Protein AF-A0A1D6GQI7-F1 (afdb_monomer_lite)

InterPro domains:
  IPR011684 Protein Networked (NET), actin-binding (NAB) domain [PF07765] (13-86)
  IPR011684 Protein Networked (NET), actin-binding (NAB) domain [PS51774] (12-92)
  IPR051861 NET actin-binding domain-containing protein [PTHR32258] (1-449)

Secondary structure (DSSP, 8-state):
--------THHHHHHHHHHH-TTT-HHHHHHHHHHHHHHHHHHHHHH---SSHHHHHHHHHHHHHHHHHHHHHHHHHHHHHHHHHHHHHHHHHHHHHHHHHH-TTSS-----------------PPPP-------------------------------------------------------------------------------------TT-HHHHHHHHHHHHHHHHHHHHHHHHHHHHHHHHHHHHHHHHHHHHHHHHHHHHHHHHHHHHHHHHHHHHHHHHHHHHHHHHHHHHHHHHHHHHHHHHHHHHHHHHHHHHHHHHHHHHHHHHHHHHHHHHHHHHHHHHHHHHHHHHHHHHHHHHHHHHHHHHHHHHHHHHHHHHHHHHHHHHHHHHHHHHHHHHHHHHHHHHHHHHHHHHHHHHHHHHHHHHHHHHHHHHHHHHHHHHHHHHHHHHHHHHHHHHHHHHHHHHHHHHHHHHTTTTTSSTTTTTS---------------------------------------------------------S--------------SSHHHHHHHHHHHHHHHHHHHHHHHHHHHHHHHHHHHHHHHHHHHHHHHHHHHHHHHHHHHHHHHHHHHHHHHHHHHHHHHHHHHHHHHHHHHHHHHHHHHHHHHHHHHHHHHHHHHHHHHHHHHHHHHHHHHHHHHHHHHHHHHHHHHHHHHHHHHHHHHHHHHHHHHHHHHHHHHHHHHHHHHHHHHHHHHHHHHHHHHHHHHHHHHHHHHHHHHHHHHHHHHHHHHHHHHHHHHHHHHHHHHHHHHHHHHHHHHHHHHHHHHHHHHHHHHHHHHHHHHHHHHHHHGGGS-TT--

Structure (mmCIF, N/CA/C/O backbone):
data_AF-A0A1D6GQI7-F1
#
_entry.id   AF-A0A1D6GQI7-F1
#
loop_
_atom_site.group_PDB
_atom_site.id
_atom_site.type_symbol
_atom_site.label_atom_id
_atom_site.label_alt_id
_atom_site.label_comp_id
_atom_site.label_asym_id
_atom_site.label_entity_id
_atom_site.label_seq_id
_atom_site.pdbx_PDB_ins_code
_atom_site.Cartn_x
_atom_site.Cartn_y
_atom_site.Cartn_z
_atom_site.occupancy
_atom_site.B_iso_or_equiv
_atom_site.auth_seq_id
_atom_site.auth_comp_id
_atom_site.auth_asym_id
_atom_site.auth_atom_id
_atom_site.pdbx_PDB_model_num
ATOM 1 N N . MET A 1 1 ? -11.425 36.510 54.111 1.00 34.84 1 MET A N 1
ATOM 2 C CA . MET A 1 1 ? -11.217 35.314 53.261 1.00 34.84 1 MET A CA 1
ATOM 3 C C . MET A 1 1 ? -11.819 35.615 51.900 1.00 34.84 1 MET A C 1
ATOM 5 O O . MET A 1 1 ? -12.912 36.164 51.880 1.00 34.84 1 MET A O 1
ATOM 9 N N . ALA A 1 2 ? -11.109 35.350 50.802 1.00 32.28 2 ALA A N 1
ATOM 10 C CA . ALA A 1 2 ? -11.579 35.661 49.448 1.00 32.28 2 ALA A CA 1
ATOM 11 C C . ALA A 1 2 ? -12.152 34.410 48.763 1.00 32.28 2 ALA A C 1
ATOM 13 O O . ALA A 1 2 ? -11.601 33.320 48.902 1.00 32.28 2 ALA A O 1
ATOM 14 N N . THR A 1 3 ? -13.251 34.568 48.029 1.00 37.94 3 THR A N 1
ATOM 15 C CA . THR A 1 3 ? -13.926 33.488 47.297 1.00 37.94 3 THR A CA 1
ATOM 16 C C . THR A 1 3 ? -13.272 33.263 45.935 1.00 37.94 3 THR A C 1
ATOM 18 O O . THR A 1 3 ? -13.427 34.081 45.029 1.00 37.94 3 THR A O 1
ATOM 21 N N . LEU A 1 4 ? -12.553 32.149 45.778 1.00 30.67 4 LEU A N 1
ATOM 22 C CA . LEU A 1 4 ? -11.899 31.782 44.522 1.00 30.67 4 LEU A CA 1
ATOM 23 C C . LEU A 1 4 ? -12.904 31.148 43.544 1.00 30.67 4 LEU A C 1
ATOM 25 O O . LEU A 1 4 ? -13.177 29.949 43.613 1.00 30.67 4 LEU A O 1
ATOM 29 N N . VAL A 1 5 ? -13.440 31.943 42.617 1.00 35.28 5 VAL A N 1
ATOM 30 C CA . VAL A 1 5 ? -14.256 31.430 41.506 1.00 35.28 5 VAL A CA 1
ATOM 31 C C . VAL A 1 5 ? -13.337 30.744 40.491 1.00 35.28 5 VAL A C 1
ATOM 33 O O . VAL A 1 5 ? -12.541 31.400 39.822 1.00 35.28 5 VAL A O 1
ATOM 36 N N . ARG A 1 6 ? -13.452 29.418 40.353 1.00 33.47 6 ARG A N 1
ATOM 37 C CA . ARG A 1 6 ? -12.855 28.692 39.222 1.00 33.47 6 ARG A CA 1
ATOM 38 C C . ARG A 1 6 ? -13.638 29.032 37.953 1.00 33.47 6 ARG A C 1
ATOM 40 O O . ARG A 1 6 ? -14.780 28.604 37.819 1.00 33.47 6 ARG A O 1
ATOM 47 N N . HIS A 1 7 ? -13.025 29.775 37.034 1.00 38.00 7 HIS A N 1
ATOM 48 C CA . HIS A 1 7 ? -13.564 29.941 35.684 1.00 38.00 7 HIS A CA 1
ATOM 49 C C . HIS A 1 7 ? -13.307 28.691 34.834 1.00 38.00 7 HIS A C 1
ATOM 51 O O . HIS A 1 7 ? -12.314 27.986 35.014 1.00 38.00 7 HIS A O 1
ATOM 57 N N . ASP A 1 8 ? -14.255 28.393 33.949 1.00 37.91 8 ASP A N 1
ATOM 58 C CA . ASP A 1 8 ? -14.402 27.080 33.327 1.00 37.91 8 ASP A CA 1
ATOM 59 C C . ASP A 1 8 ? -13.754 27.030 31.933 1.00 37.91 8 ASP A C 1
ATOM 61 O O . ASP A 1 8 ? -14.183 27.722 31.005 1.00 37.91 8 ASP A O 1
ATOM 65 N N . SER A 1 9 ? -12.746 26.170 31.755 1.00 44.25 9 SER A N 1
ATOM 66 C CA . SER A 1 9 ? -12.048 25.986 30.471 1.00 44.25 9 SER A CA 1
ATOM 67 C C . SER A 1 9 ? -12.956 25.444 29.356 1.00 44.25 9 SER A C 1
ATOM 69 O O . SER A 1 9 ? -12.609 25.515 28.175 1.00 44.25 9 SER A O 1
ATOM 71 N N . ARG A 1 10 ? -14.155 24.959 29.705 1.00 43.41 10 ARG A N 1
ATOM 72 C CA . ARG A 1 10 ? -15.174 24.465 28.766 1.00 43.41 10 ARG A CA 1
ATOM 73 C C . ARG A 1 10 ? -15.726 25.536 27.820 1.00 43.41 10 ARG A C 1
ATOM 75 O O . ARG A 1 10 ? -16.187 25.174 26.738 1.00 43.41 10 ARG A O 1
ATOM 82 N N . GLN A 1 11 ? -15.661 26.824 28.172 1.00 45.56 11 GLN A N 1
ATOM 83 C CA . GLN A 1 11 ? -16.232 27.895 27.338 1.00 45.56 11 GLN A CA 1
ATOM 84 C C . GLN A 1 11 ? -15.522 28.037 25.981 1.00 45.56 11 GLN A C 1
ATOM 86 O O . GLN A 1 11 ? -16.188 28.149 24.954 1.00 45.56 11 GLN A O 1
ATOM 91 N N . TYR A 1 12 ? -14.190 27.928 25.944 1.00 49.19 12 TYR A N 1
ATOM 92 C CA . TYR A 1 12 ? -13.432 27.973 24.686 1.00 49.19 12 TYR A CA 1
ATOM 93 C C . TYR A 1 12 ? -13.705 26.751 23.795 1.00 49.19 12 TYR A C 1
ATOM 95 O O . TYR A 1 12 ? -13.804 26.886 22.576 1.00 49.19 12 TYR A O 1
ATOM 103 N N . SER A 1 13 ? -13.899 25.569 24.392 1.00 48.59 13 SER A N 1
ATOM 104 C CA . SER A 1 13 ? -14.234 24.338 23.659 1.00 48.59 13 SER A CA 1
ATOM 105 C C . SER A 1 13 ? -15.552 24.463 22.880 1.00 48.59 13 SER A C 1
ATOM 107 O O . SER A 1 13 ? -15.625 24.071 21.714 1.00 48.59 13 SER A O 1
ATOM 109 N N . TRP A 1 14 ? -16.573 25.093 23.474 1.00 48.12 14 TRP A N 1
ATOM 110 C CA . TRP A 1 14 ? -17.879 25.285 22.832 1.00 48.12 14 TRP A CA 1
ATOM 111 C C . TRP A 1 14 ? -17.804 26.051 21.505 1.00 48.12 14 TRP A C 1
ATOM 113 O O . TRP A 1 14 ? -18.528 25.707 20.568 1.00 48.12 14 TRP A O 1
ATOM 123 N N . TRP A 1 15 ? -16.924 27.051 21.387 1.00 49.41 15 TRP A N 1
ATOM 124 C CA . TRP A 1 15 ? -16.826 27.857 20.165 1.00 49.41 15 TRP A CA 1
ATOM 125 C C . TRP A 1 15 ? -16.126 27.093 19.027 1.00 49.41 15 TRP A C 1
ATOM 127 O O . TRP A 1 15 ? -16.637 27.057 17.906 1.00 49.41 15 TRP A O 1
ATOM 137 N N . TRP A 1 16 ? -15.035 26.378 19.335 1.00 48.38 16 TRP A N 1
ATOM 138 C CA . TRP A 1 16 ? -14.341 25.490 18.390 1.00 48.38 16 TRP A CA 1
ATOM 139 C C . TRP A 1 16 ? -15.243 24.360 17.870 1.00 48.38 16 TRP A C 1
ATOM 141 O O . TRP A 1 16 ? -15.357 24.155 16.658 1.00 48.38 16 TRP A O 1
ATOM 151 N N . VAL A 1 17 ? -15.919 23.646 18.778 1.00 46.72 17 VAL A N 1
ATOM 152 C CA . VAL A 1 17 ? -16.777 22.497 18.437 1.00 46.72 17 VAL A CA 1
ATOM 153 C C . VAL A 1 17 ? -17.977 22.919 17.581 1.00 46.72 17 VAL A C 1
ATOM 155 O O . VAL A 1 17 ? -18.389 22.168 16.695 1.00 46.72 17 VAL A O 1
ATOM 158 N N . SER A 1 18 ? -18.515 24.124 17.793 1.00 48.88 18 SER A N 1
ATOM 159 C CA . SER A 1 18 ? -19.742 24.573 17.123 1.00 48.88 18 SER A CA 1
ATOM 160 C C . SER A 1 18 ? -19.571 24.932 15.644 1.00 48.88 18 SER A C 1
ATOM 162 O O . SER A 1 18 ? -20.527 24.750 14.890 1.00 48.88 18 SER A O 1
ATOM 164 N N . HIS A 1 19 ? -18.402 25.431 15.220 1.00 53.16 19 HIS A N 1
ATOM 165 C CA . HIS A 1 19 ? -18.229 26.028 13.883 1.00 53.16 19 HIS A CA 1
ATOM 166 C C . HIS A 1 19 ? -17.412 25.200 12.880 1.00 53.16 19 HIS A C 1
ATOM 168 O O . HIS A 1 19 ? -17.621 25.356 11.678 1.00 53.16 19 HIS A O 1
ATOM 174 N N . ILE A 1 20 ? -16.507 24.326 13.338 1.00 53.44 20 ILE A N 1
ATOM 175 C CA . ILE A 1 20 ? -15.588 23.575 12.451 1.00 53.44 20 ILE A CA 1
ATOM 176 C C . ILE A 1 20 ? -15.934 22.071 12.393 1.00 53.44 20 ILE A C 1
ATOM 178 O O . ILE A 1 20 ? -15.502 21.360 11.488 1.00 53.44 20 ILE A O 1
ATOM 182 N N . SER A 1 21 ? -16.784 21.572 13.298 1.00 51.28 21 SER A N 1
ATOM 183 C CA . SER A 1 21 ? -17.229 20.171 13.288 1.00 51.28 21 SER A CA 1
ATOM 184 C C . SER A 1 21 ? -18.022 19.811 12.013 1.00 51.28 21 SER A C 1
ATOM 186 O O . SER A 1 21 ? -19.018 20.485 11.710 1.00 51.28 21 SER A O 1
ATOM 188 N N . PRO A 1 22 ? -17.695 18.694 11.323 1.00 50.88 22 PRO A N 1
ATOM 189 C CA . PRO A 1 22 ? -18.467 18.183 10.182 1.00 50.88 22 PRO A CA 1
ATOM 190 C C . PRO A 1 22 ? -19.947 17.901 10.478 1.00 50.88 22 PRO A C 1
ATOM 192 O O . PRO A 1 22 ? -20.737 17.762 9.551 1.00 50.88 22 PRO A O 1
ATOM 195 N N . LYS A 1 23 ? -20.337 17.814 11.760 1.00 51.09 23 LYS A N 1
ATOM 196 C CA . LYS A 1 23 ? -21.727 17.586 12.191 1.00 51.09 23 LYS A CA 1
ATOM 197 C C . LYS A 1 23 ? -22.577 18.865 12.279 1.00 51.09 23 LYS A C 1
ATOM 199 O O . LYS A 1 23 ? -23.791 18.747 12.394 1.00 51.09 23 LYS A O 1
ATOM 204 N N . ASN A 1 24 ? -21.967 20.055 12.220 1.00 54.25 24 ASN A N 1
ATOM 205 C CA . ASN A 1 24 ? -22.663 21.351 12.325 1.00 54.25 24 ASN A CA 1
ATOM 206 C C . ASN A 1 24 ? -22.547 22.229 11.065 1.00 54.25 24 ASN A C 1
ATOM 208 O O . ASN A 1 24 ? -23.438 23.035 10.794 1.00 54.25 24 ASN A O 1
ATOM 212 N N . SER A 1 25 ? -21.461 22.113 10.293 1.00 63.56 25 SER A N 1
ATOM 213 C CA . SER A 1 25 ? -21.244 22.957 9.112 1.00 63.56 25 SER A CA 1
ATOM 214 C C . SER A 1 25 ? -21.886 22.350 7.859 1.00 63.56 25 SER A C 1
ATOM 216 O O . SER A 1 25 ? -21.288 21.503 7.195 1.00 63.56 25 SER A O 1
ATOM 218 N N . LYS A 1 26 ? -23.095 22.819 7.506 1.00 67.88 26 LYS A N 1
ATOM 219 C CA . LYS A 1 26 ? -23.807 22.406 6.276 1.00 67.88 26 LYS A CA 1
ATOM 220 C C . LYS A 1 26 ? -22.943 22.543 5.023 1.00 67.88 26 LYS A C 1
ATOM 222 O O . LYS A 1 26 ? -22.872 21.613 4.235 1.00 67.88 26 LYS A O 1
ATOM 227 N N . TRP A 1 27 ? -22.223 23.659 4.884 1.00 75.75 27 TRP A N 1
ATOM 228 C CA . TRP A 1 27 ? -21.329 23.889 3.746 1.00 75.75 27 TRP A CA 1
ATOM 229 C C . TRP A 1 27 ? -20.208 22.840 3.666 1.00 75.75 27 TRP A C 1
ATOM 231 O O . TRP A 1 27 ? -19.927 22.327 2.583 1.00 75.75 27 TRP A O 1
ATOM 241 N N . LEU A 1 28 ? -19.595 22.469 4.797 1.00 72.44 28 LEU A N 1
ATOM 242 C CA . LEU A 1 28 ? -18.566 21.424 4.821 1.00 72.44 28 LEU A CA 1
ATOM 243 C C . LEU A 1 28 ? -19.163 20.055 4.456 1.00 72.44 28 LEU A C 1
ATOM 245 O O . LEU A 1 28 ? -18.574 19.323 3.666 1.00 72.44 28 LEU A O 1
ATOM 249 N N . GLN A 1 29 ? -20.357 19.740 4.966 1.00 74.75 29 GLN A N 1
ATOM 250 C CA . GLN A 1 29 ? -21.098 18.522 4.628 1.00 74.75 29 GLN A CA 1
ATOM 251 C C . GLN A 1 29 ? -21.463 18.458 3.130 1.00 74.75 29 GLN A C 1
ATOM 253 O O . GLN A 1 29 ? -21.287 17.418 2.498 1.00 74.75 29 GLN A O 1
ATOM 258 N N . GLU A 1 30 ? -21.915 19.568 2.545 1.00 79.25 30 GLU A N 1
ATOM 259 C CA . GLU A 1 30 ? -22.228 19.702 1.116 1.00 79.25 30 GLU A CA 1
ATOM 260 C C . GLU A 1 30 ? -20.980 19.520 0.235 1.00 79.25 30 GLU A C 1
ATOM 262 O O . GLU A 1 30 ? -21.042 18.809 -0.765 1.00 79.25 30 GLU A O 1
ATOM 267 N N . ASN A 1 31 ? -19.831 20.089 0.624 1.00 77.62 31 ASN A N 1
ATOM 268 C CA . ASN A 1 31 ? -18.583 19.975 -0.147 1.00 77.62 31 ASN A CA 1
ATOM 269 C C . ASN A 1 31 ? -17.962 18.575 -0.039 1.00 77.62 31 ASN A C 1
ATOM 271 O O . ASN A 1 31 ? -17.477 18.047 -1.037 1.00 77.62 31 ASN A O 1
ATOM 275 N N . LEU A 1 32 ? -18.027 17.939 1.136 1.00 79.50 32 LEU A N 1
ATOM 276 C CA . LEU A 1 32 ? -17.619 16.540 1.299 1.00 79.50 32 LEU A CA 1
ATOM 277 C C . LEU A 1 32 ? -18.522 15.589 0.494 1.00 79.50 32 LEU A C 1
ATOM 279 O O . LEU A 1 32 ? -18.019 14.635 -0.091 1.00 79.50 32 LEU A O 1
ATOM 283 N N . SER A 1 33 ? -19.826 15.873 0.406 1.00 82.44 33 SER A N 1
ATOM 284 C CA . SER A 1 33 ? -20.773 15.113 -0.425 1.00 82.44 33 SER A CA 1
ATOM 285 C C . SER A 1 33 ? -20.501 15.282 -1.930 1.00 82.44 33 SER A C 1
ATOM 287 O O . SER A 1 33 ? -20.443 14.299 -2.667 1.00 82.44 33 SER A O 1
ATOM 289 N N . ASP A 1 34 ? -20.253 16.509 -2.401 1.00 82.44 34 ASP A N 1
ATOM 290 C CA . ASP A 1 34 ? -19.856 16.774 -3.793 1.00 82.44 34 ASP A CA 1
ATOM 291 C C . ASP A 1 34 ? -18.546 16.046 -4.158 1.00 82.44 34 ASP A C 1
ATOM 293 O O . ASP A 1 34 ? -18.486 15.342 -5.168 1.00 82.44 34 ASP A O 1
ATOM 297 N N . MET A 1 35 ? -17.527 16.113 -3.295 1.00 81.75 35 MET A N 1
ATOM 298 C CA . MET A 1 35 ? -16.276 15.365 -3.474 1.00 81.75 35 MET A CA 1
ATOM 299 C C . MET A 1 35 ? -16.489 13.846 -3.505 1.00 81.75 35 MET A C 1
ATOM 301 O O . MET A 1 35 ? -15.968 13.184 -4.401 1.00 81.75 35 MET A O 1
ATOM 305 N N . ASP A 1 36 ? -17.280 13.293 -2.584 1.00 80.56 36 ASP A N 1
ATOM 306 C CA . ASP A 1 36 ? -17.614 11.864 -2.539 1.00 80.56 36 ASP A CA 1
ATOM 307 C C . ASP A 1 36 ? -18.342 11.399 -3.815 1.00 80.56 36 ASP A C 1
ATOM 309 O O . ASP A 1 36 ? -17.981 10.372 -4.396 1.00 80.56 36 ASP A O 1
ATOM 313 N N . THR A 1 37 ? -19.304 12.177 -4.328 1.00 86.31 37 THR A N 1
ATOM 314 C CA . THR A 1 37 ? -19.978 11.842 -5.597 1.00 86.31 37 THR A CA 1
ATOM 315 C C . THR A 1 37 ? -19.031 11.882 -6.801 1.00 86.31 37 THR A C 1
ATOM 317 O O . THR A 1 37 ? -19.107 10.996 -7.656 1.00 86.31 37 THR A O 1
ATOM 320 N N . LYS A 1 38 ? -18.087 12.834 -6.851 1.00 81.69 38 LYS A N 1
ATOM 321 C CA . LYS A 1 38 ? -17.056 12.916 -7.903 1.00 81.69 38 LYS A CA 1
ATOM 322 C C . LYS A 1 38 ? -16.068 11.753 -7.837 1.00 81.69 38 LYS A C 1
ATOM 324 O O . LYS A 1 38 ? -15.817 11.118 -8.859 1.00 81.69 38 LYS A O 1
ATOM 329 N N . VAL A 1 39 ? -15.588 11.397 -6.645 1.00 82.00 39 VAL A N 1
ATOM 330 C CA . VAL A 1 39 ? -14.728 10.217 -6.436 1.00 82.00 39 VAL A CA 1
ATOM 331 C C . VAL A 1 39 ? -15.458 8.934 -6.842 1.00 82.00 39 VAL A C 1
ATOM 333 O O . VAL A 1 39 ? -14.895 8.107 -7.558 1.00 82.00 39 VAL A O 1
ATOM 336 N N . LYS A 1 40 ? -16.740 8.783 -6.492 1.00 81.50 40 LYS A N 1
ATOM 337 C CA . LYS A 1 40 ? -17.562 7.637 -6.920 1.00 81.50 40 LYS A CA 1
ATOM 338 C C . LYS A 1 40 ? -17.789 7.591 -8.436 1.00 81.50 40 LYS A C 1
ATOM 340 O O . LYS A 1 40 ? -17.837 6.496 -8.995 1.00 81.50 40 LYS A O 1
ATOM 345 N N . ALA A 1 41 ? -17.882 8.734 -9.117 1.00 81.56 41 ALA A N 1
ATOM 346 C CA . ALA A 1 41 ? -17.922 8.787 -10.581 1.00 81.56 41 ALA A CA 1
ATOM 347 C C . ALA A 1 41 ? -16.578 8.367 -11.211 1.00 81.56 41 ALA A C 1
ATOM 349 O O . ALA A 1 41 ? -16.564 7.560 -12.139 1.00 81.56 41 ALA A O 1
ATOM 350 N N . MET A 1 42 ? -15.451 8.834 -10.662 1.00 80.75 42 MET A N 1
ATOM 351 C CA . MET A 1 42 ? -14.104 8.434 -11.093 1.00 80.75 42 MET A CA 1
ATOM 352 C C . MET A 1 42 ? -13.852 6.932 -10.906 1.00 80.75 42 MET A C 1
ATOM 354 O O . MET A 1 42 ? -13.346 6.284 -11.816 1.00 80.75 42 MET A O 1
ATOM 358 N N . ILE A 1 43 ? -14.253 6.359 -9.766 1.00 77.50 43 ILE A N 1
ATOM 359 C CA . ILE A 1 43 ? -14.132 4.917 -9.499 1.00 77.50 43 ILE A CA 1
ATOM 360 C C . ILE A 1 43 ? -14.970 4.105 -10.498 1.00 77.50 43 ILE A C 1
ATOM 362 O O . ILE A 1 43 ? -14.491 3.101 -11.018 1.00 77.50 43 ILE A O 1
ATOM 366 N N . LYS A 1 44 ? -16.186 4.554 -10.844 1.00 78.06 44 LYS A N 1
ATOM 367 C CA . LYS A 1 44 ? -17.002 3.895 -11.881 1.00 78.06 44 LYS A CA 1
ATOM 368 C C . LYS A 1 44 ? -16.344 3.926 -13.263 1.00 78.06 44 LYS A C 1
ATOM 370 O O . LYS A 1 44 ? -16.350 2.905 -13.935 1.00 78.06 44 LYS A O 1
ATOM 375 N N . LEU A 1 45 ? -15.711 5.036 -13.652 1.00 73.56 45 LEU A N 1
ATOM 376 C CA . LEU A 1 45 ? -14.956 5.143 -14.914 1.00 73.56 45 LEU A CA 1
ATOM 377 C C . LEU A 1 45 ? -13.726 4.216 -14.993 1.00 73.56 45 LEU A C 1
ATOM 379 O O . LEU A 1 45 ? -13.195 4.009 -16.083 1.00 73.56 45 LEU A O 1
ATOM 383 N N . ILE A 1 46 ? -13.262 3.685 -13.858 1.00 69.81 46 ILE A N 1
ATOM 384 C CA . ILE A 1 46 ? -12.144 2.734 -13.763 1.00 69.81 46 ILE A CA 1
ATOM 385 C C . ILE A 1 46 ? -12.656 1.283 -13.673 1.00 69.81 46 ILE A C 1
ATOM 387 O O . ILE A 1 46 ? -12.014 0.377 -14.204 1.00 69.81 46 ILE A O 1
ATOM 391 N N . ASN A 1 47 ? -13.821 1.073 -13.050 1.00 67.81 47 ASN A N 1
ATOM 392 C CA . ASN A 1 47 ? -14.382 -0.243 -12.726 1.00 67.81 47 ASN A CA 1
ATOM 393 C C . ASN A 1 47 ? -15.540 -0.695 -13.649 1.00 67.81 47 ASN A C 1
ATOM 395 O O . ASN A 1 47 ? -16.240 -1.639 -13.295 1.00 67.81 47 ASN A O 1
ATOM 399 N N . GLU A 1 48 ? -15.792 -0.044 -14.791 1.00 67.69 48 GLU A N 1
ATOM 400 C CA . GLU A 1 48 ? -16.817 -0.494 -15.757 1.00 67.69 48 GLU A CA 1
ATOM 401 C C . GLU A 1 48 ? -16.516 -1.921 -16.270 1.00 67.69 48 GLU A C 1
ATOM 403 O O . GLU A 1 48 ? -15.416 -2.199 -16.760 1.00 67.69 48 GLU A O 1
ATOM 408 N N . ASP A 1 49 ? -17.497 -2.826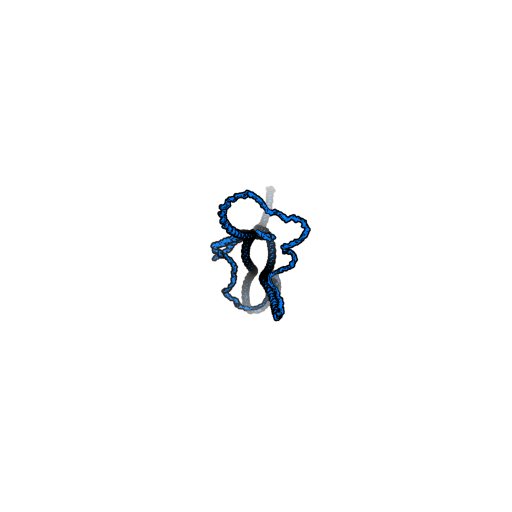 -16.149 1.00 58.19 49 ASP A N 1
ATOM 409 C CA . ASP A 1 49 ? -17.332 -4.264 -16.394 1.00 58.19 49 ASP A CA 1
ATOM 410 C C . ASP A 1 49 ? -16.864 -4.572 -17.826 1.00 58.19 49 ASP A C 1
ATOM 412 O O . ASP A 1 49 ? -17.574 -4.375 -18.816 1.00 58.19 49 ASP A O 1
ATOM 416 N N . ALA A 1 50 ? -15.639 -5.088 -17.928 1.00 54.09 50 ALA A N 1
ATOM 417 C CA . ALA A 1 50 ? -15.001 -5.454 -19.184 1.00 54.09 50 ALA A CA 1
ATOM 418 C C . ALA A 1 50 ? -14.530 -6.915 -19.143 1.00 54.09 50 ALA A C 1
ATOM 420 O O . ALA A 1 50 ? -13.439 -7.207 -18.640 1.00 54.09 50 ALA A O 1
ATOM 421 N N . ASP A 1 51 ? -15.327 -7.801 -19.753 1.00 57.75 51 ASP A N 1
ATOM 422 C CA . ASP A 1 51 ? -15.123 -9.263 -19.851 1.00 57.75 51 ASP A CA 1
ATOM 423 C C . ASP A 1 51 ? -13.825 -9.698 -20.564 1.00 57.75 51 ASP A C 1
ATOM 425 O O . ASP A 1 51 ? -13.552 -10.888 -20.712 1.00 57.75 51 ASP A O 1
ATOM 429 N N . SER A 1 52 ? -13.016 -8.760 -21.067 1.00 61.12 52 SER A N 1
ATOM 430 C CA . SER A 1 52 ? -11.707 -9.071 -21.639 1.00 61.12 52 SER A CA 1
ATOM 431 C C . SER A 1 52 ? -10.698 -7.939 -21.460 1.00 61.12 52 SER A C 1
ATOM 433 O O . SER A 1 52 ? -11.031 -6.751 -21.487 1.00 61.12 52 SER A O 1
ATOM 435 N N . PHE A 1 53 ? -9.424 -8.320 -21.338 1.00 64.06 53 PHE A N 1
ATOM 436 C CA . PHE A 1 53 ? -8.295 -7.395 -21.212 1.00 64.06 53 PHE A CA 1
ATOM 437 C C . PHE A 1 53 ? -8.220 -6.389 -22.375 1.00 64.06 53 PHE A C 1
ATOM 439 O O . PHE A 1 53 ? -7.975 -5.206 -22.154 1.00 64.06 53 PHE A O 1
ATOM 446 N N . ALA A 1 54 ? -8.512 -6.832 -23.604 1.00 69.94 54 ALA A N 1
ATOM 447 C CA . ALA A 1 54 ? -8.535 -5.967 -24.784 1.00 69.94 54 ALA A CA 1
ATOM 448 C C . ALA A 1 54 ? -9.606 -4.865 -24.680 1.00 69.94 54 ALA A C 1
ATOM 450 O O . ALA A 1 54 ? -9.304 -3.697 -24.920 1.00 69.94 54 ALA A O 1
ATOM 451 N N . ARG A 1 55 ? -10.830 -5.207 -24.242 1.00 67.56 55 ARG A N 1
ATOM 452 C CA . ARG A 1 55 ? -11.889 -4.213 -23.986 1.00 67.56 55 ARG A CA 1
ATOM 453 C C . ARG A 1 55 ? -11.525 -3.274 -22.840 1.00 67.56 55 ARG A C 1
ATOM 455 O O . ARG A 1 55 ? -11.776 -2.079 -22.950 1.00 67.56 55 ARG A O 1
ATOM 462 N N . ARG A 1 56 ? -10.896 -3.787 -21.776 1.00 70.31 56 ARG A N 1
ATOM 463 C CA . ARG A 1 56 ? -10.428 -2.975 -20.640 1.00 70.31 56 ARG A CA 1
ATOM 464 C C . ARG A 1 56 ? -9.396 -1.930 -21.078 1.00 70.31 56 ARG A C 1
ATOM 466 O O . ARG A 1 56 ? -9.516 -0.771 -20.697 1.00 70.31 56 ARG A O 1
ATOM 473 N N . ALA A 1 57 ? -8.439 -2.309 -21.926 1.00 70.88 57 ALA A N 1
ATOM 474 C CA . ALA A 1 57 ? -7.462 -1.382 -22.497 1.00 70.88 57 ALA A CA 1
ATOM 475 C C . ALA A 1 57 ? -8.113 -0.347 -23.438 1.00 70.88 57 ALA A C 1
ATOM 477 O O . ALA A 1 57 ? -7.842 0.848 -23.322 1.00 70.88 57 ALA A O 1
ATOM 478 N N . GLU A 1 58 ? -9.009 -0.775 -24.335 1.00 74.12 58 GLU A N 1
ATOM 479 C CA . GLU A 1 58 ? -9.713 0.127 -25.258 1.00 74.12 58 GLU A CA 1
ATOM 480 C C . GLU A 1 58 ? -10.590 1.150 -24.510 1.00 74.12 58 GLU A C 1
ATOM 482 O O . GLU A 1 58 ? -10.554 2.346 -24.814 1.00 74.12 58 GLU A O 1
ATOM 487 N N . MET A 1 59 ? -11.335 0.698 -23.495 1.00 71.88 59 MET A N 1
ATOM 488 C CA . MET A 1 59 ? -12.115 1.565 -22.609 1.00 71.88 59 MET A CA 1
ATOM 489 C C . MET A 1 59 ? -11.216 2.515 -21.823 1.00 71.88 59 MET A C 1
ATOM 491 O O . MET A 1 59 ? -11.497 3.710 -21.808 1.00 71.88 59 MET A O 1
ATOM 495 N N . TYR A 1 60 ? -10.105 2.040 -21.248 1.00 72.50 60 TYR A N 1
ATOM 496 C CA . TYR A 1 60 ? -9.166 2.893 -20.517 1.00 72.50 60 TYR A CA 1
ATOM 497 C C . TYR A 1 60 ? -8.685 4.077 -21.367 1.00 72.50 60 TYR A C 1
ATOM 499 O O . TYR A 1 60 ? -8.790 5.221 -20.929 1.00 72.50 60 TYR A O 1
ATOM 507 N N . TYR A 1 61 ? -8.239 3.850 -22.609 1.00 76.62 61 TYR A N 1
ATOM 508 C CA . TYR A 1 61 ? -7.792 4.950 -23.474 1.00 76.62 61 TYR A CA 1
ATOM 509 C C . TYR A 1 61 ? -8.924 5.904 -23.889 1.00 76.62 61 TYR A C 1
ATOM 511 O O . TYR A 1 61 ? -8.680 7.108 -23.989 1.00 76.62 61 TYR A O 1
ATOM 519 N N . LYS A 1 62 ? -10.160 5.412 -24.064 1.00 78.00 62 LYS A N 1
ATOM 520 C CA . LYS A 1 62 ? -11.340 6.256 -24.339 1.00 78.00 62 LYS A CA 1
ATOM 521 C C . LYS A 1 62 ? -11.801 7.061 -23.117 1.00 78.00 62 LYS A C 1
ATOM 523 O O . LYS A 1 62 ? -12.221 8.203 -23.275 1.00 78.00 62 LYS A O 1
ATOM 528 N N . LYS A 1 63 ? -11.702 6.494 -21.911 1.00 79.94 63 LYS A N 1
ATOM 529 C CA . LYS A 1 63 ? -12.130 7.109 -20.642 1.00 79.94 63 LYS A CA 1
ATOM 530 C C . LYS A 1 63 ? -11.065 7.992 -19.989 1.00 79.94 63 LYS A C 1
ATOM 532 O O . LYS A 1 63 ? -11.414 8.892 -19.230 1.00 79.94 63 LYS A O 1
ATOM 537 N N . ARG A 1 64 ? -9.781 7.818 -20.323 1.00 80.50 64 ARG A N 1
ATOM 538 C CA . ARG A 1 64 ? -8.653 8.637 -19.836 1.00 80.50 64 ARG A CA 1
ATOM 539 C C . ARG A 1 64 ? -8.885 10.163 -19.880 1.00 80.50 64 ARG A C 1
ATOM 541 O O . ARG A 1 64 ? -8.581 10.794 -18.869 1.00 80.50 64 ARG A O 1
ATOM 548 N N . PRO A 1 65 ? -9.411 10.787 -20.959 1.00 81.69 65 PRO A N 1
ATOM 549 C CA . PRO A 1 65 ? -9.696 12.228 -20.959 1.00 81.69 65 PRO A CA 1
ATOM 550 C C . PRO A 1 65 ? -10.863 12.628 -20.040 1.00 81.69 65 PRO A C 1
ATOM 552 O O . PRO A 1 65 ? -10.797 13.683 -19.412 1.00 81.69 65 PRO A O 1
ATOM 555 N N . GLU A 1 66 ? -11.902 11.793 -19.906 1.00 79.44 66 GLU A N 1
ATOM 556 C CA . GLU A 1 66 ? -13.004 12.034 -18.959 1.00 79.44 66 GLU A CA 1
ATOM 557 C C . GLU A 1 66 ? -12.495 11.959 -17.511 1.00 79.44 66 GLU A C 1
ATOM 559 O O . GLU A 1 66 ? -12.746 12.858 -16.711 1.00 79.44 66 GLU A O 1
ATOM 564 N N . LEU A 1 67 ? -11.702 10.928 -17.199 1.00 83.12 67 LEU A N 1
ATOM 565 C CA . LEU A 1 67 ? -11.088 10.733 -15.887 1.00 83.12 67 LEU A CA 1
ATOM 566 C C . LEU A 1 67 ? -10.126 11.877 -15.525 1.00 83.12 67 LEU A C 1
ATOM 568 O O . LEU A 1 67 ? -10.190 12.385 -14.409 1.00 83.12 67 LEU A O 1
ATOM 572 N N . MET A 1 68 ? -9.282 12.328 -16.463 1.00 82.81 68 MET A N 1
ATOM 573 C CA . MET A 1 68 ? -8.373 13.463 -16.243 1.00 82.81 68 MET A CA 1
ATOM 574 C C . MET A 1 68 ? -9.144 14.744 -15.900 1.00 82.81 68 MET A C 1
ATOM 576 O O . MET A 1 68 ? -8.799 15.436 -14.945 1.00 82.81 68 MET A O 1
ATOM 580 N N . LYS A 1 69 ? -10.241 15.021 -16.618 1.00 85.12 69 LYS A N 1
ATOM 581 C CA . LYS A 1 69 ? -11.109 16.166 -16.326 1.00 85.12 69 LYS A CA 1
ATOM 582 C C . LYS A 1 69 ? -11.701 16.089 -14.911 1.00 85.12 69 LYS A C 1
ATOM 584 O O . LYS A 1 69 ? -11.699 17.096 -14.206 1.00 85.12 69 LYS A O 1
ATOM 589 N N . PHE A 1 70 ? -12.159 14.915 -14.468 1.00 81.56 70 PHE A N 1
ATOM 590 C CA . PHE A 1 70 ? -12.639 14.745 -13.091 1.00 81.56 70 PHE A CA 1
ATOM 591 C C . PHE A 1 70 ? -11.527 14.927 -12.044 1.00 81.56 70 PHE A C 1
ATOM 593 O O . PHE A 1 70 ? -11.785 15.544 -11.012 1.00 81.56 70 PHE A O 1
ATOM 600 N N . VAL A 1 71 ? -10.292 14.475 -12.309 1.00 84.06 71 VAL A N 1
ATOM 601 C CA . VAL A 1 71 ? -9.129 14.736 -11.434 1.00 84.06 71 VAL A CA 1
ATOM 602 C C . VAL A 1 71 ? -8.852 16.240 -11.316 1.00 84.06 71 VAL A C 1
ATOM 604 O O . VAL A 1 71 ? -8.659 16.740 -10.208 1.00 84.06 71 VAL A O 1
ATOM 607 N N . GLU A 1 72 ? -8.882 16.985 -12.425 1.00 83.94 72 GLU A N 1
ATOM 608 C CA . GLU A 1 72 ? -8.715 18.443 -12.403 1.00 83.94 72 GLU A CA 1
ATOM 609 C C . GLU A 1 72 ? -9.834 19.155 -11.630 1.00 83.94 72 GLU A C 1
ATOM 611 O O . GLU A 1 72 ? -9.559 20.047 -10.826 1.00 83.94 72 GLU A O 1
ATOM 616 N N . GLU A 1 73 ? -11.097 18.779 -11.852 1.00 83.50 73 GLU A N 1
ATOM 617 C CA . GLU A 1 73 ? -12.242 19.363 -11.143 1.00 83.50 73 GLU A CA 1
ATOM 618 C C . GLU A 1 73 ? -12.213 19.037 -9.641 1.00 83.50 73 GLU A C 1
ATOM 620 O O . GLU A 1 73 ? -12.508 19.910 -8.821 1.00 83.50 73 GLU A O 1
ATOM 625 N N . PHE A 1 74 ? -11.784 17.827 -9.267 1.00 81.94 74 PHE A N 1
ATOM 626 C CA . PHE A 1 74 ? -11.571 17.428 -7.876 1.00 81.94 74 PHE A CA 1
ATOM 627 C C . PHE A 1 74 ? -10.433 18.223 -7.220 1.00 81.94 74 PHE A C 1
ATOM 629 O O . PHE A 1 74 ? -10.619 18.771 -6.135 1.00 81.94 74 PHE A O 1
ATOM 636 N N . TYR A 1 75 ? -9.282 18.370 -7.888 1.00 76.81 75 TYR A N 1
ATOM 637 C CA . TYR A 1 75 ? -8.157 19.163 -7.379 1.00 76.81 75 TYR A CA 1
ATOM 638 C C . TYR A 1 75 ? -8.535 20.641 -7.179 1.00 76.81 75 TYR A C 1
ATOM 640 O O . TYR A 1 75 ? -8.208 21.232 -6.148 1.00 76.81 75 TYR A O 1
ATOM 648 N N . ARG A 1 76 ? -9.285 21.235 -8.120 1.00 83.38 76 ARG A N 1
ATOM 649 C CA . ARG A 1 76 ? -9.805 22.611 -7.990 1.00 83.38 76 ARG A CA 1
ATOM 650 C C . ARG A 1 76 ? -10.776 22.745 -6.810 1.00 83.38 76 ARG A C 1
ATOM 652 O O . ARG A 1 76 ? -10.686 23.724 -6.071 1.00 83.38 76 ARG A O 1
ATOM 659 N N . ALA A 1 77 ? -11.662 21.768 -6.599 1.00 82.62 77 ALA A N 1
ATOM 660 C CA . ALA A 1 77 ? -12.582 21.753 -5.459 1.00 82.62 77 ALA A CA 1
ATOM 661 C C . ALA A 1 77 ? -11.842 21.603 -4.117 1.00 82.62 77 ALA A C 1
ATOM 663 O O . ALA A 1 77 ? -12.107 22.360 -3.184 1.00 82.62 77 ALA A O 1
ATOM 664 N N . TYR A 1 78 ? -10.871 20.686 -4.031 1.00 82.19 78 TYR A N 1
ATOM 665 C CA . TYR A 1 78 ? -10.022 20.501 -2.850 1.00 82.19 78 TYR A CA 1
ATOM 666 C C . TYR A 1 78 ? -9.254 21.779 -2.497 1.00 82.19 78 TYR A C 1
ATOM 668 O O . TYR A 1 78 ? -9.256 22.217 -1.347 1.00 82.19 78 TYR A O 1
ATOM 676 N N . ARG A 1 79 ? -8.660 22.431 -3.502 1.00 84.69 79 ARG A N 1
ATOM 677 C CA . ARG A 1 79 ? -7.943 23.693 -3.321 1.00 84.69 79 ARG A CA 1
ATOM 678 C C . ARG A 1 79 ? -8.858 24.803 -2.791 1.00 84.69 79 ARG A C 1
ATOM 680 O O . ARG A 1 79 ? -8.501 25.463 -1.821 1.00 84.69 79 ARG A O 1
ATOM 687 N N . ALA A 1 80 ? -10.053 24.962 -3.362 1.00 80.69 80 ALA A N 1
ATOM 688 C CA . ALA A 1 80 ? -11.027 25.956 -2.906 1.00 80.69 80 ALA A CA 1
ATOM 689 C C . ALA A 1 80 ? -11.579 25.668 -1.491 1.00 80.69 80 ALA A C 1
ATOM 691 O O . ALA A 1 80 ? -11.931 26.603 -0.769 1.00 80.69 80 ALA A O 1
ATOM 692 N N . LEU A 1 81 ? -11.644 24.395 -1.080 1.00 84.12 81 LEU A N 1
ATOM 693 C CA . LEU A 1 81 ? -11.967 23.990 0.293 1.00 84.12 81 LEU A CA 1
ATOM 694 C C . LEU A 1 81 ? -10.841 24.386 1.265 1.00 84.12 81 LEU A C 1
ATOM 696 O O . LEU A 1 81 ? -11.125 25.009 2.288 1.00 84.12 81 LEU A O 1
ATOM 700 N N . ALA A 1 82 ? -9.581 24.094 0.924 1.00 79.06 82 ALA A N 1
ATOM 701 C CA . ALA A 1 82 ? -8.414 24.461 1.730 1.00 79.06 82 ALA A CA 1
ATOM 702 C C . ALA A 1 82 ? -8.265 25.988 1.877 1.00 79.06 82 ALA A C 1
ATOM 704 O O . ALA A 1 82 ? -8.234 26.497 2.994 1.00 79.06 82 ALA A O 1
ATOM 705 N N . GLU A 1 83 ? -8.310 26.737 0.769 1.00 79.50 83 GLU A N 1
ATOM 706 C CA . GLU A 1 83 ? -8.208 28.206 0.769 1.00 79.50 83 GLU A CA 1
ATOM 707 C C . GLU A 1 83 ? -9.304 28.868 1.634 1.00 79.50 83 GLU A C 1
ATOM 709 O O . GLU A 1 83 ? -9.063 29.895 2.271 1.00 79.50 83 GLU A O 1
ATOM 714 N N . ARG A 1 84 ? -10.502 28.270 1.720 1.00 77.00 84 ARG A N 1
ATOM 715 C CA . ARG A 1 84 ? -11.590 28.728 2.606 1.00 77.00 84 ARG A CA 1
ATOM 716 C C . ARG A 1 84 ? -11.419 28.300 4.064 1.00 77.00 84 ARG A C 1
ATOM 718 O O . ARG A 1 84 ? -11.814 29.049 4.957 1.00 77.00 84 ARG A O 1
ATOM 725 N N . TYR A 1 85 ? -10.838 27.130 4.321 1.00 77.75 85 TYR A N 1
ATOM 726 C CA . TYR A 1 85 ? -10.489 26.688 5.672 1.00 77.75 85 TYR A CA 1
ATOM 727 C C . TYR A 1 85 ? -9.412 27.593 6.292 1.00 77.75 85 TYR A C 1
ATOM 729 O O . TYR A 1 85 ? -9.544 28.011 7.445 1.00 77.75 85 TYR A O 1
ATOM 737 N N . ASP A 1 86 ? -8.409 27.987 5.506 1.00 75.25 86 ASP A N 1
ATOM 738 C CA . ASP A 1 86 ? -7.372 28.936 5.922 1.00 75.25 86 ASP A CA 1
ATOM 739 C C . ASP A 1 86 ? -7.943 30.341 6.170 1.00 75.25 86 ASP A C 1
ATOM 741 O O . ASP A 1 86 ? -7.589 30.987 7.155 1.00 75.25 86 ASP A O 1
ATOM 745 N N . GLN A 1 87 ? -8.898 30.800 5.352 1.00 76.75 87 GLN A N 1
ATOM 746 C CA . GLN A 1 87 ? -9.623 32.055 5.603 1.00 76.75 87 GLN A CA 1
ATOM 747 C C . GLN A 1 87 ? -10.432 32.004 6.911 1.00 76.75 87 GLN A C 1
ATOM 749 O O . GLN A 1 87 ? -10.366 32.935 7.714 1.00 76.75 87 GLN A O 1
ATOM 754 N N . ALA A 1 88 ? -11.168 30.915 7.159 1.00 72.81 88 ALA A N 1
ATOM 755 C CA . ALA A 1 88 ? -11.986 30.759 8.362 1.00 72.81 88 ALA A CA 1
ATOM 756 C C . ALA A 1 88 ? -11.135 30.640 9.641 1.00 72.81 88 ALA A C 1
ATOM 758 O O . ALA A 1 88 ? -11.415 31.303 10.642 1.00 72.81 88 ALA A O 1
ATOM 759 N N . THR A 1 89 ? -10.068 29.837 9.611 1.00 70.94 89 THR A N 1
ATOM 760 C CA . THR A 1 89 ? -9.154 29.682 10.754 1.00 70.94 89 THR A CA 1
ATOM 761 C C . THR A 1 89 ? -8.248 30.900 10.948 1.00 70.94 89 THR A C 1
ATOM 763 O O . THR A 1 89 ? -7.951 31.254 12.089 1.00 70.94 89 THR A O 1
ATOM 766 N N . GLY A 1 90 ? -7.872 31.603 9.877 1.00 72.31 90 GLY A N 1
ATOM 767 C CA . GLY A 1 90 ? -7.182 32.893 9.928 1.00 72.31 90 GLY A CA 1
ATOM 768 C C . GLY A 1 90 ? -8.027 33.975 10.603 1.00 72.31 90 GLY A C 1
ATOM 769 O O . GLY A 1 90 ? -7.561 34.613 11.547 1.00 72.31 90 GLY A O 1
ATOM 770 N N . ALA A 1 91 ? -9.296 34.113 10.204 1.00 73.62 91 ALA A N 1
ATOM 771 C CA . ALA A 1 91 ? -10.242 35.022 10.851 1.00 73.62 91 ALA A CA 1
ATOM 772 C C . ALA A 1 91 ? -10.472 34.668 12.334 1.00 73.62 91 ALA A C 1
ATOM 774 O O . ALA A 1 91 ? -10.514 35.563 13.176 1.00 73.62 91 ALA A O 1
ATOM 775 N N . LEU A 1 92 ? -10.545 33.375 12.681 1.00 68.94 92 LEU A N 1
ATOM 776 C CA . LEU A 1 92 ? -10.659 32.919 14.072 1.00 68.94 92 LEU A CA 1
ATOM 777 C C . LEU A 1 92 ? -9.401 33.242 14.901 1.00 68.94 92 LEU A C 1
ATOM 779 O O . LEU A 1 92 ? -9.518 33.738 16.020 1.00 68.94 92 LEU A O 1
ATOM 783 N N . ARG A 1 93 ? -8.195 33.030 14.352 1.00 74.69 93 ARG A N 1
ATOM 784 C CA . ARG A 1 93 ? -6.924 33.439 14.985 1.00 74.69 93 ARG A CA 1
ATOM 785 C C . ARG A 1 93 ? -6.868 34.953 15.204 1.00 74.69 93 ARG A C 1
ATOM 787 O O . ARG A 1 93 ? -6.435 35.396 16.265 1.00 74.69 93 ARG A O 1
ATOM 794 N N . GLN A 1 94 ? -7.335 35.743 14.237 1.00 74.75 94 GLN A N 1
ATOM 795 C CA . GLN A 1 94 ? -7.391 37.200 14.353 1.00 74.75 94 GLN A CA 1
ATOM 796 C C . GLN A 1 94 ? -8.412 37.651 15.410 1.00 74.75 94 GLN A C 1
ATOM 798 O O . GLN A 1 94 ? -8.082 38.492 16.241 1.00 74.75 94 GLN A O 1
ATOM 803 N N . ALA A 1 95 ? -9.598 37.035 15.457 1.00 72.25 95 ALA A N 1
ATOM 804 C CA . ALA A 1 95 ? -10.591 37.287 16.500 1.00 72.25 95 ALA A CA 1
ATOM 805 C C . ALA A 1 95 ? -10.066 36.925 17.901 1.00 72.25 95 ALA A C 1
ATOM 807 O O . ALA A 1 95 ? -10.225 37.713 18.830 1.00 72.25 95 ALA A O 1
ATOM 808 N N . HIS A 1 96 ? -9.383 35.784 18.059 1.00 65.31 96 HIS A N 1
ATOM 809 C CA . HIS A 1 96 ? -8.719 35.428 19.318 1.00 65.31 96 HIS A CA 1
ATOM 810 C C . HIS A 1 96 ? -7.648 36.449 19.719 1.00 65.31 96 HIS A C 1
ATOM 812 O O . HIS A 1 96 ? -7.618 36.846 20.881 1.00 65.31 96 HIS A O 1
ATOM 818 N N . ARG A 1 97 ? -6.820 36.928 18.778 1.00 73.94 97 ARG A N 1
ATOM 819 C CA . ARG A 1 97 ? -5.824 37.977 19.052 1.00 73.94 97 ARG A CA 1
ATOM 820 C C . ARG A 1 97 ? -6.496 39.255 19.574 1.00 73.94 97 ARG A C 1
ATOM 822 O O . ARG A 1 97 ? -6.139 39.714 20.653 1.00 73.94 97 ARG A O 1
ATOM 829 N N . THR A 1 98 ? -7.538 39.745 18.900 1.00 75.38 98 THR A N 1
ATOM 830 C CA . THR A 1 98 ? -8.297 40.934 19.334 1.00 75.38 98 THR A CA 1
ATOM 831 C C . THR A 1 98 ? -9.033 40.738 20.668 1.00 75.38 98 THR A C 1
ATOM 833 O O . THR A 1 98 ? -9.150 41.681 21.447 1.00 75.38 98 THR A O 1
ATOM 836 N N . ILE A 1 99 ? -9.499 39.526 20.987 1.00 67.38 99 ILE A N 1
ATOM 837 C CA . ILE A 1 99 ? -10.109 39.220 22.295 1.00 67.38 99 ILE A CA 1
ATOM 838 C C . ILE A 1 99 ? -9.053 39.226 23.413 1.00 67.38 99 ILE A C 1
ATOM 840 O O . ILE A 1 99 ? -9.308 39.788 24.478 1.00 67.38 99 ILE A O 1
ATOM 844 N N . SER A 1 100 ? -7.862 38.666 23.174 1.00 65.00 100 SER A N 1
ATOM 845 C CA . SER A 1 100 ? -6.742 38.717 24.125 1.00 65.00 100 SER A CA 1
ATOM 846 C C . SER A 1 100 ? -6.209 40.141 24.330 1.00 65.00 100 SER A C 1
ATOM 848 O O . SER A 1 100 ? -5.897 40.516 25.457 1.00 65.00 100 SER A O 1
ATOM 850 N N . GLU A 1 101 ? -6.165 40.958 23.273 1.00 71.62 101 GLU A N 1
ATOM 851 C CA . GLU A 1 101 ? -5.843 42.392 23.343 1.00 71.62 101 GLU A CA 1
ATOM 852 C C . GLU A 1 101 ? -6.889 43.178 24.157 1.00 71.62 101 GLU A C 1
ATOM 854 O O . GLU A 1 101 ? -6.532 44.054 24.944 1.00 71.62 101 GLU A O 1
ATOM 859 N N . ALA A 1 102 ? -8.179 42.851 24.009 1.00 69.56 102 ALA A N 1
ATOM 860 C CA . ALA A 1 102 ? -9.273 43.512 24.721 1.00 69.56 102 ALA A CA 1
ATOM 861 C C . ALA A 1 102 ? -9.391 43.106 26.205 1.00 69.56 102 ALA A C 1
ATOM 863 O O . ALA A 1 102 ? -9.846 43.912 27.019 1.00 69.56 102 ALA A O 1
ATOM 864 N N . PHE A 1 103 ? -8.979 41.885 26.577 1.00 62.44 103 PHE A N 1
ATOM 865 C CA . PHE A 1 103 ? -9.079 41.368 27.951 1.00 62.44 103 PHE A CA 1
ATOM 866 C C . PHE A 1 103 ? -7.780 40.695 28.459 1.00 62.44 103 PHE A C 1
ATOM 868 O O . PHE A 1 103 ? -7.802 39.509 28.810 1.00 62.44 103 PHE A O 1
ATOM 875 N N . PRO A 1 104 ? -6.655 41.433 28.604 1.00 59.12 104 PRO A N 1
ATOM 876 C CA . PRO A 1 104 ? -5.334 40.839 28.874 1.00 59.12 104 PRO A CA 1
ATOM 877 C C . PRO A 1 104 ? -5.223 40.028 30.176 1.00 59.12 104 PRO A C 1
ATOM 879 O O . PRO A 1 104 ? -4.371 39.156 30.301 1.00 59.12 104 PRO A O 1
ATOM 882 N N . ASN A 1 105 ? -6.085 40.302 31.160 1.00 53.62 105 ASN A N 1
ATOM 883 C CA . ASN A 1 105 ? -5.997 39.729 32.507 1.00 53.62 105 ASN A CA 1
ATOM 884 C C . ASN A 1 105 ? -6.789 38.416 32.694 1.00 53.62 105 ASN A C 1
ATOM 886 O O . ASN A 1 105 ? -6.933 37.966 33.831 1.00 53.62 105 ASN A O 1
ATOM 890 N N . GLN A 1 106 ? -7.350 37.824 31.630 1.00 54.78 106 GLN A N 1
ATOM 891 C CA . GLN A 1 106 ? -8.182 36.606 31.722 1.00 54.78 106 GLN A CA 1
ATOM 892 C C . GLN A 1 106 ? -7.741 35.443 30.814 1.00 54.78 106 GLN A C 1
ATOM 894 O O . GLN A 1 106 ? -8.340 34.371 30.881 1.00 54.78 106 GLN A O 1
ATOM 899 N N . MET A 1 107 ? -6.692 35.611 30.003 1.00 44.66 107 MET A N 1
ATOM 900 C CA . MET A 1 107 ? -6.214 34.585 29.069 1.00 44.66 107 MET A CA 1
ATOM 901 C C . MET A 1 107 ? -4.680 34.486 29.112 1.00 44.66 107 MET A C 1
ATOM 903 O O . MET A 1 107 ? -4.017 35.512 28.952 1.00 44.66 107 MET A O 1
ATOM 907 N N . PRO A 1 108 ? -4.082 33.296 29.319 1.00 46.72 108 PRO A N 1
ATOM 908 C CA . PRO A 1 108 ? -2.643 33.115 29.158 1.00 46.72 108 PRO A CA 1
ATOM 909 C C . PRO A 1 108 ? -2.210 33.433 27.723 1.00 46.72 108 PRO A C 1
ATOM 911 O O . PRO A 1 108 ? -2.775 32.899 26.768 1.00 46.72 108 PRO A O 1
ATOM 914 N N . SER A 1 109 ? -1.187 34.274 27.571 1.00 43.94 109 SER A N 1
ATOM 915 C CA . SER A 1 109 ? -0.599 34.550 26.260 1.00 43.94 109 SER A CA 1
ATOM 916 C C . SER A 1 109 ? 0.115 33.300 25.743 1.00 43.94 109 SER A C 1
ATOM 918 O O . SER A 1 109 ? 1.156 32.914 26.274 1.00 43.94 109 SER A O 1
ATOM 920 N N . MET A 1 110 ? -0.455 32.658 24.722 1.00 44.50 110 MET A N 1
ATOM 921 C CA . MET A 1 110 ? 0.252 31.650 23.933 1.00 44.50 110 MET A CA 1
ATOM 922 C C . MET A 1 110 ? 1.216 32.371 22.987 1.00 44.50 110 MET A C 1
ATOM 924 O O . MET A 1 110 ? 0.820 33.330 22.327 1.00 44.50 110 MET A O 1
ATOM 928 N N . SER A 1 111 ? 2.474 31.929 22.971 1.00 37.38 111 SER A N 1
ATOM 929 C CA . SER A 1 111 ? 3.599 32.647 22.363 1.00 37.38 111 SER A CA 1
ATOM 930 C C . SER A 1 111 ? 3.388 33.042 20.899 1.00 37.38 111 SER A C 1
ATOM 932 O O . SER A 1 111 ? 2.814 32.299 20.104 1.00 37.38 111 SER A O 1
ATOM 934 N N . ASP A 1 112 ? 3.917 34.212 20.545 1.00 38.44 112 ASP A N 1
ATOM 935 C CA . ASP A 1 112 ? 3.852 34.787 19.202 1.00 38.44 112 ASP A CA 1
ATOM 936 C C . ASP A 1 112 ? 4.861 34.125 18.246 1.00 38.44 112 ASP A C 1
ATOM 938 O O . ASP A 1 112 ? 5.940 34.657 17.987 1.00 38.44 112 ASP A O 1
ATOM 942 N N . GLU A 1 113 ? 4.506 32.963 17.691 1.00 38.25 113 GLU A N 1
ATOM 943 C CA . GLU A 1 113 ? 5.152 32.437 16.478 1.00 38.25 113 GLU A CA 1
ATOM 944 C C . GLU A 1 113 ? 4.691 33.234 15.243 1.00 38.25 113 GLU A C 1
ATOM 946 O O . GLU A 1 113 ? 3.928 32.769 14.391 1.00 38.25 113 GLU A O 1
ATOM 951 N N . SER A 1 114 ? 5.154 34.483 15.163 1.00 32.09 114 SER A N 1
ATOM 952 C CA . SER A 1 114 ? 4.999 35.332 13.983 1.00 32.09 114 SER A CA 1
ATOM 953 C C . SER A 1 114 ? 5.962 34.894 12.858 1.00 32.09 114 SER A C 1
ATOM 955 O O . SER A 1 114 ? 7.154 34.704 13.107 1.00 32.09 114 SER A O 1
ATOM 957 N N . PRO A 1 115 ? 5.493 34.739 11.604 1.00 45.72 115 PRO A N 1
ATOM 958 C CA . PRO A 1 115 ? 6.265 34.072 10.555 1.00 45.72 115 PRO A CA 1
ATOM 959 C C . PRO A 1 115 ? 7.211 35.023 9.798 1.00 45.72 115 PRO A C 1
ATOM 961 O O . PRO A 1 115 ? 6.751 35.912 9.080 1.00 45.72 115 PRO A O 1
ATOM 964 N N . SER A 1 116 ? 8.532 34.803 9.863 1.00 31.86 116 SER A N 1
ATOM 965 C CA . SER A 1 116 ? 9.481 35.422 8.916 1.00 31.86 116 SER A CA 1
ATOM 966 C C . SER A 1 116 ? 10.767 34.603 8.692 1.00 31.86 116 SER A C 1
ATOM 968 O O . SER A 1 116 ? 11.547 34.404 9.615 1.00 31.86 116 SER A O 1
ATOM 970 N N . SER A 1 117 ? 11.011 34.206 7.431 1.00 30.66 117 SER A N 1
ATOM 971 C CA . SER A 1 117 ? 12.153 33.383 6.960 1.00 30.66 117 SER A CA 1
ATOM 972 C C . SER A 1 117 ? 12.177 31.946 7.540 1.00 30.66 117 SER A C 1
ATOM 974 O O . SER A 1 117 ? 11.889 31.735 8.707 1.00 30.66 117 SER A O 1
ATOM 976 N N . PHE A 1 118 ? 12.474 30.876 6.800 1.00 28.53 118 PHE A N 1
ATOM 977 C CA . PHE A 1 118 ? 13.356 30.755 5.637 1.00 28.53 118 PHE A CA 1
ATOM 978 C C . PHE A 1 118 ? 12.767 29.911 4.502 1.00 28.53 118 PHE A C 1
ATOM 980 O O . PHE A 1 118 ? 12.103 28.904 4.732 1.00 28.53 118 PHE A O 1
ATOM 987 N N . SER A 1 119 ? 13.132 30.263 3.268 1.00 36.38 119 SER A N 1
ATOM 988 C CA . SER A 1 119 ? 13.189 29.314 2.154 1.00 36.38 119 SER A CA 1
ATOM 989 C C . SER A 1 119 ? 14.639 28.872 1.975 1.00 36.38 119 SER A C 1
ATOM 991 O O . SER A 1 119 ? 15.444 29.656 1.479 1.00 36.38 119 SER A O 1
ATOM 993 N N . GLN A 1 120 ? 14.972 27.640 2.358 1.00 30.48 120 GLN A N 1
ATOM 994 C CA . GLN A 1 120 ? 16.169 26.957 1.864 1.00 30.48 120 GLN A CA 1
ATOM 995 C C . GLN A 1 120 ? 15.974 25.435 1.903 1.00 30.48 120 GLN A C 1
ATOM 997 O O . GLN A 1 120 ? 15.162 24.922 2.670 1.00 30.48 120 GLN A O 1
ATOM 1002 N N . GLU A 1 121 ? 16.678 24.742 1.014 1.00 31.03 121 GLU A N 1
ATOM 1003 C CA . GLU A 1 121 ? 16.685 23.285 0.873 1.00 31.03 121 GLU A CA 1
ATOM 1004 C C . GLU A 1 121 ? 17.584 22.605 1.932 1.00 31.03 121 GLU A C 1
ATOM 1006 O O . GLU A 1 121 ? 18.288 23.274 2.688 1.00 31.03 121 GLU A O 1
ATOM 1011 N N . MET A 1 122 ? 17.622 21.268 1.870 1.00 30.59 122 MET A N 1
ATOM 1012 C CA . MET A 1 122 ? 18.528 20.330 2.557 1.00 30.59 122 MET A CA 1
ATOM 1013 C C . MET A 1 122 ? 18.113 19.776 3.943 1.00 30.59 122 MET A C 1
ATOM 1015 O O . MET A 1 122 ? 17.809 20.493 4.887 1.00 30.59 122 MET A O 1
ATOM 1019 N N . GLU A 1 123 ? 18.134 18.440 3.983 1.00 30.95 123 GLU A N 1
ATOM 1020 C CA . GLU A 1 123 ? 18.134 17.439 5.069 1.00 30.95 123 GLU A CA 1
ATOM 1021 C C . GLU A 1 123 ? 17.920 17.819 6.558 1.00 30.95 123 GLU A C 1
ATOM 1023 O O . GLU A 1 123 ? 18.702 18.570 7.144 1.00 30.95 123 GLU A O 1
ATOM 1028 N N . PRO A 1 124 ? 17.001 17.117 7.259 1.00 32.84 124 PRO A N 1
ATOM 1029 C CA . PRO A 1 124 ? 17.009 17.013 8.715 1.00 32.84 124 PRO A CA 1
ATOM 1030 C C . PRO A 1 124 ? 17.924 15.864 9.190 1.00 32.84 124 PRO A C 1
ATOM 1032 O O . PRO A 1 124 ? 17.482 14.724 9.351 1.00 32.84 124 PRO A O 1
ATOM 1035 N N . HIS A 1 125 ? 19.195 16.158 9.478 1.00 30.38 125 HIS A N 1
ATOM 1036 C CA . HIS A 1 125 ? 20.018 15.255 10.295 1.00 30.38 125 HIS A CA 1
ATOM 1037 C C . HIS A 1 125 ? 19.486 15.166 11.739 1.00 30.38 125 HIS A C 1
ATOM 1039 O O . HIS A 1 125 ? 18.931 16.118 12.289 1.00 30.38 125 HIS A O 1
ATOM 1045 N N . THR A 1 126 ? 19.675 14.006 12.367 1.00 29.86 126 THR A N 1
ATOM 1046 C CA . THR A 1 126 ? 19.201 13.685 13.722 1.00 29.86 126 THR A CA 1
ATOM 1047 C C . THR A 1 126 ? 19.968 14.427 14.824 1.00 29.86 126 THR A C 1
ATOM 1049 O O . THR A 1 126 ? 21.197 14.328 14.861 1.00 29.86 126 THR A O 1
ATOM 1052 N N . PRO A 1 127 ? 19.285 15.063 15.795 1.00 32.12 127 PRO A N 1
ATOM 1053 C CA . PRO A 1 127 ? 19.878 15.407 17.086 1.00 32.12 127 PRO A CA 1
ATOM 1054 C C . PRO A 1 127 ? 20.122 14.142 17.926 1.00 32.12 127 PRO A C 1
ATOM 1056 O O . PRO A 1 127 ? 19.241 13.290 18.036 1.00 32.12 127 PRO A O 1
ATOM 1059 N N . ASP A 1 128 ? 21.315 14.029 18.507 1.00 26.06 128 ASP A N 1
ATOM 1060 C CA . ASP A 1 128 ? 21.778 12.853 19.259 1.00 26.06 128 ASP A CA 1
ATOM 1061 C C . ASP A 1 128 ? 21.209 12.781 20.696 1.00 26.06 128 ASP A C 1
ATOM 1063 O O . ASP A 1 128 ? 20.819 13.794 21.286 1.00 26.06 128 ASP A O 1
ATOM 1067 N N . MET A 1 129 ? 21.169 11.578 21.278 1.00 25.45 129 MET A N 1
ATOM 1068 C CA . MET A 1 129 ? 20.606 11.304 22.604 1.00 25.45 129 MET A CA 1
ATOM 1069 C C . MET A 1 129 ? 21.705 11.337 23.677 1.00 25.45 129 MET A C 1
ATOM 1071 O O . MET A 1 129 ? 22.494 10.404 23.830 1.00 25.45 129 MET A O 1
ATOM 1075 N N . SER A 1 130 ? 21.762 12.421 24.453 1.00 27.75 130 SER A N 1
ATOM 1076 C CA . SER A 1 130 ? 22.825 12.654 25.435 1.00 27.75 130 SER A CA 1
ATOM 1077 C C . SER A 1 130 ? 22.692 11.791 26.700 1.00 27.75 130 SER A C 1
ATOM 1079 O O . SER A 1 130 ? 21.942 12.084 27.634 1.00 27.75 130 SER A O 1
ATOM 1081 N N . THR A 1 131 ? 23.491 10.725 26.765 1.00 27.03 131 THR A N 1
ATOM 1082 C CA . THR A 1 131 ? 23.582 9.829 27.926 1.00 27.03 131 THR A CA 1
ATOM 1083 C C . THR A 1 131 ? 24.187 10.491 29.169 1.00 27.03 131 THR A C 1
ATOM 1085 O O . THR A 1 131 ? 25.230 11.131 29.086 1.00 27.03 131 THR A O 1
ATOM 1088 N N . PHE A 1 132 ? 23.579 10.211 30.327 1.00 27.06 132 PHE A N 1
ATOM 1089 C CA . PHE A 1 132 ? 24.156 10.135 31.683 1.00 27.06 132 PHE A CA 1
ATOM 1090 C C . PHE A 1 132 ? 25.459 10.892 32.022 1.00 27.06 132 PHE A C 1
ATOM 1092 O O . PHE A 1 132 ? 26.552 10.553 31.576 1.00 27.06 132 PHE A O 1
ATOM 1099 N N . THR A 1 133 ? 25.393 11.716 33.071 1.00 27.41 133 THR A N 1
ATOM 1100 C CA . THR A 1 133 ? 26.490 11.873 34.049 1.00 27.41 133 THR A CA 1
ATOM 1101 C C . THR A 1 133 ? 25.888 11.954 35.463 1.00 27.41 133 THR A C 1
ATOM 1103 O O . THR A 1 133 ? 24.727 12.327 35.621 1.00 27.41 133 THR A O 1
ATOM 1106 N N . ARG A 1 134 ? 26.624 11.505 36.490 1.00 26.17 134 ARG A N 1
ATOM 1107 C CA . ARG A 1 134 ? 26.120 11.173 37.841 1.00 26.17 134 ARG A CA 1
ATOM 1108 C C . ARG A 1 134 ? 27.045 11.730 38.936 1.00 26.17 134 ARG A C 1
ATOM 1110 O O . ARG A 1 134 ? 28.251 11.733 38.722 1.00 26.17 134 ARG A O 1
ATOM 1117 N N . ALA A 1 135 ? 26.476 12.002 40.126 1.00 25.12 135 ALA A N 1
ATOM 1118 C CA . ALA A 1 135 ? 27.158 12.280 41.413 1.00 25.12 135 ALA A CA 1
ATOM 1119 C C . ALA A 1 135 ? 27.887 13.645 41.516 1.00 25.12 135 ALA A C 1
ATOM 1121 O O . ALA A 1 135 ? 28.260 14.214 40.497 1.00 25.12 135 ALA A O 1
ATOM 1122 N N . ALA A 1 136 ? 28.121 14.237 42.701 1.00 26.95 136 ALA A N 1
ATOM 1123 C CA . ALA A 1 136 ? 27.704 13.974 44.105 1.00 26.95 136 ALA A CA 1
ATOM 1124 C C . ALA A 1 136 ? 27.898 15.286 44.931 1.00 26.95 136 ALA A C 1
ATOM 1126 O O . ALA A 1 136 ? 28.470 16.234 44.395 1.00 26.95 136 ALA A O 1
ATOM 1127 N N . PHE A 1 137 ? 27.490 15.459 46.198 1.00 31.39 137 PHE A N 1
ATOM 1128 C CA . PHE A 1 137 ? 26.929 14.549 47.222 1.00 31.39 137 PHE A CA 1
ATOM 1129 C C . PHE A 1 137 ? 25.418 14.844 47.451 1.00 31.39 137 PHE A C 1
ATOM 1131 O O . PHE A 1 137 ? 24.742 14.956 46.431 1.00 31.39 137 PHE A O 1
ATOM 1138 N N . ASP A 1 138 ? 24.738 14.914 48.610 1.00 29.00 138 ASP A N 1
ATOM 1139 C CA . ASP A 1 138 ? 25.009 14.926 50.075 1.00 29.00 138 ASP A CA 1
ATOM 1140 C C . ASP A 1 138 ? 23.698 14.470 50.787 1.00 29.00 138 ASP A C 1
ATOM 1142 O O . ASP A 1 138 ? 22.631 14.607 50.185 1.00 29.00 138 ASP A O 1
ATOM 1146 N N . SER A 1 139 ? 23.636 13.896 51.998 1.00 34.38 139 SER A N 1
ATOM 1147 C CA . SER A 1 139 ? 24.627 13.627 53.067 1.00 34.38 139 SER A CA 1
ATOM 1148 C C . SER A 1 139 ? 24.558 12.159 53.567 1.00 34.38 139 SER A C 1
ATOM 1150 O O . SER A 1 139 ? 23.698 11.404 53.113 1.00 34.38 139 SER A O 1
ATOM 1152 N N . ASP A 1 140 ? 25.447 11.779 54.502 1.00 29.80 140 ASP A N 1
ATOM 1153 C CA . ASP A 1 140 ? 25.538 10.476 55.217 1.00 29.80 140 ASP A CA 1
ATOM 1154 C C . ASP A 1 140 ? 24.177 9.892 55.678 1.00 29.80 140 ASP A C 1
ATOM 1156 O O . ASP A 1 140 ? 23.271 10.646 56.035 1.00 29.80 140 ASP A O 1
ATOM 1160 N N . ASP A 1 141 ? 23.890 8.579 55.659 1.00 32.19 141 ASP A N 1
ATOM 1161 C CA . ASP A 1 141 ? 24.644 7.334 55.984 1.00 32.19 141 ASP A CA 1
ATOM 1162 C C . ASP A 1 141 ? 24.636 6.942 57.491 1.00 32.19 141 ASP A C 1
ATOM 1164 O O . ASP A 1 141 ? 24.325 7.752 58.359 1.00 32.19 141 ASP A O 1
ATOM 1168 N N . LEU A 1 142 ? 24.953 5.664 57.769 1.00 34.62 142 LEU A N 1
ATOM 1169 C CA . LEU A 1 142 ? 24.997 4.901 59.035 1.00 34.62 142 LEU A CA 1
ATOM 1170 C C . LEU A 1 142 ? 23.886 3.856 59.292 1.00 34.62 142 LEU A C 1
ATOM 1172 O O . LEU A 1 142 ? 23.144 3.915 60.266 1.00 34.62 142 LEU A O 1
ATOM 1176 N N . GLN A 1 143 ? 23.946 2.797 58.473 1.00 32.62 143 GLN A N 1
ATOM 1177 C CA . GLN A 1 143 ? 24.274 1.419 58.913 1.00 32.62 143 GLN A CA 1
ATOM 1178 C C . GLN A 1 143 ? 23.319 0.593 59.822 1.00 32.62 143 GLN A C 1
ATOM 1180 O O . GLN A 1 143 ? 22.277 1.020 60.307 1.00 32.62 143 GLN A O 1
ATOM 1185 N N . LYS A 1 144 ? 23.674 -0.699 59.932 1.00 33.19 144 LYS A N 1
ATOM 1186 C CA . LYS A 1 144 ? 22.970 -1.802 60.609 1.00 33.19 144 LYS A CA 1
ATOM 1187 C C . LYS A 1 144 ? 23.427 -2.008 62.063 1.00 33.19 144 LYS A C 1
ATOM 1189 O O . LYS A 1 144 ? 24.516 -1.588 62.431 1.00 33.19 144 LYS A O 1
ATOM 1194 N N . ASP A 1 145 ? 22.648 -2.840 62.768 1.00 28.62 145 ASP A N 1
ATOM 1195 C CA . ASP A 1 145 ? 22.964 -3.540 64.026 1.00 28.62 145 ASP A CA 1
ATOM 1196 C C . ASP A 1 145 ? 23.127 -2.627 65.272 1.00 28.62 145 ASP A C 1
ATOM 1198 O O . ASP A 1 145 ? 23.547 -1.484 65.188 1.00 28.62 145 ASP A O 1
ATOM 1202 N N . GLY A 1 146 ? 22.785 -3.044 66.497 1.00 24.97 146 GLY A N 1
ATOM 1203 C CA . GLY A 1 146 ? 22.055 -4.245 66.904 1.00 24.97 146 GLY A CA 1
ATOM 1204 C C . GLY A 1 146 ? 22.057 -4.463 68.431 1.00 24.97 146 GLY A C 1
ATOM 1205 O O . GLY A 1 146 ? 23.099 -4.377 69.065 1.00 24.97 146 GLY A O 1
ATOM 1206 N N . VAL A 1 147 ? 20.898 -4.851 68.987 1.00 30.58 147 VAL A N 1
ATOM 1207 C CA . VAL A 1 147 ? 20.694 -5.465 70.327 1.00 30.58 147 VAL A CA 1
ATOM 1208 C C . VAL A 1 147 ? 20.957 -4.607 71.588 1.00 30.58 147 VAL A C 1
ATOM 1210 O O . VAL A 1 147 ? 22.085 -4.289 71.942 1.00 30.58 147 VAL A O 1
ATOM 1213 N N . GLY A 1 148 ? 19.901 -4.412 72.392 1.00 25.75 148 GLY A N 1
ATOM 1214 C CA . GLY A 1 148 ? 19.968 -3.985 73.801 1.00 25.75 148 GLY A CA 1
ATOM 1215 C C . GLY A 1 148 ? 18.621 -3.415 74.282 1.00 25.75 148 GLY A C 1
ATOM 1216 O O . GLY A 1 148 ? 18.139 -2.466 73.685 1.00 25.75 148 GLY A O 1
ATOM 1217 N N . MET A 1 149 ? 17.926 -3.927 75.307 1.00 27.80 149 MET A N 1
ATOM 1218 C CA . MET A 1 149 ? 18.274 -4.948 76.309 1.00 27.80 149 MET A CA 1
ATOM 1219 C C . MET A 1 149 ? 17.220 -6.071 76.412 1.00 27.80 149 MET A C 1
ATOM 1221 O O . MET A 1 149 ? 16.073 -5.920 76.003 1.00 27.80 149 MET A O 1
ATOM 1225 N N . SER A 1 150 ? 17.606 -7.188 77.032 1.00 32.97 150 SER A N 1
ATOM 1226 C CA . SER A 1 150 ? 16.722 -8.269 77.501 1.00 32.97 150 SER A CA 1
ATOM 1227 C C . SER A 1 150 ? 17.072 -8.599 78.963 1.00 32.97 150 SER A C 1
ATOM 1229 O O . SER A 1 150 ? 18.143 -8.195 79.421 1.00 32.97 150 SER A O 1
ATOM 1231 N N . PRO A 1 151 ? 16.222 -9.343 79.698 1.00 34.88 151 PRO A N 1
ATOM 1232 C CA . PRO A 1 151 ? 16.742 -10.622 80.196 1.00 34.88 151 PRO A CA 1
ATOM 1233 C C . PRO A 1 151 ? 15.736 -11.795 80.147 1.00 34.88 151 PRO A C 1
ATOM 1235 O O . PRO A 1 151 ? 15.070 -12.139 81.116 1.00 34.88 151 PRO A O 1
ATOM 1238 N N . GLN A 1 152 ? 15.700 -12.476 79.003 1.00 28.98 152 GLN A N 1
ATOM 1239 C CA . GLN A 1 152 ? 16.176 -13.864 78.876 1.00 28.98 152 GLN A CA 1
ATOM 1240 C C . GLN A 1 152 ? 15.852 -14.912 79.990 1.00 28.98 152 GLN A C 1
ATOM 1242 O O . GLN A 1 152 ? 16.718 -15.213 80.806 1.00 28.98 152 GLN A O 1
ATOM 1247 N N . ARG A 1 153 ? 14.747 -15.664 79.786 1.00 28.91 153 ARG A N 1
ATOM 1248 C CA . ARG A 1 153 ? 14.592 -17.145 79.975 1.00 28.91 153 ARG A CA 1
ATOM 1249 C C . ARG A 1 153 ? 14.708 -17.706 81.424 1.00 28.91 153 ARG A C 1
ATOM 1251 O O . ARG A 1 153 ? 15.131 -17.015 82.333 1.00 28.91 153 ARG A O 1
ATOM 1258 N N . PHE A 1 154 ? 14.316 -18.946 81.760 1.00 29.08 154 PHE A N 1
ATOM 1259 C CA . PHE A 1 154 ? 14.037 -20.209 81.027 1.00 29.08 154 PHE A CA 1
ATOM 1260 C C . PHE A 1 154 ? 12.722 -20.882 81.573 1.00 29.08 154 PHE A C 1
ATOM 1262 O O . PHE A 1 154 ? 12.004 -20.219 82.307 1.00 29.08 154 PHE A O 1
ATOM 1269 N N . THR A 1 155 ? 12.260 -22.122 81.286 1.00 30.09 155 THR A N 1
ATOM 1270 C CA . THR A 1 155 ? 12.889 -23.334 80.698 1.00 30.09 155 THR A CA 1
ATOM 1271 C C . THR A 1 155 ? 11.878 -24.369 80.137 1.00 30.09 155 THR A C 1
ATOM 1273 O O . THR A 1 155 ? 10.873 -24.646 80.770 1.00 30.09 155 THR A O 1
ATOM 1276 N N . SER A 1 156 ? 12.259 -25.051 79.044 1.00 29.28 156 SER A N 1
ATOM 1277 C CA . SER A 1 156 ? 12.032 -26.486 78.713 1.00 29.28 156 SER A CA 1
ATOM 1278 C C . SER A 1 156 ? 10.641 -27.174 78.676 1.00 29.28 156 SER A C 1
ATOM 1280 O O . SER A 1 156 ? 10.092 -27.501 79.719 1.00 29.28 156 SER A O 1
ATOM 1282 N N . LYS A 1 157 ? 10.357 -27.751 77.482 1.00 31.72 157 LYS A N 1
ATOM 1283 C CA . LYS A 1 157 ? 9.818 -29.125 77.217 1.00 31.72 157 LYS A CA 1
ATOM 1284 C C . LYS A 1 157 ? 8.312 -29.381 77.498 1.00 31.72 157 LYS A C 1
ATOM 1286 O O . LYS A 1 157 ? 7.773 -28.853 78.451 1.00 31.72 157 LYS A O 1
ATOM 1291 N N . ARG A 1 158 ? 7.580 -30.231 76.742 1.00 29.20 158 ARG A N 1
ATOM 1292 C CA . ARG A 1 158 ? 7.881 -31.107 75.568 1.00 29.20 158 ARG A CA 1
ATOM 1293 C C . ARG A 1 158 ? 6.567 -31.652 74.945 1.00 29.20 158 ARG A C 1
ATOM 1295 O O . ARG A 1 158 ? 5.778 -32.160 75.721 1.00 29.20 158 ARG A O 1
ATOM 1302 N N . ASN A 1 159 ? 6.463 -31.700 73.601 1.00 28.69 159 ASN A N 1
ATOM 1303 C CA . ASN A 1 159 ? 5.496 -32.442 72.733 1.00 28.69 159 ASN A CA 1
ATOM 1304 C C . ASN A 1 159 ? 3.971 -32.255 73.007 1.00 28.69 159 ASN A C 1
ATOM 1306 O O . ASN A 1 159 ? 3.557 -32.155 74.148 1.00 28.69 159 ASN A O 1
ATOM 1310 N N . GLY A 1 160 ? 3.049 -32.290 72.034 1.00 27.80 160 GLY A N 1
ATOM 1311 C CA . GLY A 1 160 ? 3.140 -32.407 70.568 1.00 27.80 160 GLY A CA 1
ATOM 1312 C C . GLY A 1 160 ? 1.822 -32.937 69.949 1.00 27.80 160 GLY A C 1
ATOM 1313 O O . GLY A 1 160 ? 1.014 -33.517 70.668 1.00 27.80 160 GLY A O 1
ATOM 1314 N N . THR A 1 161 ? 1.671 -32.830 68.619 1.00 29.53 161 THR A N 1
ATOM 1315 C CA . THR A 1 161 ? 0.591 -33.395 67.751 1.00 29.53 161 THR A CA 1
ATOM 1316 C C . THR A 1 161 ? -0.830 -32.784 67.805 1.00 29.53 161 THR A C 1
ATOM 1318 O O . THR A 1 161 ? -1.543 -32.896 68.793 1.00 29.53 161 THR A O 1
ATOM 1321 N N . HIS A 1 162 ? -1.237 -32.220 66.656 1.00 33.00 162 HIS A N 1
ATOM 1322 C CA . HIS A 1 162 ? -2.612 -32.103 66.110 1.00 33.00 162 HIS A CA 1
ATOM 1323 C C . HIS A 1 162 ? -3.113 -33.494 65.596 1.00 33.00 162 HIS A C 1
ATOM 1325 O O . HIS A 1 162 ? -2.296 -34.422 65.654 1.00 33.00 162 HIS A O 1
ATOM 1331 N N . PRO A 1 163 ? -4.353 -33.694 65.058 1.00 49.75 163 PRO A N 1
ATOM 1332 C CA . PRO A 1 163 ? -5.339 -32.712 64.560 1.00 49.75 163 PRO A CA 1
ATOM 1333 C C . PRO A 1 163 ? -6.826 -32.939 64.981 1.00 49.75 163 PRO A C 1
ATOM 1335 O O . PRO A 1 163 ? -7.130 -33.706 65.889 1.00 49.75 163 PRO A O 1
ATOM 1338 N N . GLU A 1 164 ? -7.701 -32.183 64.304 1.00 27.77 164 GLU A N 1
ATOM 1339 C CA . GLU A 1 164 ? -9.122 -32.362 63.897 1.00 27.77 164 GLU A CA 1
ATOM 1340 C C . GLU A 1 164 ? -9.729 -33.800 63.964 1.00 27.77 164 GLU A C 1
ATOM 1342 O O . GLU A 1 164 ? -9.000 -34.779 63.836 1.00 27.77 164 GLU A O 1
ATOM 1347 N N . GLU A 1 165 ? -11.051 -34.047 64.093 1.00 29.42 165 GLU A N 1
ATOM 1348 C CA . GLU A 1 165 ? -12.252 -33.176 64.170 1.00 29.42 165 GLU A CA 1
ATOM 1349 C C . GLU A 1 165 ? -13.527 -33.933 64.685 1.00 29.42 165 GLU A C 1
ATOM 1351 O O . GLU A 1 165 ? -13.473 -35.121 64.994 1.00 29.42 165 GLU A O 1
ATOM 1356 N N . THR A 1 166 ? -14.697 -33.261 64.640 1.00 28.64 166 THR A N 1
ATOM 1357 C CA . THR A 1 166 ? -16.096 -33.780 64.502 1.00 28.64 166 THR A CA 1
ATOM 1358 C C . THR A 1 166 ? -17.040 -34.011 65.716 1.00 28.64 166 THR A C 1
ATOM 1360 O O . THR A 1 166 ? -16.800 -34.789 66.631 1.00 28.64 166 THR A O 1
ATOM 1363 N N . SER A 1 167 ? -18.254 -33.448 65.564 1.00 28.09 167 SER A N 1
ATOM 1364 C CA . SER A 1 167 ? -19.592 -33.955 65.972 1.00 28.09 167 SER A CA 1
ATOM 1365 C C . SER A 1 167 ? -20.078 -34.001 67.448 1.00 28.09 167 SER A C 1
ATOM 1367 O O . SER A 1 167 ? -19.865 -34.946 68.192 1.00 28.09 167 SER A O 1
ATOM 1369 N N . ALA A 1 168 ? -20.900 -32.998 67.792 1.00 32.31 168 ALA A N 1
ATOM 1370 C CA . ALA A 1 168 ? -22.338 -33.090 68.138 1.00 32.31 168 ALA A CA 1
ATOM 1371 C C . ALA A 1 168 ? -22.930 -34.125 69.154 1.00 32.31 168 ALA A C 1
ATOM 1373 O O . ALA A 1 168 ? -22.836 -35.334 69.002 1.00 32.31 168 ALA A O 1
ATOM 1374 N N . LEU A 1 169 ? -23.793 -33.586 70.041 1.00 29.84 169 LEU A N 1
ATOM 1375 C CA . LEU A 1 169 ? -25.018 -34.182 70.637 1.00 29.84 169 LEU A CA 1
ATOM 1376 C C . LEU A 1 169 ? -24.946 -35.346 71.666 1.00 29.84 169 LEU A C 1
ATOM 1378 O O . LEU A 1 169 ? -25.311 -36.486 71.407 1.00 29.84 169 LEU A O 1
ATOM 1382 N N . SER A 1 170 ? -24.705 -34.963 72.925 1.00 40.91 170 SER A N 1
ATOM 1383 C CA . SER A 1 170 ? -25.561 -35.240 74.107 1.00 40.91 170 SER A CA 1
ATOM 1384 C C . SER A 1 170 ? -26.389 -36.551 74.199 1.00 40.91 170 SER A C 1
ATOM 1386 O O . SER A 1 170 ? -27.508 -36.638 73.683 1.00 40.91 170 SER A O 1
ATOM 1388 N N . SER A 1 171 ? -25.970 -37.488 75.072 1.00 29.97 171 SER A N 1
ATOM 1389 C CA . SER A 1 171 ? -26.934 -38.291 75.859 1.00 29.97 171 SER A CA 1
ATOM 1390 C C . SER A 1 171 ? -26.407 -38.957 77.150 1.00 29.97 171 SER A C 1
ATOM 1392 O O . SER A 1 171 ? -25.807 -40.022 77.123 1.00 29.97 171 SER A O 1
ATOM 1394 N N . ARG A 1 172 ? -26.822 -38.373 78.288 1.00 36.50 172 ARG A N 1
ATOM 1395 C CA . ARG A 1 172 ? -27.530 -39.021 79.425 1.00 36.50 172 ARG A CA 1
ATOM 1396 C C . ARG A 1 172 ? -26.859 -40.142 80.271 1.00 36.50 172 ARG A C 1
ATOM 1398 O O . ARG A 1 172 ? -26.510 -41.202 79.772 1.00 36.50 172 ARG A O 1
ATOM 1405 N N . LYS A 1 173 ? -27.031 -39.986 81.603 1.00 35.66 173 LYS A N 1
ATOM 1406 C CA . LYS A 1 173 ? -26.830 -40.926 82.750 1.00 35.66 173 LYS A CA 1
ATOM 1407 C C . LYS A 1 173 ? -25.410 -40.939 83.369 1.00 35.66 173 LYS A C 1
ATOM 1409 O O . LYS A 1 173 ? -24.460 -41.253 82.675 1.00 35.66 173 LYS A O 1
ATOM 1414 N N . GLY A 1 174 ? -25.209 -40.706 84.676 1.00 29.84 174 GLY A N 1
ATOM 1415 C CA . GLY A 1 174 ? -26.077 -40.055 85.680 1.00 29.84 174 GLY A CA 1
ATOM 1416 C C . GLY A 1 174 ? -25.932 -40.568 87.127 1.00 29.84 174 GLY A C 1
ATOM 1417 O O . GLY A 1 174 ? -25.576 -41.719 87.339 1.00 29.84 174 GLY A O 1
ATOM 1418 N N . LEU A 1 175 ? -26.302 -39.717 88.094 1.00 29.97 175 LEU A N 1
ATOM 1419 C CA . LEU A 1 175 ? -26.727 -39.974 89.491 1.00 29.97 175 LEU A CA 1
ATOM 1420 C C . LEU A 1 175 ? -27.462 -38.675 89.939 1.00 29.97 175 LEU A C 1
ATOM 1422 O O . LEU A 1 175 ? -27.022 -37.605 89.536 1.00 29.97 175 LEU A O 1
ATOM 1426 N N . LYS A 1 176 ? -28.663 -38.625 90.549 1.00 31.27 176 LYS A N 1
ATOM 1427 C CA . LYS A 1 176 ? -29.249 -39.305 91.733 1.00 31.27 176 LYS A CA 1
ATOM 1428 C C . LYS A 1 176 ? -28.524 -38.939 93.043 1.00 31.27 176 LYS A C 1
ATOM 1430 O O . LYS A 1 176 ? -27.365 -39.299 93.168 1.00 31.27 176 LYS A O 1
ATOM 1435 N N . LEU A 1 177 ? -29.137 -38.326 94.067 1.00 29.88 177 LEU A N 1
ATOM 1436 C CA . LEU A 1 177 ? -30.486 -37.735 94.286 1.00 29.88 177 LEU A CA 1
ATOM 1437 C C . LEU A 1 177 ? -30.307 -36.467 95.192 1.00 29.88 177 LEU A C 1
ATOM 1439 O O . LEU A 1 177 ? -29.168 -36.174 95.534 1.00 29.88 177 LEU A O 1
ATOM 1443 N N . PHE A 1 178 ? -31.293 -35.680 95.659 1.00 26.56 178 PHE A N 1
ATOM 1444 C CA . PHE A 1 178 ? -32.771 -35.694 95.597 1.00 26.56 178 PHE A CA 1
ATOM 1445 C C . PHE A 1 178 ? -33.308 -34.278 95.941 1.00 26.56 178 PHE A C 1
ATOM 1447 O O . PHE A 1 178 ? -32.799 -33.687 96.888 1.00 26.56 178 PHE A O 1
ATOM 1454 N N . ASN A 1 179 ? -34.364 -33.786 95.279 1.00 25.94 179 ASN A N 1
ATOM 1455 C CA . ASN A 1 179 ? -35.363 -32.872 95.868 1.00 25.94 179 ASN A CA 1
ATOM 1456 C C . ASN A 1 179 ? -36.669 -32.912 95.048 1.00 25.94 179 ASN A C 1
ATOM 1458 O O . ASN A 1 179 ? -36.591 -33.100 93.836 1.00 25.94 179 ASN A O 1
ATOM 1462 N N . ASP A 1 180 ? -37.825 -32.799 95.716 1.00 28.94 180 ASP A N 1
ATOM 1463 C CA . ASP A 1 180 ? -38.965 -31.913 95.377 1.00 28.94 180 ASP A CA 1
ATOM 1464 C C . ASP A 1 180 ? -40.269 -32.340 96.081 1.00 28.94 180 ASP A C 1
ATOM 1466 O O . ASP A 1 180 ? -40.461 -33.493 96.474 1.00 28.94 180 ASP A O 1
ATOM 1470 N N . LEU A 1 181 ? -41.163 -31.367 96.278 1.00 32.53 181 LEU A N 1
ATOM 1471 C CA . LEU A 1 181 ? -42.458 -31.516 96.948 1.00 32.53 181 LEU A CA 1
ATOM 1472 C C . LEU A 1 181 ? -43.531 -32.037 95.978 1.00 32.53 181 LEU A C 1
ATOM 1474 O O . LEU A 1 181 ? -43.579 -31.596 94.832 1.00 32.53 181 LEU A O 1
ATOM 1478 N N . SER A 1 182 ? -44.503 -32.808 96.487 1.00 32.56 182 SER A N 1
ATOM 1479 C CA . SER A 1 182 ? -45.922 -32.370 96.576 1.00 32.56 182 SER A CA 1
ATOM 1480 C C . SER A 1 182 ? -46.916 -33.530 96.695 1.00 32.56 182 SER A C 1
ATOM 1482 O O . SER A 1 182 ? -46.989 -34.390 95.821 1.00 32.56 182 SER A O 1
ATOM 1484 N N . SER A 1 183 ? -47.777 -33.493 97.716 1.00 27.73 183 SER A N 1
ATOM 1485 C CA . SER A 1 183 ? -49.227 -33.766 97.610 1.00 27.73 183 SER A CA 1
ATOM 1486 C C . SER A 1 183 ? -49.909 -33.560 98.969 1.00 27.73 183 SER A C 1
ATOM 1488 O O . SER A 1 183 ? -49.276 -33.669 100.016 1.00 27.73 183 SER A O 1
ATOM 1490 N N . SER A 1 184 ? -51.201 -33.230 98.943 1.00 35.34 184 SER A N 1
ATOM 1491 C CA . SER A 1 184 ? -52.056 -33.047 100.121 1.00 35.34 184 SER A CA 1
ATOM 1492 C C . SER A 1 184 ? -53.256 -33.987 100.029 1.00 35.34 184 SER A C 1
ATOM 1494 O O . SER A 1 184 ? -53.848 -34.085 98.956 1.00 35.34 184 SER A O 1
ATOM 1496 N N . SER A 1 185 ? -53.639 -34.620 101.141 1.00 26.75 185 SER A N 1
ATOM 1497 C CA . SER A 1 185 ? -55.009 -35.101 101.379 1.00 26.75 185 SER A CA 1
ATOM 1498 C C . SER A 1 185 ? -55.229 -35.458 102.854 1.00 26.75 185 SER A C 1
ATOM 1500 O O . SER A 1 185 ? -54.282 -35.731 103.593 1.00 26.75 185 SER A O 1
ATOM 1502 N N . GLU A 1 186 ? -56.489 -35.454 103.281 1.00 31.34 186 GLU A N 1
ATOM 1503 C CA . GLU A 1 186 ? -56.910 -35.615 104.675 1.00 31.34 186 GLU A CA 1
ATOM 1504 C C . GLU A 1 186 ? -56.763 -37.058 105.206 1.00 31.34 186 GLU A C 1
ATOM 1506 O O . GLU A 1 186 ? -56.917 -38.019 104.450 1.00 31.34 186 GLU A O 1
ATOM 1511 N N . ASN A 1 187 ? -56.588 -37.229 106.528 1.00 28.50 187 ASN A N 1
ATOM 1512 C CA . ASN A 1 187 ? -57.645 -37.731 107.439 1.00 28.50 187 ASN A CA 1
ATOM 1513 C C . ASN A 1 187 ? -57.120 -38.124 108.843 1.00 28.50 187 ASN A C 1
ATOM 1515 O O . ASN A 1 187 ? -55.967 -38.504 109.025 1.00 28.50 187 ASN A O 1
ATOM 1519 N N . ALA A 1 188 ? -58.013 -38.082 109.837 1.00 34.88 188 ALA A N 1
ATOM 1520 C CA . ALA A 1 188 ? -57.868 -38.719 111.159 1.00 34.88 188 ALA A CA 1
ATOM 1521 C C . ALA A 1 188 ? -58.749 -40.001 111.192 1.00 34.88 188 ALA A C 1
ATOM 1523 O O . ALA A 1 188 ? -59.684 -40.047 110.388 1.00 34.88 188 ALA A O 1
ATOM 1524 N N . PRO A 1 189 ? -58.550 -41.024 112.075 1.00 44.31 189 PRO A N 1
ATOM 1525 C CA . PRO A 1 189 ? -58.753 -40.849 113.529 1.00 44.31 189 PRO A CA 1
ATOM 1526 C C . PRO A 1 189 ? -58.027 -41.820 114.522 1.00 44.31 189 PRO A C 1
ATOM 1528 O O . PRO A 1 189 ? -57.491 -42.857 114.161 1.00 44.31 189 PRO A O 1
ATOM 1531 N N . ARG A 1 190 ? -58.153 -41.502 115.826 1.00 33.69 190 ARG A N 1
ATOM 1532 C CA . ARG A 1 190 ? -58.259 -42.389 117.027 1.00 33.69 190 ARG A CA 1
ATOM 1533 C C . ARG A 1 190 ? -57.274 -43.567 117.311 1.00 33.69 190 ARG A C 1
ATOM 1535 O O . ARG A 1 190 ? -57.447 -44.663 116.804 1.00 33.69 190 ARG A O 1
ATOM 1542 N N . ALA A 1 191 ? -56.542 -43.386 118.427 1.00 29.86 191 ALA A N 1
ATOM 1543 C CA . ALA A 1 191 ? -56.528 -44.218 119.663 1.00 29.86 191 ALA A CA 1
ATOM 1544 C C . ALA A 1 191 ? -55.803 -45.595 119.771 1.00 29.86 191 ALA A C 1
ATOM 1546 O O . ALA A 1 191 ? -56.029 -46.491 118.970 1.00 29.86 191 ALA A O 1
ATOM 1547 N N . GLY A 1 192 ? -55.132 -45.822 120.926 1.00 28.77 192 GLY A N 1
ATOM 1548 C CA . GLY A 1 192 ? -55.161 -47.122 121.646 1.00 28.77 192 GLY A CA 1
ATOM 1549 C C . GLY A 1 192 ? -53.876 -47.674 122.322 1.00 28.77 192 GLY A C 1
ATOM 1550 O O . GLY A 1 192 ? -53.062 -48.255 121.624 1.00 28.77 192 GLY A O 1
ATOM 1551 N N . PHE A 1 193 ? -53.827 -47.657 123.676 1.00 31.39 193 PHE A N 1
ATOM 1552 C CA . PHE A 1 193 ? -53.131 -48.605 124.612 1.00 31.39 193 PHE A CA 1
ATOM 1553 C C . PHE A 1 193 ? -51.580 -48.778 124.559 1.00 31.39 193 PHE A C 1
ATOM 1555 O O . PHE A 1 193 ? -50.963 -48.513 123.540 1.00 31.39 193 PHE A O 1
ATOM 1562 N N . ASP A 1 194 ? -50.857 -49.288 125.582 1.00 34.53 194 ASP A N 1
ATOM 1563 C CA . ASP A 1 194 ? -50.965 -49.332 127.076 1.00 34.53 194 ASP A CA 1
ATOM 1564 C C . ASP A 1 194 ? -49.604 -49.815 127.675 1.00 34.53 194 ASP A C 1
ATOM 1566 O O . ASP A 1 194 ? -48.823 -50.461 126.979 1.00 34.53 194 ASP A O 1
ATOM 1570 N N . GLY A 1 195 ? -49.342 -49.565 128.970 1.00 32.16 195 GLY A N 1
ATOM 1571 C CA . GLY A 1 195 ? -48.291 -50.219 129.782 1.00 32.16 195 GLY A CA 1
ATOM 1572 C C . GLY A 1 195 ? -47.526 -49.257 130.723 1.00 32.16 195 GLY A C 1
ATOM 1573 O O . GLY A 1 195 ? -46.738 -48.458 130.239 1.00 32.16 195 GLY A O 1
ATOM 1574 N N . LYS A 1 196 ? -47.780 -49.140 132.044 1.00 42.31 196 LYS A N 1
ATOM 1575 C CA . LYS A 1 196 ? -47.632 -50.076 133.203 1.00 42.31 196 LYS A CA 1
ATOM 1576 C C . LYS A 1 196 ? -46.177 -50.290 133.697 1.00 42.31 196 LYS A C 1
ATOM 1578 O O . LYS A 1 196 ? -45.317 -50.564 132.878 1.00 42.31 196 LYS A O 1
ATOM 1583 N N . VAL A 1 197 ? -45.836 -50.302 135.008 1.00 34.69 197 VAL A N 1
ATOM 1584 C CA . VAL A 1 197 ? -46.563 -50.010 136.287 1.00 34.69 197 VAL A CA 1
ATOM 1585 C C . VAL A 1 197 ? -45.588 -50.007 137.515 1.00 34.69 197 VAL A C 1
ATOM 1587 O O . VAL A 1 197 ? -44.413 -50.302 137.328 1.00 34.69 197 VAL A O 1
ATOM 1590 N N . ARG A 1 198 ? -46.111 -49.835 138.760 1.00 34.88 198 ARG A N 1
ATOM 1591 C CA . ARG A 1 198 ? -45.519 -50.024 140.136 1.00 34.88 198 ARG A CA 1
ATOM 1592 C C . ARG A 1 198 ? -44.707 -48.839 140.716 1.00 34.88 198 ARG A C 1
ATOM 1594 O O . ARG A 1 198 ? -44.048 -48.147 139.961 1.00 34.88 198 ARG A O 1
ATOM 1601 N N . LYS A 1 199 ? -44.702 -48.556 142.041 1.00 33.50 199 LYS A N 1
ATOM 1602 C CA . LYS A 1 199 ? -45.307 -49.185 143.265 1.00 33.50 199 LYS A CA 1
ATOM 1603 C C . LYS A 1 199 ? -45.520 -48.080 144.348 1.00 33.50 199 LYS A C 1
ATOM 1605 O O . LYS A 1 199 ? -44.670 -47.211 144.434 1.00 33.50 199 LYS A O 1
ATOM 1610 N N . GLY A 1 200 ? -46.661 -47.958 145.050 1.00 30.66 200 GLY A N 1
ATOM 1611 C CA . GLY A 1 200 ? -46.971 -48.540 146.387 1.00 30.66 200 GLY A CA 1
ATOM 1612 C C . GLY A 1 200 ? -46.342 -47.744 147.564 1.00 30.66 200 GLY A C 1
ATOM 1613 O O . GLY A 1 200 ? -45.124 -47.752 147.657 1.00 30.66 200 GLY A O 1
ATOM 1614 N N . LEU A 1 201 ? -47.045 -46.921 148.369 1.00 39.12 201 LEU A N 1
ATOM 1615 C CA . LEU A 1 201 ? -48.109 -47.154 149.391 1.00 39.12 201 LEU A CA 1
ATOM 1616 C C . LEU A 1 201 ? -47.650 -47.744 150.750 1.00 39.12 201 LEU A C 1
ATOM 1618 O O . LEU A 1 201 ? -47.384 -48.939 150.804 1.00 39.12 201 LEU A O 1
ATOM 1622 N N . THR A 1 202 ? -47.747 -46.949 151.837 1.00 26.62 202 THR A N 1
ATOM 1623 C CA . THR A 1 202 ? -48.188 -47.371 153.202 1.00 26.62 202 THR A CA 1
ATOM 1624 C C . THR A 1 202 ? -48.650 -46.162 154.051 1.00 26.62 202 THR A C 1
ATOM 1626 O O . THR A 1 202 ? -48.412 -45.022 153.657 1.00 26.62 202 THR A O 1
ATOM 1629 N N . PHE A 1 203 ? -49.335 -46.404 155.180 1.00 34.97 203 PHE A N 1
ATOM 1630 C CA . PHE A 1 203 ? -50.004 -45.421 156.062 1.00 34.97 203 PHE A CA 1
ATOM 1631 C C . PHE A 1 203 ? -50.107 -46.010 157.486 1.00 34.97 203 PHE A C 1
ATOM 1633 O O . PHE A 1 203 ? -50.381 -47.205 157.573 1.00 34.97 203 PHE A O 1
ATOM 1640 N N . GLU A 1 204 ? -49.956 -45.237 158.577 1.00 27.78 204 GLU A N 1
ATOM 1641 C CA . GLU A 1 204 ? -50.238 -45.749 159.940 1.00 27.78 204 GLU A CA 1
ATOM 1642 C C . GLU A 1 204 ? -50.560 -44.667 161.002 1.00 27.78 204 GLU A C 1
ATOM 1644 O O . GLU A 1 204 ? -50.014 -43.564 160.971 1.00 27.78 204 GLU A O 1
ATOM 1649 N N . SER A 1 205 ? -51.499 -44.990 161.908 1.00 46.00 205 SER A N 1
ATOM 1650 C CA . SER A 1 205 ? -52.055 -44.215 163.049 1.00 46.00 205 SER A CA 1
ATOM 1651 C C . SER A 1 205 ? -53.206 -45.052 163.675 1.00 46.00 205 SER A C 1
ATOM 1653 O O . SER A 1 205 ? -53.736 -45.878 162.924 1.00 46.00 205 SER A O 1
ATOM 1655 N N . PRO A 1 206 ? -53.746 -44.838 164.904 1.00 67.88 206 PRO A N 1
ATOM 1656 C CA . PRO A 1 206 ? -53.269 -44.213 166.157 1.00 67.88 206 PRO A CA 1
ATOM 1657 C C . PRO A 1 206 ? -53.381 -45.203 167.373 1.00 67.88 206 PRO A C 1
ATOM 1659 O O . PRO A 1 206 ? -53.514 -46.398 167.155 1.00 67.88 206 PRO A O 1
ATOM 1662 N N . GLU A 1 207 ? -53.355 -44.724 168.637 1.00 27.78 207 GLU A N 1
ATOM 1663 C CA . GLU A 1 207 ? -54.056 -45.195 169.886 1.00 27.78 207 GLU A CA 1
ATOM 1664 C C . GLU A 1 207 ? -53.323 -44.596 171.131 1.00 27.78 207 GLU A C 1
ATOM 1666 O O . GLU A 1 207 ? -52.112 -44.425 171.062 1.00 27.78 207 GLU A O 1
ATOM 1671 N N . VAL A 1 208 ? -53.868 -44.138 172.281 1.00 41.41 208 VAL A N 1
ATOM 1672 C CA . VAL A 1 208 ? -55.151 -44.201 173.045 1.00 41.41 208 VAL A CA 1
ATOM 1673 C C . VAL A 1 208 ? -55.126 -45.149 174.272 1.00 41.41 208 VAL A C 1
ATOM 1675 O O . VAL A 1 208 ? -54.863 -46.337 174.122 1.00 41.41 208 VAL A O 1
ATOM 1678 N N . LYS A 1 209 ? -55.526 -44.606 175.453 1.00 32.56 209 LYS A N 1
ATOM 1679 C CA . LYS A 1 209 ? -55.572 -45.135 176.861 1.00 32.56 209 LYS A CA 1
ATOM 1680 C C . LYS A 1 209 ? -54.407 -44.623 177.749 1.00 32.56 209 LYS A C 1
ATOM 1682 O O . LYS A 1 209 ? -53.286 -44.539 177.277 1.00 32.56 209 LYS A O 1
ATOM 1687 N N . GLY A 1 210 ? -54.587 -44.287 179.037 1.00 32.22 210 GLY A N 1
ATOM 1688 C CA . GLY A 1 210 ? -55.834 -44.071 179.789 1.00 32.22 210 GLY A CA 1
ATOM 1689 C C . GLY A 1 210 ? -55.674 -44.075 181.327 1.00 32.22 210 GLY A C 1
ATOM 1690 O O . GLY A 1 210 ? -55.263 -45.090 181.874 1.00 32.22 210 GLY A O 1
ATOM 1691 N N . LYS A 1 211 ? -56.151 -42.998 181.982 1.00 36.50 211 LYS A N 1
ATOM 1692 C CA . LYS A 1 211 ? -56.408 -42.792 183.435 1.00 36.50 211 LYS A CA 1
ATOM 1693 C C . LYS A 1 211 ? -55.260 -42.461 184.422 1.00 36.50 211 LYS A C 1
ATOM 1695 O O . LYS A 1 211 ? -54.140 -42.935 184.312 1.00 36.50 211 LYS A O 1
ATOM 1700 N N . ASP A 1 212 ? -55.699 -41.681 185.422 1.00 40.41 212 ASP A N 1
ATOM 1701 C CA . ASP A 1 212 ? -55.201 -41.402 186.783 1.00 40.41 212 ASP A CA 1
ATOM 1702 C C . ASP A 1 212 ? -53.924 -40.547 186.999 1.00 40.41 212 ASP A C 1
ATOM 1704 O O . ASP A 1 212 ? -52.821 -40.896 186.596 1.00 40.41 212 ASP A O 1
ATOM 1708 N N . GLY A 1 213 ? -54.089 -39.426 187.733 1.00 37.31 213 GLY A N 1
ATOM 1709 C CA . GLY A 1 213 ? -53.007 -38.562 188.248 1.00 37.31 213 GLY A CA 1
ATOM 1710 C C . GLY A 1 213 ? -53.101 -37.076 187.848 1.00 37.31 213 GLY A C 1
ATOM 1711 O O . GLY A 1 213 ? -52.528 -36.664 186.841 1.00 37.31 213 GLY A O 1
ATOM 1712 N N . ILE A 1 214 ? -53.765 -36.239 188.661 1.00 50.81 214 ILE A N 1
ATOM 1713 C CA . ILE A 1 214 ? -53.964 -34.793 188.396 1.00 50.81 214 ILE A CA 1
ATOM 1714 C C . ILE A 1 214 ? -52.686 -33.988 188.716 1.00 50.81 214 ILE A C 1
ATOM 1716 O O . ILE A 1 214 ? -52.624 -33.270 189.711 1.00 50.81 214 ILE A O 1
ATOM 1720 N N . SER A 1 215 ? -51.633 -34.147 187.906 1.00 50.38 215 SER A N 1
ATOM 1721 C CA . SER A 1 215 ? -50.384 -33.378 188.070 1.00 50.38 215 SER A CA 1
ATOM 1722 C C . SER A 1 215 ? -49.519 -33.212 186.806 1.00 50.38 215 SER A C 1
ATOM 1724 O O . SER A 1 215 ? -48.504 -32.521 186.874 1.00 50.38 215 SER A O 1
ATOM 1726 N N . ASN A 1 216 ? -49.867 -33.831 185.669 1.00 53.25 216 ASN A N 1
ATOM 1727 C CA . ASN A 1 216 ? -48.935 -34.000 184.536 1.00 53.25 216 ASN A CA 1
ATOM 1728 C C . ASN A 1 216 ? -49.124 -33.016 183.357 1.00 53.25 216 ASN A C 1
ATOM 1730 O O . ASN A 1 216 ? -48.279 -32.945 182.468 1.00 53.25 216 ASN A O 1
ATOM 1734 N N . GLU A 1 217 ? -50.216 -32.246 183.317 1.00 57.09 217 GLU A N 1
ATOM 1735 C CA . GLU A 1 217 ? -50.594 -31.456 182.128 1.00 57.09 217 GLU A CA 1
ATOM 1736 C C . GLU A 1 217 ? -49.691 -30.234 181.871 1.00 57.09 217 GLU A C 1
ATOM 1738 O O . GLU A 1 217 ? -49.519 -29.820 180.724 1.00 57.09 217 GLU A O 1
ATOM 1743 N N . MET A 1 218 ? -49.053 -29.687 182.912 1.00 55.50 218 MET A N 1
ATOM 1744 C CA . MET A 1 218 ? -48.202 -28.495 182.789 1.00 55.50 218 MET A CA 1
ATOM 1745 C C . MET A 1 218 ? -46.903 -28.759 182.004 1.00 55.50 218 MET A C 1
ATOM 1747 O O . MET A 1 218 ? -46.429 -27.872 181.295 1.00 55.50 218 MET A O 1
ATOM 1751 N N . ALA A 1 219 ? -46.354 -29.977 182.081 1.00 60.38 219 ALA A N 1
ATOM 1752 C CA . ALA A 1 219 ? -45.129 -30.355 181.371 1.00 60.38 219 ALA A CA 1
ATOM 1753 C C . ALA A 1 219 ? -45.369 -30.550 179.861 1.00 60.38 219 ALA A C 1
ATOM 1755 O O . ALA A 1 219 ? -44.609 -30.035 179.040 1.00 60.38 219 ALA A O 1
ATOM 1756 N N . ASN A 1 220 ? -46.464 -31.224 179.486 1.00 60.25 220 ASN A N 1
ATOM 1757 C CA . ASN A 1 220 ? -46.804 -31.472 178.080 1.00 60.25 220 ASN A CA 1
ATOM 1758 C C . ASN A 1 220 ? -47.020 -30.169 177.293 1.00 60.25 220 ASN A C 1
ATOM 1760 O O . ASN A 1 220 ? -46.553 -30.054 176.162 1.00 60.25 220 ASN A O 1
ATOM 1764 N N . LEU A 1 221 ? -47.672 -29.165 177.892 1.00 69.62 221 LEU A N 1
ATOM 1765 C CA . LEU A 1 221 ? -47.883 -27.868 177.237 1.00 69.62 221 LEU A CA 1
ATOM 1766 C C . LEU A 1 221 ? -46.566 -27.112 176.989 1.00 69.62 221 LEU A C 1
ATOM 1768 O O . LEU A 1 221 ? -46.417 -26.479 175.945 1.00 69.62 221 LEU A O 1
ATOM 1772 N N . GLN A 1 222 ? -45.585 -27.212 177.892 1.00 63.47 222 GLN A N 1
ATOM 1773 C CA . GLN A 1 222 ? -44.252 -26.638 177.665 1.00 63.47 222 GLN A CA 1
ATOM 1774 C C . GLN A 1 222 ? -43.497 -27.364 176.54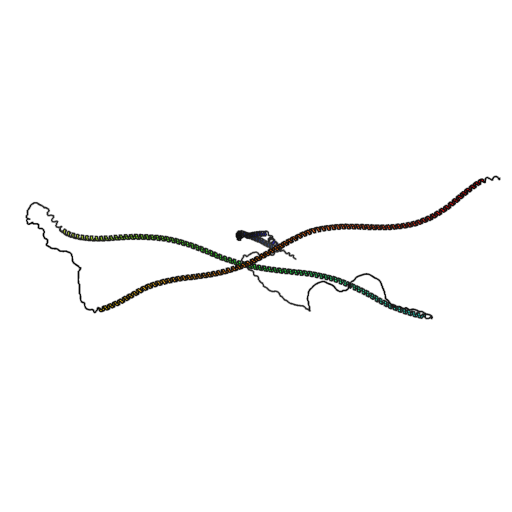1 1.00 63.47 222 GLN A C 1
ATOM 1776 O O . GLN A 1 222 ? -42.850 -26.715 175.716 1.00 63.47 222 GLN A O 1
ATOM 1781 N N . GLN A 1 223 ? -43.613 -28.694 176.465 1.00 71.31 223 GLN A N 1
ATOM 1782 C CA . GLN A 1 223 ? -42.978 -29.490 175.413 1.00 71.31 223 GLN A CA 1
ATOM 1783 C C . GLN A 1 223 ? -43.596 -29.231 174.026 1.00 71.31 223 GLN A C 1
ATOM 1785 O O . GLN A 1 223 ? -42.862 -29.119 173.045 1.00 71.31 223 GLN A O 1
ATOM 1790 N N . GLU A 1 224 ? -44.917 -29.060 173.937 1.00 74.19 224 GLU A N 1
ATOM 1791 C CA . GLU A 1 224 ? -45.602 -28.768 172.669 1.00 74.19 224 GLU A CA 1
ATOM 1792 C C . GLU A 1 224 ? -45.314 -27.346 172.159 1.00 74.19 224 GLU A C 1
ATOM 1794 O O . GLU A 1 224 ? -45.086 -27.153 170.966 1.00 74.19 224 GLU A O 1
ATOM 1799 N N . VAL A 1 225 ? -45.212 -26.348 173.048 1.00 76.00 225 VAL A N 1
ATOM 1800 C CA . VAL A 1 225 ? -44.762 -24.994 172.665 1.00 76.00 225 VAL A CA 1
ATOM 1801 C C . VAL A 1 225 ? -43.329 -25.019 172.119 1.00 76.00 225 VAL A C 1
ATOM 1803 O O . VAL A 1 225 ? -43.048 -24.362 171.116 1.00 76.00 225 VAL A O 1
ATOM 1806 N N . ALA A 1 226 ? -42.430 -25.813 172.709 1.00 74.50 226 ALA A N 1
ATOM 1807 C CA . ALA A 1 226 ? -41.079 -26.000 172.176 1.00 74.50 226 ALA A CA 1
ATOM 1808 C C . ALA A 1 226 ? -41.082 -26.703 170.802 1.00 74.50 226 ALA A C 1
ATOM 1810 O O . ALA A 1 226 ? -40.330 -26.302 169.908 1.00 74.50 226 ALA A O 1
ATOM 1811 N N . ARG A 1 227 ? -41.962 -27.698 170.601 1.00 81.38 227 ARG A N 1
ATOM 1812 C CA . ARG A 1 227 ? -42.147 -28.384 169.311 1.00 81.38 227 ARG A CA 1
ATOM 1813 C C . ARG A 1 227 ? -42.620 -27.414 168.225 1.00 81.38 227 ARG A C 1
ATOM 1815 O O . ARG A 1 227 ? -41.998 -27.345 167.169 1.00 81.38 227 ARG A O 1
ATOM 1822 N N . LEU A 1 228 ? -43.648 -26.613 168.505 1.00 77.81 228 LEU A N 1
ATOM 1823 C CA . LEU A 1 228 ? -44.205 -25.635 167.564 1.00 77.81 228 LEU A CA 1
ATOM 1824 C C . LEU A 1 228 ? -43.248 -24.467 167.270 1.00 77.81 228 LEU A C 1
ATOM 1826 O O . LEU A 1 228 ? -43.223 -23.972 166.145 1.00 77.81 228 LEU A O 1
ATOM 1830 N N . LEU A 1 229 ? -42.421 -24.046 168.234 1.00 77.06 229 LEU A N 1
ATOM 1831 C CA . LEU A 1 229 ? -41.350 -23.071 167.985 1.00 77.06 229 LEU A CA 1
ATOM 1832 C C . LEU A 1 229 ? -40.276 -23.640 167.048 1.00 77.06 229 LEU A C 1
ATOM 1834 O O . LEU A 1 229 ? -39.887 -22.963 166.097 1.00 77.06 229 LEU A O 1
ATOM 1838 N N . SER A 1 230 ? -39.847 -24.887 167.267 1.00 77.50 230 SER A N 1
ATOM 1839 C CA . SER A 1 230 ? -38.917 -25.592 166.374 1.00 77.50 230 SER A CA 1
ATOM 1840 C C . SER A 1 230 ? -39.493 -25.753 164.961 1.00 77.50 230 SER A C 1
ATOM 1842 O O . SER A 1 230 ? -38.820 -25.438 163.980 1.00 77.50 230 SER A O 1
ATOM 1844 N N . GLU A 1 231 ? -40.753 -26.172 164.853 1.00 77.50 231 GLU A N 1
ATOM 1845 C CA . GLU A 1 231 ? -41.467 -26.381 163.590 1.00 77.50 231 GLU A CA 1
ATOM 1846 C C . GLU A 1 231 ? -41.665 -25.061 162.820 1.00 77.50 231 GLU A C 1
ATOM 1848 O O . GLU A 1 231 ? -41.364 -24.989 161.631 1.00 77.50 231 GLU A O 1
ATOM 1853 N N . SER A 1 232 ? -42.038 -23.978 163.511 1.00 73.81 232 SER A N 1
ATOM 1854 C CA . SER A 1 232 ? -42.124 -22.618 162.955 1.00 73.81 232 SER A CA 1
ATOM 1855 C C . SER A 1 232 ? -40.767 -22.084 162.475 1.00 73.81 232 SER A C 1
ATOM 1857 O O . SER A 1 232 ? -40.661 -21.508 161.388 1.00 73.81 232 SER A O 1
ATOM 1859 N N . GLN A 1 233 ? -39.699 -22.313 163.244 1.00 79.50 233 GLN A N 1
ATOM 1860 C CA . GLN A 1 233 ? -38.344 -21.899 162.878 1.00 79.50 233 GLN A CA 1
ATOM 1861 C C . GLN A 1 233 ? -37.821 -22.678 161.658 1.00 79.50 233 GLN A C 1
ATOM 1863 O O . GLN A 1 233 ? -37.214 -22.079 160.770 1.00 79.50 233 GLN A O 1
ATOM 1868 N N . ASN A 1 234 ? -38.131 -23.975 161.569 1.00 82.06 234 ASN A N 1
ATOM 1869 C CA . ASN A 1 234 ? -37.794 -24.826 160.428 1.00 82.06 234 ASN A CA 1
ATOM 1870 C C . ASN A 1 234 ? -38.590 -24.431 159.167 1.00 82.06 234 ASN A C 1
ATOM 1872 O O . ASN A 1 234 ? -37.996 -24.211 158.116 1.00 82.06 234 ASN A O 1
ATOM 1876 N N . LEU A 1 235 ? -39.907 -24.207 159.278 1.00 82.25 235 LEU A N 1
ATOM 1877 C CA . LEU A 1 235 ? -40.744 -23.699 158.179 1.00 82.25 235 LEU A CA 1
ATOM 1878 C C . LEU A 1 235 ? -40.261 -22.338 157.660 1.00 82.25 235 LEU A C 1
ATOM 1880 O O . LEU A 1 235 ? -40.210 -22.119 156.450 1.00 82.25 235 LEU A O 1
ATOM 1884 N N . LYS A 1 236 ? -39.842 -21.429 158.550 1.00 83.25 236 LYS A N 1
ATOM 1885 C CA . LYS A 1 236 ? -39.238 -20.147 158.156 1.00 83.25 236 LYS A CA 1
ATOM 1886 C C . LYS A 1 236 ? -37.937 -20.347 157.371 1.00 83.25 236 LYS A C 1
ATOM 1888 O O . LYS A 1 236 ? -37.695 -19.627 156.405 1.00 83.25 236 LYS A O 1
ATOM 1893 N N . GLN A 1 237 ? -37.116 -21.319 157.761 1.00 81.94 237 GLN A N 1
ATOM 1894 C CA . GLN A 1 237 ? -35.860 -21.637 157.083 1.00 81.94 237 GLN A CA 1
ATOM 1895 C C . GLN A 1 237 ? -36.093 -22.348 155.737 1.00 81.94 237 GLN A C 1
ATOM 1897 O O . GLN A 1 237 ? -35.414 -22.033 154.759 1.00 81.94 237 GLN A O 1
ATOM 1902 N N . GLN A 1 238 ? -37.121 -23.199 155.640 1.00 83.50 238 GLN A N 1
ATOM 1903 C CA . GLN A 1 238 ? -37.599 -23.745 154.371 1.00 83.50 238 GLN A CA 1
ATOM 1904 C C . GLN A 1 238 ? -38.080 -22.624 153.440 1.00 83.50 238 GLN A C 1
ATOM 1906 O O . GLN A 1 238 ? -37.560 -22.528 152.332 1.00 83.50 238 GLN A O 1
ATOM 1911 N N . MET A 1 239 ? -38.976 -21.730 153.885 1.00 82.94 239 MET A N 1
ATOM 1912 C CA . MET A 1 239 ? -39.453 -20.605 153.062 1.00 82.94 239 MET A CA 1
ATOM 1913 C C . MET A 1 239 ? -38.318 -19.707 152.563 1.00 82.94 239 MET A C 1
ATOM 1915 O O . MET A 1 239 ? -38.374 -19.250 151.425 1.00 82.94 239 MET A O 1
ATOM 1919 N N . LEU A 1 240 ? -37.278 -19.467 153.371 1.00 83.06 240 LEU A N 1
ATOM 1920 C CA . LEU A 1 240 ? -36.092 -18.736 152.915 1.00 83.06 240 LEU A CA 1
ATOM 1921 C C . LEU A 1 240 ? -35.361 -19.505 151.805 1.00 83.06 240 LEU A C 1
ATOM 1923 O O . LEU A 1 240 ? -35.111 -18.931 150.750 1.00 83.06 240 LEU A O 1
ATOM 1927 N N . SER A 1 241 ? -35.129 -20.812 151.972 1.00 83.44 241 SER A N 1
ATOM 1928 C CA . SER A 1 241 ? -34.515 -21.647 150.925 1.00 83.44 241 SER A CA 1
ATOM 1929 C C . SER A 1 241 ? -35.360 -21.757 149.644 1.00 83.44 241 SER A C 1
ATOM 1931 O O . SER A 1 241 ? -34.818 -21.957 148.558 1.00 83.44 241 SER A O 1
ATOM 1933 N N . GLU A 1 242 ? -36.688 -21.632 149.745 1.00 82.44 242 GLU A N 1
ATOM 1934 C CA . GLU A 1 242 ? -37.601 -21.647 148.595 1.00 82.44 242 GLU A CA 1
ATOM 1935 C C . GLU A 1 242 ? -37.711 -20.274 147.937 1.00 82.44 242 GLU A C 1
ATOM 1937 O O . GLU A 1 242 ? -37.763 -20.208 146.713 1.00 82.44 242 GLU A O 1
ATOM 1942 N N . SER A 1 243 ? -37.622 -19.185 148.705 1.00 85.06 243 SER A N 1
ATOM 1943 C CA . SER A 1 243 ? -37.471 -17.828 148.177 1.00 85.06 243 SER A CA 1
ATOM 1944 C C . SER A 1 243 ? -36.133 -17.658 147.453 1.00 85.06 243 SER A C 1
ATOM 1946 O O . SER A 1 243 ? -36.117 -17.168 146.331 1.00 85.06 243 SER A O 1
ATOM 1948 N N . GLU A 1 244 ? -35.019 -18.138 148.011 1.00 85.44 244 GLU A N 1
ATOM 1949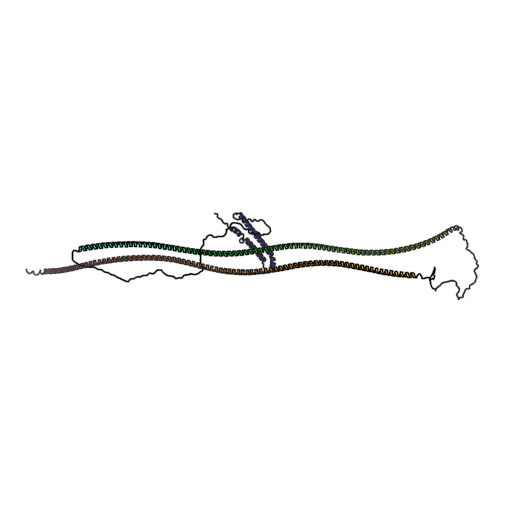 C CA . GLU A 1 244 ? -33.711 -18.142 147.337 1.00 85.44 244 GLU A CA 1
ATOM 1950 C C . GLU A 1 244 ? -33.734 -18.974 146.045 1.00 85.44 244 GLU A C 1
ATOM 1952 O O . GLU A 1 244 ? -33.230 -18.532 145.011 1.00 85.44 244 GLU A O 1
ATOM 1957 N N . ARG A 1 245 ? -34.377 -20.150 146.069 1.00 86.06 245 ARG A N 1
ATOM 1958 C CA . ARG A 1 245 ? -34.556 -21.009 144.886 1.00 86.06 245 ARG A CA 1
ATOM 1959 C C . ARG A 1 245 ? -35.452 -20.358 143.829 1.00 86.06 245 ARG A C 1
ATOM 1961 O O . ARG A 1 245 ? -35.128 -20.443 142.648 1.00 86.06 245 ARG A O 1
ATOM 1968 N N . ALA A 1 246 ? -36.532 -19.692 144.240 1.00 85.19 246 ALA A N 1
ATOM 1969 C CA . ALA A 1 246 ? -37.428 -18.951 143.356 1.00 85.19 246 ALA A CA 1
ATOM 1970 C C . ALA A 1 246 ? -36.725 -17.736 142.739 1.00 85.19 246 ALA A C 1
ATOM 1972 O O . ALA A 1 246 ? -36.729 -17.605 141.523 1.00 85.19 246 ALA A O 1
ATOM 1973 N N . ASN A 1 247 ? -36.025 -16.926 143.538 1.00 88.81 247 ASN A N 1
ATOM 1974 C CA . ASN A 1 247 ? -35.220 -15.798 143.062 1.00 88.81 247 ASN A CA 1
ATOM 1975 C C . ASN A 1 247 ? -34.132 -16.263 142.078 1.00 88.81 247 ASN A C 1
ATOM 1977 O O . ASN A 1 247 ? -33.878 -15.603 141.073 1.00 88.81 247 ASN A O 1
ATOM 1981 N N . LYS A 1 248 ? -33.494 -17.418 142.324 1.00 90.25 248 LYS A N 1
ATOM 1982 C CA . LYS A 1 248 ? -32.521 -18.005 141.391 1.00 90.25 248 LYS A CA 1
ATOM 1983 C C . LYS A 1 248 ? -33.181 -18.458 140.086 1.00 90.25 248 LYS A C 1
ATOM 1985 O O . LYS A 1 248 ? -32.682 -18.107 139.023 1.00 90.25 248 LYS A O 1
ATOM 1990 N N . ALA A 1 249 ? -34.306 -19.169 140.158 1.00 85.56 249 ALA A N 1
ATOM 1991 C CA . ALA A 1 249 ? -35.062 -19.603 138.983 1.00 85.56 249 ALA A CA 1
ATOM 1992 C C . ALA A 1 249 ? -35.651 -18.420 138.189 1.00 85.56 249 ALA A C 1
ATOM 1994 O O . ALA A 1 249 ? -35.698 -18.467 136.963 1.00 85.56 249 ALA A O 1
ATOM 1995 N N . GLU A 1 250 ? -36.054 -17.340 138.859 1.00 88.94 250 GLU A N 1
ATOM 1996 C CA . GLU A 1 250 ? -36.518 -16.113 138.216 1.00 88.94 250 GLU A CA 1
ATOM 1997 C C . GLU A 1 250 ? -35.364 -15.365 137.541 1.00 88.94 250 GLU A C 1
ATOM 1999 O O . GLU A 1 250 ? -35.507 -14.970 136.388 1.00 88.94 250 GLU A O 1
ATOM 2004 N N . ASN A 1 251 ? -34.196 -15.249 138.179 1.00 90.44 251 ASN A N 1
ATOM 2005 C CA . ASN A 1 251 ? -32.998 -14.707 137.532 1.00 90.44 251 ASN A CA 1
ATOM 2006 C C . ASN A 1 251 ? -32.576 -15.555 136.316 1.00 90.44 251 ASN A C 1
ATOM 2008 O O . ASN A 1 251 ? -32.259 -15.006 135.263 1.00 90.44 251 ASN A O 1
ATOM 2012 N N . GLU A 1 252 ? -32.625 -16.887 136.417 1.00 91.06 252 GLU A N 1
ATOM 2013 C CA . GLU A 1 252 ? -32.375 -17.801 135.292 1.00 91.06 252 GLU A CA 1
ATOM 2014 C C . GLU A 1 252 ? -33.421 -17.628 134.174 1.00 91.06 252 GLU A C 1
ATOM 2016 O O . GLU A 1 252 ? -33.057 -17.566 133.000 1.00 91.06 252 GLU A O 1
ATOM 2021 N N . MET A 1 253 ? -34.703 -17.446 134.509 1.00 88.56 253 MET A N 1
ATOM 2022 C CA . MET A 1 253 ? -35.775 -17.146 133.552 1.00 88.56 253 MET A CA 1
ATOM 2023 C C . MET A 1 253 ? -35.605 -15.770 132.887 1.00 88.56 253 MET A C 1
ATOM 2025 O O . MET A 1 253 ? -35.821 -15.647 131.681 1.00 88.56 253 MET A O 1
ATOM 2029 N N . GLN A 1 254 ? -35.210 -14.737 133.635 1.00 89.56 254 GLN A N 1
ATOM 2030 C CA . GLN A 1 254 ? -34.943 -13.398 133.103 1.00 89.56 254 GLN A CA 1
ATOM 2031 C C . GLN A 1 254 ? -33.715 -13.408 132.178 1.00 89.56 254 GLN A C 1
ATOM 2033 O O . GLN A 1 254 ? -33.776 -12.837 131.089 1.00 89.56 254 GLN A O 1
ATOM 2038 N N . MET A 1 255 ? -32.652 -14.135 132.540 1.00 90.06 255 MET A N 1
ATOM 2039 C CA . MET A 1 255 ? -31.490 -14.365 131.674 1.00 90.06 255 MET A CA 1
ATOM 2040 C C . MET A 1 255 ? -31.866 -15.135 130.404 1.00 90.06 255 MET A C 1
ATOM 2042 O O . MET A 1 255 ? -31.510 -14.706 129.308 1.00 90.06 255 MET A O 1
ATOM 2046 N N . LEU A 1 256 ? -32.644 -16.219 130.509 1.00 90.81 256 LEU A N 1
ATOM 2047 C CA . LEU A 1 256 ? -33.138 -16.955 129.340 1.00 90.81 256 LEU A CA 1
ATOM 2048 C C . LEU A 1 256 ? -33.985 -16.054 128.431 1.00 90.81 256 LEU A C 1
ATOM 2050 O O . LEU A 1 256 ? -33.755 -16.018 127.223 1.00 90.81 256 LEU A O 1
ATOM 2054 N N . LYS A 1 257 ? -34.890 -15.248 128.997 1.00 92.44 257 LYS A N 1
ATOM 2055 C CA . LYS A 1 257 ? -35.691 -14.263 128.254 1.00 92.44 257 LYS A CA 1
ATOM 2056 C C . LYS A 1 257 ? -34.818 -13.218 127.548 1.00 92.44 257 LYS A C 1
ATOM 2058 O O . LYS A 1 257 ? -35.094 -12.894 126.396 1.00 92.44 257 LYS A O 1
ATOM 2063 N N . ALA A 1 258 ? -33.750 -12.740 128.189 1.00 91.06 258 ALA A N 1
ATOM 2064 C CA . ALA A 1 258 ? -32.775 -11.845 127.567 1.00 91.06 258 ALA A CA 1
ATOM 2065 C C . ALA A 1 258 ? -32.018 -12.530 126.412 1.00 91.06 258 ALA A C 1
ATOM 2067 O O . ALA A 1 258 ? -31.905 -11.947 125.337 1.00 91.06 258 ALA A O 1
ATOM 2068 N N . THR A 1 259 ? -31.577 -13.785 126.577 1.00 90.50 259 THR A N 1
ATOM 2069 C CA . THR A 1 259 ? -30.915 -14.532 125.489 1.00 90.50 259 THR A CA 1
ATOM 2070 C C . THR A 1 259 ? -31.849 -14.846 124.321 1.00 90.50 259 THR A C 1
ATOM 2072 O O . THR A 1 259 ? -31.414 -14.779 123.179 1.00 90.50 259 THR A O 1
ATOM 2075 N N . VAL A 1 260 ? -33.137 -15.114 124.563 1.00 88.56 260 VAL A N 1
ATOM 2076 C CA . VAL A 1 260 ? -34.135 -15.303 123.494 1.00 88.56 260 VAL A CA 1
ATOM 2077 C C . VAL A 1 260 ? -34.369 -14.001 122.725 1.00 88.56 260 VAL A C 1
ATOM 2079 O O . VAL A 1 260 ? -34.444 -14.032 121.499 1.00 88.56 260 VAL A O 1
ATOM 2082 N N . LEU A 1 261 ? -34.427 -12.855 123.414 1.00 91.69 261 LEU A N 1
ATOM 2083 C CA . LEU A 1 261 ? -34.514 -11.547 122.758 1.00 91.69 261 LEU A CA 1
ATOM 2084 C C . LEU A 1 261 ? -33.258 -11.251 121.924 1.00 91.69 261 LEU A C 1
ATOM 2086 O O . LEU A 1 261 ? -33.393 -10.878 120.760 1.00 91.69 261 LEU A O 1
ATOM 2090 N N . GLN A 1 262 ? -32.060 -11.500 122.463 1.00 93.44 262 GLN A N 1
ATOM 2091 C CA . GLN A 1 262 ? -30.808 -11.346 121.716 1.00 93.44 262 GLN A CA 1
ATOM 2092 C C . GLN A 1 262 ? -30.784 -12.247 120.472 1.00 93.44 262 GLN A C 1
ATOM 2094 O O . GLN A 1 262 ? -30.615 -11.745 119.369 1.00 93.44 262 GLN A O 1
ATOM 2099 N N . LEU A 1 263 ? -31.079 -13.544 120.616 1.00 91.12 263 LEU A N 1
ATOM 2100 C CA . LEU A 1 263 ? -31.130 -14.488 119.494 1.00 91.12 263 LEU A CA 1
ATOM 2101 C C . LEU A 1 263 ? -32.199 -14.127 118.450 1.00 91.12 263 LEU A C 1
ATOM 2103 O O . LEU A 1 263 ? -32.018 -14.430 117.273 1.00 91.12 263 LEU A O 1
ATOM 2107 N N . SER A 1 264 ? -33.297 -13.468 118.841 1.00 89.00 264 SER A N 1
ATOM 2108 C CA . SER A 1 264 ? -34.271 -12.941 117.875 1.00 89.00 264 SER A CA 1
ATOM 2109 C C . SER A 1 264 ? -33.718 -11.750 117.082 1.00 89.00 264 SER A C 1
ATOM 2111 O O . SER A 1 264 ? -33.841 -11.733 115.860 1.00 89.00 264 SER A O 1
ATOM 2113 N N . ALA A 1 265 ? -33.004 -10.823 117.731 1.00 91.50 265 ALA A N 1
ATOM 2114 C CA . ALA A 1 265 ? -32.332 -9.716 117.051 1.00 91.50 265 ALA A CA 1
ATOM 2115 C C . ALA A 1 265 ? -31.162 -10.195 116.166 1.00 91.50 265 ALA A C 1
ATOM 2117 O O . ALA A 1 265 ? -30.996 -9.713 115.045 1.00 91.50 265 ALA A O 1
ATOM 2118 N N . ASP A 1 266 ? -30.391 -11.186 116.620 1.00 90.38 266 ASP A N 1
ATOM 2119 C CA . ASP A 1 266 ? -29.302 -11.809 115.855 1.00 90.38 266 ASP A CA 1
ATOM 2120 C C . ASP A 1 266 ? -29.846 -12.546 114.618 1.00 90.38 266 ASP A C 1
ATOM 2122 O O . ASP A 1 266 ? -29.266 -12.484 113.532 1.00 90.38 266 ASP A O 1
ATOM 2126 N N . LYS A 1 267 ? 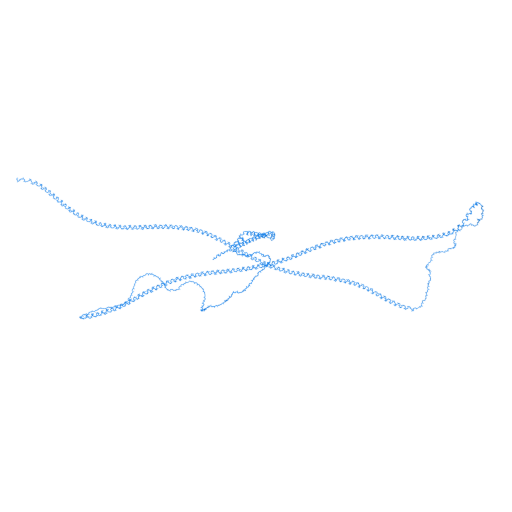-31.007 -13.203 114.744 1.00 93.44 267 LYS A N 1
ATOM 2127 C CA . LYS A 1 267 ? -31.719 -13.824 113.619 1.00 93.44 267 LYS A CA 1
ATOM 2128 C C . LYS A 1 267 ? -32.211 -12.779 112.616 1.00 93.44 267 LYS A C 1
ATOM 2130 O O . LYS A 1 267 ? -32.010 -12.962 111.419 1.00 93.44 267 LYS A O 1
ATOM 2135 N N . ASP A 1 268 ? -32.844 -11.701 113.071 1.00 92.06 268 ASP A N 1
ATOM 2136 C CA . ASP A 1 268 ? -33.445 -10.706 112.174 1.00 92.06 268 ASP A CA 1
ATOM 2137 C C . ASP A 1 268 ? -32.375 -9.820 111.497 1.00 92.06 268 ASP A C 1
ATOM 2139 O O . ASP A 1 268 ? -32.507 -9.451 110.324 1.00 92.06 268 ASP A O 1
ATOM 2143 N N . THR A 1 269 ? -31.244 -9.569 112.167 1.00 90.25 269 THR A N 1
ATOM 2144 C CA . THR A 1 269 ? -30.044 -8.979 111.539 1.00 90.25 269 THR A CA 1
ATOM 2145 C C . THR A 1 269 ? -29.375 -9.939 110.548 1.00 90.25 269 THR A C 1
ATOM 2147 O O . THR A 1 269 ? -28.976 -9.510 109.466 1.00 90.25 269 THR A O 1
ATOM 2150 N N . SER A 1 270 ? -29.328 -11.244 110.835 1.00 89.00 270 SER A N 1
ATOM 2151 C CA . SER A 1 270 ? -28.858 -12.254 109.869 1.00 89.00 270 SER A CA 1
ATOM 2152 C C . SER A 1 270 ? -29.776 -12.360 108.643 1.00 89.00 270 SER A C 1
ATOM 2154 O O . SER A 1 270 ? -29.295 -12.478 107.518 1.00 89.00 270 SER A O 1
ATOM 2156 N N . LEU A 1 271 ? -31.098 -12.278 108.832 1.00 93.00 271 LEU A N 1
ATOM 2157 C CA . LEU A 1 271 ? -32.089 -12.332 107.753 1.00 93.00 271 LEU A CA 1
ATOM 2158 C C . LEU A 1 271 ? -32.020 -11.094 106.848 1.00 93.00 271 LEU A C 1
ATOM 2160 O O . LEU A 1 271 ? -32.083 -11.218 105.628 1.00 93.00 271 LEU A O 1
ATOM 2164 N N . THR A 1 272 ? -31.845 -9.904 107.424 1.00 90.81 272 THR A N 1
ATOM 2165 C CA . THR A 1 272 ? -31.663 -8.672 106.637 1.00 90.81 272 THR A CA 1
ATOM 2166 C C . THR A 1 272 ? -30.336 -8.666 105.873 1.00 90.81 272 THR A C 1
ATOM 2168 O O . THR A 1 272 ? -30.320 -8.266 104.709 1.00 90.81 272 THR A O 1
ATOM 2171 N N . GLN A 1 273 ? -29.250 -9.198 106.449 1.00 91.44 273 GLN A N 1
ATOM 2172 C CA . GLN A 1 273 ? -27.990 -9.423 105.722 1.00 91.44 273 GLN A CA 1
ATOM 2173 C C . GLN A 1 273 ? -28.141 -10.451 104.589 1.00 91.44 273 GLN A C 1
ATOM 2175 O O . GLN A 1 273 ? -27.639 -10.217 103.489 1.00 91.44 273 GLN A O 1
ATOM 2180 N N . TYR A 1 274 ? -28.863 -11.555 104.819 1.00 92.38 274 TYR A N 1
ATOM 2181 C CA . TYR A 1 274 ? -29.165 -12.545 103.783 1.00 92.38 274 TYR A CA 1
ATOM 2182 C C . TYR A 1 274 ? -29.943 -11.917 102.620 1.00 92.38 274 TYR A C 1
ATOM 2184 O O . TYR A 1 274 ? -29.493 -12.007 101.478 1.00 92.38 274 TYR A O 1
ATOM 2192 N N . ASN A 1 275 ? -31.040 -11.209 102.906 1.00 92.62 275 ASN A N 1
ATOM 2193 C CA . ASN A 1 275 ? -31.852 -10.535 101.890 1.00 92.62 275 ASN A CA 1
ATOM 2194 C C . ASN A 1 275 ? -31.015 -9.537 101.074 1.00 92.62 275 ASN A C 1
ATOM 2196 O O . ASN A 1 275 ? -31.013 -9.608 99.849 1.00 92.62 275 ASN A O 1
ATOM 2200 N N . HIS A 1 276 ? -30.221 -8.690 101.739 1.00 93.31 276 HIS A N 1
ATOM 2201 C CA . HIS A 1 276 ? -29.325 -7.746 101.066 1.00 93.31 276 HIS A CA 1
ATOM 2202 C C . HIS A 1 276 ? -28.268 -8.448 100.192 1.00 93.31 276 HIS A C 1
ATOM 2204 O O . HIS A 1 276 ? -27.943 -7.983 99.098 1.00 93.31 276 HIS A O 1
ATOM 2210 N N . SER A 1 277 ? -27.745 -9.599 100.633 1.00 91.50 277 SER A N 1
ATOM 2211 C CA . SER A 1 277 ? -26.828 -10.403 99.817 1.00 91.50 277 SER A CA 1
ATOM 2212 C C . SER A 1 277 ? -27.520 -11.022 98.596 1.00 91.50 277 SER A C 1
ATOM 2214 O O . SER A 1 277 ? -26.925 -11.043 97.521 1.00 91.50 277 SER A O 1
ATOM 2216 N N . SER A 1 278 ? -28.782 -11.446 98.732 1.00 93.44 278 SER A N 1
ATOM 2217 C CA . SER A 1 278 ? -29.592 -11.989 97.638 1.00 93.44 278 SER A CA 1
ATOM 2218 C C . SER A 1 278 ? -29.926 -10.918 96.600 1.00 93.44 278 SER A C 1
ATOM 2220 O O . SER A 1 278 ? -29.745 -11.156 95.411 1.00 93.44 278 SER A O 1
ATOM 2222 N N . GLU A 1 279 ? -30.338 -9.722 97.034 1.00 94.88 279 GLU A N 1
ATOM 2223 C CA . GLU A 1 279 ? -30.540 -8.565 96.151 1.00 94.88 279 GLU A CA 1
ATOM 2224 C C . GLU A 1 279 ? -29.258 -8.233 95.381 1.00 94.88 279 GLU A C 1
ATOM 2226 O O . GLU A 1 279 ? -29.294 -8.062 94.162 1.00 94.88 279 GLU A O 1
ATOM 2231 N N . ARG A 1 280 ? -28.105 -8.210 96.069 1.00 96.12 280 ARG A N 1
ATOM 2232 C CA . ARG A 1 280 ? -26.816 -7.907 95.434 1.00 96.12 280 ARG A CA 1
ATOM 2233 C C . ARG A 1 280 ? -26.365 -8.989 94.449 1.00 96.12 280 ARG A C 1
ATOM 2235 O O . ARG A 1 280 ? -25.718 -8.666 93.455 1.00 96.12 280 ARG A O 1
ATOM 2242 N N . ILE A 1 281 ? -26.700 -10.256 94.700 1.00 94.31 281 ILE A N 1
ATOM 2243 C CA . ILE A 1 281 ? -26.500 -11.344 93.733 1.00 94.31 281 ILE A CA 1
ATOM 2244 C C . ILE A 1 281 ? -27.378 -11.100 92.503 1.00 94.31 281 ILE A C 1
ATOM 2246 O O . ILE A 1 281 ? -26.837 -11.033 91.406 1.00 94.31 281 ILE A O 1
ATOM 2250 N N . SER A 1 282 ? -28.679 -10.841 92.668 1.00 95.06 282 SER A N 1
ATOM 2251 C CA . SER A 1 282 ? -29.579 -10.575 91.537 1.00 95.06 282 SER A CA 1
ATOM 2252 C C . SER A 1 282 ? -29.172 -9.347 90.709 1.00 95.06 282 SER A C 1
ATOM 2254 O O . SER A 1 282 ? -29.271 -9.382 89.481 1.00 95.06 282 SER A O 1
ATOM 2256 N N . THR A 1 283 ? -28.648 -8.278 91.327 1.00 94.81 283 THR A N 1
ATOM 2257 C CA . THR A 1 283 ? -28.083 -7.150 90.561 1.00 94.81 283 THR A CA 1
ATOM 2258 C C . THR A 1 283 ? -26.848 -7.572 89.766 1.00 94.81 283 THR A C 1
ATOM 2260 O O . THR A 1 283 ? -26.789 -7.294 88.571 1.00 94.81 283 THR A O 1
ATOM 2263 N N . LEU A 1 284 ? -25.909 -8.307 90.375 1.00 94.44 284 LEU A N 1
ATOM 2264 C CA . LEU A 1 284 ? -24.695 -8.780 89.696 1.00 94.44 284 LEU A CA 1
ATOM 2265 C C . LEU A 1 284 ? -25.002 -9.789 88.578 1.00 94.44 284 LEU A C 1
ATOM 2267 O O . LEU A 1 284 ? -24.346 -9.764 87.542 1.00 94.44 284 LEU A O 1
ATOM 2271 N N . GLU A 1 285 ? -26.016 -10.639 88.742 1.00 93.88 285 GLU A N 1
ATOM 2272 C CA . GLU A 1 285 ? -26.511 -11.536 87.692 1.00 93.88 285 GLU A CA 1
ATOM 2273 C C . GLU A 1 285 ? -27.100 -10.743 86.517 1.00 93.88 285 GLU A C 1
ATOM 2275 O O . GLU A 1 285 ? -26.818 -11.057 85.361 1.00 93.88 285 GLU A O 1
ATOM 2280 N N . SER A 1 286 ? -27.855 -9.671 86.790 1.00 94.25 286 SER A N 1
ATOM 2281 C CA . SER A 1 286 ? -28.402 -8.796 85.744 1.00 94.25 286 SER A CA 1
ATOM 2282 C C . SER A 1 286 ? -27.315 -8.011 84.993 1.00 94.25 286 SER A C 1
ATOM 2284 O O . SER A 1 286 ? -27.372 -7.887 83.767 1.00 94.25 286 SER A O 1
ATOM 2286 N N . GLU A 1 287 ? -26.281 -7.545 85.701 1.00 95.19 287 GLU A N 1
ATOM 2287 C CA . GLU A 1 287 ? -25.113 -6.882 85.114 1.00 95.19 287 GLU A CA 1
ATOM 2288 C C . GLU A 1 287 ? -24.265 -7.863 84.295 1.00 95.19 287 GLU A C 1
ATOM 2290 O O . GLU A 1 287 ? -23.817 -7.519 83.202 1.00 95.19 287 GLU A O 1
ATOM 2295 N N . LEU A 1 288 ? -24.100 -9.103 84.768 1.00 95.00 288 LEU A N 1
ATOM 2296 C CA . LEU A 1 288 ? -23.378 -10.165 84.066 1.00 95.00 288 LEU A CA 1
ATOM 2297 C C . LEU A 1 288 ? -24.114 -10.611 82.796 1.00 95.00 288 LEU A C 1
ATOM 2299 O O . LEU A 1 288 ? -23.478 -10.750 81.754 1.00 95.00 288 LEU A O 1
ATOM 2303 N N . LEU A 1 289 ? -25.440 -10.777 82.843 1.00 95.19 289 LEU A N 1
ATOM 2304 C CA . LEU A 1 289 ? -26.260 -11.059 81.658 1.00 95.19 289 LEU A CA 1
ATOM 2305 C C . LEU A 1 289 ? -26.181 -9.922 80.633 1.00 95.19 289 LEU A C 1
ATOM 2307 O O . LEU A 1 289 ? -26.054 -10.179 79.435 1.00 95.19 289 LEU A O 1
ATOM 2311 N N . LYS A 1 290 ? -26.192 -8.664 81.092 1.00 95.50 290 LYS A N 1
ATOM 2312 C CA . LYS A 1 290 ? -25.992 -7.505 80.219 1.00 95.50 290 LYS A CA 1
ATOM 2313 C C . LYS A 1 290 ? -24.592 -7.505 79.596 1.00 95.50 290 LYS A C 1
ATOM 2315 O O . LYS A 1 290 ? -24.480 -7.392 78.382 1.00 95.50 290 LYS A O 1
ATOM 2320 N N . ALA A 1 291 ? -23.542 -7.717 80.389 1.00 93.12 291 ALA A N 1
ATOM 2321 C CA . ALA A 1 291 ? -22.169 -7.797 79.895 1.00 93.12 291 ALA A CA 1
ATOM 2322 C C . ALA A 1 291 ? -21.964 -8.964 78.910 1.00 93.12 291 ALA A C 1
ATOM 2324 O O . ALA A 1 291 ? -21.224 -8.819 77.942 1.00 93.12 291 ALA A O 1
ATOM 2325 N N . GLN A 1 292 ? -22.647 -10.099 79.101 1.00 92.94 292 GLN A N 1
ATOM 2326 C CA . GLN A 1 292 ? -22.670 -11.200 78.131 1.00 92.94 292 GLN A CA 1
ATOM 2327 C C . GLN A 1 292 ? -23.384 -10.818 76.827 1.00 92.94 292 GLN A C 1
ATOM 2329 O O . GLN A 1 292 ? -22.908 -11.184 75.753 1.00 92.94 292 GLN A O 1
ATOM 2334 N N . ALA A 1 293 ? -24.492 -10.074 76.894 1.00 94.50 293 ALA A N 1
ATOM 2335 C CA . ALA A 1 293 ? -25.184 -9.571 75.708 1.00 94.50 293 ALA A CA 1
ATOM 2336 C C . ALA A 1 293 ? -24.336 -8.538 74.942 1.00 94.50 293 ALA A C 1
ATOM 2338 O O . ALA A 1 293 ? -24.219 -8.637 73.721 1.00 94.50 293 ALA A O 1
ATOM 2339 N N . ASP A 1 294 ? -23.688 -7.610 75.652 1.00 95.00 294 ASP A N 1
ATOM 2340 C CA . ASP A 1 294 ? -22.789 -6.604 75.077 1.00 95.00 294 ASP A CA 1
ATOM 2341 C C . ASP A 1 294 ? -21.529 -7.259 74.464 1.00 95.00 294 ASP A C 1
ATOM 2343 O O . ASP A 1 294 ? -21.147 -6.925 73.342 1.00 95.00 294 ASP A O 1
ATOM 2347 N N . LEU A 1 295 ? -20.929 -8.261 75.127 1.00 93.19 295 LEU A N 1
ATOM 2348 C CA . LEU A 1 295 ? -19.822 -9.062 74.575 1.00 93.19 295 LEU A CA 1
ATOM 2349 C C . LEU A 1 295 ? -20.239 -9.870 73.344 1.00 93.19 295 LEU A C 1
ATOM 2351 O O . LEU A 1 295 ? -19.482 -9.936 72.373 1.00 93.19 295 LEU A O 1
ATOM 2355 N N . LYS A 1 296 ? -21.431 -10.481 73.357 1.00 94.69 296 LYS A N 1
ATOM 2356 C CA . LYS A 1 296 ? -21.945 -11.190 72.183 1.00 94.69 296 LYS A CA 1
ATOM 2357 C C . LYS A 1 296 ? -22.133 -10.218 71.022 1.00 94.69 296 LYS A C 1
ATOM 2359 O O . LYS A 1 296 ? -21.629 -10.488 69.940 1.00 94.69 296 LYS A O 1
ATOM 2364 N N . LYS A 1 297 ? -22.781 -9.074 71.257 1.00 96.00 297 LYS A N 1
ATOM 2365 C CA . LYS A 1 297 ? -22.970 -8.037 70.240 1.00 96.00 297 LYS A CA 1
ATOM 2366 C C . LYS A 1 297 ? -21.629 -7.580 69.650 1.00 96.00 297 LYS A C 1
ATOM 2368 O O . LYS A 1 297 ? -21.504 -7.538 68.434 1.00 96.00 297 LYS A O 1
ATOM 2373 N N . LEU A 1 298 ? -20.623 -7.317 70.486 1.00 95.25 298 LEU A N 1
ATOM 2374 C CA . LEU A 1 298 ? -19.274 -6.957 70.032 1.00 95.25 298 LEU A CA 1
ATOM 2375 C C . LEU A 1 298 ? -18.614 -8.076 69.204 1.00 95.25 298 LEU A C 1
ATOM 2377 O O . LEU A 1 298 ? -17.889 -7.795 68.254 1.00 95.25 298 LEU A O 1
ATOM 2381 N N . THR A 1 299 ? -18.882 -9.343 69.535 1.00 94.38 299 THR A N 1
ATOM 2382 C CA . THR A 1 299 ? -18.398 -10.508 68.774 1.00 94.38 299 THR A CA 1
ATOM 2383 C C . THR A 1 299 ? -19.088 -10.614 67.410 1.00 94.38 299 THR A C 1
ATOM 2385 O O . THR A 1 299 ? -18.417 -10.832 66.403 1.00 94.38 299 THR A O 1
ATOM 2388 N N . ASP A 1 300 ? -20.407 -10.409 67.364 1.00 93.69 300 ASP A N 1
ATOM 2389 C CA . ASP A 1 300 ? -21.203 -10.398 66.132 1.00 93.69 300 ASP A CA 1
ATOM 2390 C C . ASP A 1 300 ? -20.797 -9.205 65.224 1.00 93.69 300 ASP A C 1
ATOM 2392 O O . ASP A 1 300 ? -20.668 -9.359 64.008 1.00 93.69 300 ASP A O 1
ATOM 2396 N N . GLU A 1 301 ? -20.506 -8.033 65.808 1.00 95.12 301 GLU A N 1
ATOM 2397 C CA . GLU A 1 301 ? -19.965 -6.851 65.111 1.00 95.12 301 GLU A CA 1
ATOM 2398 C C . GLU A 1 301 ? -18.540 -7.098 64.578 1.00 95.12 301 GLU A C 1
ATOM 2400 O O . GLU A 1 301 ? -18.279 -6.843 63.400 1.00 95.12 301 GLU A O 1
ATOM 2405 N N . MET A 1 302 ? -17.639 -7.683 65.381 1.00 94.56 302 MET A N 1
ATOM 2406 C CA . MET A 1 302 ? -16.304 -8.102 64.925 1.00 94.56 302 MET A CA 1
ATOM 2407 C C . MET A 1 302 ? -16.373 -9.109 63.772 1.00 94.56 302 MET A C 1
ATOM 2409 O O . MET A 1 302 ? -15.609 -8.988 62.817 1.00 94.56 302 MET A O 1
ATOM 2413 N N . ALA A 1 303 ? -17.277 -10.091 63.828 1.00 93.50 303 ALA A N 1
ATOM 2414 C CA . ALA A 1 303 ? -17.451 -11.065 62.751 1.00 93.50 303 ALA A CA 1
ATOM 2415 C C . ALA A 1 303 ? -17.924 -10.392 61.448 1.00 93.50 303 ALA A C 1
ATOM 2417 O O . ALA A 1 303 ? -17.414 -10.703 60.369 1.00 93.50 303 ALA A O 1
ATOM 2418 N N . ALA A 1 304 ? -18.840 -9.423 61.544 1.00 94.38 304 ALA A N 1
ATOM 2419 C CA . ALA A 1 304 ? -19.288 -8.638 60.398 1.00 94.38 304 ALA A CA 1
ATOM 2420 C C . ALA A 1 304 ? -18.163 -7.772 59.798 1.00 94.38 304 ALA A C 1
ATOM 2422 O O . ALA A 1 304 ? -18.054 -7.683 58.574 1.00 94.38 304 ALA A O 1
ATOM 2423 N N . ASP A 1 305 ? -17.309 -7.158 60.621 1.00 94.50 305 ASP A N 1
ATOM 2424 C CA . ASP A 1 305 ? -16.174 -6.353 60.147 1.00 94.50 305 ASP A CA 1
ATOM 2425 C C . ASP A 1 305 ? -15.035 -7.207 59.568 1.00 94.50 305 ASP A C 1
ATOM 2427 O O . ASP A 1 305 ? -14.469 -6.845 58.535 1.00 94.50 305 ASP A O 1
ATOM 2431 N N . VAL A 1 306 ? -14.765 -8.388 60.134 1.00 94.88 306 VAL A N 1
ATOM 2432 C CA . VAL A 1 306 ? -13.859 -9.384 59.535 1.00 94.88 306 VAL A CA 1
ATOM 2433 C C . VAL A 1 306 ? -14.374 -9.833 58.164 1.00 94.88 306 VAL A C 1
ATOM 2435 O O . VAL A 1 306 ? -13.591 -9.902 57.218 1.00 94.88 306 VAL A O 1
ATOM 2438 N N . GLN A 1 307 ? -15.682 -10.059 57.999 1.00 94.06 307 GLN A N 1
ATOM 2439 C CA . GLN A 1 307 ? -16.242 -10.411 56.690 1.00 94.06 307 GLN A CA 1
ATOM 2440 C C . GLN A 1 307 ? -16.145 -9.255 55.677 1.00 94.06 307 GLN A C 1
ATOM 2442 O O . GLN A 1 307 ? -15.855 -9.499 54.506 1.00 94.06 307 GLN A O 1
ATOM 2447 N N . LYS A 1 308 ? -16.326 -7.994 56.101 1.00 95.06 308 LYS A N 1
ATOM 2448 C CA . LYS A 1 308 ? -16.081 -6.819 55.236 1.00 95.06 308 LYS A CA 1
ATOM 2449 C C . LYS A 1 308 ? -14.617 -6.750 54.793 1.00 95.06 308 LYS A C 1
ATOM 2451 O O . LYS A 1 308 ? -14.365 -6.493 53.619 1.00 95.06 308 LYS A O 1
ATOM 2456 N N . LEU A 1 309 ? -13.677 -7.016 55.704 1.00 94.81 309 LEU A N 1
ATOM 2457 C CA . LEU A 1 309 ? -12.245 -7.096 55.405 1.00 94.81 309 LEU A CA 1
ATOM 2458 C C . LEU A 1 309 ? -11.939 -8.195 54.383 1.00 94.81 309 LEU A C 1
ATOM 2460 O O . LEU A 1 309 ? -11.328 -7.897 53.365 1.00 94.81 309 LEU A O 1
ATOM 2464 N N . ILE A 1 310 ? -12.435 -9.421 54.583 1.00 94.56 310 ILE A N 1
ATOM 2465 C CA . ILE A 1 310 ? -12.262 -10.537 53.632 1.00 94.56 310 ILE A CA 1
ATOM 2466 C C . ILE A 1 310 ? -12.822 -10.182 52.246 1.00 94.56 310 ILE A C 1
ATOM 2468 O O . ILE A 1 310 ? -12.183 -10.452 51.227 1.00 94.56 310 ILE A O 1
ATOM 2472 N N . ASN A 1 311 ? -13.987 -9.532 52.188 1.00 94.00 311 ASN A N 1
ATOM 2473 C CA . ASN A 1 311 ? -14.584 -9.098 50.924 1.00 94.00 311 ASN A CA 1
ATOM 2474 C C . ASN A 1 311 ? -13.728 -8.020 50.227 1.00 94.00 311 ASN A C 1
ATOM 2476 O O . ASN A 1 311 ? -13.565 -8.068 49.008 1.00 94.00 311 ASN A O 1
ATOM 2480 N N . ALA A 1 312 ? -13.157 -7.075 50.981 1.00 92.88 312 ALA A N 1
ATOM 2481 C CA . ALA A 1 312 ? -12.272 -6.034 50.454 1.00 92.88 312 ALA A CA 1
ATOM 2482 C C . ALA A 1 312 ? -10.903 -6.585 50.008 1.00 92.88 312 ALA A C 1
ATOM 2484 O O . ALA A 1 312 ? -10.404 -6.194 48.956 1.00 92.88 312 ALA A O 1
ATOM 2485 N N . GLU A 1 313 ? -10.331 -7.532 50.756 1.00 93.81 313 GLU A N 1
ATOM 2486 C CA . GLU A 1 313 ? -9.115 -8.279 50.406 1.00 93.81 313 GLU A CA 1
ATOM 2487 C C . GLU A 1 313 ? -9.308 -9.023 49.073 1.00 93.81 313 GLU A C 1
ATOM 2489 O O . GLU A 1 313 ? -8.522 -8.872 48.140 1.00 93.81 313 GLU A O 1
ATOM 2494 N N . THR A 1 314 ? -10.426 -9.746 48.940 1.00 95.31 314 THR A N 1
ATOM 2495 C CA . THR A 1 314 ? -10.794 -10.480 47.716 1.00 95.31 314 THR A CA 1
ATOM 2496 C C . THR A 1 314 ? -10.957 -9.539 46.516 1.00 95.31 314 THR A C 1
ATOM 2498 O O . THR A 1 314 ? -10.509 -9.850 45.413 1.00 95.31 314 THR A O 1
ATOM 2501 N N . LEU A 1 315 ? -11.561 -8.365 46.726 1.00 95.81 315 LEU A N 1
ATOM 2502 C CA . LEU A 1 315 ? -11.746 -7.353 45.684 1.00 95.81 315 LEU A CA 1
ATOM 2503 C C . LEU A 1 315 ? -10.416 -6.685 45.285 1.00 95.81 315 LEU A C 1
ATOM 2505 O O . LEU A 1 315 ? -10.181 -6.474 44.098 1.00 95.81 315 LEU A O 1
ATOM 2509 N N . ASN A 1 316 ? -9.510 -6.433 46.235 1.00 94.19 316 ASN A N 1
ATOM 2510 C CA . ASN A 1 316 ? -8.148 -5.973 45.942 1.00 94.19 316 ASN A CA 1
ATOM 2511 C C . ASN A 1 316 ? -7.357 -7.006 45.125 1.00 94.19 316 ASN A C 1
ATOM 2513 O O . ASN A 1 316 ? -6.686 -6.629 44.169 1.00 94.19 316 ASN A O 1
ATOM 2517 N N . ILE A 1 317 ? -7.460 -8.301 45.449 1.00 95.12 317 ILE A N 1
ATOM 2518 C CA . ILE A 1 317 ? -6.823 -9.381 44.675 1.00 95.12 317 ILE A CA 1
ATOM 2519 C C . ILE A 1 317 ? -7.356 -9.410 43.232 1.00 95.12 317 ILE A C 1
ATOM 2521 O O . ILE A 1 317 ? -6.572 -9.551 42.293 1.00 95.12 317 ILE A O 1
ATOM 2525 N N . ALA A 1 318 ? -8.664 -9.208 43.034 1.00 94.38 318 ALA A N 1
ATOM 2526 C CA . ALA A 1 318 ? -9.252 -9.100 41.699 1.00 94.38 318 ALA A CA 1
ATOM 2527 C C . ALA A 1 318 ? -8.726 -7.876 40.919 1.00 94.38 318 ALA A C 1
ATOM 2529 O O . ALA A 1 318 ? -8.331 -8.021 39.764 1.00 94.38 318 ALA A O 1
ATOM 2530 N N . ILE A 1 319 ? -8.641 -6.700 41.555 1.00 94.81 319 ILE A N 1
ATOM 2531 C CA . ILE A 1 319 ? -8.078 -5.482 40.939 1.00 94.81 319 ILE A CA 1
ATOM 2532 C C . ILE A 1 319 ? -6.592 -5.658 40.592 1.00 94.81 319 ILE A C 1
ATOM 2534 O O . ILE A 1 319 ? -6.160 -5.213 39.531 1.00 94.81 319 ILE A O 1
ATOM 2538 N N . LEU A 1 320 ? -5.804 -6.320 41.445 1.00 94.06 320 LEU A N 1
ATOM 2539 C CA . LEU A 1 320 ? -4.395 -6.618 41.161 1.00 94.06 320 LEU A CA 1
ATOM 2540 C C . LEU A 1 320 ? -4.253 -7.556 39.954 1.00 94.06 320 LEU A C 1
ATOM 2542 O O . LEU A 1 320 ? -3.448 -7.284 39.067 1.00 94.06 320 LEU A O 1
ATOM 2546 N N . SER A 1 321 ? -5.085 -8.599 39.867 1.00 93.69 321 SER A N 1
ATOM 2547 C CA . SER A 1 321 ? -5.127 -9.500 38.708 1.00 93.69 321 SER A CA 1
ATOM 2548 C C . SER A 1 321 ? -5.523 -8.776 37.412 1.00 93.69 321 SER A C 1
ATOM 2550 O O . SER A 1 321 ? -4.914 -9.008 36.365 1.00 93.69 321 SER A O 1
ATOM 2552 N N . GLU A 1 322 ? -6.493 -7.859 37.467 1.00 95.94 322 GLU A N 1
ATOM 2553 C CA . GLU A 1 322 ? -6.873 -7.035 36.314 1.00 95.94 322 GLU A CA 1
ATOM 2554 C C . GLU A 1 322 ? -5.748 -6.065 35.911 1.00 95.94 322 GLU A C 1
ATOM 2556 O O . GLU A 1 322 ? -5.448 -5.931 34.723 1.00 95.94 322 GLU A O 1
ATOM 2561 N N . ALA A 1 323 ? -5.061 -5.452 36.880 1.00 90.94 323 ALA A N 1
ATOM 2562 C CA . ALA A 1 323 ? -3.916 -4.576 36.635 1.00 90.94 323 ALA A CA 1
ATOM 2563 C C . ALA A 1 323 ? -2.727 -5.318 35.996 1.00 90.94 323 ALA A C 1
ATOM 2565 O O . ALA A 1 323 ? -2.133 -4.804 35.048 1.00 90.94 323 ALA A O 1
ATOM 2566 N N . GLU A 1 324 ? -2.415 -6.541 36.440 1.00 94.88 324 GLU A N 1
ATOM 2567 C CA . GLU A 1 324 ? -1.412 -7.403 35.794 1.00 94.88 324 GLU A CA 1
ATOM 2568 C C . GLU A 1 324 ? -1.826 -7.784 34.362 1.00 94.88 324 GLU A C 1
ATOM 2570 O O . GLU A 1 324 ? -1.006 -7.741 33.442 1.00 94.88 324 GLU A O 1
ATOM 2575 N N . GLY A 1 325 ? -3.108 -8.089 34.133 1.00 95.88 325 GLY A N 1
ATOM 2576 C CA . GLY A 1 325 ? -3.643 -8.352 32.793 1.00 95.88 325 GLY A CA 1
ATOM 2577 C C . GLY A 1 325 ? -3.587 -7.135 31.856 1.00 95.88 325 GLY A C 1
ATOM 2578 O O . GLY A 1 325 ? -3.380 -7.288 30.648 1.00 95.88 325 GLY A O 1
ATOM 2579 N N . LEU A 1 326 ? -3.736 -5.921 32.393 1.00 94.06 326 LEU A N 1
ATOM 2580 C CA . LEU A 1 326 ? -3.576 -4.668 31.649 1.00 94.06 326 LEU A CA 1
ATOM 2581 C C . LEU A 1 326 ? -2.102 -4.352 31.356 1.00 94.06 326 LEU A C 1
ATOM 2583 O O . LEU A 1 326 ? -1.791 -3.959 30.233 1.00 94.06 326 LEU A O 1
ATOM 2587 N N . ASP A 1 327 ? -1.188 -4.586 32.300 1.00 94.94 327 ASP A N 1
ATOM 2588 C CA . ASP A 1 327 ? 0.260 -4.454 32.085 1.00 94.94 327 ASP A CA 1
ATOM 2589 C C . ASP A 1 327 ? 0.776 -5.432 31.012 1.00 94.94 327 ASP A C 1
ATOM 2591 O O . ASP A 1 327 ? 1.533 -5.034 30.124 1.00 94.94 327 ASP A O 1
ATOM 2595 N N . GLN A 1 328 ? 0.299 -6.682 31.004 1.00 95.38 328 GLN A N 1
ATOM 2596 C CA . GLN A 1 328 ? 0.620 -7.642 29.941 1.00 95.38 328 GLN A CA 1
ATOM 2597 C C . GLN A 1 328 ? 0.113 -7.174 28.567 1.00 95.38 328 GLN A C 1
ATOM 2599 O O . GLN A 1 328 ? 0.866 -7.213 27.592 1.00 95.38 328 GLN A O 1
ATOM 2604 N N . LYS A 1 329 ? -1.125 -6.663 28.475 1.00 95.94 329 LYS A N 1
ATOM 2605 C CA . LYS A 1 329 ? -1.662 -6.081 27.228 1.00 95.94 329 LYS A CA 1
ATOM 2606 C C . LYS A 1 329 ? -0.854 -4.868 26.764 1.00 95.94 329 LYS A C 1
ATOM 2608 O O . LYS A 1 329 ? -0.507 -4.793 25.588 1.00 95.94 329 LYS A O 1
ATOM 2613 N N . MET A 1 330 ? -0.503 -3.965 27.680 1.00 94.00 330 MET A N 1
ATOM 2614 C CA . MET A 1 330 ? 0.341 -2.798 27.406 1.00 94.00 330 MET A CA 1
ATOM 2615 C C . MET A 1 330 ? 1.721 -3.217 26.877 1.00 94.00 330 MET A C 1
ATOM 2617 O O . MET A 1 330 ? 2.205 -2.636 25.910 1.00 94.00 330 MET A O 1
ATOM 2621 N N . LYS A 1 331 ? 2.333 -4.263 27.447 1.00 95.38 331 LYS A N 1
ATOM 2622 C CA . LYS A 1 331 ? 3.611 -4.818 26.970 1.00 95.38 331 LYS A CA 1
ATOM 2623 C C . LYS A 1 331 ? 3.507 -5.426 25.571 1.00 95.38 331 LYS A C 1
ATOM 2625 O O . LYS A 1 331 ? 4.400 -5.183 24.763 1.00 95.38 331 LYS A O 1
ATOM 2630 N N . MET A 1 332 ? 2.428 -6.146 25.251 1.00 94.81 332 MET A N 1
ATOM 2631 C CA . MET A 1 332 ? 2.220 -6.649 23.884 1.00 94.81 332 MET A CA 1
ATOM 2632 C C . MET A 1 332 ? 2.008 -5.507 22.881 1.00 94.81 332 MET A C 1
ATOM 2634 O O . MET A 1 332 ? 2.638 -5.506 21.829 1.00 94.81 332 MET A O 1
ATOM 2638 N N . GLN A 1 333 ? 1.207 -4.491 23.222 1.00 95.75 333 GLN A N 1
ATOM 2639 C CA . GLN A 1 333 ? 1.014 -3.309 22.369 1.00 95.75 333 GLN A CA 1
ATOM 2640 C C . GLN A 1 333 ? 2.308 -2.503 22.177 1.00 95.75 333 GLN A C 1
ATOM 2642 O O . GLN A 1 333 ? 2.570 -2.010 21.083 1.00 95.75 333 GLN A O 1
ATOM 2647 N N . GLN A 1 334 ? 3.153 -2.406 23.209 1.00 92.38 334 GLN A N 1
ATOM 2648 C CA . GLN A 1 334 ? 4.470 -1.776 23.110 1.00 92.38 334 GLN A CA 1
ATOM 2649 C C . GLN A 1 334 ? 5.404 -2.555 22.167 1.00 92.38 334 GLN A C 1
ATOM 2651 O O . GLN A 1 334 ? 6.106 -1.940 21.367 1.00 92.38 334 GLN A O 1
ATOM 2656 N N . GLN A 1 335 ? 5.394 -3.892 22.223 1.00 95.31 335 GLN A N 1
ATOM 2657 C CA . GLN A 1 335 ? 6.163 -4.744 21.306 1.00 95.31 335 GLN A CA 1
ATOM 2658 C C . GLN A 1 335 ? 5.649 -4.656 19.863 1.00 95.31 335 GLN A C 1
ATOM 2660 O O . GLN A 1 335 ? 6.456 -4.550 18.941 1.00 95.31 335 GLN A O 1
ATOM 2665 N N . GLU A 1 336 ? 4.329 -4.640 19.659 1.00 96.56 336 GLU A N 1
ATOM 2666 C CA . GLU A 1 336 ? 3.718 -4.453 18.339 1.00 96.56 336 GLU A CA 1
ATOM 2667 C C . GLU A 1 336 ? 4.086 -3.084 17.746 1.00 96.56 336 GLU A C 1
ATOM 2669 O O . GLU A 1 336 ? 4.523 -3.009 16.598 1.00 96.56 336 GLU A O 1
ATOM 2674 N N . LEU A 1 337 ? 4.008 -2.010 18.540 1.00 93.69 337 LEU A N 1
ATOM 2675 C CA . LEU A 1 337 ? 4.436 -0.670 18.131 1.00 93.69 337 LEU A CA 1
ATOM 2676 C C . LEU A 1 337 ? 5.925 -0.638 17.751 1.00 93.69 337 LEU A C 1
ATOM 2678 O O . LEU A 1 337 ? 6.287 -0.077 16.718 1.00 93.69 337 LEU A O 1
ATOM 2682 N N . GLU A 1 338 ? 6.794 -1.263 18.549 1.00 94.62 338 GLU A N 1
ATOM 2683 C CA . GLU A 1 338 ? 8.233 -1.323 18.273 1.00 94.62 338 GLU A CA 1
ATOM 2684 C C . GLU A 1 338 ? 8.555 -2.165 17.024 1.00 94.62 338 GLU A C 1
ATOM 2686 O O . GLU A 1 338 ? 9.476 -1.839 16.272 1.00 94.62 338 GLU A O 1
ATOM 2691 N N . GLN A 1 339 ? 7.769 -3.210 16.745 1.00 95.50 339 GLN A N 1
ATOM 2692 C CA . GLN A 1 339 ? 7.851 -3.950 15.487 1.00 95.50 339 GLN A CA 1
ATOM 2693 C C . GLN A 1 339 ? 7.390 -3.088 14.301 1.00 95.50 339 GLN A C 1
ATOM 2695 O O . GLN A 1 339 ? 8.084 -3.042 13.286 1.00 95.50 339 GLN A O 1
ATOM 2700 N N . LYS A 1 340 ? 6.282 -2.343 14.426 1.00 94.38 340 LYS A N 1
ATOM 2701 C CA . LYS A 1 340 ? 5.799 -1.432 13.371 1.00 94.38 340 LYS A CA 1
ATOM 2702 C C . LYS A 1 340 ? 6.772 -0.288 13.087 1.00 94.38 340 LYS A C 1
ATOM 2704 O O . LYS A 1 340 ? 6.910 0.107 11.933 1.00 94.38 340 LYS A O 1
ATOM 2709 N N . LEU A 1 341 ? 7.502 0.196 14.093 1.00 91.62 341 LEU A N 1
ATOM 2710 C CA . LEU A 1 341 ? 8.596 1.154 13.897 1.00 91.62 341 LEU A CA 1
ATOM 2711 C C . LEU A 1 341 ? 9.759 0.543 13.098 1.00 91.62 341 LEU A C 1
ATOM 2713 O O . LEU A 1 341 ? 10.247 1.180 12.169 1.00 91.62 341 LEU A O 1
ATOM 2717 N N . LYS A 1 342 ? 10.154 -0.706 13.382 1.00 95.50 342 LYS A N 1
ATOM 2718 C CA . LYS A 1 342 ? 11.196 -1.424 12.615 1.00 95.50 342 LYS A CA 1
ATOM 2719 C C . LYS A 1 342 ? 10.764 -1.736 11.178 1.00 95.50 342 LYS A C 1
ATOM 2721 O O . LYS A 1 342 ? 11.579 -1.642 10.264 1.00 95.50 342 LYS A O 1
ATOM 2726 N N . GLU A 1 343 ? 9.489 -2.061 10.963 1.00 95.38 343 GLU A N 1
ATOM 2727 C CA . GLU A 1 343 ? 8.902 -2.191 9.622 1.00 95.38 343 GLU A CA 1
ATOM 2728 C C . GLU A 1 343 ? 8.935 -0.847 8.868 1.00 95.38 343 GLU A C 1
ATOM 2730 O O . GLU A 1 343 ? 9.392 -0.793 7.730 1.00 95.38 343 GLU A O 1
ATOM 2735 N N . LEU A 1 344 ? 8.531 0.262 9.498 1.00 93.06 344 LEU A N 1
ATOM 2736 C CA . LEU A 1 344 ? 8.596 1.599 8.888 1.00 93.06 344 LEU A CA 1
ATOM 2737 C C . LEU A 1 344 ? 10.030 2.050 8.574 1.00 93.06 344 LEU A C 1
ATOM 2739 O O . LEU A 1 344 ? 10.259 2.679 7.540 1.00 93.06 344 LEU A O 1
ATOM 2743 N N . GLU A 1 345 ? 10.998 1.732 9.432 1.00 94.81 345 GLU A N 1
ATOM 2744 C CA . GLU A 1 345 ? 12.399 2.079 9.194 1.00 94.81 345 GLU A CA 1
ATOM 2745 C C . GLU A 1 345 ? 13.009 1.252 8.052 1.00 94.81 345 GLU A C 1
ATOM 2747 O O . GLU A 1 345 ? 13.712 1.818 7.215 1.00 94.81 345 GLU A O 1
ATOM 2752 N N . SER A 1 346 ? 12.654 -0.034 7.919 1.00 94.00 346 SER A N 1
ATOM 2753 C CA . SER A 1 346 ? 13.059 -0.836 6.755 1.00 94.00 346 SER A CA 1
ATOM 2754 C C . SER A 1 346 ? 12.412 -0.339 5.454 1.00 94.00 346 SER A C 1
ATOM 2756 O O . SER A 1 346 ? 13.100 -0.233 4.435 1.00 94.00 346 SER A O 1
ATOM 2758 N N . PHE A 1 347 ? 11.140 0.086 5.489 1.00 94.69 347 PHE A N 1
ATOM 2759 C CA . PHE A 1 347 ? 10.507 0.766 4.354 1.00 94.69 347 PHE A CA 1
ATOM 2760 C C . PHE A 1 347 ? 11.234 2.068 3.989 1.00 94.69 347 PHE A C 1
ATOM 2762 O O . PHE A 1 347 ? 11.543 2.264 2.811 1.00 94.69 347 PHE A O 1
ATOM 2769 N N . ARG A 1 348 ? 11.580 2.924 4.966 1.00 94.06 348 ARG A N 1
ATOM 2770 C CA . ARG A 1 348 ? 12.342 4.166 4.719 1.00 94.06 348 ARG A CA 1
ATOM 2771 C C . ARG A 1 348 ? 13.690 3.872 4.056 1.00 94.06 348 ARG A C 1
ATOM 2773 O O . ARG A 1 348 ? 14.043 4.549 3.094 1.00 94.06 348 ARG A O 1
ATOM 2780 N N . SER A 1 349 ? 14.410 2.853 4.526 1.00 91.56 349 SER A N 1
ATOM 2781 C CA . SER A 1 349 ? 15.672 2.411 3.920 1.00 91.56 349 SER A CA 1
ATOM 2782 C C . SER A 1 349 ? 15.487 1.930 2.478 1.00 91.56 349 SER A C 1
ATOM 2784 O O . SER A 1 349 ? 16.227 2.366 1.602 1.00 91.56 349 SER A O 1
ATOM 2786 N N . SER A 1 350 ? 14.469 1.105 2.200 1.00 93.44 350 SER A N 1
ATOM 2787 C CA . SER A 1 350 ? 14.193 0.623 0.835 1.00 93.44 350 SER A CA 1
ATOM 2788 C C . SER A 1 350 ? 13.801 1.749 -0.132 1.00 93.44 350 SER A C 1
ATOM 2790 O O . SER A 1 350 ? 14.214 1.745 -1.290 1.00 93.44 350 SER A O 1
ATOM 2792 N N . PHE A 1 351 ? 13.059 2.754 0.348 1.00 90.69 351 PHE A N 1
ATOM 2793 C CA . PHE A 1 351 ? 12.677 3.923 -0.446 1.00 90.69 351 PHE A CA 1
ATOM 2794 C C . PHE A 1 351 ? 13.883 4.818 -0.761 1.00 90.69 351 PHE A C 1
ATOM 2796 O O . PHE A 1 351 ? 13.994 5.319 -1.877 1.00 90.69 351 PHE A O 1
ATOM 2803 N N . GLN A 1 352 ? 14.807 4.984 0.192 1.00 93.31 352 GLN A N 1
ATOM 2804 C CA . GLN A 1 352 ? 16.065 5.700 -0.027 1.00 93.31 352 GLN A CA 1
ATOM 2805 C C . GLN A 1 352 ? 16.948 4.978 -1.060 1.00 93.31 352 GLN A C 1
ATOM 2807 O O . GLN A 1 352 ? 17.422 5.609 -2.002 1.00 93.31 352 GLN A O 1
ATOM 2812 N N . GLU A 1 353 ? 17.108 3.657 -0.937 1.00 93.00 353 GLU A N 1
ATOM 2813 C CA . GLU A 1 353 ? 17.881 2.842 -1.885 1.00 93.00 353 GLU A CA 1
ATOM 2814 C C . GLU A 1 353 ? 17.295 2.914 -3.308 1.00 93.00 353 GLU A C 1
ATOM 2816 O O . GLU A 1 353 ? 18.025 3.068 -4.288 1.00 93.00 353 GLU A O 1
ATOM 2821 N N . GLU A 1 354 ? 15.966 2.858 -3.440 1.00 90.19 354 GLU A N 1
ATOM 2822 C CA . GLU A 1 354 ? 15.284 3.000 -4.731 1.00 90.19 354 GLU A CA 1
ATOM 2823 C C . GLU A 1 354 ? 15.381 4.429 -5.289 1.00 90.19 354 GLU A C 1
ATOM 2825 O O . GLU A 1 354 ? 15.561 4.615 -6.494 1.00 90.19 354 GLU A O 1
ATOM 2830 N N . HIS A 1 355 ? 15.353 5.455 -4.432 1.00 91.50 355 HIS A N 1
ATOM 2831 C CA . HIS A 1 355 ? 15.606 6.831 -4.854 1.00 91.50 355 HIS A CA 1
ATOM 2832 C C . HIS A 1 355 ? 17.041 7.017 -5.377 1.00 91.50 355 HIS A C 1
ATOM 2834 O O . HIS A 1 355 ? 17.244 7.669 -6.403 1.00 91.50 355 HIS A O 1
ATOM 2840 N N . GLU A 1 356 ? 18.037 6.412 -4.729 1.00 93.75 356 GLU A N 1
ATOM 2841 C CA . GLU A 1 356 ? 19.431 6.442 -5.181 1.00 93.75 356 GLU A CA 1
ATOM 2842 C C . GLU A 1 356 ? 19.620 5.704 -6.514 1.00 93.75 356 GLU A C 1
ATOM 2844 O O . GLU A 1 356 ? 20.239 6.257 -7.427 1.00 93.75 356 GLU A O 1
ATOM 2849 N N . LYS A 1 357 ? 19.007 4.525 -6.696 1.00 94.06 357 LYS A N 1
ATOM 2850 C CA . LYS A 1 357 ? 18.961 3.829 -7.999 1.00 94.06 357 LYS A CA 1
ATOM 2851 C C . LYS A 1 357 ? 18.307 4.687 -9.082 1.00 94.06 357 LYS A C 1
ATOM 2853 O O . LYS A 1 357 ? 18.837 4.781 -10.189 1.00 94.06 357 LYS A O 1
ATOM 2858 N N . ARG A 1 358 ? 17.192 5.358 -8.768 1.00 91.94 358 ARG A N 1
ATOM 2859 C CA . ARG A 1 358 ? 16.499 6.275 -9.688 1.00 91.94 358 ARG A CA 1
ATOM 2860 C C . ARG A 1 358 ? 17.411 7.425 -10.122 1.00 91.94 358 ARG A C 1
ATOM 2862 O O . ARG A 1 358 ? 17.492 7.705 -11.314 1.00 91.94 358 ARG A O 1
ATOM 2869 N N . MET A 1 359 ? 18.136 8.045 -9.188 1.00 93.19 359 MET A N 1
ATOM 2870 C CA . MET A 1 359 ? 19.103 9.113 -9.486 1.00 93.19 359 MET A CA 1
ATOM 2871 C C . MET A 1 359 ? 20.292 8.614 -10.324 1.00 93.19 359 MET A C 1
ATOM 2873 O O . MET A 1 359 ? 20.741 9.315 -11.232 1.00 93.19 359 MET A O 1
ATOM 2877 N N . GLN A 1 360 ? 20.786 7.396 -10.073 1.00 94.69 360 GLN A N 1
ATOM 2878 C CA . GLN A 1 360 ? 21.834 6.773 -10.892 1.00 94.69 360 GLN A CA 1
ATOM 2879 C C . GLN A 1 360 ? 21.346 6.503 -12.326 1.00 94.69 360 GLN A C 1
ATOM 2881 O O . GLN A 1 360 ? 22.048 6.834 -13.282 1.00 94.69 360 GLN A O 1
ATOM 2886 N N . ALA A 1 361 ? 20.130 5.973 -12.490 1.00 90.56 361 ALA A N 1
ATOM 2887 C CA . ALA A 1 361 ? 19.520 5.737 -13.799 1.00 90.56 361 ALA A CA 1
ATOM 2888 C C . ALA A 1 361 ? 19.244 7.045 -14.565 1.00 90.56 361 ALA A C 1
ATOM 2890 O O . ALA A 1 361 ? 19.519 7.128 -15.761 1.00 90.56 361 ALA A O 1
ATOM 2891 N N . GLU A 1 362 ? 18.764 8.089 -13.883 1.00 90.69 362 GLU A N 1
ATOM 2892 C CA . GLU A 1 362 ? 18.547 9.420 -14.464 1.00 90.69 362 GLU A CA 1
ATOM 2893 C C . GLU A 1 362 ? 19.869 10.060 -14.929 1.00 90.69 362 GLU A C 1
ATOM 2895 O O . GLU A 1 362 ? 19.947 10.592 -16.037 1.00 90.69 362 GLU A O 1
ATOM 2900 N N . SER A 1 363 ? 20.942 9.916 -14.142 1.00 93.50 363 SER A N 1
ATOM 2901 C CA . SER A 1 363 ? 22.300 10.336 -14.516 1.00 93.50 363 SER A CA 1
ATOM 2902 C C . SER A 1 363 ? 22.843 9.567 -15.732 1.00 93.50 363 SER A C 1
ATOM 2904 O O . SER A 1 363 ? 23.389 10.169 -16.660 1.00 93.50 363 SER A O 1
ATOM 2906 N N . ALA A 1 364 ? 22.634 8.246 -15.784 1.00 94.88 364 ALA A N 1
ATOM 2907 C CA . ALA A 1 364 ? 23.038 7.411 -16.917 1.00 94.88 364 ALA A CA 1
ATOM 2908 C C . ALA A 1 364 ? 22.295 7.789 -18.212 1.00 94.88 364 ALA A C 1
ATOM 2910 O O . ALA A 1 364 ? 22.926 7.951 -19.258 1.00 94.88 364 ALA A O 1
ATOM 2911 N N . LEU A 1 365 ? 20.979 8.023 -18.138 1.00 92.50 365 LEU A N 1
ATOM 2912 C CA . LEU A 1 365 ? 20.175 8.518 -19.263 1.00 92.50 365 LEU A CA 1
ATOM 2913 C C . LEU A 1 365 ? 20.620 9.919 -19.718 1.00 92.50 365 LEU A C 1
ATOM 2915 O O . LEU A 1 365 ? 20.658 10.190 -20.918 1.00 92.50 365 LEU A O 1
ATOM 2919 N N . LEU A 1 366 ? 21.026 10.795 -18.791 1.00 94.88 366 LEU A N 1
ATOM 2920 C CA . LEU A 1 366 ? 21.624 12.096 -19.112 1.00 94.88 366 LEU A CA 1
ATOM 2921 C C . LEU A 1 366 ? 22.995 11.983 -19.802 1.00 94.88 366 LEU A C 1
ATOM 2923 O O . LEU A 1 366 ? 23.320 12.839 -20.627 1.00 94.88 366 LEU A O 1
ATOM 2927 N N . SER A 1 367 ? 23.795 10.955 -19.498 1.00 93.75 367 SER A N 1
ATOM 2928 C CA . SER A 1 367 ? 25.036 10.666 -20.236 1.00 93.75 367 SER A CA 1
ATOM 2929 C C . SER A 1 367 ? 24.728 10.157 -21.642 1.00 93.75 367 SER A C 1
ATOM 2931 O O . SER A 1 367 ? 25.186 10.739 -22.625 1.00 93.75 367 SER A O 1
ATOM 2933 N N . GLN A 1 368 ? 23.854 9.152 -21.755 1.00 92.94 368 GLN A N 1
ATOM 2934 C CA . GLN A 1 368 ? 23.454 8.575 -23.038 1.00 92.94 368 GLN A CA 1
ATOM 2935 C C . GLN A 1 368 ? 22.781 9.611 -23.957 1.00 92.94 368 GLN A C 1
ATOM 2937 O O . GLN A 1 368 ? 23.002 9.608 -25.165 1.00 92.94 368 GLN A O 1
ATOM 2942 N N . GLY A 1 369 ? 22.013 10.552 -23.399 1.00 91.81 369 GLY A N 1
ATOM 2943 C CA . GLY A 1 369 ? 21.440 11.677 -24.143 1.00 91.81 369 GLY A CA 1
ATOM 2944 C C . GLY A 1 369 ? 22.494 12.626 -24.730 1.00 91.81 369 GLY A C 1
ATOM 2945 O O . GLY A 1 369 ? 22.309 13.125 -25.840 1.00 91.81 369 GLY A O 1
ATOM 2946 N N . LYS A 1 370 ? 23.623 12.839 -24.037 1.00 93.25 370 LYS A N 1
ATOM 2947 C CA . LYS A 1 370 ? 24.762 13.618 -24.562 1.00 93.25 370 LYS A CA 1
ATOM 2948 C C . LYS A 1 370 ? 25.505 12.857 -25.656 1.00 93.25 370 LYS A C 1
ATOM 2950 O O . LYS A 1 370 ? 25.828 13.453 -26.678 1.00 93.25 370 LYS A O 1
ATOM 2955 N N . GLU A 1 371 ? 25.732 11.559 -25.475 1.00 93.56 371 GLU A N 1
ATOM 2956 C CA . GLU A 1 371 ? 26.360 10.696 -26.486 1.00 93.56 371 GLU A CA 1
ATOM 2957 C C . GLU A 1 371 ? 25.513 10.617 -27.767 1.00 93.56 371 GLU A C 1
ATOM 2959 O O . GLU A 1 371 ? 26.041 10.746 -28.870 1.00 93.56 371 GLU A O 1
ATOM 2964 N N . LEU A 1 372 ? 24.186 10.501 -27.638 1.00 90.44 372 LEU A N 1
ATOM 2965 C CA . LEU A 1 372 ? 23.254 10.554 -28.770 1.00 90.44 372 LEU A CA 1
ATOM 2966 C C . LEU A 1 372 ? 23.263 11.919 -29.471 1.00 90.44 372 LEU A C 1
ATOM 2968 O O . LEU A 1 372 ? 23.229 11.960 -30.700 1.00 90.44 372 LEU A O 1
ATOM 2972 N N . ALA A 1 373 ? 23.351 13.028 -28.728 1.00 90.38 373 ALA A N 1
ATOM 2973 C CA . ALA A 1 373 ? 23.485 14.361 -29.317 1.00 90.38 373 ALA A CA 1
ATOM 2974 C C . ALA A 1 373 ? 24.808 14.514 -30.091 1.00 90.38 373 ALA A C 1
ATOM 2976 O O . ALA A 1 373 ? 24.791 14.920 -31.250 1.00 90.38 373 ALA A O 1
ATOM 2977 N N . GLN A 1 374 ? 25.936 14.100 -29.504 1.00 93.56 374 GLN A N 1
ATOM 2978 C CA . GLN A 1 374 ? 27.253 14.114 -30.155 1.00 93.56 374 GLN A CA 1
ATOM 2979 C C . GLN A 1 374 ? 27.293 13.217 -31.401 1.00 93.56 374 GLN A C 1
ATOM 2981 O O . GLN A 1 374 ? 27.808 13.619 -32.442 1.00 93.56 374 GLN A O 1
ATOM 2986 N N . SER A 1 375 ? 26.701 12.022 -31.329 1.00 88.31 375 SER A N 1
ATOM 2987 C CA . SER A 1 375 ? 26.560 11.120 -32.476 1.00 88.31 375 SER A CA 1
ATOM 2988 C C . SER A 1 375 ? 25.691 11.734 -33.579 1.00 88.31 375 SER A C 1
ATOM 2990 O O . SER A 1 375 ? 26.020 11.619 -34.759 1.00 88.31 375 SER A O 1
ATOM 2992 N N . HIS A 1 376 ? 24.620 12.446 -33.219 1.00 91.62 376 HIS A N 1
ATOM 2993 C CA . HIS A 1 376 ? 23.779 13.151 -34.182 1.00 91.62 376 HIS A CA 1
ATOM 2994 C C . HIS A 1 376 ? 24.515 14.323 -34.852 1.00 91.62 376 HIS A C 1
ATOM 2996 O O . HIS A 1 376 ? 24.424 14.476 -36.070 1.00 91.62 376 HIS A O 1
ATOM 3002 N N . GLU A 1 377 ? 25.289 15.107 -34.096 1.00 93.56 377 GLU A N 1
ATOM 3003 C CA . GLU A 1 377 ? 26.162 16.163 -34.632 1.00 93.56 377 GLU A CA 1
ATOM 3004 C C . GLU A 1 377 ? 27.233 15.599 -35.582 1.00 93.56 377 GLU A C 1
ATOM 3006 O O . GLU A 1 377 ? 27.469 16.171 -36.646 1.00 93.56 377 GLU A O 1
ATOM 3011 N N . GLU A 1 378 ? 27.834 14.449 -35.259 1.00 93.88 378 GLU A N 1
ATOM 3012 C CA . GLU A 1 378 ? 28.782 13.752 -36.140 1.00 93.88 378 GLU A CA 1
ATOM 3013 C C . GLU A 1 378 ? 28.113 13.275 -37.438 1.00 93.88 378 GLU A C 1
ATOM 3015 O O . GLU A 1 378 ? 28.620 13.513 -38.534 1.00 93.88 378 GLU A O 1
ATOM 3020 N N . VAL A 1 379 ? 26.923 12.673 -37.352 1.00 92.69 379 VAL A N 1
ATOM 3021 C CA . VAL A 1 379 ? 26.157 12.259 -38.540 1.00 92.69 379 VAL A CA 1
ATOM 3022 C C . VAL A 1 379 ? 25.772 13.466 -39.403 1.00 92.69 379 VAL A C 1
ATOM 3024 O O . VAL A 1 379 ? 25.849 13.378 -40.631 1.00 92.69 379 VAL A O 1
ATOM 3027 N N . GLN A 1 380 ? 25.421 14.614 -38.810 1.00 94.12 380 GLN A N 1
ATOM 3028 C CA . GLN A 1 380 ? 25.204 15.855 -39.564 1.00 94.12 380 GLN A CA 1
ATOM 3029 C C . GLN A 1 380 ? 26.495 16.347 -40.242 1.00 94.12 380 GLN A C 1
ATOM 3031 O O . GLN A 1 380 ? 26.462 16.670 -41.432 1.00 94.12 380 GLN A O 1
ATOM 3036 N N . ARG A 1 381 ? 27.632 16.350 -39.528 1.00 95.88 381 ARG A N 1
ATOM 3037 C CA . ARG A 1 381 ? 28.960 16.725 -40.053 1.00 95.88 381 ARG A CA 1
ATOM 3038 C C . ARG A 1 381 ? 29.317 15.899 -41.290 1.00 95.88 381 ARG A C 1
ATOM 3040 O O . ARG A 1 381 ? 29.559 16.462 -42.358 1.00 95.88 381 ARG A O 1
ATOM 3047 N N . LEU A 1 382 ? 29.260 14.574 -41.163 1.00 94.81 382 LEU A N 1
ATOM 3048 C CA . LEU A 1 382 ? 29.560 13.628 -42.238 1.00 94.81 382 LEU A CA 1
ATOM 3049 C C . LEU A 1 382 ? 28.560 13.736 -43.397 1.00 94.81 382 LEU A C 1
ATOM 3051 O O . LEU A 1 382 ? 28.952 13.629 -44.555 1.00 94.81 382 LEU A O 1
ATOM 3055 N N . THR A 1 383 ? 27.281 14.017 -43.127 1.00 95.31 383 THR A N 1
ATOM 3056 C CA . THR A 1 383 ? 26.276 14.247 -44.184 1.00 95.31 383 THR A CA 1
ATOM 3057 C C . THR A 1 383 ? 26.608 15.488 -45.021 1.00 95.31 383 THR A C 1
ATOM 3059 O O . THR A 1 383 ? 26.479 15.457 -46.247 1.00 95.31 383 THR A O 1
ATOM 3062 N N . ILE A 1 384 ? 27.071 16.571 -44.387 1.00 94.69 384 ILE A N 1
ATOM 3063 C CA . ILE A 1 384 ? 27.521 17.787 -45.083 1.00 94.69 384 ILE A CA 1
ATOM 3064 C C . ILE A 1 384 ? 28.794 17.501 -45.892 1.00 94.69 384 ILE A C 1
ATOM 3066 O O . ILE A 1 384 ? 28.869 17.881 -47.060 1.00 94.69 384 ILE A O 1
ATOM 3070 N N . GLU A 1 385 ? 29.762 16.783 -45.321 1.00 95.44 385 GLU A N 1
ATOM 3071 C CA . GLU A 1 385 ? 31.006 16.422 -46.009 1.00 95.44 385 GLU A CA 1
ATOM 3072 C C . GLU A 1 385 ? 30.758 15.518 -47.229 1.00 95.44 385 GLU A C 1
ATOM 3074 O O . GLU A 1 385 ? 31.253 15.806 -48.320 1.00 95.44 385 GLU A O 1
ATOM 3079 N N . ILE A 1 386 ? 29.905 14.495 -47.099 1.00 93.69 386 ILE A N 1
ATOM 3080 C CA . ILE A 1 386 ? 29.464 13.635 -48.209 1.00 93.69 386 ILE A CA 1
ATOM 3081 C C . ILE A 1 386 ? 28.758 14.457 -49.297 1.00 93.69 386 ILE A C 1
ATOM 3083 O O . ILE A 1 386 ? 28.956 14.197 -50.487 1.00 93.69 386 ILE A O 1
ATOM 3087 N N . LYS A 1 387 ? 27.955 15.465 -48.931 1.00 95.75 387 LYS A N 1
ATOM 3088 C CA . LYS A 1 387 ? 27.317 16.362 -49.906 1.00 95.75 387 LYS A CA 1
ATOM 3089 C C . LYS A 1 387 ? 28.359 17.184 -50.670 1.00 95.75 387 LYS A C 1
ATOM 3091 O O . LYS A 1 387 ? 28.353 17.153 -51.898 1.00 95.75 387 LYS A O 1
ATOM 3096 N N . MET A 1 388 ? 29.299 17.820 -49.969 1.00 94.50 388 MET A N 1
ATOM 3097 C CA . MET A 1 388 ? 30.385 18.599 -50.584 1.00 94.50 388 MET A CA 1
ATOM 3098 C C . MET A 1 388 ? 31.319 17.735 -51.449 1.00 94.50 388 MET A C 1
ATOM 3100 O O . MET A 1 388 ? 31.807 18.188 -52.484 1.00 94.50 388 MET A O 1
ATOM 3104 N N . ALA A 1 389 ? 31.561 16.480 -51.059 1.00 92.94 389 ALA A N 1
ATOM 3105 C CA . ALA A 1 389 ? 32.328 15.523 -51.853 1.00 92.94 389 ALA A CA 1
ATOM 3106 C C . ALA A 1 389 ? 31.593 15.122 -53.144 1.00 92.94 389 ALA A C 1
ATOM 3108 O O . ALA A 1 389 ? 32.217 15.038 -54.200 1.00 92.94 389 ALA A O 1
ATOM 3109 N N . ASN A 1 390 ? 30.269 14.932 -53.092 1.00 93.50 390 ASN A N 1
ATOM 3110 C CA . ASN A 1 390 ? 29.451 14.667 -54.280 1.00 93.50 390 ASN A CA 1
ATOM 3111 C C . ASN A 1 390 ? 29.342 15.882 -55.214 1.00 93.50 390 ASN A C 1
ATOM 3113 O O . ASN A 1 390 ? 29.347 15.711 -56.431 1.00 93.50 390 ASN A O 1
ATOM 3117 N N . GLU A 1 391 ? 29.281 17.098 -54.667 1.00 95.06 391 GLU A N 1
ATOM 3118 C CA . GLU A 1 391 ? 29.312 18.344 -55.443 1.00 95.06 391 GLU A CA 1
ATOM 3119 C C . GLU A 1 391 ? 30.628 18.447 -56.234 1.00 95.06 391 GLU A C 1
ATOM 3121 O O . GLU A 1 391 ? 30.592 18.481 -57.465 1.00 95.06 391 GLU A O 1
ATOM 3126 N N . LYS A 1 392 ? 31.781 18.305 -55.563 1.00 95.19 392 LYS A N 1
ATOM 3127 C CA . LYS A 1 392 ? 33.106 18.229 -56.215 1.00 95.19 392 LYS A CA 1
ATOM 3128 C C . LYS A 1 392 ? 33.232 17.080 -57.219 1.00 95.19 392 LYS A C 1
ATOM 3130 O O . LYS A 1 392 ? 33.851 17.233 -58.267 1.00 95.19 392 LYS A O 1
ATOM 3135 N N . LEU A 1 393 ? 32.654 15.913 -56.928 1.00 94.50 393 LEU A N 1
ATOM 3136 C CA . LEU A 1 393 ? 32.663 14.775 -57.852 1.00 94.50 393 LEU A CA 1
ATOM 3137 C C . LEU A 1 393 ? 31.865 15.071 -59.132 1.00 94.50 393 LEU A C 1
ATOM 3139 O O . LEU A 1 393 ? 32.201 14.546 -60.190 1.00 94.50 393 LEU A O 1
ATOM 3143 N N . ASN A 1 394 ? 30.824 15.902 -59.061 1.00 94.38 394 ASN A N 1
ATOM 3144 C CA . ASN A 1 394 ? 30.069 16.325 -60.238 1.00 94.38 394 ASN A CA 1
ATOM 3145 C C . ASN A 1 394 ? 30.795 17.437 -61.015 1.00 94.38 394 ASN A C 1
ATOM 3147 O O . ASN A 1 394 ? 30.829 17.369 -62.240 1.00 94.38 394 ASN A O 1
ATOM 3151 N N . GLU A 1 395 ? 31.478 18.369 -60.341 1.00 95.38 395 GLU A N 1
ATOM 3152 C CA . GLU A 1 395 ? 32.411 19.317 -60.983 1.00 95.38 395 GLU A CA 1
ATOM 3153 C C . GLU A 1 395 ? 33.535 18.582 -61.745 1.00 95.38 395 GLU A C 1
ATOM 3155 O O . GLU A 1 395 ? 33.862 18.925 -62.883 1.00 95.38 395 GLU A O 1
ATOM 3160 N N . LEU A 1 396 ? 34.084 17.509 -61.161 1.00 93.44 396 LEU A N 1
ATOM 3161 C CA . LEU A 1 396 ? 35.092 16.648 -61.796 1.00 93.44 396 LEU A CA 1
ATOM 3162 C C . LEU A 1 396 ? 34.540 15.788 -62.948 1.00 93.44 396 LEU A C 1
ATOM 3164 O O . LEU A 1 396 ? 35.302 15.408 -63.835 1.00 93.44 396 LEU A O 1
ATOM 3168 N N . LYS A 1 397 ? 33.235 15.481 -62.973 1.00 92.75 397 LYS A N 1
ATOM 3169 C CA . LYS A 1 397 ? 32.589 14.864 -64.149 1.00 92.75 397 LYS A CA 1
ATOM 3170 C C . LYS A 1 397 ? 32.419 15.881 -65.270 1.00 92.75 397 LYS A C 1
ATOM 3172 O O . LYS A 1 397 ? 32.840 15.589 -66.382 1.00 92.75 397 LYS A O 1
ATOM 3177 N N . GLN A 1 398 ? 31.891 17.069 -64.964 1.00 94.75 398 GLN A N 1
ATOM 3178 C CA . GLN A 1 398 ? 31.694 18.126 -65.957 1.00 94.75 398 GLN A CA 1
ATOM 3179 C C . GLN A 1 398 ? 33.024 18.505 -66.612 1.00 94.75 398 GLN A C 1
ATOM 3181 O O . GLN A 1 398 ? 33.166 18.374 -67.818 1.00 94.75 398 GLN A O 1
ATOM 3186 N N . THR A 1 399 ? 34.052 18.821 -65.821 1.00 94.50 399 THR A N 1
ATOM 3187 C CA . THR A 1 399 ? 35.383 19.165 -66.358 1.00 94.50 399 THR A CA 1
ATOM 3188 C C . THR A 1 399 ? 36.052 18.025 -67.137 1.00 94.50 399 THR A C 1
ATOM 3190 O O . THR A 1 399 ? 36.852 18.290 -68.031 1.00 94.50 399 THR A O 1
ATOM 3193 N N . LYS A 1 400 ? 35.718 16.756 -66.860 1.00 94.44 400 LYS A N 1
ATOM 3194 C CA . LYS A 1 400 ? 36.141 15.607 -67.679 1.00 94.44 400 LYS A CA 1
ATOM 3195 C C . LYS A 1 400 ? 35.386 15.547 -69.015 1.00 94.44 400 LYS A C 1
ATOM 3197 O O . LYS A 1 400 ? 35.993 15.185 -70.021 1.00 94.44 400 LYS A O 1
ATOM 3202 N N . GLU A 1 401 ? 34.093 15.855 -69.027 1.00 94.69 401 GLU A N 1
ATOM 3203 C CA . GLU A 1 401 ? 33.272 15.933 -70.243 1.00 94.69 401 GLU A CA 1
ATOM 3204 C C . GLU A 1 401 ? 33.719 17.119 -71.114 1.00 94.69 401 GLU A C 1
ATOM 3206 O O . GLU A 1 401 ? 34.059 16.910 -72.277 1.00 94.69 401 GLU A O 1
ATOM 3211 N N . ASP A 1 402 ? 33.912 18.303 -70.525 1.00 93.69 402 ASP A N 1
ATOM 3212 C CA . ASP A 1 402 ? 34.487 19.485 -71.185 1.00 93.69 402 ASP A CA 1
ATOM 3213 C C . ASP A 1 402 ? 35.868 19.168 -71.805 1.00 93.69 402 ASP A C 1
ATOM 3215 O O . ASP A 1 402 ? 36.156 19.503 -72.958 1.00 93.69 402 ASP A O 1
ATOM 3219 N N . LEU A 1 403 ? 36.738 18.466 -71.061 1.00 94.25 403 LEU A N 1
ATOM 3220 C CA . LEU A 1 403 ? 38.043 18.030 -71.565 1.00 94.25 403 LEU A CA 1
ATOM 3221 C C . LEU A 1 403 ? 37.898 17.017 -72.714 1.00 94.25 403 LEU A C 1
ATOM 3223 O O . LEU A 1 403 ? 38.654 17.083 -73.681 1.00 94.25 403 LEU A O 1
ATOM 3227 N N . HIS A 1 404 ? 36.934 16.095 -72.643 1.00 95.69 404 HIS A N 1
ATOM 3228 C CA . HIS A 1 404 ? 36.682 15.130 -73.714 1.00 95.69 404 HIS A CA 1
ATOM 3229 C C . HIS A 1 404 ? 36.242 15.818 -75.012 1.00 95.69 404 HIS A C 1
ATOM 3231 O O . HIS A 1 404 ? 36.754 15.469 -76.080 1.00 95.69 404 HIS A O 1
ATOM 3237 N N . ASP A 1 405 ? 35.384 16.834 -74.919 1.00 94.56 405 ASP A N 1
ATOM 3238 C CA . ASP A 1 405 ? 34.958 17.637 -76.065 1.00 94.56 405 ASP A CA 1
ATOM 3239 C C . ASP A 1 405 ? 36.133 18.425 -76.665 1.00 94.56 405 ASP A C 1
ATOM 3241 O O . ASP A 1 405 ? 36.343 18.372 -77.879 1.00 94.56 405 ASP A O 1
ATOM 3245 N N . THR A 1 406 ? 36.989 19.056 -75.847 1.00 94.44 406 THR A N 1
ATOM 3246 C CA . THR A 1 406 ? 38.204 19.719 -76.375 1.00 94.44 406 THR A CA 1
ATOM 3247 C C . THR A 1 406 ? 39.175 18.742 -77.046 1.00 94.44 406 THR A C 1
ATOM 3249 O O . THR A 1 406 ? 39.760 19.078 -78.075 1.00 94.44 406 THR A O 1
ATOM 3252 N N . VAL A 1 407 ? 39.315 17.511 -76.539 1.00 92.88 407 VAL A N 1
ATOM 3253 C CA . VAL A 1 407 ? 40.104 16.451 -77.196 1.00 92.88 407 VAL A CA 1
ATOM 3254 C C . VAL A 1 407 ? 39.458 16.009 -78.514 1.00 92.88 407 VAL A C 1
ATOM 3256 O O . VAL A 1 407 ? 40.176 15.736 -79.478 1.00 92.88 407 VAL A O 1
ATOM 3259 N N . CYS A 1 408 ? 38.125 15.981 -78.601 1.00 93.12 408 CYS A N 1
ATOM 3260 C CA . CYS A 1 408 ? 37.417 15.709 -79.851 1.00 93.12 408 CYS A CA 1
ATOM 3261 C C . CYS A 1 408 ? 37.619 16.822 -80.891 1.00 93.12 408 CYS A C 1
ATOM 3263 O O . CYS A 1 408 ? 37.903 16.502 -82.045 1.00 93.12 408 CYS A O 1
ATOM 3265 N N . GLU A 1 409 ? 37.547 18.102 -80.512 1.00 94.06 409 GLU A N 1
ATOM 3266 C CA . GLU A 1 409 ? 37.829 19.202 -81.450 1.00 94.06 409 GLU A CA 1
ATOM 3267 C C . GLU A 1 409 ? 39.298 19.228 -81.886 1.00 94.06 409 GLU A C 1
ATOM 3269 O O . GLU A 1 409 ? 39.574 19.290 -83.083 1.00 94.06 409 GLU A O 1
ATOM 3274 N N . LEU A 1 410 ? 40.248 19.062 -80.957 1.00 93.06 410 LEU A N 1
ATOM 3275 C CA . LEU A 1 410 ? 41.672 18.950 -81.296 1.00 93.06 410 LEU A CA 1
ATOM 3276 C C . LEU A 1 410 ? 41.943 17.781 -82.254 1.00 93.06 410 LEU A C 1
ATOM 3278 O O . LEU A 1 410 ? 42.773 17.906 -83.154 1.00 93.06 410 LEU A O 1
ATOM 3282 N N . LYS A 1 411 ? 41.221 16.661 -82.118 1.00 95.19 411 LYS A N 1
ATOM 3283 C CA . LYS A 1 411 ? 41.308 15.536 -83.057 1.00 95.19 411 LYS A CA 1
ATOM 3284 C C . LYS A 1 411 ? 40.783 15.908 -84.449 1.00 95.19 411 LYS A C 1
ATOM 3286 O O . LYS A 1 411 ? 41.456 15.589 -85.425 1.00 95.19 411 LYS A O 1
ATOM 3291 N N . ARG A 1 412 ? 39.658 16.629 -84.554 1.00 93.94 412 ARG A N 1
ATOM 3292 C CA . ARG A 1 412 ? 39.126 17.125 -85.843 1.00 93.94 412 ARG A CA 1
ATOM 3293 C C . ARG A 1 412 ? 40.033 18.168 -86.499 1.00 93.94 412 ARG A C 1
ATOM 3295 O O . ARG A 1 412 ? 40.138 18.198 -87.722 1.00 93.94 412 ARG A O 1
ATOM 3302 N N . ASP A 1 413 ? 40.686 19.019 -85.712 1.00 94.00 413 ASP A N 1
ATOM 3303 C CA . ASP A 1 413 ? 41.670 19.983 -86.216 1.00 94.00 413 ASP A CA 1
ATOM 3304 C C . ASP A 1 413 ? 42.947 19.280 -86.706 1.00 94.00 413 ASP A C 1
ATOM 3306 O O . ASP A 1 413 ? 43.450 19.617 -87.777 1.00 94.00 413 ASP A O 1
ATOM 3310 N N . VAL A 1 414 ? 43.434 18.251 -85.999 1.00 91.62 414 VAL A N 1
ATOM 3311 C CA . VAL A 1 414 ? 44.542 17.394 -86.468 1.00 91.62 414 VAL A CA 1
ATOM 3312 C C . VAL A 1 414 ? 44.165 16.630 -87.742 1.00 91.62 414 VAL A C 1
ATOM 3314 O O . VAL A 1 414 ? 44.971 16.557 -88.669 1.00 91.62 414 VAL A O 1
ATOM 3317 N N . GLU A 1 415 ? 42.946 16.099 -87.838 1.00 94.12 415 GLU A N 1
ATOM 3318 C CA . GLU A 1 415 ? 42.444 15.445 -89.055 1.00 94.12 415 GLU A CA 1
ATOM 3319 C C . GLU A 1 415 ? 42.436 16.431 -90.235 1.00 94.12 415 GLU A C 1
ATOM 3321 O O . GLU A 1 415 ? 43.096 16.180 -91.242 1.00 94.12 415 GLU A O 1
ATOM 3326 N N . ARG A 1 416 ? 41.853 17.624 -90.067 1.00 94.94 416 ARG A N 1
ATOM 3327 C CA . ARG A 1 416 ? 41.846 18.683 -91.095 1.00 94.94 416 ARG A CA 1
ATOM 3328 C C . ARG A 1 416 ? 43.254 19.140 -91.502 1.00 94.94 416 ARG A C 1
ATOM 3330 O O . ARG A 1 416 ? 43.504 19.403 -92.676 1.00 94.94 416 ARG A O 1
ATOM 3337 N N . LEU A 1 417 ? 44.189 19.224 -90.553 1.00 93.81 417 LEU A N 1
ATOM 3338 C CA . LEU A 1 417 ? 45.590 19.558 -90.835 1.00 93.81 417 LEU A CA 1
ATOM 3339 C C . LEU A 1 417 ? 46.330 18.424 -91.558 1.00 93.81 417 LEU A C 1
ATOM 3341 O O . LEU A 1 417 ? 47.178 18.707 -92.402 1.00 93.81 417 LEU A O 1
ATOM 3345 N N . THR A 1 418 ? 46.014 17.154 -91.289 1.00 92.25 418 THR A N 1
ATOM 3346 C CA . THR A 1 418 ? 46.599 16.035 -92.051 1.00 92.25 418 THR A CA 1
ATOM 3347 C C . THR A 1 418 ? 46.021 15.944 -93.465 1.00 92.25 418 THR A C 1
ATOM 3349 O O . THR A 1 418 ? 46.793 15.727 -94.396 1.00 92.25 418 THR A O 1
ATOM 3352 N N . GLU A 1 419 ? 44.731 16.227 -93.671 1.00 93.50 419 GLU A N 1
ATOM 3353 C CA . GLU A 1 419 ? 44.129 16.406 -95.005 1.00 93.50 419 GLU A CA 1
ATOM 3354 C C . GLU A 1 419 ? 44.781 17.570 -95.776 1.00 93.50 419 GLU A C 1
ATOM 3356 O O . GLU A 1 419 ? 45.178 17.411 -96.933 1.00 93.50 419 GLU A O 1
ATOM 3361 N N . GLN A 1 420 ? 44.975 18.727 -95.130 1.00 93.38 420 GLN A N 1
ATOM 3362 C CA . GLN A 1 420 ? 45.651 19.878 -95.738 1.00 93.38 420 GLN A CA 1
ATOM 3363 C C . GLN A 1 420 ? 47.122 19.577 -96.074 1.00 93.38 420 GLN A C 1
ATOM 3365 O O . GLN A 1 420 ? 47.604 19.987 -97.135 1.00 93.38 420 GLN A O 1
ATOM 3370 N N . ASN A 1 421 ? 47.838 18.842 -95.218 1.00 91.62 421 ASN A N 1
ATOM 3371 C CA . ASN A 1 421 ? 49.209 18.412 -95.496 1.00 91.62 421 ASN A CA 1
ATOM 3372 C C . ASN A 1 421 ? 49.260 17.426 -96.671 1.00 91.62 421 ASN A C 1
ATOM 3374 O O . ASN A 1 421 ? 50.067 17.627 -97.570 1.00 91.62 421 ASN A O 1
ATOM 3378 N N . GLN A 1 422 ? 48.361 16.439 -96.740 1.00 94.00 422 GLN A N 1
ATOM 3379 C CA . GLN A 1 422 ? 48.265 15.522 -97.886 1.00 94.00 422 GLN A CA 1
ATOM 3380 C C . GLN A 1 422 ? 47.955 16.270 -99.192 1.00 94.00 422 GLN A C 1
ATOM 3382 O O . GLN A 1 422 ? 48.597 16.025 -100.213 1.00 94.00 422 GLN A O 1
ATOM 3387 N N . SER A 1 423 ? 47.033 17.239 -99.161 1.00 93.00 423 SER A N 1
ATOM 3388 C CA . SER A 1 423 ? 46.757 18.117 -100.305 1.00 93.00 423 SER A CA 1
ATOM 3389 C C . SER A 1 423 ? 47.985 18.944 -100.709 1.00 93.00 423 SER A C 1
ATOM 3391 O O . SER A 1 423 ? 48.219 19.160 -101.897 1.00 93.00 423 SER A O 1
ATOM 3393 N N . SER A 1 424 ? 48.783 19.392 -99.736 1.00 93.00 424 SER A N 1
ATOM 3394 C CA . SER A 1 424 ? 50.020 20.142 -99.979 1.00 93.00 424 SER A CA 1
ATOM 3395 C C . SER A 1 424 ? 51.124 19.247 -100.554 1.00 93.00 424 SER A C 1
ATOM 3397 O O . SER A 1 424 ? 51.822 19.662 -101.471 1.00 93.00 424 SER A O 1
ATOM 3399 N N . GLU A 1 425 ? 51.257 18.002 -100.085 1.00 92.94 425 GLU A N 1
ATOM 3400 C CA . GLU A 1 425 ? 52.179 17.000 -100.637 1.00 92.94 425 GLU A CA 1
ATOM 3401 C C . GLU A 1 425 ? 51.829 16.603 -102.077 1.00 92.94 425 GLU A C 1
ATOM 3403 O O . GLU A 1 425 ? 52.733 16.357 -102.877 1.00 92.94 425 GLU A O 1
ATOM 3408 N N . VAL A 1 426 ? 50.537 16.549 -102.425 1.00 93.00 426 VAL A N 1
ATOM 3409 C CA . VAL A 1 426 ? 50.086 16.347 -103.812 1.00 93.00 426 VAL A CA 1
ATOM 3410 C C . VAL A 1 426 ? 50.480 17.544 -104.677 1.00 93.00 426 VAL A C 1
ATOM 3412 O O . VAL A 1 426 ? 51.160 17.348 -105.680 1.00 93.00 426 VAL A O 1
ATOM 3415 N N . LEU A 1 427 ? 50.177 18.776 -104.254 1.00 94.31 427 LEU A N 1
ATOM 3416 C CA . LEU A 1 427 ? 50.539 19.983 -105.009 1.00 94.31 427 LEU A CA 1
ATOM 3417 C C . LEU A 1 427 ? 52.065 20.148 -105.170 1.00 94.31 427 LEU A C 1
ATOM 3419 O O . LEU A 1 427 ? 52.545 20.529 -106.234 1.00 94.31 427 LEU A O 1
ATOM 3423 N N . ILE A 1 428 ? 52.851 19.825 -104.137 1.00 91.94 428 ILE A N 1
ATOM 3424 C CA . ILE A 1 428 ? 54.325 19.826 -104.198 1.00 91.94 428 ILE A CA 1
ATOM 3425 C C . ILE A 1 428 ? 54.838 18.786 -105.206 1.00 91.94 428 ILE A C 1
ATOM 3427 O O . ILE A 1 428 ? 55.836 19.035 -105.882 1.00 91.94 428 ILE A O 1
ATOM 3431 N N . ARG A 1 429 ? 54.162 17.638 -105.333 1.00 92.88 429 ARG A N 1
ATOM 3432 C CA . ARG A 1 429 ? 54.491 16.599 -106.318 1.00 92.88 429 ARG A CA 1
ATOM 3433 C C . ARG A 1 429 ? 54.169 17.055 -107.738 1.00 92.88 429 ARG A C 1
ATOM 3435 O O . ARG A 1 429 ? 55.044 16.977 -108.588 1.00 92.88 429 ARG A O 1
ATOM 3442 N N . GLU A 1 430 ? 52.979 17.610 -107.959 1.00 92.69 430 GLU A N 1
ATOM 3443 C CA . GLU A 1 430 ? 52.550 18.167 -109.252 1.00 92.69 430 GLU A CA 1
ATOM 3444 C C . GLU A 1 430 ? 53.502 19.273 -109.739 1.00 92.69 430 GLU A C 1
ATOM 3446 O O . GLU A 1 430 ? 53.979 19.226 -110.871 1.00 92.69 430 GLU A O 1
ATOM 3451 N N . LEU A 1 431 ? 53.870 20.213 -108.860 1.00 91.38 431 LEU A N 1
ATOM 3452 C CA . LEU A 1 431 ? 54.870 21.247 -109.155 1.00 91.38 431 LEU A CA 1
ATOM 3453 C C . LEU A 1 431 ? 56.275 20.661 -109.377 1.00 91.38 431 LEU A C 1
ATOM 3455 O O . LEU A 1 431 ? 57.040 21.178 -110.190 1.00 91.38 431 LEU A O 1
ATOM 3459 N N . GLY A 1 432 ? 56.633 19.584 -108.673 1.00 92.00 432 GLY A N 1
ATOM 3460 C CA . GLY A 1 432 ? 57.889 18.859 -108.877 1.00 92.00 432 GLY A CA 1
ATOM 3461 C C . GLY A 1 432 ? 57.966 18.189 -110.252 1.00 92.00 432 GLY A C 1
ATOM 3462 O O . GLY A 1 432 ? 58.995 18.279 -110.924 1.00 92.00 432 GLY A O 1
ATOM 3463 N N . ASP A 1 433 ? 56.870 17.575 -110.694 1.00 90.94 433 ASP A N 1
ATOM 3464 C CA . ASP A 1 433 ? 56.741 16.970 -112.019 1.00 90.94 433 ASP A CA 1
ATOM 3465 C C . ASP A 1 433 ? 56.741 18.046 -113.121 1.00 90.94 433 ASP A C 1
ATOM 3467 O O . ASP A 1 433 ? 57.476 17.912 -114.103 1.00 90.94 433 ASP A O 1
ATOM 3471 N N . GLU A 1 434 ? 56.045 19.173 -112.929 1.00 92.62 434 GLU A N 1
ATOM 3472 C CA . GLU A 1 434 ? 56.113 20.324 -113.843 1.00 92.62 434 GLU A CA 1
ATOM 3473 C C . GLU A 1 434 ? 57.550 20.870 -113.954 1.00 92.62 434 GLU A C 1
ATOM 3475 O O . GLU A 1 434 ? 58.072 21.017 -115.063 1.00 92.62 434 GLU A O 1
ATOM 3480 N N . ILE A 1 435 ? 58.249 21.064 -112.827 1.00 91.56 435 ILE A N 1
ATOM 3481 C CA . ILE A 1 435 ? 59.669 21.455 -112.797 1.00 91.56 435 ILE A CA 1
ATOM 3482 C C . ILE A 1 435 ? 60.549 20.452 -113.560 1.00 91.56 435 ILE A C 1
ATOM 3484 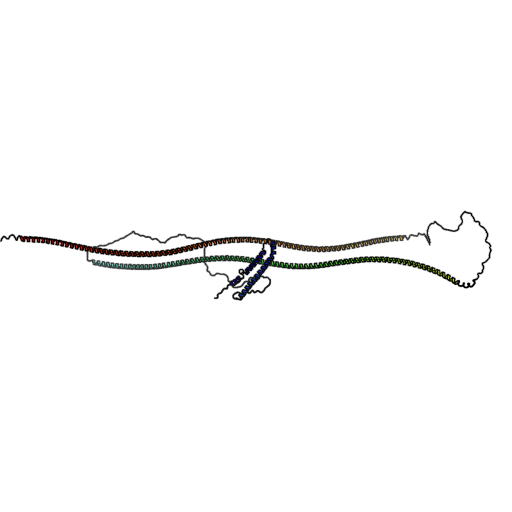O O . ILE A 1 435 ? 61.484 20.874 -114.247 1.00 91.56 435 ILE A O 1
ATOM 3488 N N . ASN A 1 436 ? 60.265 19.148 -113.491 1.00 90.44 436 ASN A N 1
ATOM 3489 C CA . ASN A 1 436 ? 60.987 18.145 -114.276 1.00 90.44 436 ASN A CA 1
ATOM 3490 C C . ASN A 1 436 ? 60.710 18.295 -115.785 1.00 90.44 436 ASN A C 1
ATOM 3492 O O . ASN A 1 436 ? 61.665 18.348 -116.558 1.00 90.44 436 ASN A O 1
ATOM 3496 N N . THR A 1 437 ? 59.460 18.495 -116.221 1.00 90.56 437 THR A N 1
ATOM 3497 C CA . THR A 1 437 ? 59.161 18.731 -117.655 1.00 90.56 437 THR A CA 1
ATOM 3498 C C . THR A 1 437 ? 59.788 20.027 -118.198 1.00 90.56 437 THR A C 1
ATOM 3500 O O . THR A 1 437 ? 60.305 20.062 -119.320 1.00 90.56 437 THR A O 1
ATOM 3503 N N . LEU A 1 438 ? 59.838 21.090 -117.387 1.00 88.75 438 LEU A N 1
ATOM 3504 C CA . LEU A 1 438 ? 60.519 22.349 -117.719 1.00 88.75 438 LEU A CA 1
ATOM 3505 C C . LEU A 1 438 ? 62.047 22.187 -117.765 1.00 88.75 438 LEU A C 1
ATOM 3507 O O . LEU A 1 438 ? 62.733 22.818 -118.570 1.00 88.75 438 LEU A O 1
ATOM 3511 N N . LYS A 1 439 ? 62.602 21.322 -116.915 1.00 91.31 439 LYS A N 1
ATOM 3512 C CA . LYS A 1 439 ? 64.024 20.963 -116.909 1.00 91.31 439 LYS A CA 1
ATOM 3513 C C . LYS A 1 439 ? 64.398 20.122 -118.130 1.00 91.31 439 LYS A C 1
ATOM 3515 O O . LYS A 1 439 ? 65.459 20.363 -118.700 1.00 91.31 439 LYS A O 1
ATOM 3520 N N . ASP A 1 440 ? 63.539 19.206 -118.566 1.00 90.25 440 ASP A N 1
ATOM 3521 C CA . ASP A 1 440 ? 63.799 18.361 -119.734 1.00 90.25 440 ASP A CA 1
ATOM 3522 C C . ASP A 1 440 ? 63.651 19.128 -121.051 1.00 90.25 440 ASP A C 1
ATOM 3524 O O . ASP A 1 440 ? 64.568 19.088 -121.869 1.00 90.25 440 ASP A O 1
ATOM 3528 N N . SER A 1 441 ? 62.617 19.958 -121.206 1.00 89.19 441 SER A N 1
ATOM 3529 C CA . SER A 1 441 ? 62.528 20.893 -122.343 1.00 89.19 441 SER A CA 1
ATOM 3530 C C . SER A 1 441 ? 63.693 21.898 -122.371 1.00 89.19 441 SER A C 1
ATOM 3532 O O . SER A 1 441 ? 64.235 22.200 -123.435 1.00 89.19 441 SER A O 1
ATOM 3534 N N . LYS A 1 442 ? 64.186 22.358 -121.210 1.00 89.56 442 LYS A N 1
ATOM 3535 C CA . LYS A 1 442 ? 65.441 23.127 -121.124 1.00 89.56 442 LYS A CA 1
ATOM 3536 C C . LYS A 1 442 ? 66.660 22.315 -121.584 1.00 89.56 442 LYS A C 1
ATOM 3538 O O . LYS A 1 442 ? 67.520 22.875 -122.264 1.00 89.56 442 LYS A O 1
ATOM 3543 N N . ASN A 1 443 ? 66.768 21.037 -121.214 1.00 89.12 443 ASN A N 1
ATOM 3544 C CA . ASN A 1 443 ? 67.858 20.159 -121.655 1.00 89.12 443 ASN A CA 1
ATOM 3545 C C . ASN A 1 443 ? 67.821 19.953 -123.181 1.00 89.12 443 ASN A C 1
ATOM 3547 O O . ASN A 1 443 ? 68.867 19.988 -123.831 1.00 89.12 443 ASN A O 1
ATOM 3551 N N . GLU A 1 444 ? 66.623 19.797 -123.746 1.00 88.81 444 GLU A N 1
ATOM 3552 C CA . GLU A 1 444 ? 66.366 19.647 -125.180 1.00 88.81 444 GLU A CA 1
ATOM 3553 C C . GLU A 1 444 ? 66.748 20.917 -125.957 1.00 88.81 444 GLU A C 1
ATOM 3555 O O . GLU A 1 444 ? 67.620 20.853 -126.826 1.00 88.81 444 GLU A O 1
ATOM 3560 N N . LEU A 1 445 ? 66.260 22.094 -125.544 1.00 86.44 445 LEU A N 1
ATOM 3561 C CA . LEU A 1 445 ? 66.684 23.401 -126.078 1.00 86.44 445 LEU A CA 1
ATOM 3562 C C . LEU A 1 445 ? 68.201 23.627 -125.935 1.00 86.44 445 LEU A C 1
ATOM 3564 O O . LEU A 1 445 ? 68.853 24.188 -126.816 1.00 86.44 445 LEU A O 1
ATOM 3568 N N . GLN A 1 446 ? 68.813 23.168 -124.839 1.00 88.81 446 GLN A N 1
ATOM 3569 C CA . GLN A 1 446 ? 70.265 23.238 -124.650 1.00 88.81 446 GLN A CA 1
ATOM 3570 C C . GLN A 1 446 ? 71.027 22.261 -125.571 1.00 88.81 446 GLN A C 1
ATOM 3572 O O . GLN A 1 446 ? 72.208 22.489 -125.859 1.00 88.81 446 GLN A O 1
ATOM 3577 N N . SER A 1 447 ? 70.373 21.207 -126.070 1.00 82.81 447 SER A N 1
ATOM 3578 C CA . SER A 1 447 ? 70.899 20.326 -127.119 1.00 82.81 447 SER A CA 1
ATOM 3579 C C . SER A 1 447 ? 70.783 20.960 -128.513 1.00 82.81 447 SER A C 1
ATOM 3581 O O . SER A 1 447 ? 71.760 20.930 -129.263 1.00 82.81 447 SER A O 1
ATOM 3583 N N . GLU A 1 448 ? 69.685 21.663 -128.814 1.00 86.31 448 GLU A N 1
ATOM 3584 C CA . GLU A 1 448 ? 69.543 22.458 -130.044 1.00 86.31 448 GLU A CA 1
ATOM 3585 C C . GLU A 1 448 ? 70.562 23.605 -130.101 1.00 86.31 448 GLU A C 1
ATOM 3587 O O . GLU A 1 448 ? 71.229 23.815 -131.109 1.00 86.31 448 GLU A O 1
ATOM 3592 N N . ILE A 1 449 ? 70.790 24.306 -128.986 1.00 84.56 449 ILE A N 1
ATOM 3593 C CA . ILE A 1 449 ? 71.831 25.344 -128.898 1.00 84.56 449 ILE A CA 1
ATOM 3594 C C . ILE A 1 449 ? 73.235 24.757 -129.147 1.00 84.56 449 ILE A C 1
ATOM 3596 O O . ILE A 1 449 ? 74.106 25.453 -129.678 1.00 84.56 449 ILE A O 1
ATOM 3600 N N . LYS A 1 450 ? 73.481 23.481 -128.805 1.00 84.06 450 LYS A N 1
ATOM 3601 C CA . LYS A 1 450 ? 74.730 22.781 -129.159 1.00 84.06 450 LYS A CA 1
ATOM 3602 C C . LYS A 1 450 ? 74.785 22.416 -130.644 1.00 84.06 450 LYS A C 1
ATOM 3604 O O . LYS A 1 450 ? 75.828 22.647 -131.255 1.00 84.06 450 LYS A O 1
ATOM 3609 N N . SER A 1 451 ? 73.709 21.884 -131.230 1.00 79.50 451 SER A N 1
ATOM 3610 C CA . SER A 1 451 ? 73.689 21.522 -132.655 1.00 79.50 451 SER A CA 1
ATOM 3611 C C . SER A 1 451 ? 73.843 22.764 -133.537 1.00 79.50 451 SER A C 1
ATOM 3613 O O . SER A 1 451 ? 74.762 22.809 -134.353 1.00 79.50 451 SER A O 1
ATOM 3615 N N . LEU A 1 452 ? 73.084 23.832 -133.266 1.00 82.81 452 LEU A N 1
ATOM 3616 C CA . LEU A 1 452 ? 73.198 25.129 -133.939 1.00 82.81 452 LEU A CA 1
ATOM 3617 C C . LEU A 1 452 ? 74.610 25.730 -133.812 1.00 82.81 452 LEU A C 1
ATOM 3619 O O . LEU A 1 452 ? 75.142 26.251 -134.791 1.00 82.81 452 LEU A O 1
ATOM 3623 N N . LYS A 1 453 ? 75.275 25.615 -132.650 1.00 84.69 453 LYS A N 1
ATOM 3624 C CA . LYS A 1 453 ? 76.692 26.010 -132.500 1.00 84.69 453 LYS A CA 1
ATOM 3625 C C . LYS A 1 453 ? 77.646 25.183 -133.368 1.00 84.69 453 LYS A C 1
ATOM 3627 O O . LYS A 1 453 ? 78.612 25.749 -133.884 1.00 84.69 453 LYS A O 1
ATOM 3632 N N . SER A 1 454 ? 77.379 23.893 -133.568 1.00 75.75 454 SER A N 1
ATOM 3633 C CA . SER A 1 454 ? 78.128 23.057 -134.513 1.00 75.75 454 SER A CA 1
ATOM 3634 C C . SER A 1 454 ? 77.916 23.552 -135.948 1.00 75.75 454 SER A C 1
ATOM 3636 O O . SER A 1 454 ? 78.889 23.797 -136.656 1.00 75.75 454 SER A O 1
ATOM 3638 N N . THR A 1 455 ? 76.667 23.825 -136.345 1.00 79.06 455 THR A N 1
ATOM 3639 C CA . THR A 1 455 ? 76.327 24.360 -137.678 1.00 79.06 455 THR A CA 1
ATOM 3640 C C . THR A 1 455 ? 76.980 25.722 -137.939 1.00 79.06 455 THR A C 1
ATOM 3642 O O . THR A 1 455 ? 77.569 25.929 -138.994 1.00 79.06 455 THR A O 1
ATOM 3645 N N . ILE A 1 456 ? 76.965 26.636 -136.964 1.00 79.06 456 ILE A N 1
ATOM 3646 C CA . ILE A 1 456 ? 77.648 27.942 -137.040 1.00 79.06 456 ILE A CA 1
ATOM 3647 C C . ILE A 1 456 ? 79.177 27.785 -137.125 1.00 79.06 456 ILE A C 1
ATOM 3649 O O . ILE A 1 456 ? 79.843 28.567 -137.807 1.00 79.06 456 ILE A O 1
ATOM 3653 N N . SER A 1 457 ? 79.754 26.783 -136.455 1.00 76.06 457 SER A N 1
ATOM 3654 C CA . SER A 1 457 ? 81.190 26.484 -136.563 1.00 76.06 457 SER A CA 1
ATOM 3655 C C . SER A 1 457 ? 81.547 25.980 -137.963 1.00 76.06 457 SER A C 1
ATOM 3657 O O . SER A 1 457 ? 82.510 26.459 -138.559 1.00 76.06 457 SER A O 1
ATOM 3659 N N . GLN A 1 458 ? 80.723 25.092 -138.523 1.00 77.81 458 GLN A N 1
ATOM 3660 C CA . GLN A 1 458 ? 80.893 24.552 -139.871 1.00 77.81 458 GLN A CA 1
ATOM 3661 C C . GLN A 1 458 ? 80.740 25.641 -140.950 1.00 77.81 458 GLN A C 1
ATOM 3663 O O . GLN A 1 458 ? 81.635 25.813 -141.780 1.00 77.81 458 GLN A O 1
ATOM 3668 N N . LEU A 1 459 ? 79.703 26.481 -140.860 1.00 76.31 459 LEU A N 1
ATOM 3669 C CA . LEU A 1 459 ? 79.521 27.644 -141.740 1.00 76.31 459 LEU A CA 1
ATOM 3670 C C . LEU A 1 459 ? 80.689 28.644 -141.650 1.00 76.31 459 LEU A C 1
ATOM 3672 O O . LEU A 1 459 ? 81.056 29.255 -142.653 1.00 76.31 459 LEU A O 1
ATOM 3676 N N . ASN A 1 460 ? 81.326 28.803 -140.481 1.00 72.25 460 ASN A N 1
ATOM 3677 C CA . ASN A 1 460 ? 82.554 29.600 -140.371 1.00 72.25 460 ASN A CA 1
ATOM 3678 C C . ASN A 1 460 ? 83.756 28.938 -141.065 1.00 72.25 460 ASN A C 1
ATOM 3680 O O . ASN A 1 460 ? 84.562 29.652 -141.660 1.00 72.25 460 ASN A O 1
ATOM 3684 N N . THR A 1 461 ? 83.890 27.606 -141.044 1.00 75.00 461 THR A N 1
ATOM 3685 C CA . THR A 1 461 ? 84.944 26.930 -141.826 1.00 75.00 461 THR A CA 1
ATOM 3686 C C . THR A 1 461 ? 84.720 27.063 -143.334 1.00 75.00 461 THR A C 1
ATOM 3688 O O . THR A 1 461 ? 85.668 27.362 -144.058 1.00 75.00 461 THR A O 1
ATOM 3691 N N . GLU A 1 462 ? 83.474 26.964 -143.801 1.00 76.19 462 GLU A N 1
ATOM 3692 C CA . GLU A 1 462 ? 83.100 27.162 -145.210 1.00 76.19 462 GLU A CA 1
ATOM 3693 C C . GLU A 1 462 ? 83.342 28.614 -145.662 1.00 76.19 462 GLU A C 1
ATOM 3695 O O . GLU A 1 462 ? 83.982 28.853 -146.687 1.00 76.19 462 GLU A O 1
ATOM 3700 N N . LYS A 1 463 ? 82.943 29.600 -144.845 1.00 78.56 463 LYS A N 1
ATOM 3701 C CA . LYS A 1 463 ? 83.259 31.025 -145.044 1.00 78.56 463 LYS A CA 1
ATOM 3702 C C . LYS A 1 463 ? 84.767 31.274 -145.167 1.00 78.56 463 LYS A C 1
ATOM 3704 O O . LYS A 1 463 ? 85.191 32.037 -146.034 1.00 78.56 463 LYS A O 1
ATOM 3709 N N . ASN A 1 464 ? 85.577 30.661 -144.304 1.00 76.06 464 ASN A N 1
ATOM 3710 C CA . ASN A 1 464 ? 87.029 30.846 -144.323 1.00 76.06 464 ASN A CA 1
ATOM 3711 C C . ASN A 1 464 ? 87.673 30.203 -145.566 1.00 76.06 464 ASN A C 1
ATOM 3713 O O . ASN A 1 464 ? 88.603 30.778 -146.129 1.00 76.06 464 ASN A O 1
ATOM 3717 N N . ALA A 1 465 ? 87.148 29.069 -146.045 1.00 74.62 465 ALA A N 1
ATOM 3718 C CA . ALA A 1 465 ? 87.567 28.473 -147.314 1.00 74.62 465 ALA A CA 1
ATOM 3719 C C . ALA A 1 465 ? 87.211 29.369 -148.519 1.00 74.62 465 ALA A C 1
ATOM 3721 O O . ALA A 1 465 ? 88.060 29.613 -149.378 1.00 74.62 465 ALA A O 1
ATOM 3722 N N . ALA A 1 466 ? 86.000 29.936 -148.547 1.00 72.69 466 ALA A N 1
ATOM 3723 C CA . ALA A 1 466 ? 85.580 30.882 -149.585 1.00 72.69 466 ALA A CA 1
ATOM 3724 C C . ALA A 1 466 ? 86.425 32.174 -149.587 1.00 72.69 466 ALA A C 1
ATOM 3726 O O . ALA A 1 466 ? 86.759 32.695 -150.651 1.00 72.69 466 ALA A O 1
ATOM 3727 N N . ALA A 1 467 ? 86.831 32.669 -148.412 1.00 72.56 467 ALA A N 1
ATOM 3728 C CA . ALA A 1 467 ? 87.738 33.812 -148.300 1.00 72.56 467 ALA A CA 1
ATOM 3729 C C . ALA A 1 467 ? 89.132 33.515 -148.889 1.00 72.56 467 ALA A C 1
ATOM 3731 O O . ALA A 1 467 ? 89.690 34.359 -149.589 1.00 72.56 467 ALA A O 1
ATOM 3732 N N . LEU A 1 468 ? 89.667 32.306 -148.674 1.00 75.12 468 LEU A N 1
ATOM 3733 C CA . LEU A 1 468 ? 90.941 31.876 -149.260 1.00 75.12 468 LEU A CA 1
ATOM 3734 C C . LEU A 1 468 ? 90.859 31.774 -150.796 1.00 75.12 468 LEU A C 1
ATOM 3736 O O . LEU A 1 468 ? 91.769 32.213 -151.497 1.00 75.12 468 LEU A O 1
ATOM 3740 N N . GLN A 1 469 ? 89.741 31.268 -151.325 1.00 68.12 469 GLN A N 1
ATOM 3741 C CA . GLN A 1 469 ? 89.479 31.229 -152.768 1.00 68.12 469 GLN A CA 1
ATOM 3742 C C . GLN A 1 469 ? 89.367 32.642 -153.374 1.00 68.12 469 GLN A C 1
ATOM 3744 O O . GLN A 1 469 ? 89.866 32.886 -154.472 1.00 68.12 469 GLN A O 1
ATOM 3749 N N . HIS A 1 470 ? 88.767 33.594 -152.650 1.00 68.44 470 HIS A N 1
ATOM 3750 C CA . HIS A 1 470 ? 88.711 34.998 -153.068 1.00 68.44 470 HIS A CA 1
ATOM 3751 C C . HIS A 1 470 ? 90.095 35.676 -153.027 1.00 68.44 470 HIS A C 1
ATOM 3753 O O . HIS A 1 470 ? 90.388 36.522 -153.870 1.00 68.44 470 HIS A O 1
ATOM 3759 N N . GLN A 1 471 ? 90.978 35.304 -152.096 1.00 70.88 471 GLN A N 1
ATOM 3760 C CA . GLN A 1 471 ? 92.350 35.820 -152.083 1.00 70.88 471 GLN A CA 1
ATOM 3761 C C . GLN A 1 471 ? 93.124 35.383 -153.341 1.00 70.88 471 GLN A C 1
ATOM 3763 O O . GLN A 1 471 ? 93.766 36.211 -153.985 1.00 70.88 471 GLN A O 1
ATOM 3768 N N . GLN A 1 472 ? 92.984 34.116 -153.748 1.00 68.69 472 GLN A N 1
ATOM 3769 C CA . GLN A 1 472 ? 93.627 33.575 -154.953 1.00 68.69 472 GLN A CA 1
ATOM 3770 C C . GLN A 1 472 ? 93.144 34.234 -156.258 1.00 68.69 472 GLN A C 1
ATOM 3772 O O . GLN A 1 472 ? 93.923 34.353 -157.203 1.00 68.69 472 GLN A O 1
ATOM 3777 N N . SER A 1 473 ? 91.887 34.689 -156.336 1.00 61.59 473 SER A N 1
ATOM 3778 C CA . SER A 1 473 ? 91.390 35.399 -157.525 1.00 61.59 473 SER A CA 1
ATOM 3779 C C . SER A 1 473 ? 91.874 36.852 -157.613 1.00 61.59 473 SER A C 1
ATOM 3781 O O . SER A 1 473 ? 92.037 37.365 -158.718 1.00 61.59 473 SER A O 1
ATOM 3783 N N . VAL A 1 474 ? 92.175 37.507 -156.485 1.00 70.00 474 VAL A N 1
ATOM 3784 C CA . VAL A 1 474 ? 92.715 38.882 -156.465 1.00 70.00 474 VAL A CA 1
ATOM 3785 C C . VAL A 1 474 ? 94.149 38.938 -157.006 1.00 70.00 474 VAL A C 1
ATOM 3787 O O . VAL A 1 474 ? 94.478 39.842 -157.773 1.00 70.00 474 VAL A O 1
ATOM 3790 N N . GLU A 1 475 ? 94.989 37.948 -156.694 1.00 64.50 475 GLU A N 1
ATOM 3791 C CA . GLU A 1 475 ? 96.364 37.886 -157.220 1.00 64.50 475 GLU A CA 1
ATOM 3792 C C . GLU A 1 475 ? 96.404 37.694 -158.750 1.00 64.50 475 GLU A C 1
ATOM 3794 O O . GLU A 1 475 ? 97.307 38.204 -159.413 1.00 64.50 475 GLU A O 1
ATOM 3799 N N . GLN A 1 476 ? 95.391 37.046 -159.341 1.00 61.75 476 GLN A N 1
ATOM 3800 C CA . GLN A 1 476 ? 95.274 36.903 -160.800 1.00 61.75 476 GLN A CA 1
ATOM 3801 C C . GLN A 1 476 ? 94.920 38.222 -161.509 1.00 61.75 476 GLN A C 1
ATOM 3803 O O . GLN A 1 476 ? 95.389 38.455 -162.624 1.00 61.75 476 GLN A O 1
ATOM 3808 N N . VAL A 1 477 ? 94.150 39.112 -160.869 1.00 64.56 477 VAL A N 1
ATOM 3809 C CA . VAL A 1 477 ? 93.801 40.432 -161.433 1.00 64.56 477 VAL A CA 1
ATOM 3810 C C . VAL A 1 477 ? 95.036 41.333 -161.526 1.00 64.56 477 VAL A C 1
ATOM 3812 O O . VAL A 1 477 ? 95.275 41.932 -162.574 1.00 64.56 477 VAL A O 1
ATOM 3815 N N . SER A 1 478 ? 95.877 41.348 -160.486 1.00 65.25 478 SER A N 1
ATOM 3816 C CA . SER A 1 478 ? 97.100 42.167 -160.435 1.00 65.25 478 SER A CA 1
ATOM 3817 C C . SER A 1 478 ? 98.064 41.897 -161.606 1.00 65.25 478 SER A C 1
ATOM 3819 O O . SER A 1 478 ? 98.686 42.818 -162.141 1.00 65.25 478 SER A O 1
ATOM 3821 N N . VAL A 1 479 ? 98.149 40.643 -162.069 1.00 63.47 479 VAL A N 1
ATOM 3822 C CA . VAL A 1 479 ? 98.970 40.271 -163.235 1.00 63.47 479 VAL A CA 1
ATOM 3823 C C . VAL A 1 479 ? 98.409 40.866 -164.533 1.00 63.47 479 VAL A C 1
ATOM 3825 O O . VAL A 1 479 ? 99.183 41.339 -165.365 1.00 63.47 479 VAL A O 1
ATOM 3828 N N . ILE A 1 480 ? 97.085 40.897 -164.702 1.00 64.44 480 ILE A N 1
ATOM 3829 C CA . ILE A 1 480 ? 96.417 41.422 -165.906 1.00 64.44 480 ILE A CA 1
ATOM 3830 C C . ILE A 1 480 ? 96.526 42.954 -165.971 1.00 64.44 480 ILE A C 1
ATOM 3832 O O . ILE A 1 480 ? 96.825 43.513 -167.029 1.00 64.44 480 ILE A O 1
ATOM 3836 N N . GLU A 1 481 ? 96.376 43.644 -164.838 1.00 58.31 481 GLU A N 1
ATOM 3837 C CA . GLU A 1 481 ? 96.535 45.104 -164.750 1.00 58.31 481 GLU A CA 1
ATOM 3838 C C . GLU A 1 481 ? 97.945 45.562 -165.169 1.00 58.31 481 GLU A C 1
ATOM 3840 O O . GLU A 1 481 ? 98.096 46.586 -165.841 1.00 58.31 481 GLU A O 1
ATOM 3845 N N . SER A 1 482 ? 98.979 44.760 -164.878 1.00 55.47 482 SER A N 1
ATOM 3846 C CA . SER A 1 482 ? 100.360 45.041 -165.305 1.00 55.47 482 SER A CA 1
ATOM 3847 C C . SER A 1 482 ? 100.572 45.013 -166.829 1.00 55.47 482 SER A C 1
ATOM 3849 O O . SER A 1 482 ? 101.524 45.615 -167.330 1.00 55.47 482 SER A O 1
ATOM 3851 N N . GLN A 1 483 ? 99.688 44.342 -167.578 1.00 56.91 483 GLN A N 1
ATOM 3852 C CA . GLN A 1 483 ? 99.799 44.172 -169.032 1.00 56.91 483 GLN A CA 1
ATOM 3853 C C . GLN A 1 483 ? 99.063 45.276 -169.808 1.00 56.91 483 GLN A C 1
ATOM 3855 O O . GLN A 1 483 ? 99.551 45.717 -170.850 1.00 56.91 483 GLN A O 1
ATOM 3860 N N . LEU A 1 484 ? 97.943 45.786 -169.281 1.00 50.62 484 LEU A N 1
ATOM 3861 C CA . LEU A 1 484 ? 97.154 46.855 -169.916 1.00 50.62 484 LEU A CA 1
ATOM 3862 C C . LEU A 1 484 ? 97.915 48.185 -170.039 1.00 50.62 484 LEU A C 1
ATOM 3864 O O . LEU A 1 484 ? 97.796 48.871 -171.053 1.00 50.62 484 LEU A O 1
ATOM 3868 N N . SER A 1 485 ? 98.764 48.512 -169.060 1.00 46.69 485 SER A N 1
ATOM 3869 C CA . SER A 1 485 ? 99.552 49.759 -169.026 1.00 46.69 485 SER A CA 1
ATOM 3870 C C . SER A 1 485 ? 100.526 49.930 -170.212 1.00 46.69 485 SER A C 1
ATOM 3872 O O . SER A 1 485 ? 101.062 51.014 -170.431 1.00 46.69 485 SER A O 1
ATOM 3874 N N . LYS A 1 486 ? 100.764 48.871 -171.001 1.00 50.66 486 LYS A N 1
ATOM 3875 C CA . LYS A 1 486 ? 101.767 48.853 -172.078 1.00 50.66 486 LYS A CA 1
ATOM 3876 C C . LYS A 1 486 ? 101.208 49.019 -173.497 1.00 50.66 486 LYS A C 1
ATOM 3878 O O . LYS A 1 486 ? 101.990 49.251 -174.409 1.00 50.66 486 LYS A O 1
ATOM 3883 N N . LEU A 1 487 ? 99.889 48.917 -173.685 1.00 47.31 487 LEU A N 1
ATOM 3884 C CA . LEU A 1 487 ? 99.228 49.081 -174.993 1.00 47.31 487 LEU A CA 1
ATOM 3885 C C . LEU A 1 487 ? 98.623 50.482 -175.195 1.00 47.31 487 LEU A C 1
ATOM 3887 O O . LEU A 1 487 ? 98.266 50.851 -176.310 1.00 47.31 487 LEU A O 1
ATOM 3891 N N . GLN A 1 488 ? 98.546 51.290 -174.134 1.00 48.50 488 GLN A N 1
ATOM 3892 C CA . GLN A 1 488 ? 97.939 52.625 -174.167 1.00 48.50 488 GLN A CA 1
ATOM 3893 C C . GLN A 1 488 ? 98.764 53.663 -174.962 1.00 48.50 488 GLN A C 1
ATOM 3895 O O . GLN A 1 488 ? 98.241 54.721 -175.292 1.00 48.50 488 GLN A O 1
ATOM 3900 N N . SER A 1 489 ? 100.042 53.390 -175.265 1.00 50.28 489 SER A N 1
ATOM 3901 C CA . SER A 1 489 ? 100.958 54.334 -175.932 1.00 50.28 489 SER A CA 1
ATOM 3902 C C . SER A 1 489 ? 101.133 54.129 -177.442 1.00 50.28 489 SER A C 1
ATOM 3904 O O . SER A 1 489 ? 101.838 54.915 -178.064 1.00 50.28 489 SER A O 1
ATOM 3906 N N . GLU A 1 490 ? 100.541 53.087 -178.034 1.00 53.25 490 GLU A N 1
ATOM 3907 C CA . GLU A 1 490 ? 100.707 52.759 -179.466 1.00 53.25 490 GLU A CA 1
ATOM 3908 C C . GLU A 1 490 ? 99.477 53.137 -180.322 1.00 53.25 490 GLU A C 1
ATOM 3910 O O . GLU A 1 490 ? 99.492 52.982 -181.542 1.00 53.25 490 GLU A O 1
ATOM 3915 N N . LEU A 1 491 ? 98.407 53.653 -179.699 1.00 52.16 491 LEU A N 1
ATOM 3916 C CA . LEU A 1 491 ? 97.117 53.892 -180.360 1.00 52.16 491 LEU A CA 1
ATOM 3917 C C . LEU A 1 491 ? 97.018 55.263 -181.063 1.00 52.16 491 LEU A C 1
ATOM 3919 O O . LEU A 1 491 ? 96.535 55.332 -182.192 1.00 52.16 491 LEU A O 1
ATOM 3923 N N . ASP A 1 492 ? 97.531 56.335 -180.446 1.00 43.84 492 ASP A N 1
ATOM 3924 C CA . ASP A 1 492 ? 97.376 57.720 -180.939 1.00 43.84 492 ASP A CA 1
ATOM 3925 C C . ASP A 1 492 ? 98.127 58.019 -182.259 1.00 43.84 492 ASP A C 1
ATOM 3927 O O . ASP A 1 492 ? 97.840 59.017 -182.921 1.00 43.84 492 ASP A O 1
ATOM 3931 N N . GLU A 1 493 ? 99.087 57.183 -182.678 1.00 46.19 493 GLU A N 1
ATOM 3932 C CA . GLU A 1 493 ? 99.945 57.470 -183.845 1.00 46.19 493 GLU A CA 1
ATOM 3933 C C . GLU A 1 493 ? 99.385 56.942 -185.188 1.00 46.19 493 GLU A C 1
ATOM 3935 O O . GLU A 1 493 ? 99.869 57.325 -186.256 1.00 46.19 493 GLU A O 1
ATOM 3940 N N . THR A 1 494 ? 98.339 56.101 -185.179 1.00 44.12 494 THR A N 1
ATOM 3941 C CA . THR A 1 494 ? 97.830 55.447 -186.409 1.00 44.12 494 THR A CA 1
ATOM 3942 C C . THR A 1 494 ? 96.467 55.937 -186.914 1.00 44.12 494 THR A C 1
ATOM 3944 O O . THR A 1 494 ? 96.175 55.769 -188.099 1.00 44.12 494 THR A O 1
ATOM 3947 N N . GLU A 1 495 ? 95.659 56.628 -186.101 1.00 43.44 495 GLU A N 1
ATOM 3948 C CA . GLU A 1 495 ? 94.295 57.036 -186.497 1.00 43.44 495 GLU A CA 1
ATOM 3949 C C . GLU A 1 495 ? 94.255 58.139 -187.586 1.00 43.44 495 GLU A C 1
ATOM 3951 O O . GLU A 1 495 ? 93.254 58.296 -188.283 1.00 43.44 495 GLU A O 1
ATOM 3956 N N . GLN A 1 496 ? 95.357 58.866 -187.824 1.00 41.16 496 GLN A N 1
ATOM 3957 C CA . GLN A 1 496 ? 95.421 59.933 -188.843 1.00 41.16 496 GLN A CA 1
ATOM 3958 C C . GLN A 1 496 ? 95.903 59.500 -190.241 1.00 41.16 496 GLN A C 1
ATOM 3960 O O . GLN A 1 496 ? 96.053 60.358 -191.117 1.00 41.16 496 GLN A O 1
ATOM 3965 N N . LYS A 1 497 ? 96.146 58.207 -190.508 1.00 41.16 497 LYS A N 1
ATOM 3966 C CA . LYS A 1 497 ? 96.608 57.750 -191.836 1.00 41.16 497 LYS A CA 1
ATOM 3967 C C . LYS A 1 497 ? 95.738 56.676 -192.490 1.00 41.16 497 LYS A C 1
ATOM 3969 O O . LYS A 1 497 ? 96.181 55.557 -192.708 1.00 41.16 497 LYS A O 1
ATOM 3974 N N . VAL A 1 498 ? 94.584 57.152 -192.981 1.00 36.66 498 VAL A N 1
ATOM 3975 C CA . VAL A 1 498 ? 93.905 56.668 -194.204 1.00 36.66 498 VAL A CA 1
ATOM 3976 C C . VAL A 1 498 ? 93.298 55.258 -194.052 1.00 36.66 498 VAL A C 1
ATOM 3978 O O . VAL A 1 498 ? 94.005 54.262 -194.090 1.00 36.66 498 VAL A O 1
ATOM 3981 N N . GLN A 1 499 ? 91.986 55.036 -193.891 1.00 31.23 499 GLN A N 1
ATOM 3982 C CA . GLN A 1 499 ? 90.787 55.787 -194.311 1.00 31.23 499 GLN A CA 1
ATOM 3983 C C . GLN A 1 499 ? 90.814 56.240 -195.785 1.00 31.23 499 GLN A C 1
ATOM 3985 O O . GLN A 1 499 ? 91.419 57.259 -196.088 1.00 31.23 499 GLN A O 1
ATOM 3990 N N . LEU A 1 500 ? 90.042 55.554 -196.648 1.00 36.22 500 LEU A N 1
ATOM 3991 C CA . LEU A 1 500 ? 89.852 55.822 -198.093 1.00 36.22 500 LEU A CA 1
ATOM 3992 C C . LEU A 1 500 ? 91.129 55.610 -198.945 1.00 36.22 500 LEU A C 1
ATOM 3994 O O . LEU A 1 500 ? 92.088 56.353 -198.827 1.00 36.22 500 LEU A O 1
ATOM 3998 N N . LEU A 1 501 ? 91.223 54.669 -199.889 1.00 31.42 501 LEU A N 1
ATOM 3999 C CA . LEU A 1 501 ? 90.247 53.821 -200.597 1.00 31.42 501 LEU A CA 1
ATOM 4000 C C . LEU A 1 501 ? 90.936 52.468 -200.908 1.00 31.42 501 LEU A C 1
ATOM 4002 O O . LEU A 1 501 ? 92.154 52.431 -201.039 1.00 31.42 501 LEU A O 1
ATOM 4006 N N . THR A 1 502 ? 90.276 51.315 -201.047 1.00 34.97 502 THR A N 1
ATOM 4007 C CA . THR A 1 502 ? 88.852 51.018 -201.330 1.00 34.97 502 THR A CA 1
ATOM 4008 C C . THR A 1 502 ? 88.362 51.506 -202.698 1.00 34.97 502 THR A C 1
ATOM 4010 O O . THR A 1 502 ? 87.215 51.910 -202.856 1.00 34.97 502 THR A O 1
ATOM 4013 N N . GLN A 1 503 ? 89.251 51.457 -203.690 1.00 31.78 503 GLN A N 1
ATOM 4014 C CA . GLN A 1 503 ? 88.930 51.378 -205.114 1.00 31.78 503 GLN A CA 1
ATOM 4015 C C . GLN A 1 503 ? 90.037 50.568 -205.815 1.00 31.78 503 GLN A C 1
ATOM 4017 O O . GLN A 1 503 ? 91.212 50.816 -205.569 1.00 31.78 503 GLN A O 1
ATOM 4022 N N . ASP A 1 504 ? 89.737 49.609 -206.691 1.00 31.62 504 ASP A N 1
ATOM 4023 C CA . ASP A 1 504 ? 88.429 49.005 -206.993 1.00 31.62 504 ASP A CA 1
ATOM 4024 C C . ASP A 1 504 ? 88.633 47.671 -207.747 1.00 31.62 504 ASP A C 1
ATOM 4026 O O . ASP A 1 504 ? 89.747 47.389 -208.186 1.00 31.62 504 ASP A O 1
ATOM 4030 N N . LEU A 1 505 ? 87.540 46.931 -207.977 1.00 28.77 505 LEU A N 1
ATOM 4031 C CA . LEU A 1 505 ? 87.413 45.745 -208.842 1.00 28.77 505 LEU A CA 1
ATOM 4032 C C . LEU A 1 505 ? 88.135 44.472 -208.332 1.00 28.77 505 LEU A C 1
ATOM 4034 O O . LEU A 1 505 ? 89.327 44.458 -208.064 1.00 28.77 505 LEU A O 1
ATOM 4038 N N . GLU A 1 506 ? 87.492 43.306 -208.222 1.00 40.34 506 GLU A N 1
ATOM 4039 C CA . GLU A 1 506 ? 86.140 42.901 -208.651 1.00 40.34 506 GLU A CA 1
ATOM 4040 C C . GLU A 1 506 ? 85.819 43.198 -210.124 1.00 40.34 506 GLU A C 1
ATOM 4042 O O . GLU A 1 506 ? 84.805 43.810 -210.468 1.00 40.34 506 GLU A O 1
ATOM 4047 N N . LYS A 1 507 ? 86.710 42.739 -211.013 1.00 31.69 507 LYS A N 1
ATOM 4048 C CA . LYS A 1 507 ? 86.301 41.952 -212.187 1.00 31.69 507 LYS A CA 1
ATOM 4049 C C . LYS A 1 507 ? 87.478 41.386 -212.965 1.00 31.69 507 LYS A C 1
ATOM 4051 O O . LYS A 1 507 ? 88.318 42.146 -213.430 1.00 31.69 507 LYS A O 1
ATOM 4056 N N . LYS A 1 508 ? 87.327 40.094 -213.307 1.00 32.50 508 LYS A N 1
ATOM 4057 C CA . LYS A 1 508 ? 87.934 39.420 -214.474 1.00 32.50 508 LYS A CA 1
ATOM 4058 C C . LYS A 1 508 ? 89.468 39.208 -214.356 1.00 32.50 508 LYS A C 1
ATOM 4060 O O . LYS A 1 508 ? 90.144 39.986 -213.709 1.00 32.50 508 LYS A O 1
ATOM 4065 N N . LYS A 1 509 ? 90.114 38.182 -214.936 1.00 34.56 509 LYS A N 1
ATOM 4066 C CA . LYS A 1 509 ? 89.759 37.006 -215.783 1.00 34.56 509 LYS A CA 1
ATOM 4067 C C . LYS A 1 509 ? 91.109 36.404 -216.221 1.00 34.56 509 LYS A C 1
ATOM 4069 O O . LYS A 1 509 ? 91.975 37.200 -216.559 1.00 34.56 509 LYS A O 1
ATOM 4074 N N . GLU A 1 510 ? 91.409 35.111 -216.288 1.00 34.88 510 GLU A N 1
ATOM 4075 C CA . GLU A 1 510 ? 90.774 33.818 -215.954 1.00 34.88 510 GLU A CA 1
ATOM 4076 C C . GLU A 1 510 ? 91.954 32.818 -215.727 1.00 34.88 510 GLU A C 1
ATOM 4078 O O . GLU A 1 510 ? 93.079 33.265 -215.530 1.00 34.88 510 GLU A O 1
ATOM 4083 N N . GLU A 1 511 ? 91.687 31.505 -215.699 1.00 36.75 511 GLU A N 1
ATOM 4084 C CA . GLU A 1 511 ? 92.469 30.371 -216.271 1.00 36.75 511 GLU A CA 1
ATOM 4085 C C . GLU A 1 511 ? 93.988 30.537 -216.619 1.00 36.75 511 GLU A C 1
ATOM 4087 O O . GLU A 1 511 ? 94.417 31.538 -217.183 1.00 36.75 511 GLU A O 1
ATOM 4092 N N . ALA A 1 512 ? 94.872 29.540 -216.429 1.00 33.53 512 ALA A N 1
ATOM 4093 C CA . ALA A 1 512 ? 94.630 28.089 -216.413 1.00 33.53 512 ALA A CA 1
ATOM 4094 C C . ALA A 1 512 ? 95.636 27.244 -215.584 1.00 33.53 512 ALA A C 1
ATOM 4096 O O . ALA A 1 512 ? 96.817 27.559 -215.479 1.00 33.53 512 ALA A O 1
ATOM 4097 N N . GLU A 1 513 ? 95.105 26.136 -215.054 1.00 39.03 513 GLU A N 1
ATOM 4098 C CA . GLU A 1 513 ? 95.603 24.740 -215.026 1.00 39.03 513 GLU A CA 1
ATOM 4099 C C . GLU A 1 513 ? 97.091 24.379 -215.263 1.00 39.03 513 GLU A C 1
ATOM 4101 O O . GLU A 1 513 ? 97.691 24.796 -216.253 1.00 39.03 513 GLU A O 1
ATOM 4106 N N . ASN A 1 514 ? 97.603 23.416 -214.463 1.00 33.41 514 ASN A N 1
ATOM 4107 C CA . ASN A 1 514 ? 98.094 22.071 -214.892 1.00 33.41 514 ASN A CA 1
ATOM 4108 C C . ASN A 1 514 ? 98.991 21.399 -213.814 1.00 33.41 514 ASN A C 1
ATOM 4110 O O . ASN A 1 514 ? 99.836 22.075 -213.242 1.00 33.41 514 ASN A O 1
ATOM 4114 N N . ILE A 1 515 ? 98.951 20.091 -213.488 1.00 40.38 515 ILE A N 1
ATOM 4115 C CA . ILE A 1 515 ? 98.015 18.964 -213.738 1.00 40.38 515 ILE A CA 1
ATOM 4116 C C . ILE A 1 515 ? 97.945 18.110 -212.452 1.00 40.38 515 ILE A C 1
ATOM 4118 O O . ILE A 1 515 ? 98.965 17.899 -211.798 1.00 40.38 515 ILE A O 1
ATOM 4122 N N . HIS A 1 516 ? 96.791 17.492 -212.174 1.00 37.00 516 HIS A N 1
ATOM 4123 C CA . HIS A 1 516 ? 96.708 16.246 -211.396 1.00 37.00 516 HIS A CA 1
ATOM 4124 C C . HIS A 1 516 ? 95.859 15.206 -212.151 1.00 37.00 516 HIS A C 1
ATOM 4126 O O . HIS A 1 516 ? 94.646 15.357 -212.195 1.00 37.00 516 HIS A O 1
ATOM 4132 N N . PHE A 1 517 ? 96.504 14.203 -212.766 1.00 29.78 517 PHE A N 1
ATOM 4133 C CA . PHE A 1 517 ? 95.998 12.907 -213.290 1.00 29.78 517 PHE A CA 1
ATOM 4134 C C . PHE A 1 517 ? 97.188 12.275 -214.069 1.00 29.78 517 PHE A C 1
ATOM 4136 O O . PHE A 1 517 ? 97.887 13.004 -214.767 1.00 29.78 517 PHE A O 1
ATOM 4143 N N . LYS A 1 518 ? 97.564 10.987 -213.988 1.00 33.19 518 LYS A N 1
ATOM 4144 C CA . LYS A 1 518 ? 96.808 9.731 -214.178 1.00 33.19 518 LYS A CA 1
ATOM 4145 C C . LYS A 1 518 ? 97.560 8.520 -213.585 1.00 33.19 518 LYS A C 1
ATOM 4147 O O . LYS A 1 518 ? 98.767 8.482 -213.771 1.00 33.19 518 LYS A O 1
ATOM 4152 N N . LEU A 1 519 ? 96.797 7.511 -213.119 1.00 37.25 519 LEU A N 1
ATOM 4153 C CA . LEU A 1 519 ? 97.030 6.042 -213.220 1.00 37.25 519 LEU A CA 1
ATOM 4154 C C . LEU A 1 519 ? 98.342 5.466 -212.613 1.00 37.25 519 LEU A C 1
ATOM 4156 O O . LEU A 1 519 ? 99.379 6.107 -212.618 1.00 37.25 519 LEU A O 1
ATOM 4160 N N . GLN A 1 520 ? 98.405 4.247 -212.069 1.00 35.44 520 GLN A N 1
ATOM 4161 C CA . GLN A 1 520 ? 97.472 3.105 -211.955 1.00 35.44 520 GLN A CA 1
ATOM 4162 C C . GLN A 1 520 ? 97.645 2.481 -210.538 1.00 35.44 520 GLN A C 1
ATOM 4164 O O . GLN A 1 520 ? 98.569 2.862 -209.826 1.00 35.44 520 GLN A O 1
ATOM 4169 N N . ASP A 1 521 ? 96.822 1.559 -210.032 1.00 35.19 521 ASP A N 1
ATOM 4170 C CA . ASP A 1 521 ? 95.757 0.754 -210.653 1.00 35.19 521 ASP A CA 1
ATOM 4171 C C . ASP A 1 521 ? 94.609 0.465 -209.655 1.00 35.19 521 ASP A C 1
ATOM 4173 O O . ASP A 1 521 ? 94.720 0.782 -208.472 1.00 35.19 521 ASP A O 1
ATOM 4177 N N . GLU A 1 522 ? 93.528 -0.173 -210.112 1.00 37.88 522 GLU A N 1
ATOM 4178 C CA . GLU A 1 522 ? 92.409 -0.654 -209.286 1.00 37.88 522 GLU A CA 1
ATOM 4179 C C . GLU A 1 522 ? 92.058 -2.103 -209.660 1.00 37.88 522 GLU A C 1
ATOM 4181 O O . GLU A 1 522 ? 91.495 -2.369 -210.721 1.00 37.88 522 GLU A O 1
ATOM 4186 N N . CYS A 1 523 ? 92.369 -3.041 -208.759 1.00 31.39 523 CYS A N 1
ATOM 4187 C CA . CYS A 1 523 ? 91.786 -4.384 -208.763 1.00 31.39 523 CYS A CA 1
ATOM 4188 C C . CYS A 1 523 ? 91.652 -4.949 -207.341 1.00 31.39 523 CYS A C 1
ATOM 4190 O O . CYS A 1 523 ? 92.412 -5.809 -206.891 1.00 31.39 523 CYS A O 1
ATOM 4192 N N . HIS A 1 524 ? 90.586 -4.538 -206.660 1.00 39.22 524 HIS A N 1
ATOM 4193 C CA . HIS A 1 524 ? 89.861 -5.426 -205.761 1.00 39.22 524 HIS A CA 1
ATOM 4194 C C . HIS A 1 524 ? 89.630 -6.797 -206.435 1.00 39.22 524 HIS A C 1
ATOM 4196 O O . HIS A 1 524 ? 89.317 -6.868 -207.625 1.00 39.22 524 HIS A O 1
ATOM 4202 N N . ARG A 1 525 ? 89.561 -7.866 -205.622 1.00 36.59 525 ARG A N 1
ATOM 4203 C CA . ARG A 1 525 ? 88.303 -8.615 -205.355 1.00 36.59 525 ARG A CA 1
ATOM 4204 C C . ARG A 1 525 ? 88.487 -10.141 -205.235 1.00 36.59 525 ARG A C 1
ATOM 4206 O O . ARG A 1 525 ? 88.763 -10.817 -206.214 1.00 36.59 525 ARG A O 1
ATOM 4213 N N . ARG A 1 526 ? 88.084 -10.679 -204.072 1.00 38.00 526 ARG A N 1
ATOM 4214 C CA . ARG A 1 526 ? 87.699 -12.090 -203.808 1.00 38.00 526 ARG A CA 1
ATOM 4215 C C . ARG A 1 526 ? 88.697 -13.195 -204.217 1.00 38.00 526 ARG A C 1
ATOM 4217 O O . ARG A 1 526 ? 88.556 -13.799 -205.272 1.00 38.00 526 ARG A O 1
ATOM 4224 N N . MET A 1 527 ? 89.447 -13.668 -203.228 1.00 24.80 527 MET A N 1
ATOM 4225 C CA . MET A 1 527 ? 89.146 -14.955 -202.574 1.00 24.80 527 MET A CA 1
ATOM 4226 C C . MET A 1 527 ? 89.317 -14.708 -201.067 1.00 24.80 527 MET A C 1
ATOM 4228 O O . MET A 1 527 ? 90.317 -14.140 -200.655 1.00 24.80 527 MET A O 1
ATOM 4232 N N . GLN A 1 528 ? 88.259 -14.743 -200.254 1.00 32.78 528 GLN A N 1
ATOM 4233 C CA . GLN A 1 528 ? 87.574 -15.934 -199.731 1.00 32.78 528 GLN A CA 1
ATOM 4234 C C . GLN A 1 528 ? 88.498 -16.907 -198.989 1.00 32.78 528 GLN A C 1
ATOM 4236 O O . GLN A 1 528 ? 89.244 -17.637 -199.621 1.00 32.78 528 GLN A O 1
ATOM 4241 N N . ILE A 1 529 ? 88.282 -16.968 -197.669 1.00 44.94 529 ILE A N 1
ATOM 4242 C CA . ILE A 1 529 ? 88.277 -18.185 -196.843 1.00 44.94 529 ILE A CA 1
ATOM 4243 C C . ILE A 1 529 ? 89.535 -19.063 -196.955 1.00 44.94 529 ILE A C 1
ATOM 4245 O O . ILE A 1 529 ? 89.500 -20.088 -197.623 1.00 44.94 529 ILE A O 1
ATOM 4249 N N . GLU A 1 530 ? 90.572 -18.736 -196.179 1.00 30.11 530 GLU A N 1
ATOM 4250 C CA . GLU A 1 530 ? 91.303 -19.734 -195.379 1.00 30.11 530 GLU A CA 1
ATOM 4251 C C . GLU A 1 530 ? 92.122 -19.070 -194.250 1.00 30.11 530 GLU A C 1
ATOM 4253 O O . GLU A 1 530 ? 92.046 -17.854 -194.081 1.00 30.11 530 GLU A O 1
ATOM 4258 N N . ALA A 1 531 ? 92.798 -19.902 -193.443 1.00 30.39 531 ALA A N 1
ATOM 4259 C CA . ALA A 1 531 ? 93.733 -19.623 -192.335 1.00 30.39 531 ALA A CA 1
ATOM 4260 C C . ALA A 1 531 ? 94.085 -18.138 -192.046 1.00 30.39 531 ALA A C 1
ATOM 4262 O O . ALA A 1 531 ? 94.664 -17.451 -192.878 1.00 30.39 531 ALA A O 1
ATOM 4263 N N . THR A 1 532 ? 93.729 -17.547 -190.898 1.00 35.19 532 THR A N 1
ATOM 4264 C CA . THR A 1 532 ? 94.272 -17.771 -189.531 1.00 35.19 532 THR A CA 1
ATOM 4265 C C . THR A 1 532 ? 95.787 -17.595 -189.357 1.00 35.19 532 THR A C 1
ATOM 4267 O O . THR A 1 532 ? 96.566 -18.196 -190.088 1.00 35.19 532 THR A O 1
ATOM 4270 N N . LEU A 1 533 ? 96.136 -16.999 -188.207 1.00 34.16 533 LEU A N 1
ATOM 4271 C CA . LEU A 1 533 ? 97.423 -17.044 -187.490 1.00 34.16 533 LEU A CA 1
ATOM 4272 C C . LEU A 1 533 ? 98.545 -16.071 -187.907 1.00 34.16 533 LEU A C 1
ATOM 4274 O O . LEU A 1 533 ? 98.702 -15.724 -189.070 1.00 34.16 533 LEU A O 1
ATOM 4278 N N . LEU A 1 534 ? 99.360 -15.744 -186.888 1.00 33.88 534 LEU A N 1
ATOM 4279 C CA . LEU A 1 534 ? 100.539 -14.858 -186.866 1.00 33.88 534 LEU A CA 1
ATOM 4280 C C . LEU A 1 534 ? 100.214 -13.358 -187.094 1.00 33.88 534 LEU A C 1
ATOM 4282 O O . LEU A 1 534 ? 99.418 -13.014 -187.957 1.00 33.88 534 LEU A O 1
ATOM 4286 N N . MET A 1 535 ? 100.763 -12.401 -186.335 1.00 29.16 535 MET A N 1
ATOM 4287 C CA . MET A 1 535 ? 101.793 -12.462 -185.280 1.00 29.16 535 MET A CA 1
ATOM 4288 C C . MET A 1 535 ? 101.455 -11.512 -184.106 1.00 29.16 535 MET A C 1
ATOM 4290 O O . MET A 1 535 ? 100.608 -10.629 -184.232 1.00 29.16 535 MET A O 1
ATOM 4294 N N . THR A 1 536 ? 102.120 -11.716 -182.966 1.00 32.66 536 THR A N 1
ATOM 4295 C CA . THR A 1 536 ? 102.247 -10.786 -181.820 1.00 32.66 536 THR A CA 1
ATOM 4296 C C . THR A 1 536 ? 102.994 -9.487 -182.230 1.00 32.66 536 THR A C 1
ATOM 4298 O O . THR A 1 536 ? 103.389 -9.367 -183.386 1.00 32.66 536 THR A O 1
ATOM 4301 N N . GLU A 1 537 ? 103.211 -8.435 -181.426 1.00 35.69 537 GLU A N 1
ATOM 4302 C CA . GLU A 1 537 ? 103.438 -8.241 -179.971 1.00 35.69 537 GLU A CA 1
ATOM 4303 C C . GLU A 1 537 ? 102.978 -6.814 -179.561 1.00 35.69 537 GLU A C 1
ATOM 4305 O O . GLU A 1 537 ? 102.808 -5.967 -180.434 1.00 35.69 537 GLU A O 1
ATOM 4310 N N . GLY A 1 538 ? 102.772 -6.410 -178.298 1.00 34.66 538 GLY A N 1
ATOM 4311 C CA . GLY A 1 538 ? 102.722 -7.068 -176.977 1.00 34.66 538 GLY A CA 1
ATOM 4312 C C . GLY A 1 538 ? 102.293 -6.000 -175.930 1.00 34.66 538 GLY A C 1
ATOM 4313 O O . GLY A 1 538 ? 102.601 -4.829 -176.134 1.00 34.66 538 GLY A O 1
ATOM 4314 N N . LEU A 1 539 ? 101.492 -6.214 -174.869 1.00 35.16 539 LEU A N 1
ATOM 4315 C CA . LEU A 1 539 ? 101.163 -7.392 -174.030 1.00 35.16 539 LEU A CA 1
ATOM 4316 C C . LEU A 1 539 ? 102.338 -7.852 -173.135 1.00 35.16 539 LEU A C 1
ATOM 4318 O O . LEU A 1 539 ? 103.483 -7.624 -173.499 1.00 35.16 539 LEU A O 1
ATOM 4322 N N . HIS A 1 540 ? 102.163 -8.488 -171.966 1.00 35.78 540 HIS A N 1
ATOM 4323 C CA . HIS A 1 540 ? 100.981 -8.940 -171.185 1.00 35.78 540 HIS A CA 1
ATOM 4324 C C . HIS A 1 540 ? 101.392 -8.978 -169.674 1.00 35.78 540 HIS A C 1
ATOM 4326 O O . HIS A 1 540 ? 102.497 -8.532 -169.380 1.00 35.78 540 HIS A O 1
ATOM 4332 N N . SER A 1 541 ? 100.682 -9.442 -168.630 1.00 35.97 541 SER A N 1
ATOM 4333 C CA . SER A 1 541 ? 99.354 -10.039 -168.302 1.00 35.97 541 SER A CA 1
ATOM 4334 C C . SER A 1 541 ? 99.132 -9.798 -166.763 1.00 35.97 541 SER A C 1
ATOM 4336 O O . SER A 1 541 ? 99.876 -9.005 -166.196 1.00 35.97 541 SER A O 1
ATOM 4338 N N . GLN A 1 542 ? 98.158 -10.266 -165.954 1.00 37.75 542 GLN A N 1
ATOM 4339 C CA . GLN A 1 542 ? 97.145 -11.350 -165.959 1.00 37.75 542 GLN A CA 1
ATOM 4340 C C . GLN A 1 542 ? 97.717 -12.790 -165.835 1.00 37.75 542 GLN A C 1
ATOM 4342 O O . GLN A 1 542 ? 98.855 -13.024 -166.220 1.00 37.75 542 GLN A O 1
ATOM 4347 N N . LEU A 1 543 ? 97.046 -13.808 -165.278 1.00 32.44 543 LEU A N 1
ATOM 4348 C CA . LEU A 1 543 ? 95.831 -13.921 -164.444 1.00 32.44 543 LEU A CA 1
ATOM 4349 C C . LEU A 1 543 ? 95.951 -15.233 -163.615 1.00 32.44 543 LEU A C 1
ATOM 4351 O O . LEU A 1 543 ? 96.573 -16.169 -164.093 1.00 32.44 543 LEU A O 1
ATOM 4355 N N . GLN A 1 544 ? 95.270 -15.300 -162.462 1.00 31.47 544 GLN A N 1
ATOM 4356 C CA . GLN A 1 544 ? 94.609 -16.494 -161.881 1.00 31.47 544 GLN A CA 1
ATOM 4357 C C . GLN A 1 544 ? 95.402 -17.762 -161.433 1.00 31.47 544 GLN A C 1
ATOM 4359 O O . GLN A 1 544 ? 96.104 -18.403 -162.200 1.00 31.47 544 GLN A O 1
ATOM 4364 N N . GLU A 1 545 ? 95.076 -18.181 -160.197 1.00 36.06 545 GLU A N 1
ATOM 4365 C CA . GLU A 1 545 ? 95.197 -19.518 -159.562 1.00 36.06 545 GLU A CA 1
ATOM 4366 C C . GLU A 1 545 ? 96.560 -20.120 -159.133 1.00 36.06 545 GLU A C 1
ATOM 4368 O O . GLU A 1 545 ? 97.636 -19.736 -159.567 1.00 36.06 545 GLU A O 1
ATOM 4373 N N . GLU A 1 546 ? 96.436 -21.031 -158.152 1.00 32.16 546 GLU A N 1
ATOM 4374 C CA . GLU A 1 546 ? 97.433 -21.878 -157.467 1.00 32.16 546 GLU A CA 1
ATOM 4375 C C . GLU A 1 546 ? 98.787 -21.272 -157.020 1.00 32.16 546 GLU A C 1
ATOM 4377 O O . GLU A 1 546 ? 99.783 -21.367 -157.728 1.00 32.16 546 GLU A O 1
ATOM 4382 N N . MET A 1 547 ? 98.881 -20.836 -155.746 1.00 23.61 547 MET A N 1
ATOM 4383 C CA . MET A 1 547 ? 99.900 -21.327 -154.777 1.00 23.61 547 MET A CA 1
ATOM 4384 C C . MET A 1 547 ? 99.772 -20.711 -153.361 1.00 23.61 547 MET A C 1
ATOM 4386 O O . MET A 1 547 ? 99.948 -19.520 -153.141 1.00 23.61 547 MET A O 1
ATOM 4390 N N . LYS A 1 548 ? 99.551 -21.582 -152.370 1.00 30.66 548 LYS A N 1
ATOM 4391 C CA . LYS A 1 548 ? 100.440 -21.807 -151.209 1.00 30.66 548 LYS A CA 1
ATOM 4392 C C . LYS A 1 548 ? 101.140 -20.598 -150.512 1.00 30.66 548 LYS A C 1
ATOM 4394 O O . LYS A 1 548 ? 102.248 -20.220 -150.867 1.00 30.66 548 LYS A O 1
ATOM 4399 N N . THR A 1 549 ? 100.600 -20.250 -149.333 1.00 27.08 549 THR A N 1
ATOM 4400 C CA . THR A 1 549 ? 101.295 -19.889 -148.059 1.00 27.08 549 THR A CA 1
ATOM 4401 C C . THR A 1 549 ? 102.040 -18.557 -147.820 1.00 27.08 549 THR A C 1
ATOM 4403 O O . THR A 1 549 ? 102.834 -18.114 -148.632 1.00 27.08 549 THR A O 1
ATOM 4406 N N . LEU A 1 550 ? 101.923 -18.127 -146.547 1.00 27.58 550 LEU A N 1
ATOM 4407 C CA . LEU A 1 550 ? 102.898 -17.443 -145.665 1.00 27.58 550 LEU A CA 1
ATOM 4408 C C . LEU A 1 550 ? 103.299 -15.962 -145.918 1.00 27.58 550 LEU A C 1
ATOM 4410 O O . LEU A 1 550 ? 104.032 -15.633 -146.838 1.00 27.58 550 LEU A O 1
ATOM 4414 N N . THR A 1 551 ? 102.836 -15.113 -144.989 1.00 25.72 551 THR A N 1
ATOM 4415 C CA . THR A 1 551 ? 103.583 -14.206 -144.072 1.00 25.72 551 THR A CA 1
ATOM 4416 C C . THR A 1 551 ? 104.994 -13.654 -144.372 1.00 25.72 551 THR A C 1
ATOM 4418 O O . THR A 1 551 ? 105.860 -14.372 -144.856 1.00 25.72 551 THR A O 1
ATOM 4421 N N . GLN A 1 552 ? 105.253 -12.480 -143.752 1.00 37.28 552 GLN A N 1
ATOM 4422 C CA . GLN A 1 552 ? 106.562 -11.978 -143.253 1.00 37.28 552 GLN A CA 1
ATOM 4423 C C . GLN A 1 552 ? 107.582 -11.527 -144.328 1.00 37.28 552 GLN A C 1
ATOM 4425 O O . GLN A 1 552 ? 107.500 -11.939 -145.477 1.00 37.28 552 GLN A O 1
ATOM 4430 N N . ASP A 1 553 ? 108.580 -10.674 -144.060 1.00 35.75 553 ASP A N 1
ATOM 4431 C CA . ASP A 1 553 ? 108.880 -9.754 -142.936 1.00 35.75 553 ASP A CA 1
ATOM 4432 C C . ASP A 1 553 ? 109.911 -8.703 -143.425 1.00 35.75 553 ASP A C 1
ATOM 4434 O O . ASP A 1 553 ? 110.381 -8.801 -144.558 1.00 35.75 553 ASP A O 1
ATOM 4438 N N . PHE A 1 554 ? 110.303 -7.768 -142.544 1.00 31.17 554 PHE A N 1
ATOM 4439 C CA . PHE A 1 554 ? 111.704 -7.458 -142.158 1.00 31.17 554 PHE A CA 1
ATOM 4440 C C . PHE A 1 554 ? 112.073 -5.971 -142.070 1.00 31.17 554 PHE A C 1
ATOM 4442 O O . PHE A 1 554 ? 112.126 -5.262 -143.069 1.00 31.17 554 PHE A O 1
ATOM 4449 N N . ASP A 1 555 ? 112.509 -5.572 -140.872 1.00 28.64 555 ASP A N 1
ATOM 4450 C CA . ASP A 1 555 ? 113.947 -5.457 -140.564 1.00 28.64 555 ASP A CA 1
ATOM 4451 C C . ASP A 1 555 ? 114.144 -5.821 -139.064 1.00 28.64 555 ASP A C 1
ATOM 4453 O O . ASP A 1 555 ? 113.232 -5.603 -138.271 1.00 28.64 555 ASP A O 1
ATOM 4457 N N . GLY A 1 556 ? 115.225 -6.435 -138.566 1.00 35.31 556 GLY A N 1
ATOM 4458 C CA . GLY A 1 556 ? 116.400 -6.995 -139.234 1.00 35.31 556 GLY A CA 1
ATOM 4459 C C . GLY A 1 556 ? 117.413 -7.588 -138.235 1.00 35.31 556 GLY A C 1
ATOM 4460 O O . GLY A 1 556 ? 117.997 -6.844 -137.456 1.00 35.31 556 GLY A O 1
ATOM 4461 N N . SER A 1 557 ? 117.705 -8.899 -138.339 1.00 31.67 557 SER A N 1
ATOM 4462 C CA . SER A 1 557 ? 118.850 -9.615 -137.702 1.00 31.67 557 SER A CA 1
ATOM 4463 C C . SER A 1 557 ? 118.764 -9.931 -136.180 1.00 31.67 557 SER A C 1
ATOM 4465 O O . SER A 1 557 ? 118.206 -9.158 -135.416 1.00 31.67 557 SER A O 1
ATOM 4467 N N . THR A 1 558 ? 119.279 -11.054 -135.636 1.00 26.39 558 THR A N 1
ATOM 4468 C CA . THR A 1 558 ? 119.928 -12.269 -136.212 1.00 26.39 558 THR A CA 1
ATOM 4469 C C . THR A 1 558 ? 119.794 -13.504 -135.280 1.00 26.39 558 THR A C 1
ATOM 4471 O O . THR A 1 558 ? 119.250 -13.412 -134.184 1.00 26.39 558 THR A O 1
ATOM 4474 N N . LYS A 1 559 ? 120.282 -14.689 -135.706 1.00 33.66 559 LYS A N 1
ATOM 4475 C CA . LYS A 1 559 ? 120.227 -15.985 -134.977 1.00 33.66 559 LYS A CA 1
ATOM 4476 C C . LYS A 1 559 ? 121.627 -16.585 -134.685 1.00 33.66 559 LYS A C 1
ATOM 4478 O O . LYS A 1 559 ? 122.547 -16.322 -135.448 1.00 33.66 559 LYS A O 1
ATOM 4483 N N . LYS A 1 560 ? 121.670 -17.550 -133.739 1.00 35.59 560 LYS A N 1
ATOM 4484 C CA . LYS A 1 560 ? 122.636 -18.680 -133.550 1.00 35.59 560 LYS A CA 1
ATOM 4485 C C . LYS A 1 560 ? 124.069 -18.433 -133.016 1.00 35.59 560 LYS A C 1
ATOM 4487 O O . LYS A 1 560 ? 124.889 -17.841 -133.701 1.00 35.59 560 LYS A O 1
ATOM 4492 N N . LEU A 1 561 ? 124.378 -19.121 -131.907 1.00 27.67 561 LEU A N 1
ATOM 4493 C CA . LEU A 1 561 ? 125.585 -19.927 -131.575 1.00 27.67 561 LEU A CA 1
ATOM 4494 C C . LEU A 1 561 ? 125.247 -20.632 -130.233 1.00 27.67 561 LEU A C 1
ATOM 4496 O O . LEU A 1 561 ? 124.745 -19.946 -129.350 1.00 27.67 561 LEU A O 1
ATOM 4500 N N . SER A 1 562 ? 125.263 -21.948 -129.979 1.00 29.80 562 SER A N 1
ATOM 4501 C CA . SER A 1 562 ? 126.005 -23.151 -130.419 1.00 29.80 562 SER A CA 1
ATOM 4502 C C . SER A 1 562 ? 127.353 -23.413 -129.717 1.00 29.80 562 SER A C 1
ATOM 4504 O O . SER A 1 562 ? 128.369 -22.862 -130.123 1.00 29.80 562 SER A O 1
ATOM 4506 N N . GLU A 1 563 ? 127.300 -24.367 -128.773 1.00 34.50 563 GLU A N 1
ATOM 4507 C CA . GLU A 1 563 ? 128.354 -25.308 -128.321 1.00 34.50 563 GLU A CA 1
ATOM 4508 C C . GLU A 1 563 ? 129.483 -24.850 -127.367 1.00 34.50 563 GLU A C 1
ATOM 4510 O O . GLU A 1 563 ? 129.988 -23.735 -127.441 1.00 34.50 563 GLU A O 1
ATOM 4515 N N . LEU A 1 564 ? 129.886 -25.815 -126.511 1.00 34.34 564 LEU A N 1
ATOM 4516 C CA . LEU A 1 564 ? 130.855 -25.807 -125.390 1.00 34.34 564 LEU A CA 1
ATOM 4517 C C . LEU A 1 564 ? 130.288 -25.276 -124.058 1.00 34.34 564 LEU A C 1
ATOM 4519 O O . LEU A 1 564 ? 130.373 -24.093 -123.752 1.00 34.34 564 LEU A O 1
ATOM 4523 N N . GLU A 1 565 ? 129.634 -26.074 -123.208 1.00 43.41 565 GLU A N 1
ATOM 4524 C CA . GLU A 1 565 ? 129.813 -27.503 -122.864 1.00 43.41 565 GLU A CA 1
ATOM 4525 C C . GLU A 1 565 ? 131.179 -27.847 -122.222 1.00 43.41 565 GLU A C 1
ATOM 4527 O O . GLU A 1 565 ? 132.239 -27.540 -122.757 1.00 43.41 565 GLU A O 1
ATOM 4532 N N . ASN A 1 566 ? 131.119 -28.543 -121.080 1.00 40.34 566 ASN A N 1
ATOM 4533 C CA . ASN A 1 566 ? 132.214 -29.235 -120.386 1.00 40.34 566 ASN A CA 1
ATOM 4534 C C . ASN A 1 566 ? 133.449 -28.416 -119.967 1.00 40.34 566 ASN A C 1
ATOM 4536 O O . ASN A 1 566 ? 134.556 -28.633 -120.452 1.00 40.34 566 ASN A O 1
ATOM 4540 N N . ASN A 1 567 ? 133.281 -27.603 -118.918 1.00 42.34 567 ASN A N 1
ATOM 4541 C CA . ASN A 1 567 ? 133.923 -27.832 -117.606 1.00 42.34 567 ASN A CA 1
ATOM 4542 C C . ASN A 1 567 ? 133.306 -26.880 -116.547 1.00 42.34 567 ASN A C 1
ATOM 4544 O O . ASN A 1 567 ? 133.034 -25.731 -116.868 1.00 42.34 567 ASN A O 1
ATOM 4548 N N . LYS A 1 568 ? 133.113 -27.220 -115.262 1.00 43.91 568 LYS A N 1
ATOM 4549 C CA . LYS A 1 568 ? 133.091 -28.520 -114.560 1.00 43.91 568 LYS A CA 1
ATOM 4550 C C . LYS A 1 568 ? 132.585 -28.312 -113.116 1.00 43.91 568 LYS A C 1
ATOM 4552 O O . LYS A 1 568 ? 133.336 -27.817 -112.288 1.00 43.91 568 LYS A O 1
ATOM 4557 N N . LEU A 1 569 ? 131.343 -28.720 -112.843 1.00 51.31 569 LEU A N 1
ATOM 4558 C CA . LEU A 1 569 ? 130.835 -29.505 -111.690 1.00 51.31 569 LEU A CA 1
ATOM 4559 C C . LEU A 1 569 ? 131.224 -29.228 -110.210 1.00 51.31 569 LEU A C 1
ATOM 4561 O O . LEU A 1 569 ? 130.500 -29.701 -109.338 1.00 51.31 569 LEU A O 1
ATOM 4565 N N . ASP A 1 570 ? 132.280 -28.490 -109.867 1.00 47.97 570 ASP A N 1
ATOM 4566 C CA . ASP A 1 570 ? 132.824 -28.453 -108.492 1.00 47.97 570 ASP A CA 1
ATOM 4567 C C . ASP A 1 570 ? 132.247 -27.328 -107.588 1.00 47.97 570 ASP A C 1
ATOM 4569 O O . ASP A 1 570 ? 132.747 -27.102 -106.487 1.00 47.97 570 ASP A O 1
ATOM 4573 N N . LEU A 1 571 ? 131.181 -26.627 -108.014 1.00 49.00 571 LEU A N 1
ATOM 4574 C CA . LEU A 1 571 ? 130.507 -25.571 -107.221 1.00 49.00 571 LEU A CA 1
ATOM 4575 C C . LEU A 1 571 ? 128.984 -25.732 -107.046 1.00 49.00 571 LEU A C 1
ATOM 4577 O O . LEU A 1 571 ? 128.414 -25.132 -106.138 1.00 49.00 571 LEU A O 1
ATOM 4581 N N . GLU A 1 572 ? 128.303 -26.554 -107.848 1.00 50.25 572 GLU A N 1
ATOM 4582 C CA . GLU A 1 572 ? 126.840 -26.719 -107.735 1.00 50.25 572 GLU A CA 1
ATOM 4583 C C . GLU A 1 572 ? 126.421 -27.626 -106.561 1.00 50.25 572 GLU A C 1
ATOM 4585 O O . GLU A 1 572 ? 125.278 -27.570 -106.103 1.00 50.25 572 GLU A O 1
ATOM 4590 N N . SER A 1 573 ? 127.348 -28.431 -106.027 1.00 55.44 573 SER A N 1
ATOM 4591 C CA . SER A 1 573 ? 127.072 -29.335 -104.902 1.00 55.44 573 SER A CA 1
ATOM 4592 C C . SER A 1 573 ? 126.761 -28.588 -103.600 1.00 55.44 573 SER A C 1
ATOM 4594 O O . SER A 1 573 ? 125.852 -28.979 -102.871 1.00 55.44 573 SER A O 1
ATOM 4596 N N . THR A 1 574 ? 127.485 -27.505 -103.300 1.00 57.16 574 THR A N 1
ATOM 4597 C CA . THR A 1 574 ? 127.390 -26.797 -102.009 1.00 57.16 574 THR A CA 1
ATOM 4598 C C . THR A 1 574 ? 126.148 -25.909 -101.909 1.00 57.16 574 THR A C 1
ATOM 4600 O O . THR A 1 574 ? 125.543 -25.810 -100.842 1.00 57.16 574 THR A O 1
ATOM 4603 N N . LEU A 1 575 ? 125.704 -25.317 -103.024 1.00 54.78 575 LEU A N 1
ATOM 4604 C CA . LEU A 1 575 ? 124.457 -24.542 -103.075 1.00 54.78 575 LEU A CA 1
ATOM 4605 C C . LEU A 1 575 ? 123.214 -25.414 -102.854 1.00 54.78 575 LEU A C 1
ATOM 4607 O O . LEU A 1 575 ? 122.250 -24.967 -102.232 1.00 54.78 575 LEU A O 1
ATOM 4611 N N . LYS A 1 576 ? 123.227 -26.665 -103.329 1.00 62.72 576 LYS A N 1
ATOM 4612 C CA . LYS A 1 576 ? 122.080 -27.577 -103.212 1.00 62.72 576 LYS A CA 1
ATOM 4613 C C . LYS A 1 576 ? 121.818 -28.014 -101.768 1.00 62.72 576 LYS A C 1
ATOM 4615 O O . LYS A 1 576 ? 120.666 -28.161 -101.370 1.00 62.72 576 LYS A O 1
ATOM 4620 N N . GLU A 1 577 ? 122.876 -28.182 -100.983 1.00 63.69 577 GLU A N 1
ATOM 4621 C CA . GLU A 1 577 ? 122.797 -28.605 -99.582 1.00 63.69 577 GLU A CA 1
ATOM 4622 C C . GLU A 1 577 ? 122.308 -27.467 -98.666 1.00 63.69 577 GLU A C 1
ATOM 4624 O O . GLU A 1 577 ? 121.445 -27.682 -97.814 1.00 63.69 577 GLU A O 1
ATOM 4629 N N . LEU A 1 578 ? 122.756 -26.231 -98.921 1.00 62.06 578 LEU A N 1
ATOM 4630 C CA . LEU A 1 578 ? 122.325 -25.037 -98.182 1.00 62.06 578 LEU A CA 1
ATOM 4631 C C . LEU A 1 578 ? 120.882 -24.602 -98.513 1.00 62.06 578 LEU A C 1
ATOM 4633 O O . LEU A 1 578 ? 120.189 -24.055 -97.659 1.00 62.06 578 LEU A O 1
ATOM 4637 N N . ASN A 1 579 ? 120.389 -24.878 -99.723 1.00 66.19 579 ASN A N 1
ATOM 4638 C CA . ASN A 1 579 ? 118.999 -24.576 -100.085 1.00 66.19 579 ASN A CA 1
ATOM 4639 C C . ASN A 1 579 ? 117.994 -25.536 -99.405 1.00 66.19 579 ASN A C 1
ATOM 4641 O O . ASN A 1 579 ? 116.891 -25.134 -99.034 1.00 66.19 579 ASN A O 1
ATOM 4645 N N . ASN A 1 580 ? 118.388 -26.794 -99.170 1.00 72.06 580 ASN A N 1
ATOM 4646 C CA . ASN A 1 580 ? 117.548 -27.782 -98.484 1.00 72.06 580 ASN A CA 1
ATOM 4647 C C . ASN A 1 580 ? 117.323 -27.443 -96.998 1.00 72.06 580 ASN A C 1
ATOM 4649 O O . ASN A 1 580 ? 116.218 -27.636 -96.489 1.00 72.06 580 ASN A O 1
ATOM 4653 N N . THR A 1 581 ? 118.330 -26.910 -96.298 1.00 68.31 581 THR A N 1
ATOM 4654 C CA . THR A 1 581 ? 118.183 -26.500 -94.887 1.00 68.31 581 THR A CA 1
ATOM 4655 C C . THR A 1 581 ? 117.324 -25.242 -94.733 1.00 68.31 581 THR A C 1
ATOM 4657 O O . THR A 1 581 ? 116.529 -25.161 -93.798 1.00 68.31 581 THR A O 1
ATOM 4660 N N . ILE A 1 582 ? 117.393 -24.303 -95.686 1.00 66.88 582 ILE A N 1
ATOM 4661 C CA . ILE A 1 582 ? 116.495 -23.134 -95.748 1.00 66.88 582 ILE A CA 1
ATOM 4662 C C . ILE A 1 582 ? 115.034 -23.557 -95.983 1.00 66.88 582 ILE A C 1
ATOM 4664 O O . ILE A 1 582 ? 114.124 -22.963 -95.399 1.00 66.88 582 ILE A O 1
ATOM 4668 N N . LEU A 1 583 ? 114.791 -24.591 -96.796 1.00 69.50 583 LEU A N 1
ATOM 4669 C CA . LEU A 1 583 ? 113.450 -25.148 -97.006 1.00 69.50 583 LEU A CA 1
ATOM 4670 C C . LEU A 1 583 ? 112.872 -25.784 -95.732 1.00 69.50 583 LEU A C 1
ATOM 4672 O O . LEU A 1 583 ? 111.717 -25.521 -95.403 1.00 69.50 583 LEU A O 1
ATOM 4676 N N . GLY A 1 584 ? 113.673 -26.560 -94.993 1.00 68.75 584 GLY A N 1
ATOM 4677 C CA . GLY A 1 584 ? 113.251 -27.162 -93.721 1.00 68.75 584 GLY A CA 1
ATOM 4678 C C . GLY A 1 584 ? 112.901 -26.122 -92.651 1.00 68.75 584 GLY A C 1
ATOM 4679 O O . GLY A 1 584 ? 111.819 -26.160 -92.076 1.00 68.75 584 GLY A O 1
ATOM 4680 N N . LEU A 1 585 ? 113.772 -25.132 -92.431 1.00 70.81 585 LEU A N 1
ATOM 4681 C CA . LEU A 1 585 ? 113.542 -24.107 -91.404 1.00 70.81 585 LEU A CA 1
ATOM 4682 C C . LEU A 1 585 ? 112.322 -23.218 -91.699 1.00 70.81 585 LEU A C 1
ATOM 4684 O O . LEU A 1 585 ? 111.666 -22.749 -90.770 1.00 70.81 585 LEU A O 1
ATOM 4688 N N . ASN A 1 586 ? 111.981 -22.990 -92.974 1.00 66.44 586 ASN A N 1
ATOM 4689 C CA . ASN A 1 586 ? 110.750 -22.274 -93.311 1.00 66.44 586 ASN A CA 1
ATOM 4690 C C . ASN A 1 586 ? 109.493 -23.117 -93.065 1.00 66.44 586 ASN A C 1
ATOM 4692 O O . ASN A 1 586 ? 108.522 -22.572 -92.546 1.00 66.44 586 ASN A O 1
ATOM 4696 N N . SER A 1 587 ? 109.504 -24.423 -93.364 1.00 72.81 587 SER A N 1
ATOM 4697 C CA . SER A 1 587 ? 108.325 -25.269 -93.136 1.00 72.81 587 SER A CA 1
ATOM 4698 C C . SER A 1 587 ? 107.994 -25.432 -91.648 1.00 72.81 587 SER A C 1
ATOM 4700 O O . SER A 1 587 ? 106.819 -25.390 -91.289 1.00 72.81 587 SER A O 1
ATOM 4702 N N . GLU A 1 588 ? 108.999 -25.513 -90.769 1.00 73.81 588 GLU A N 1
ATOM 4703 C CA . GLU A 1 588 ? 108.784 -25.495 -89.313 1.00 73.81 588 GLU A CA 1
ATOM 4704 C C . GLU A 1 588 ? 108.259 -24.135 -88.820 1.00 73.81 588 GLU A C 1
ATOM 4706 O O . GLU A 1 588 ? 107.320 -24.090 -88.023 1.00 73.81 588 GLU A O 1
ATOM 4711 N N . LYS A 1 589 ? 108.803 -23.018 -89.329 1.00 75.50 589 LYS A N 1
ATOM 4712 C CA . LYS A 1 589 ? 108.358 -21.658 -88.971 1.00 75.50 589 LYS A CA 1
ATOM 4713 C C . LYS A 1 589 ? 106.898 -21.408 -89.365 1.00 75.50 589 LYS A C 1
ATOM 4715 O O . LYS A 1 589 ? 106.133 -20.853 -88.577 1.00 75.50 589 LYS A O 1
ATOM 4720 N N . ASP A 1 590 ? 106.509 -21.814 -90.571 1.00 75.62 590 ASP A N 1
ATOM 4721 C CA . ASP A 1 590 ? 105.158 -21.591 -91.092 1.00 75.62 590 ASP A CA 1
ATOM 4722 C C . ASP A 1 590 ? 104.136 -22.535 -90.427 1.00 75.62 590 ASP A C 1
ATOM 4724 O O . ASP A 1 590 ? 103.013 -22.118 -90.137 1.00 75.62 590 ASP A O 1
ATOM 4728 N N . ALA A 1 591 ? 104.536 -23.764 -90.069 1.00 76.50 591 ALA A N 1
ATOM 4729 C CA . ALA A 1 591 ? 103.725 -24.657 -89.238 1.00 76.50 591 ALA A CA 1
ATOM 4730 C C . ALA A 1 591 ? 103.509 -24.100 -87.816 1.00 76.50 591 ALA A C 1
ATOM 4732 O O . ALA A 1 591 ? 102.384 -24.121 -87.314 1.00 76.50 591 ALA A O 1
ATOM 4733 N N . ALA A 1 592 ? 104.555 -23.551 -87.187 1.00 73.62 592 ALA A N 1
ATOM 4734 C CA . ALA A 1 592 ? 104.462 -22.931 -85.865 1.00 73.62 592 ALA A CA 1
ATOM 4735 C C . ALA A 1 592 ? 103.551 -21.689 -85.865 1.00 73.62 592 ALA A C 1
ATOM 4737 O O . ALA A 1 592 ? 102.720 -21.540 -84.969 1.00 73.62 592 ALA A O 1
ATOM 4738 N N . LEU A 1 593 ? 103.643 -20.835 -86.893 1.00 74.69 593 LEU A N 1
ATOM 4739 C CA . LEU A 1 593 ? 102.746 -19.685 -87.070 1.00 74.69 593 LEU A CA 1
ATOM 4740 C C . LEU A 1 593 ? 101.285 -20.111 -87.265 1.00 74.69 593 LEU A C 1
ATOM 4742 O O . LEU A 1 593 ? 100.388 -19.510 -86.675 1.00 74.69 593 LEU A O 1
ATOM 4746 N N . LEU A 1 594 ? 101.029 -21.168 -88.040 1.00 78.69 594 LEU A N 1
ATOM 4747 C CA . LEU A 1 594 ? 99.670 -21.666 -88.266 1.00 78.69 594 LEU A CA 1
ATOM 4748 C C . LEU A 1 594 ? 99.079 -22.322 -87.004 1.00 78.69 594 LEU A C 1
ATOM 4750 O O . LEU A 1 594 ? 97.900 -22.130 -86.709 1.00 78.69 594 LEU A O 1
ATOM 4754 N N . GLN A 1 595 ? 99.899 -23.015 -86.206 1.00 75.12 595 GLN A N 1
ATOM 4755 C CA . GLN A 1 595 ? 99.509 -23.494 -84.876 1.00 75.12 595 GLN A CA 1
ATOM 4756 C C . GLN A 1 595 ? 99.233 -22.331 -83.904 1.00 75.12 595 GLN A C 1
ATOM 4758 O O . GLN A 1 595 ? 98.284 -22.404 -83.121 1.00 75.12 595 GLN A O 1
ATOM 4763 N N . GLN A 1 596 ? 100.016 -21.248 -83.968 1.00 75.69 596 GLN A N 1
ATOM 4764 C CA . GLN A 1 596 ? 99.792 -20.049 -83.159 1.00 75.69 596 GLN A CA 1
ATOM 4765 C C . GLN A 1 596 ? 98.476 -19.352 -83.539 1.00 75.69 596 GLN A C 1
ATOM 4767 O O . GLN A 1 596 ? 97.686 -19.052 -82.644 1.00 75.69 596 GLN A O 1
ATOM 4772 N N . GLN A 1 597 ? 98.180 -19.180 -84.832 1.00 77.06 597 GLN A N 1
ATOM 4773 C CA . GLN A 1 597 ? 96.903 -18.618 -85.293 1.00 77.06 597 GLN A CA 1
ATOM 4774 C C . GLN A 1 597 ? 95.712 -19.464 -84.813 1.00 77.06 597 GLN A C 1
ATOM 4776 O O . GLN A 1 597 ? 94.817 -18.941 -84.159 1.00 77.06 597 GLN A O 1
ATOM 4781 N N . GLN A 1 598 ? 95.765 -20.790 -84.993 1.00 78.06 598 GLN A N 1
ATOM 4782 C CA . GLN A 1 598 ? 94.726 -21.705 -84.495 1.00 78.06 598 GLN A CA 1
ATOM 4783 C C . GLN A 1 598 ? 94.576 -21.724 -82.963 1.00 78.06 598 GLN A C 1
ATOM 4785 O O . GLN A 1 598 ? 93.582 -22.252 -82.458 1.00 78.06 598 GLN A O 1
ATOM 4790 N N . SER A 1 599 ? 95.560 -21.221 -82.211 1.00 75.25 599 SER A N 1
ATOM 4791 C CA . SER A 1 599 ? 95.430 -21.004 -80.766 1.00 75.25 599 SER A CA 1
ATOM 4792 C C . SER A 1 599 ? 94.791 -19.652 -80.438 1.00 75.25 599 SER A C 1
ATOM 4794 O O . SER A 1 599 ? 94.005 -19.580 -79.499 1.00 75.25 599 SER A O 1
ATOM 4796 N N . LEU A 1 600 ? 95.058 -18.616 -81.241 1.00 76.19 600 LEU A N 1
ATOM 4797 C CA . LEU A 1 600 ? 94.490 -17.277 -81.087 1.00 76.19 600 LEU A CA 1
ATOM 4798 C C . LEU A 1 600 ? 92.995 -17.252 -81.432 1.00 76.19 600 LEU A C 1
ATOM 4800 O O . LEU A 1 600 ? 92.205 -16.720 -80.657 1.00 76.19 600 LEU A O 1
ATOM 4804 N N . ASP A 1 601 ? 92.599 -17.898 -82.532 1.00 77.94 601 ASP A N 1
ATOM 4805 C CA . ASP A 1 601 ? 91.193 -17.993 -82.948 1.00 77.94 601 ASP A CA 1
ATOM 4806 C C . ASP A 1 601 ? 90.346 -18.659 -81.840 1.00 77.94 601 ASP A C 1
ATOM 4808 O O . ASP A 1 601 ? 89.311 -18.138 -81.433 1.00 77.94 601 ASP A O 1
ATOM 4812 N N . LYS A 1 602 ? 90.864 -19.747 -81.246 1.00 81.94 602 LYS A N 1
ATOM 4813 C CA . LYS A 1 602 ? 90.238 -20.445 -80.106 1.00 81.94 602 LYS A CA 1
ATOM 4814 C C . LYS A 1 602 ? 90.189 -19.616 -78.826 1.00 81.94 602 LYS A C 1
ATOM 4816 O O . LYS A 1 602 ? 89.282 -19.822 -78.026 1.00 81.94 602 LYS A O 1
ATOM 4821 N N . VAL A 1 603 ? 91.156 -18.726 -78.594 1.00 78.50 603 VAL A N 1
ATOM 4822 C CA . VAL A 1 603 ? 91.088 -17.783 -77.468 1.00 78.50 603 VAL A CA 1
ATOM 4823 C C . VAL A 1 603 ? 89.942 -16.801 -77.693 1.00 78.50 603 VAL A C 1
ATOM 4825 O O . VAL A 1 603 ? 89.164 -16.597 -76.771 1.00 78.50 603 VAL A O 1
ATOM 4828 N N . SER A 1 604 ? 89.758 -16.288 -78.913 1.00 82.38 604 SER A N 1
ATOM 4829 C CA . SER A 1 604 ? 88.667 -15.353 -79.211 1.00 82.38 604 SER A CA 1
ATOM 4830 C C . SER A 1 604 ? 87.276 -16.012 -79.158 1.00 82.38 604 SER A C 1
ATOM 4832 O O . SER A 1 604 ? 86.347 -15.433 -78.595 1.00 82.38 604 SER A O 1
ATOM 4834 N N . ASP A 1 605 ? 87.138 -17.261 -79.627 1.00 85.31 605 ASP A N 1
ATOM 4835 C CA . ASP A 1 605 ? 85.917 -18.066 -79.431 1.00 85.31 605 ASP A CA 1
ATOM 4836 C C . ASP A 1 605 ? 85.600 -18.271 -77.934 1.00 85.31 605 ASP A C 1
ATOM 4838 O O . ASP A 1 605 ? 84.446 -18.171 -77.507 1.00 85.31 605 ASP A O 1
ATOM 4842 N N . LEU A 1 606 ? 86.625 -18.535 -77.113 1.00 86.44 606 LEU A N 1
ATOM 4843 C CA . LEU A 1 606 ? 86.471 -18.686 -75.665 1.00 86.44 606 LEU A CA 1
ATOM 4844 C C . LEU A 1 606 ? 86.140 -17.357 -74.974 1.00 86.44 606 LEU A C 1
ATOM 4846 O O . LEU A 1 606 ? 85.308 -17.358 -74.075 1.00 86.44 606 LEU A O 1
ATOM 4850 N N . GLU A 1 607 ? 86.729 -16.232 -75.387 1.00 82.62 607 GLU A N 1
ATOM 4851 C CA . GLU A 1 607 ? 86.400 -14.888 -74.886 1.00 82.62 607 GLU A CA 1
ATOM 4852 C C . GLU A 1 607 ? 84.945 -14.503 -75.199 1.00 82.62 607 GLU A C 1
ATOM 4854 O O . GLU A 1 607 ? 84.264 -13.914 -74.352 1.00 82.62 607 GLU A O 1
ATOM 4859 N N . LEU A 1 608 ? 84.436 -14.886 -76.376 1.00 87.62 608 LEU A N 1
ATOM 4860 C CA . LEU A 1 608 ? 83.037 -14.698 -76.762 1.00 87.62 608 LEU A CA 1
ATOM 4861 C C . LEU A 1 608 ? 82.088 -15.504 -75.860 1.00 87.62 608 LEU A C 1
ATOM 4863 O O . LEU A 1 608 ? 81.119 -14.948 -75.337 1.00 87.62 608 LEU A O 1
ATOM 4867 N N . GLU A 1 609 ? 82.369 -16.791 -75.632 1.00 87.69 609 GLU A N 1
ATOM 4868 C CA . GLU A 1 609 ? 81.559 -17.623 -74.730 1.00 87.69 609 GLU A CA 1
ATOM 4869 C C . GLU A 1 609 ? 81.687 -17.196 -73.258 1.00 87.69 609 GLU A C 1
ATOM 4871 O O . GLU A 1 609 ? 80.690 -17.201 -72.539 1.00 87.69 609 GLU A O 1
ATOM 4876 N N . LEU A 1 610 ? 82.854 -16.722 -72.808 1.00 84.75 610 LEU A N 1
ATOM 4877 C CA . LEU A 1 610 ? 83.028 -16.167 -71.458 1.00 84.75 610 LEU A CA 1
ATOM 4878 C C . LEU A 1 610 ? 82.192 -14.886 -71.282 1.00 84.75 610 LEU A C 1
ATOM 4880 O O . LEU A 1 610 ? 81.491 -14.741 -70.281 1.00 84.75 610 LEU A O 1
ATOM 4884 N N . SER A 1 611 ? 82.177 -14.004 -72.286 1.00 85.75 611 SER A N 1
ATOM 4885 C CA . SER A 1 611 ? 81.341 -12.790 -72.304 1.00 85.75 611 SER A CA 1
ATOM 4886 C C . SER A 1 611 ? 79.841 -13.121 -72.306 1.00 85.75 611 SER A C 1
ATOM 4888 O O . SER A 1 611 ? 79.043 -12.482 -71.618 1.00 85.75 611 SER A O 1
ATOM 4890 N N . LYS A 1 612 ? 79.444 -14.161 -73.048 1.00 89.31 612 LYS A N 1
ATOM 4891 C CA . LYS A 1 612 ? 78.070 -14.679 -73.094 1.00 89.31 612 LYS A CA 1
ATOM 4892 C C . LYS A 1 612 ? 77.649 -15.308 -71.761 1.00 89.31 612 LYS A C 1
ATOM 4894 O O . LYS A 1 612 ? 76.562 -15.001 -71.275 1.00 89.31 612 LYS A O 1
ATOM 4899 N N . MET A 1 613 ? 78.523 -16.092 -71.126 1.00 85.94 613 MET A N 1
ATOM 4900 C CA . MET A 1 613 ? 78.308 -16.621 -69.775 1.00 85.94 613 MET A CA 1
ATOM 4901 C C . MET A 1 613 ? 78.219 -15.511 -68.723 1.00 85.94 613 MET A C 1
ATOM 4903 O O . MET A 1 613 ? 77.356 -15.586 -67.856 1.00 85.94 613 MET A O 1
ATOM 4907 N N . GLN A 1 614 ? 79.046 -14.463 -68.800 1.00 82.56 614 GLN A N 1
ATOM 4908 C CA . GLN A 1 614 ? 78.950 -13.302 -67.903 1.00 82.56 614 GLN A CA 1
ATOM 4909 C C . GLN A 1 614 ? 77.589 -12.605 -68.024 1.00 82.56 614 GLN A C 1
ATOM 4911 O O . GLN A 1 614 ? 76.943 -12.356 -67.010 1.00 82.56 614 GLN A O 1
ATOM 4916 N N . LEU A 1 615 ? 77.101 -12.382 -69.249 1.00 90.12 615 LEU A N 1
ATOM 4917 C CA . LEU A 1 615 ? 75.782 -11.790 -69.487 1.00 90.12 615 LEU A CA 1
ATOM 4918 C C . LEU A 1 615 ? 74.622 -12.698 -69.025 1.00 90.12 615 LEU A C 1
ATOM 4920 O O . LEU A 1 615 ? 73.559 -12.203 -68.649 1.00 90.12 615 LEU A O 1
ATOM 4924 N N . GLU A 1 616 ? 74.783 -14.023 -69.060 1.00 88.50 616 GLU A N 1
ATOM 4925 C CA . GLU A 1 616 ? 73.805 -14.963 -68.492 1.00 88.50 616 GLU A CA 1
ATOM 4926 C C . GLU A 1 616 ? 73.864 -15.019 -66.957 1.00 88.50 616 GLU A C 1
ATOM 4928 O O . GLU A 1 616 ? 72.806 -15.067 -66.324 1.00 88.50 616 GLU A O 1
ATOM 4933 N N . MET A 1 617 ? 75.053 -14.912 -66.348 1.00 86.69 617 MET A N 1
ATOM 4934 C CA . MET A 1 617 ? 75.195 -14.753 -64.896 1.00 86.69 617 MET A CA 1
ATOM 4935 C C . MET A 1 617 ? 74.545 -13.455 -64.415 1.00 86.69 617 MET A C 1
ATOM 4937 O O . MET A 1 617 ? 73.694 -13.522 -63.535 1.00 86.69 617 MET A O 1
ATOM 4941 N N . GLU A 1 618 ? 74.832 -12.309 -65.037 1.00 87.31 618 GLU A N 1
ATOM 4942 C CA . GLU A 1 618 ? 74.260 -11.006 -64.660 1.00 87.31 618 GLU A CA 1
ATOM 4943 C C . GLU A 1 618 ? 72.719 -11.006 -64.748 1.00 87.31 618 GLU A C 1
ATOM 4945 O O . GLU A 1 618 ? 72.026 -10.530 -63.847 1.00 87.31 618 GLU A O 1
ATOM 4950 N N . LYS A 1 619 ? 72.144 -11.640 -65.783 1.00 88.94 619 LYS A N 1
ATOM 4951 C CA . LYS A 1 619 ? 70.688 -11.873 -65.875 1.00 88.94 619 LYS A CA 1
ATOM 4952 C C . LYS A 1 619 ? 70.164 -12.785 -64.764 1.00 88.94 619 LYS A C 1
ATOM 4954 O O . LYS A 1 619 ? 69.038 -12.597 -64.301 1.00 88.94 619 LYS A O 1
ATOM 4959 N N . SER A 1 620 ? 70.941 -13.786 -64.348 1.00 82.25 620 SER A N 1
ATOM 4960 C CA . SER A 1 620 ? 70.572 -14.669 -63.238 1.00 82.25 620 SER A CA 1
ATOM 4961 C C . SER A 1 620 ? 70.637 -13.949 -61.886 1.00 82.25 620 SER A C 1
ATOM 4963 O O . SER A 1 620 ? 69.720 -14.110 -61.086 1.00 82.25 620 SER A O 1
ATOM 4965 N N . GLU A 1 621 ? 71.625 -13.077 -61.674 1.00 88.94 621 GLU A N 1
ATOM 4966 C CA . GLU A 1 621 ? 71.774 -12.234 -60.483 1.00 88.94 621 GLU A CA 1
ATOM 4967 C C . GLU A 1 621 ? 70.631 -11.219 -60.379 1.00 88.94 621 GLU A C 1
ATOM 4969 O O . GLU A 1 621 ? 69.972 -11.144 -59.345 1.00 88.94 621 GLU A O 1
ATOM 4974 N N . GLN A 1 622 ? 70.293 -10.521 -61.470 1.00 90.75 622 GLN A N 1
ATOM 4975 C CA . GLN A 1 622 ? 69.118 -9.637 -61.519 1.00 90.75 622 GLN A CA 1
ATOM 4976 C C . GLN A 1 622 ? 67.813 -10.393 -61.212 1.00 90.75 622 GLN A C 1
ATOM 4978 O O . GLN A 1 622 ? 66.934 -9.871 -60.524 1.00 90.75 622 GLN A O 1
ATOM 4983 N N . LYS A 1 623 ? 67.684 -11.644 -61.676 1.00 91.25 623 LYS A N 1
ATOM 4984 C CA . LYS A 1 623 ? 66.529 -12.501 -61.368 1.00 91.25 623 LYS A CA 1
ATOM 4985 C C . LYS A 1 623 ? 66.509 -12.959 -59.905 1.00 91.25 623 LYS A C 1
ATOM 4987 O O . LYS A 1 623 ? 65.428 -13.015 -59.324 1.00 91.25 623 LYS A O 1
ATOM 4992 N N . ILE A 1 624 ? 67.663 -13.268 -59.312 1.00 89.56 624 ILE A N 1
ATOM 4993 C CA . ILE A 1 624 ? 67.793 -13.583 -57.881 1.00 89.56 624 ILE A CA 1
ATOM 4994 C C . ILE A 1 624 ? 67.379 -12.367 -57.049 1.00 89.56 624 ILE A C 1
ATOM 4996 O O . ILE A 1 624 ? 66.501 -12.498 -56.207 1.00 89.56 624 ILE A O 1
ATOM 5000 N N . LEU A 1 625 ? 67.897 -11.178 -57.359 1.00 89.31 625 LEU A N 1
ATOM 5001 C CA . LEU A 1 625 ? 67.613 -9.940 -56.625 1.00 89.31 625 LEU A CA 1
ATOM 5002 C C . LEU A 1 625 ? 66.119 -9.550 -56.701 1.00 89.31 625 LEU A C 1
ATOM 5004 O O . LEU A 1 625 ? 65.530 -9.107 -55.715 1.00 89.31 625 LEU A O 1
ATOM 5008 N N . LEU A 1 626 ? 65.457 -9.795 -57.841 1.00 90.50 626 LEU A N 1
ATOM 5009 C CA . LEU A 1 626 ? 63.997 -9.669 -57.959 1.00 90.50 626 LEU A CA 1
ATOM 5010 C C . LEU A 1 626 ? 63.236 -10.700 -57.110 1.00 90.50 626 LEU A C 1
ATOM 5012 O O . LEU A 1 626 ? 62.247 -10.339 -56.472 1.00 90.50 626 LEU A O 1
ATOM 5016 N N . LEU A 1 627 ? 63.686 -11.959 -57.072 1.00 89.56 627 LEU A N 1
ATOM 5017 C CA . LEU A 1 627 ? 63.084 -13.003 -56.233 1.00 89.56 627 LEU A CA 1
ATOM 5018 C C . LEU A 1 627 ? 63.292 -12.727 -54.738 1.00 89.56 627 LEU A C 1
ATOM 5020 O O . LEU A 1 627 ? 62.363 -12.921 -53.964 1.00 89.56 627 LEU A O 1
ATOM 5024 N N . GLU A 1 628 ? 64.451 -12.215 -54.329 1.00 91.44 628 GLU A N 1
ATOM 5025 C CA . GLU A 1 628 ? 64.720 -11.759 -52.960 1.00 91.44 628 GLU A CA 1
ATOM 5026 C C . GLU A 1 628 ? 63.795 -10.598 -52.570 1.00 91.44 628 GLU A C 1
ATOM 5028 O O . GLU A 1 628 ? 63.220 -10.604 -51.481 1.00 91.44 628 GLU A O 1
ATOM 5033 N N . GLN A 1 629 ? 63.562 -9.643 -53.478 1.00 89.50 629 GLN A N 1
ATOM 5034 C CA . GLN A 1 629 ? 62.620 -8.544 -53.247 1.00 89.50 629 GLN A CA 1
ATOM 5035 C C . GLN A 1 629 ? 61.146 -9.000 -53.251 1.00 89.50 629 GLN A C 1
ATOM 5037 O O . GLN A 1 629 ? 60.300 -8.362 -52.618 1.00 89.50 629 GLN A O 1
ATOM 5042 N N . GLU A 1 630 ? 60.792 -10.077 -53.959 1.00 90.69 630 GLU A N 1
ATOM 5043 C CA . GLU A 1 630 ? 59.465 -10.688 -53.830 1.00 90.69 630 GLU A CA 1
ATOM 5044 C C . GLU A 1 630 ? 59.339 -11.452 -52.507 1.00 90.69 630 GLU A C 1
ATOM 5046 O O . GLU A 1 630 ? 58.364 -11.235 -51.790 1.00 90.69 630 GLU A O 1
ATOM 5051 N N . ILE A 1 631 ? 60.338 -12.258 -52.130 1.00 90.44 631 ILE A N 1
ATOM 5052 C CA . ILE A 1 631 ? 60.398 -12.961 -50.839 1.00 90.44 631 ILE A CA 1
ATOM 5053 C C . ILE A 1 631 ? 60.256 -11.967 -49.683 1.00 90.44 631 ILE A C 1
ATOM 5055 O O . ILE A 1 631 ? 59.411 -12.188 -48.823 1.00 90.44 631 ILE A O 1
ATOM 5059 N N . ALA A 1 632 ? 60.980 -10.842 -49.697 1.00 89.50 632 ALA A N 1
ATOM 5060 C CA . ALA A 1 632 ? 60.861 -9.797 -48.679 1.00 89.50 632 ALA A CA 1
ATOM 5061 C C . ALA A 1 632 ? 59.414 -9.289 -48.525 1.00 89.50 632 ALA A C 1
ATOM 5063 O O . ALA A 1 632 ? 58.868 -9.325 -47.425 1.00 89.50 632 ALA A O 1
ATOM 5064 N N . ARG A 1 633 ? 58.742 -8.931 -49.632 1.00 90.00 633 ARG A N 1
ATOM 5065 C CA . ARG A 1 633 ? 57.322 -8.524 -49.608 1.00 90.00 633 ARG A CA 1
ATOM 5066 C C . ARG A 1 633 ? 56.385 -9.641 -49.144 1.00 90.00 633 ARG A C 1
ATOM 5068 O O . ARG A 1 633 ? 55.348 -9.360 -48.548 1.00 90.00 633 ARG A O 1
ATOM 5075 N N . LYS A 1 634 ? 56.694 -10.909 -49.446 1.00 89.69 634 LYS A N 1
ATOM 5076 C CA . LYS A 1 634 ? 55.908 -12.051 -48.953 1.00 89.69 634 LYS A CA 1
ATOM 5077 C C . LYS A 1 634 ? 56.100 -12.245 -47.449 1.00 89.69 634 LYS A C 1
ATOM 5079 O O . LYS A 1 634 ? 55.106 -12.511 -46.787 1.00 89.69 634 LYS A O 1
ATOM 5084 N N . THR A 1 635 ? 57.303 -12.045 -46.913 1.00 89.62 635 THR A N 1
ATOM 5085 C CA . THR A 1 635 ? 57.565 -12.049 -45.464 1.00 89.62 635 THR A CA 1
ATOM 5086 C C . THR A 1 635 ? 56.812 -10.914 -44.772 1.00 89.62 635 THR A C 1
ATOM 5088 O O . THR A 1 635 ? 56.013 -11.192 -43.890 1.00 89.62 635 THR A O 1
ATOM 5091 N N . GLU A 1 636 ? 56.914 -9.669 -45.252 1.00 89.81 636 GLU A N 1
ATOM 5092 C CA . GLU A 1 636 ? 56.136 -8.528 -44.724 1.00 89.81 636 GLU A CA 1
ATOM 5093 C C . GLU A 1 636 ? 54.614 -8.792 -44.758 1.00 89.81 636 GLU A C 1
ATOM 5095 O O . GLU A 1 636 ? 53.874 -8.439 -43.833 1.00 89.81 636 GLU A O 1
ATOM 5100 N N . SER A 1 637 ? 54.131 -9.461 -45.812 1.00 90.38 637 SER A N 1
ATOM 5101 C CA . SER A 1 637 ? 52.734 -9.895 -45.944 1.00 90.38 637 SER A CA 1
ATOM 5102 C C . SER A 1 637 ? 52.355 -11.071 -45.033 1.00 90.38 637 SER A C 1
ATOM 5104 O O . SER A 1 637 ? 51.164 -11.274 -44.809 1.00 90.38 637 SER A O 1
ATOM 5106 N N . VAL A 1 638 ? 53.311 -11.859 -44.539 1.00 89.75 638 VAL A N 1
ATOM 5107 C CA . VAL A 1 638 ? 53.088 -12.927 -43.551 1.00 89.75 638 VAL A CA 1
ATOM 5108 C C . VAL A 1 638 ? 53.121 -12.344 -42.142 1.00 89.75 638 VAL A C 1
ATOM 5110 O O . VAL A 1 638 ? 52.186 -12.589 -41.388 1.00 89.75 638 VAL A O 1
ATOM 5113 N N . ASP A 1 639 ? 54.100 -11.498 -41.821 1.00 90.44 639 ASP A N 1
ATOM 5114 C CA . ASP A 1 639 ? 54.231 -10.834 -40.517 1.00 90.44 639 ASP A CA 1
ATOM 5115 C C . ASP A 1 639 ? 52.977 -10.003 -40.187 1.00 90.44 639 ASP A C 1
ATOM 5117 O O . ASP A 1 639 ? 52.432 -10.063 -39.083 1.00 90.44 639 ASP A O 1
ATOM 5121 N N . SER A 1 640 ? 52.456 -9.263 -41.173 1.00 88.12 640 SER A N 1
ATOM 5122 C CA . SER A 1 640 ? 51.211 -8.493 -41.029 1.00 88.12 640 SER A CA 1
ATOM 5123 C C . SER A 1 640 ? 49.959 -9.372 -40.889 1.00 88.12 640 SER A C 1
ATOM 5125 O O . SER A 1 640 ? 49.045 -9.012 -40.142 1.00 88.12 640 SER A O 1
ATOM 5127 N N . LEU A 1 641 ? 49.921 -10.548 -41.529 1.00 90.75 641 LEU A N 1
ATOM 5128 C CA . LEU A 1 641 ? 48.862 -11.541 -41.316 1.00 90.75 641 LEU A CA 1
ATOM 5129 C C . LEU A 1 641 ? 48.973 -12.223 -39.944 1.00 90.75 641 LEU A C 1
ATOM 5131 O O . LEU A 1 641 ? 47.941 -12.475 -39.327 1.00 90.75 641 LEU A O 1
ATOM 5135 N N . GLU A 1 642 ? 50.178 -12.480 -39.431 1.00 91.69 642 GLU A N 1
ATOM 5136 C CA . GLU A 1 642 ? 50.387 -13.044 -38.092 1.00 91.69 642 GLU A CA 1
ATOM 5137 C C . GLU A 1 642 ? 49.961 -12.052 -36.999 1.00 91.69 642 GLU A C 1
ATOM 5139 O O . GLU A 1 642 ? 49.234 -12.426 -36.077 1.00 91.69 642 GLU A O 1
ATOM 5144 N N . ILE A 1 643 ? 50.306 -10.766 -37.148 1.00 90.06 643 ILE A N 1
ATOM 5145 C CA . ILE A 1 643 ? 49.816 -9.690 -36.271 1.00 90.06 643 ILE A CA 1
ATOM 5146 C C . ILE A 1 643 ? 48.282 -9.610 -36.319 1.00 90.06 643 ILE A C 1
ATOM 5148 O O . ILE A 1 643 ? 47.643 -9.580 -35.266 1.00 90.06 643 ILE A O 1
ATOM 5152 N N . SER A 1 644 ? 47.676 -9.639 -37.513 1.00 91.00 644 SER A N 1
ATOM 5153 C CA . SER A 1 644 ? 46.213 -9.620 -37.660 1.00 91.00 644 SER A CA 1
ATOM 5154 C C . SER A 1 644 ? 45.538 -10.861 -37.068 1.00 91.00 644 SER A C 1
ATOM 5156 O O . SER A 1 644 ? 44.451 -10.749 -36.503 1.00 91.00 644 SER A O 1
ATOM 5158 N N . PHE A 1 645 ? 46.152 -12.041 -37.184 1.00 89.38 645 PHE A N 1
ATOM 5159 C CA . PHE A 1 645 ? 45.631 -13.277 -36.602 1.00 89.38 645 PHE A CA 1
ATOM 5160 C C . PHE A 1 645 ? 45.724 -13.255 -35.073 1.00 89.38 645 PHE A C 1
ATOM 5162 O O . PHE A 1 645 ? 44.809 -13.714 -34.393 1.00 89.38 645 PHE A O 1
ATOM 5169 N N . LYS A 1 646 ? 46.793 -12.669 -34.523 1.00 91.38 646 LYS A N 1
ATOM 5170 C CA . LYS A 1 646 ? 46.974 -12.500 -33.079 1.00 91.38 646 LYS A CA 1
ATOM 5171 C C . LYS A 1 646 ? 45.961 -11.523 -32.474 1.00 91.38 646 LYS A C 1
ATOM 5173 O O . LYS A 1 646 ? 45.336 -11.864 -31.474 1.00 91.38 646 LYS A O 1
ATOM 5178 N N . ASP A 1 647 ? 45.750 -10.369 -33.103 1.00 91.62 647 ASP A N 1
ATOM 5179 C CA . ASP A 1 647 ? 44.701 -9.404 -32.738 1.00 91.62 647 ASP A CA 1
ATOM 5180 C C . ASP A 1 647 ? 43.302 -10.056 -32.772 1.00 91.62 647 ASP A C 1
ATOM 5182 O O . ASP A 1 647 ? 42.531 -9.949 -31.819 1.00 91.62 647 ASP A O 1
ATOM 5186 N N . GLU A 1 648 ? 43.000 -10.852 -33.803 1.00 90.00 648 GLU A N 1
ATOM 5187 C CA . GLU A 1 648 ? 41.741 -11.608 -33.876 1.00 90.00 648 GLU A CA 1
ATOM 5188 C C . GLU A 1 648 ? 41.629 -12.711 -32.802 1.00 90.00 648 GLU A C 1
ATOM 5190 O O . GLU A 1 648 ? 40.549 -12.941 -32.250 1.00 90.00 648 GLU A O 1
ATOM 5195 N N . CYS A 1 649 ? 42.735 -13.358 -32.419 1.00 89.69 649 CYS A N 1
ATOM 5196 C CA . CYS A 1 649 ? 42.769 -14.267 -31.270 1.00 89.69 649 CYS A CA 1
ATOM 5197 C C . CYS A 1 649 ? 42.523 -13.545 -29.935 1.00 89.69 649 CYS A C 1
ATOM 5199 O O . CYS A 1 649 ? 41.795 -14.075 -29.092 1.00 89.69 649 CYS A O 1
ATOM 5201 N N . GLU A 1 650 ? 43.081 -12.349 -29.736 1.00 91.75 650 GLU A N 1
ATOM 5202 C CA . GLU A 1 650 ? 42.885 -11.545 -28.522 1.00 91.75 650 GLU A CA 1
ATOM 5203 C C . GLU A 1 650 ? 41.435 -11.030 -28.425 1.00 91.75 650 GLU A C 1
ATOM 5205 O O . GLU A 1 650 ? 40.787 -11.227 -27.391 1.00 91.75 650 GLU A O 1
ATOM 5210 N N . LYS A 1 651 ? 40.857 -10.524 -29.524 1.00 92.19 651 LYS A N 1
ATOM 5211 C CA . LYS A 1 651 ? 39.418 -10.200 -29.633 1.00 92.19 651 LYS A CA 1
ATOM 5212 C C . LYS A 1 651 ? 38.527 -11.402 -29.329 1.00 92.19 651 LYS A C 1
ATOM 5214 O O . LYS A 1 651 ? 37.553 -11.283 -28.585 1.00 92.19 651 LYS A O 1
ATOM 5219 N N . ARG A 1 652 ? 38.856 -12.582 -29.867 1.00 89.88 652 ARG A N 1
ATOM 5220 C CA . ARG A 1 652 ? 38.100 -13.820 -29.625 1.00 89.88 652 ARG A CA 1
ATOM 5221 C C . ARG A 1 652 ? 38.174 -14.267 -28.164 1.00 89.88 652 ARG A C 1
ATOM 5223 O O . ARG A 1 652 ? 37.161 -14.704 -27.620 1.00 89.88 652 ARG A O 1
ATOM 5230 N N . LEU A 1 653 ? 39.331 -14.122 -27.517 1.00 92.81 653 LEU A N 1
ATOM 5231 C CA . LEU A 1 653 ? 39.507 -14.408 -26.090 1.00 92.81 653 LEU A CA 1
ATOM 5232 C C . LEU A 1 653 ? 38.721 -13.415 -25.215 1.00 92.81 653 LEU A C 1
ATOM 5234 O O . LEU A 1 653 ? 38.069 -13.823 -24.250 1.00 92.81 653 LEU A O 1
ATOM 5238 N N . GLN A 1 654 ? 38.713 -12.129 -25.579 1.00 92.94 654 GLN A N 1
ATOM 5239 C CA . GLN A 1 654 ? 37.895 -11.107 -24.925 1.00 92.94 654 GLN A CA 1
ATOM 5240 C C . GLN A 1 654 ? 36.397 -11.419 -25.070 1.00 92.94 654 GLN A C 1
ATOM 5242 O O . GLN A 1 654 ? 35.678 -11.442 -24.073 1.00 92.94 654 GLN A O 1
ATOM 5247 N N . ALA A 1 655 ? 35.931 -11.740 -26.281 1.00 89.50 655 ALA A N 1
ATOM 5248 C CA . ALA A 1 655 ? 34.544 -12.121 -26.542 1.00 89.50 655 ALA A CA 1
ATOM 5249 C C . ALA A 1 655 ? 34.128 -13.380 -25.759 1.00 89.50 655 ALA A C 1
ATOM 5251 O O . ALA A 1 655 ? 33.050 -13.404 -25.167 1.00 89.50 655 ALA A O 1
ATOM 5252 N N . GLN A 1 656 ? 34.996 -14.396 -25.681 1.00 91.75 656 GLN A N 1
ATOM 5253 C CA . GLN A 1 656 ? 34.765 -15.590 -24.863 1.00 91.75 656 GLN A CA 1
ATOM 5254 C C . GLN A 1 656 ? 34.683 -15.254 -23.364 1.00 91.75 656 GLN A C 1
ATOM 5256 O O . GLN A 1 656 ? 33.820 -15.781 -22.666 1.00 91.75 656 GLN A O 1
ATOM 5261 N N . THR A 1 657 ? 35.526 -14.341 -22.873 1.00 92.75 657 THR A N 1
ATOM 5262 C CA . THR A 1 657 ? 35.497 -13.873 -21.476 1.00 92.75 657 THR A CA 1
ATOM 5263 C C . THR A 1 657 ? 34.195 -13.126 -21.163 1.00 92.75 657 THR A C 1
ATOM 5265 O O . THR A 1 657 ? 33.557 -13.392 -20.143 1.00 92.75 657 THR A O 1
ATOM 5268 N N . SER A 1 658 ? 33.744 -12.254 -22.069 1.00 93.25 658 SER A N 1
ATOM 5269 C CA . SER A 1 658 ? 32.443 -11.579 -21.971 1.00 93.25 658 SER A CA 1
ATOM 5270 C C . SER A 1 658 ? 31.269 -12.562 -22.004 1.00 93.25 658 SER A C 1
ATOM 5272 O O . SER A 1 658 ? 30.309 -12.383 -21.259 1.00 93.25 658 SER A O 1
ATOM 5274 N N . LEU A 1 659 ? 31.349 -13.622 -22.816 1.00 94.19 659 LEU A N 1
ATOM 5275 C CA . LEU A 1 659 ? 30.304 -14.645 -22.920 1.00 94.19 659 LEU A CA 1
ATOM 5276 C C . LEU A 1 659 ? 30.196 -15.477 -21.632 1.00 94.19 659 LEU A C 1
ATOM 5278 O O . LEU A 1 659 ? 29.092 -15.646 -21.127 1.00 94.19 659 LEU A O 1
ATOM 5282 N N . VAL A 1 660 ? 31.319 -15.895 -21.037 1.00 94.19 660 VAL A N 1
ATOM 5283 C CA . VAL A 1 660 ? 31.339 -16.573 -19.721 1.00 94.19 660 VAL A CA 1
ATOM 5284 C C . VAL A 1 660 ? 30.818 -15.657 -18.603 1.00 94.19 660 VAL A C 1
ATOM 5286 O O . VAL A 1 660 ? 30.117 -16.110 -17.698 1.00 94.19 660 VAL A O 1
ATOM 5289 N N . SER A 1 661 ? 31.107 -14.352 -18.669 1.00 94.31 661 SER A N 1
ATOM 5290 C CA . SER A 1 661 ? 30.537 -13.366 -17.740 1.00 94.31 661 SER A CA 1
ATOM 5291 C C . SER A 1 661 ? 29.011 -13.265 -17.884 1.00 94.31 661 SER A C 1
ATOM 5293 O O . SER A 1 661 ? 28.285 -13.325 -16.890 1.00 94.31 661 SER A O 1
ATOM 5295 N N . LEU A 1 662 ? 28.506 -13.196 -19.121 1.00 94.31 662 LEU A N 1
ATOM 5296 C CA . LEU A 1 662 ? 27.073 -13.161 -19.421 1.00 94.31 662 LEU A CA 1
ATOM 5297 C C . LEU A 1 662 ? 26.359 -14.458 -19.005 1.00 94.31 662 LEU A C 1
ATOM 5299 O O . LEU A 1 662 ? 25.268 -14.399 -18.446 1.00 94.31 662 LEU A O 1
ATOM 5303 N N . GLU A 1 663 ? 26.985 -15.616 -19.215 1.00 94.44 663 GLU A N 1
ATOM 5304 C CA . GLU A 1 663 ? 26.484 -16.924 -18.778 1.00 94.44 663 GLU A CA 1
ATOM 5305 C C . GLU A 1 663 ? 26.379 -16.999 -17.246 1.00 94.44 663 GLU A C 1
ATOM 5307 O O . GLU A 1 663 ? 25.351 -17.420 -16.714 1.00 94.44 663 GLU A O 1
ATOM 5312 N N . LYS A 1 664 ? 27.376 -16.479 -16.513 1.00 93.56 664 LYS A N 1
ATOM 5313 C CA . LYS A 1 664 ? 27.305 -16.349 -15.050 1.00 93.56 664 LYS A CA 1
ATOM 5314 C C . LYS A 1 664 ? 26.167 -15.421 -14.602 1.00 93.56 664 LYS A C 1
ATOM 5316 O O . LYS A 1 664 ? 25.444 -15.765 -13.668 1.00 93.56 664 LYS A O 1
ATOM 5321 N N . MET A 1 665 ? 25.988 -14.272 -15.259 1.00 93.75 665 MET A N 1
ATOM 5322 C CA . MET A 1 665 ? 24.886 -13.341 -14.967 1.00 93.75 665 MET A CA 1
ATOM 5323 C C . MET A 1 665 ? 23.513 -13.970 -15.249 1.00 93.75 665 MET A C 1
ATOM 5325 O O . MET A 1 665 ? 22.584 -13.799 -14.460 1.00 93.75 665 MET A O 1
ATOM 5329 N N . TYR A 1 666 ? 23.392 -14.746 -16.329 1.00 92.69 666 TYR A N 1
ATOM 5330 C CA . TYR A 1 666 ? 22.181 -15.496 -16.662 1.00 92.69 666 TYR A CA 1
ATOM 5331 C C . TYR A 1 666 ? 21.864 -16.566 -15.608 1.00 92.69 666 TYR A C 1
ATOM 5333 O O . TYR A 1 666 ? 20.732 -16.634 -15.131 1.00 92.69 666 TYR A O 1
ATOM 5341 N N . CYS A 1 667 ? 22.861 -17.346 -15.176 1.00 92.50 667 CYS A N 1
ATOM 5342 C CA . CYS A 1 667 ? 22.701 -18.310 -14.087 1.00 92.50 667 CYS A CA 1
ATOM 5343 C C . CYS A 1 667 ? 22.253 -17.635 -12.783 1.00 92.50 667 CYS A C 1
ATOM 5345 O O . CYS A 1 667 ? 21.305 -18.112 -12.160 1.00 92.50 667 CYS A O 1
ATOM 5347 N N . GLN A 1 668 ? 22.854 -16.496 -12.409 1.00 94.31 668 GLN A N 1
ATOM 5348 C CA . GLN A 1 668 ? 22.451 -15.760 -11.207 1.00 94.31 668 GLN A CA 1
ATOM 5349 C C . GLN A 1 668 ? 20.999 -15.270 -11.297 1.00 94.31 668 GLN A C 1
ATOM 5351 O O . GLN A 1 668 ? 20.219 -15.510 -10.378 1.00 94.31 668 GLN A O 1
ATOM 5356 N N . SER A 1 669 ? 20.610 -14.679 -12.431 1.00 91.25 669 SER A N 1
ATOM 5357 C CA . SER A 1 669 ? 19.229 -14.254 -12.683 1.00 91.25 669 SER A CA 1
ATOM 5358 C C . SER A 1 669 ? 18.243 -15.431 -12.636 1.00 91.25 669 SER A C 1
ATOM 5360 O O . SER A 1 669 ? 17.136 -15.301 -12.115 1.00 91.25 669 SER A O 1
ATOM 5362 N N . GLN A 1 670 ? 18.646 -16.614 -13.105 1.00 93.31 670 GLN A N 1
ATOM 5363 C CA . GLN A 1 670 ? 17.825 -17.822 -13.027 1.00 93.31 670 GLN A CA 1
ATOM 5364 C C . GLN A 1 670 ? 17.703 -18.366 -11.587 1.00 93.31 670 GLN A C 1
ATOM 5366 O O . GLN A 1 670 ? 16.713 -19.020 -11.259 1.00 93.31 670 GLN A O 1
ATOM 5371 N N . GLU A 1 671 ? 18.680 -18.131 -10.708 1.00 94.06 671 GLU A N 1
ATOM 5372 C CA . GLU A 1 671 ? 18.540 -18.377 -9.265 1.00 94.06 671 GLU A CA 1
ATOM 5373 C C . GLU A 1 671 ? 17.622 -17.344 -8.601 1.00 94.06 671 GLU A C 1
ATOM 5375 O O . GLU A 1 671 ? 16.785 -17.720 -7.782 1.00 94.06 671 GLU A O 1
ATOM 5380 N N . ASP A 1 672 ? 17.709 -16.070 -8.987 1.00 93.69 672 ASP A N 1
ATOM 5381 C CA . ASP A 1 672 ? 16.834 -15.005 -8.480 1.00 93.69 672 ASP A CA 1
ATOM 5382 C C . ASP A 1 672 ? 15.365 -15.276 -8.816 1.00 93.69 672 ASP A C 1
ATOM 5384 O O . ASP A 1 672 ? 14.511 -15.222 -7.932 1.00 93.69 672 ASP A O 1
ATOM 5388 N N . VAL A 1 673 ? 15.077 -15.685 -10.056 1.00 93.81 673 VAL A N 1
ATOM 5389 C CA . VAL A 1 673 ? 13.737 -16.127 -10.472 1.00 93.81 673 VAL A CA 1
ATOM 5390 C C . VAL A 1 673 ? 13.251 -17.309 -9.626 1.00 93.81 673 VAL A C 1
ATOM 5392 O O . VAL A 1 673 ? 12.110 -17.288 -9.175 1.00 93.81 673 VAL A O 1
ATOM 5395 N N . ARG A 1 674 ? 14.099 -18.308 -9.328 1.00 95.50 674 ARG A N 1
ATOM 5396 C CA . ARG A 1 674 ? 13.724 -19.425 -8.433 1.00 95.50 674 ARG A CA 1
ATOM 5397 C C . ARG A 1 674 ? 13.446 -18.960 -7.000 1.00 95.50 674 ARG A C 1
ATOM 5399 O O . ARG A 1 674 ? 12.499 -19.446 -6.388 1.00 95.50 674 ARG A O 1
ATOM 5406 N N . ARG A 1 675 ? 14.236 -18.024 -6.461 1.00 96.06 675 ARG A N 1
ATOM 5407 C CA . ARG A 1 675 ? 14.010 -17.448 -5.121 1.00 96.06 675 ARG A CA 1
ATOM 5408 C C . ARG A 1 675 ? 12.684 -16.688 -5.053 1.00 96.06 675 ARG A C 1
ATOM 5410 O O . ARG A 1 675 ? 11.931 -16.873 -4.101 1.00 96.06 675 ARG A O 1
ATOM 5417 N N . LEU A 1 676 ? 12.376 -15.893 -6.079 1.00 95.06 676 LEU A N 1
ATOM 5418 C CA . LEU A 1 676 ? 11.106 -15.175 -6.191 1.00 95.06 676 LEU A CA 1
ATOM 5419 C C . LEU A 1 676 ? 9.917 -16.130 -6.366 1.00 95.06 676 LEU A C 1
ATOM 5421 O O . LEU A 1 676 ? 8.894 -15.919 -5.727 1.00 95.06 676 LEU A O 1
ATOM 5425 N N . GLN A 1 677 ? 10.059 -17.204 -7.152 1.00 94.94 677 GLN A N 1
ATOM 5426 C CA . GLN A 1 677 ? 9.034 -18.244 -7.314 1.00 94.94 677 GLN A CA 1
ATOM 5427 C C . GLN A 1 677 ? 8.626 -18.851 -5.957 1.00 94.94 677 GLN A C 1
ATOM 5429 O O . GLN A 1 677 ? 7.440 -18.910 -5.644 1.00 94.94 677 GLN A O 1
ATOM 5434 N N . ILE A 1 678 ? 9.611 -19.223 -5.130 1.00 95.25 678 ILE A N 1
ATOM 5435 C CA . ILE A 1 678 ? 9.389 -19.826 -3.804 1.00 95.25 678 ILE A CA 1
ATOM 5436 C C . ILE A 1 678 ? 8.737 -18.830 -2.831 1.00 95.25 678 ILE A C 1
ATOM 5438 O O . ILE A 1 678 ? 7.854 -19.209 -2.062 1.00 95.25 678 ILE A O 1
ATOM 5442 N N . GLU A 1 679 ? 9.132 -17.551 -2.850 1.00 95.19 679 GLU A N 1
ATOM 5443 C CA . GLU A 1 679 ? 8.467 -16.549 -2.007 1.00 95.19 679 GLU A CA 1
ATOM 5444 C C . GLU A 1 679 ? 7.041 -16.251 -2.500 1.00 95.19 679 GLU A C 1
ATOM 5446 O O . GLU A 1 679 ? 6.158 -16.065 -1.670 1.00 95.19 679 GLU A O 1
ATOM 5451 N N . ILE A 1 680 ? 6.771 -16.276 -3.812 1.00 94.12 680 ILE A N 1
ATOM 5452 C CA . ILE A 1 680 ? 5.409 -16.150 -4.360 1.00 94.12 680 ILE A CA 1
ATOM 5453 C C . ILE A 1 680 ? 4.519 -17.303 -3.877 1.00 94.12 680 ILE A C 1
ATOM 5455 O O . ILE A 1 680 ? 3.427 -17.040 -3.377 1.00 94.12 680 ILE A O 1
ATOM 5459 N N . GLU A 1 681 ? 4.986 -18.553 -3.952 1.00 95.31 681 GLU A N 1
ATOM 5460 C CA . GLU A 1 681 ? 4.259 -19.725 -3.432 1.00 95.31 681 GLU A CA 1
ATOM 5461 C C . GLU A 1 681 ? 3.961 -19.565 -1.930 1.00 95.31 681 GLU A C 1
ATOM 5463 O O . GLU A 1 681 ? 2.805 -19.616 -1.511 1.00 95.31 681 GLU A O 1
ATOM 5468 N N . LYS A 1 682 ? 4.971 -19.201 -1.133 1.00 95.94 682 LYS A N 1
ATOM 5469 C CA . LYS A 1 682 ? 4.852 -18.941 0.313 1.00 95.94 682 LYS A CA 1
ATOM 5470 C C . LYS A 1 682 ? 3.935 -17.766 0.683 1.00 95.94 682 LYS A C 1
ATOM 5472 O O . LYS A 1 682 ? 3.401 -17.737 1.791 1.00 95.94 682 LYS A O 1
ATOM 5477 N N . GLN A 1 683 ? 3.761 -16.768 -0.183 1.00 93.56 683 GLN A N 1
ATOM 5478 C CA . GLN A 1 683 ? 2.789 -15.685 0.034 1.00 93.56 683 GLN A CA 1
ATOM 5479 C C . GLN A 1 683 ? 1.381 -16.092 -0.430 1.00 93.56 683 GLN A C 1
ATOM 5481 O O . GLN A 1 683 ? 0.400 -15.660 0.172 1.00 93.56 683 GLN A O 1
ATOM 5486 N N . ASN A 1 684 ? 1.272 -16.967 -1.433 1.00 94.44 684 ASN A N 1
ATOM 5487 C CA . ASN A 1 684 ? 0.008 -17.565 -1.855 1.00 94.44 684 ASN A CA 1
ATOM 5488 C C . ASN A 1 684 ? -0.554 -18.524 -0.787 1.00 94.44 684 ASN A C 1
ATOM 5490 O O . ASN A 1 684 ? -1.752 -18.503 -0.522 1.00 94.44 684 ASN A O 1
ATOM 5494 N N . ASP A 1 685 ? 0.297 -19.294 -0.104 1.00 94.75 685 ASP A N 1
ATOM 5495 C CA . ASP A 1 685 ? -0.117 -20.139 1.025 1.00 94.75 685 ASP A CA 1
ATOM 5496 C C . ASP A 1 685 ? -0.706 -19.310 2.178 1.00 94.75 685 ASP A C 1
ATOM 5498 O O . ASP A 1 685 ? -1.807 -19.598 2.644 1.00 94.75 685 ASP A O 1
ATOM 5502 N N . LYS A 1 686 ? -0.054 -18.203 2.563 1.00 95.69 686 LYS A N 1
ATOM 5503 C CA . LYS A 1 686 ? -0.608 -17.249 3.547 1.00 95.69 686 LYS A CA 1
ATOM 5504 C C . LYS A 1 686 ? -1.922 -16.614 3.093 1.00 95.69 686 LYS A C 1
ATOM 5506 O O . LYS A 1 686 ? -2.767 -16.293 3.924 1.00 95.69 686 LYS A O 1
ATOM 5511 N N . LEU A 1 687 ? -2.089 -16.378 1.790 1.00 94.38 687 LEU A N 1
ATOM 5512 C CA . LEU A 1 687 ? -3.335 -15.842 1.244 1.00 94.38 687 LEU A CA 1
ATOM 5513 C C . LEU A 1 687 ? -4.473 -16.860 1.402 1.00 94.38 687 LEU A C 1
ATOM 5515 O O . LEU A 1 687 ? -5.554 -16.480 1.842 1.00 94.38 687 LEU A O 1
ATOM 5519 N N . ASN A 1 688 ? -4.200 -18.146 1.156 1.00 94.44 688 ASN A N 1
ATOM 5520 C CA . ASN A 1 688 ? -5.140 -19.237 1.427 1.00 94.44 688 ASN A CA 1
ATOM 5521 C C . ASN A 1 688 ? -5.461 -19.352 2.933 1.00 94.44 688 ASN A C 1
ATOM 5523 O O . ASN A 1 688 ? -6.618 -19.539 3.303 1.00 94.44 688 ASN A O 1
ATOM 5527 N N . GLU A 1 689 ? -4.470 -19.210 3.824 1.00 95.75 689 GLU A N 1
ATOM 5528 C CA . GLU A 1 689 ? -4.692 -19.168 5.283 1.00 95.75 689 GLU A CA 1
ATOM 5529 C C . GLU A 1 689 ? -5.602 -17.996 5.693 1.00 95.75 689 GLU A C 1
ATOM 5531 O O . GLU A 1 689 ? -6.541 -18.184 6.469 1.00 95.75 689 GLU A O 1
ATOM 5536 N N . LEU A 1 690 ? -5.382 -16.800 5.135 1.00 93.69 690 LEU A N 1
ATOM 5537 C CA . LEU A 1 690 ? -6.224 -15.623 5.376 1.00 93.69 690 LEU A CA 1
ATOM 5538 C C . LEU A 1 690 ? -7.641 -15.774 4.802 1.00 93.69 690 LEU A C 1
ATOM 5540 O O . LEU A 1 690 ? -8.597 -15.322 5.432 1.00 93.69 690 LEU A O 1
ATOM 5544 N N . GLU A 1 691 ? -7.806 -16.417 3.644 1.00 94.19 691 GLU A N 1
ATOM 5545 C CA . GLU A 1 691 ? -9.125 -16.706 3.069 1.00 94.19 691 GLU A CA 1
ATOM 5546 C C . GLU A 1 691 ? -9.894 -17.735 3.917 1.00 94.19 691 GLU A C 1
ATOM 5548 O O . GLU A 1 691 ? -11.071 -17.526 4.221 1.00 94.19 691 GLU A O 1
ATOM 5553 N N . ASN A 1 692 ? -9.213 -18.774 4.415 1.00 94.44 692 ASN A N 1
ATOM 5554 C CA . ASN A 1 692 ? -9.785 -19.730 5.366 1.00 94.44 692 ASN A CA 1
ATOM 5555 C C . ASN A 1 692 ? -10.233 -19.037 6.665 1.00 94.44 692 ASN A C 1
ATOM 5557 O O . ASN A 1 692 ? -11.399 -19.167 7.044 1.00 94.44 692 ASN A O 1
ATOM 5561 N N . LEU A 1 693 ? -9.370 -18.229 7.295 1.00 95.69 693 LEU A N 1
ATOM 5562 C CA . LEU A 1 693 ? -9.707 -17.453 8.500 1.00 95.69 693 LEU A CA 1
ATOM 5563 C C . LEU A 1 693 ? -10.849 -16.451 8.255 1.00 95.69 693 LEU A C 1
ATOM 5565 O O . LEU A 1 693 ? -11.705 -16.255 9.118 1.00 95.69 693 LEU A O 1
ATOM 5569 N N . SER A 1 694 ? -10.912 -15.844 7.066 1.00 92.94 694 SER A N 1
ATOM 5570 C CA . SER A 1 694 ? -12.035 -14.997 6.647 1.00 92.94 694 SER A CA 1
ATOM 5571 C C . SER A 1 694 ? -13.338 -15.800 6.541 1.00 92.94 694 SER A C 1
ATOM 5573 O O . SER A 1 694 ? -14.397 -15.324 6.957 1.00 92.94 694 SER A O 1
ATOM 5575 N N . SER A 1 695 ? -13.288 -17.042 6.049 1.00 93.94 695 SER A N 1
ATOM 5576 C CA . SER A 1 695 ? -14.456 -17.930 6.008 1.00 93.94 695 SER A CA 1
ATOM 5577 C C . SER A 1 695 ? -14.931 -18.335 7.414 1.00 93.94 695 SER A C 1
ATOM 5579 O O . SER A 1 695 ? -16.128 -18.276 7.695 1.00 93.94 695 SER A O 1
ATOM 5581 N N . GLU A 1 696 ? -14.011 -18.643 8.336 1.00 95.12 696 GLU A N 1
ATOM 5582 C CA . GLU A 1 696 ? -14.323 -18.952 9.739 1.00 95.12 696 GLU A CA 1
ATOM 5583 C C . GLU A 1 696 ? -14.916 -17.742 10.472 1.00 95.12 696 GLU A C 1
ATOM 5585 O O . GLU A 1 696 ? -15.914 -17.874 11.187 1.00 95.12 696 GLU A O 1
ATOM 5590 N N . LEU A 1 697 ? -14.369 -16.545 10.242 1.00 94.12 697 LEU A N 1
ATOM 5591 C CA . LEU A 1 697 ? -14.907 -15.298 10.781 1.00 94.12 697 LEU A CA 1
ATOM 5592 C C . LEU A 1 697 ? -16.320 -15.020 10.249 1.00 94.12 697 LEU A C 1
ATOM 5594 O O . LEU A 1 697 ? -17.208 -14.691 11.034 1.00 94.12 697 LEU A O 1
ATOM 5598 N N . ASN A 1 698 ? -16.567 -15.208 8.949 1.00 94.62 698 ASN A N 1
ATOM 5599 C CA . ASN A 1 698 ? -17.904 -15.059 8.365 1.00 94.62 698 ASN A CA 1
ATOM 5600 C C . ASN A 1 698 ? -18.904 -16.084 8.930 1.00 94.62 698 ASN A C 1
ATOM 5602 O O . ASN A 1 698 ? -20.026 -15.710 9.270 1.00 94.62 698 ASN A O 1
ATOM 5606 N N . ASN A 1 699 ? -18.498 -17.345 9.110 1.00 95.00 699 ASN A N 1
ATOM 5607 C CA . ASN A 1 699 ? -19.322 -18.372 9.761 1.00 95.00 699 ASN A CA 1
ATOM 5608 C C . ASN A 1 699 ? -19.634 -18.012 11.226 1.00 95.00 699 ASN A C 1
ATOM 5610 O O . ASN A 1 699 ? -20.768 -18.172 11.678 1.00 95.00 699 ASN A O 1
ATOM 5614 N N . THR A 1 700 ? -18.660 -17.457 11.952 1.00 95.25 700 THR A N 1
ATOM 5615 C CA . THR A 1 700 ? -18.834 -16.988 13.337 1.00 95.25 700 THR A CA 1
ATOM 5616 C C . THR A 1 700 ? -19.790 -15.792 13.407 1.00 95.25 700 THR A C 1
ATOM 5618 O O . THR A 1 700 ? -20.692 -15.764 14.242 1.00 95.25 700 THR A O 1
ATOM 5621 N N . ILE A 1 701 ? -19.659 -14.827 12.489 1.00 93.62 701 ILE A N 1
ATOM 5622 C CA . ILE A 1 701 ? -20.575 -13.683 12.355 1.00 93.62 701 ILE A CA 1
ATOM 5623 C C . ILE A 1 701 ? -21.993 -14.150 11.999 1.00 93.62 701 ILE A C 1
ATOM 5625 O O . ILE A 1 701 ? -22.962 -13.579 12.506 1.00 93.62 701 ILE A O 1
ATOM 5629 N N . LEU A 1 702 ? -22.142 -15.184 11.164 1.00 94.00 702 LEU A N 1
ATOM 5630 C CA . LEU A 1 702 ? -23.441 -15.781 10.852 1.00 94.00 702 LEU A CA 1
ATOM 5631 C C . LEU A 1 702 ? -24.078 -16.390 12.111 1.00 94.00 702 LEU A C 1
ATOM 5633 O O . LEU A 1 702 ? -25.226 -16.070 12.421 1.00 94.00 702 LEU A O 1
ATOM 5637 N N . LEU A 1 703 ? -23.322 -17.198 12.864 1.00 94.50 703 LEU A N 1
ATOM 5638 C CA . LEU A 1 703 ? -23.792 -17.843 14.094 1.00 94.50 703 LEU A CA 1
ATOM 5639 C C . LEU A 1 703 ? -24.244 -16.805 15.133 1.00 94.50 703 LEU A C 1
ATOM 5641 O O . LEU A 1 703 ? -25.399 -16.835 15.560 1.00 94.50 703 LEU A O 1
ATOM 5645 N N . VAL A 1 704 ? -23.393 -15.822 15.443 1.00 93.44 704 VAL A N 1
ATOM 5646 C CA . VAL A 1 704 ? -23.711 -14.730 16.382 1.00 93.44 704 VAL A CA 1
ATOM 5647 C C . VAL A 1 704 ? -24.935 -13.930 15.921 1.00 93.44 704 VAL A C 1
ATOM 5649 O O . VAL A 1 704 ? -25.747 -13.514 16.747 1.00 93.44 704 VAL A O 1
ATOM 5652 N N . ASN A 1 705 ? -25.135 -13.740 14.611 1.00 92.56 705 ASN A N 1
ATOM 5653 C CA . ASN A 1 705 ? -26.361 -13.114 14.118 1.00 92.56 705 ASN A CA 1
ATOM 5654 C C . ASN A 1 705 ? -27.601 -13.984 14.342 1.00 92.56 705 ASN A C 1
ATOM 5656 O O . ASN A 1 705 ? -28.612 -13.437 14.781 1.00 92.56 705 ASN A O 1
ATOM 5660 N N . THR A 1 706 ? -27.526 -15.301 14.115 1.00 94.00 706 THR A N 1
ATOM 5661 C CA . THR A 1 706 ? -28.649 -16.212 14.397 1.00 94.00 706 THR A CA 1
ATOM 5662 C C . THR A 1 706 ? -28.981 -16.300 15.888 1.00 94.00 706 THR A C 1
ATOM 5664 O O . THR A 1 706 ? -30.157 -16.303 16.239 1.00 94.00 706 THR A O 1
ATOM 5667 N N . GLU A 1 707 ? -27.984 -16.266 16.777 1.00 93.88 707 GLU A N 1
ATOM 5668 C CA . GLU A 1 707 ? -28.189 -16.198 18.233 1.00 93.88 707 GLU A CA 1
ATOM 5669 C C . GLU A 1 707 ? -28.807 -14.857 18.661 1.00 93.88 707 GLU A C 1
ATOM 5671 O O . GLU A 1 707 ? -29.748 -14.822 19.458 1.00 93.88 707 GLU A O 1
ATOM 5676 N N . LYS A 1 708 ? -28.341 -13.743 18.081 1.00 93.81 708 LYS A N 1
ATOM 5677 C CA . LYS A 1 708 ? -28.915 -12.403 18.284 1.00 93.81 708 LYS A CA 1
ATOM 5678 C C . LYS A 1 708 ? -30.376 -12.332 17.823 1.00 93.81 708 LYS A C 1
ATOM 5680 O O . LYS A 1 708 ? -31.203 -11.744 18.511 1.00 93.81 708 LYS A O 1
ATOM 5685 N N . ASP A 1 709 ? -30.711 -12.930 16.682 1.00 93.12 709 ASP A N 1
ATOM 5686 C CA . ASP A 1 709 ? -32.081 -12.911 16.152 1.00 93.12 709 ASP A CA 1
ATOM 5687 C C . ASP A 1 709 ? -33.006 -13.872 16.924 1.00 93.12 709 ASP A C 1
ATOM 5689 O O . ASP A 1 709 ? -34.164 -13.535 17.180 1.00 93.12 709 ASP A O 1
ATOM 5693 N N . ALA A 1 710 ? -32.490 -15.015 17.393 1.00 93.44 710 ALA A N 1
ATOM 5694 C CA . ALA A 1 710 ? -33.213 -15.927 18.280 1.00 93.44 710 ALA A CA 1
ATOM 5695 C C . ALA A 1 710 ? -33.515 -15.287 19.647 1.00 93.44 710 ALA A C 1
ATOM 5697 O O . ALA A 1 710 ? -34.668 -15.273 20.079 1.00 93.44 710 ALA A O 1
ATOM 5698 N N . THR A 1 711 ? -32.512 -14.688 20.297 1.00 93.31 711 THR A N 1
ATOM 5699 C CA . THR A 1 711 ? -32.695 -13.975 21.575 1.00 93.31 711 THR A CA 1
ATOM 5700 C C . THR A 1 711 ? -33.568 -12.728 21.423 1.00 93.31 711 THR A C 1
ATOM 5702 O O . THR A 1 711 ? -34.343 -12.408 22.323 1.00 93.31 711 THR A O 1
ATOM 5705 N N . LEU A 1 712 ? -33.531 -12.035 20.280 1.00 93.88 712 LEU A N 1
ATOM 5706 C CA . LEU A 1 712 ? -34.460 -10.943 19.980 1.00 93.88 712 LEU A CA 1
ATOM 5707 C C . LEU A 1 712 ? -35.906 -11.446 19.840 1.00 93.88 712 LEU A C 1
ATOM 5709 O O . LEU A 1 712 ? -36.818 -10.805 20.362 1.00 93.88 712 LEU A O 1
ATOM 5713 N N . HIS A 1 713 ? -36.132 -12.602 19.209 1.00 93.38 713 HIS A N 1
ATOM 5714 C CA . HIS A 1 713 ? -37.462 -13.213 19.141 1.00 93.38 713 HIS A CA 1
ATOM 5715 C C . HIS A 1 713 ? -37.958 -13.705 20.514 1.00 93.38 713 HIS A C 1
ATOM 5717 O O . HIS A 1 713 ? -39.123 -13.509 20.861 1.00 93.38 713 HIS A O 1
ATOM 5723 N N . GLU A 1 714 ? -37.082 -14.284 21.334 1.00 93.44 714 GLU A N 1
ATOM 5724 C CA . GLU A 1 714 ? -37.415 -14.710 22.698 1.00 93.44 714 GLU A CA 1
ATOM 5725 C C . GLU A 1 714 ? -37.772 -13.512 23.599 1.00 93.44 714 GLU A C 1
ATOM 5727 O O . GLU A 1 714 ? -38.761 -13.560 24.333 1.00 93.44 714 GLU A O 1
ATOM 5732 N N . ASN A 1 715 ? -37.062 -12.387 23.451 1.00 91.06 715 ASN A N 1
ATOM 5733 C CA . ASN A 1 715 ? -37.408 -11.116 24.094 1.00 91.06 715 ASN A CA 1
ATOM 5734 C C . ASN A 1 715 ? -38.731 -10.513 23.580 1.00 91.06 715 ASN A C 1
ATOM 5736 O O . ASN A 1 715 ? -39.467 -9.901 24.350 1.00 91.06 715 ASN A O 1
ATOM 5740 N N . GLN A 1 716 ? -39.085 -10.701 22.303 1.00 93.12 716 GLN A N 1
ATOM 5741 C CA . GLN A 1 716 ? -40.412 -10.318 21.801 1.00 93.12 716 GLN A CA 1
ATOM 5742 C C . GLN A 1 716 ? -41.523 -11.175 22.427 1.00 93.12 716 GLN A C 1
ATOM 5744 O O . GLN A 1 716 ? -42.571 -10.640 22.788 1.00 93.12 716 GLN A O 1
ATOM 5749 N N . GLN A 1 717 ? -41.299 -12.483 22.608 1.00 93.00 717 GLN A N 1
ATOM 5750 C CA . GLN A 1 717 ? -42.261 -13.351 23.294 1.00 93.00 717 GLN A CA 1
ATOM 5751 C C . GLN A 1 717 ? -42.400 -13.021 24.785 1.00 93.00 717 GLN A C 1
ATOM 5753 O O . GLN A 1 717 ? -43.514 -13.063 25.307 1.00 93.00 717 GLN A O 1
ATOM 5758 N N . SER A 1 718 ? -41.308 -12.703 25.488 1.00 91.62 718 SER A N 1
ATOM 5759 C CA . SER A 1 718 ? -41.382 -12.326 26.905 1.00 91.62 718 SER A CA 1
ATOM 5760 C C . SER A 1 718 ? -42.098 -10.985 27.094 1.00 91.62 718 SER A C 1
ATOM 5762 O O . SER A 1 718 ? -42.948 -10.880 27.975 1.00 91.62 718 SER A O 1
ATOM 5764 N N . LEU A 1 719 ? -41.850 -10.003 26.221 1.00 93.56 719 LEU A N 1
ATOM 5765 C CA . LEU A 1 719 ? -42.533 -8.706 26.241 1.00 93.56 719 LEU A CA 1
ATOM 5766 C C . LEU A 1 719 ? -44.035 -8.841 25.933 1.00 93.56 719 LEU A C 1
ATOM 5768 O O . LEU A 1 719 ? -44.844 -8.207 26.604 1.00 93.56 719 LEU A O 1
ATOM 5772 N N . ALA A 1 720 ? -44.428 -9.723 25.006 1.00 92.06 720 ALA A N 1
ATOM 5773 C CA . ALA A 1 720 ? -45.840 -10.048 24.779 1.00 92.06 720 ALA A CA 1
ATOM 5774 C C . ALA A 1 720 ? -46.511 -10.628 26.042 1.00 92.06 720 ALA A C 1
ATOM 5776 O O . ALA A 1 720 ? -47.540 -10.116 26.472 1.00 92.06 720 ALA A O 1
ATOM 5777 N N . ARG A 1 721 ? -45.878 -11.610 26.705 1.00 94.44 721 ARG A N 1
ATOM 5778 C CA . ARG A 1 721 ? -46.392 -12.185 27.966 1.00 94.44 721 ARG A CA 1
ATOM 5779 C C . ARG A 1 721 ? -46.482 -11.155 29.097 1.00 94.44 721 ARG A C 1
ATOM 5781 O O . ARG A 1 721 ? -47.359 -11.273 29.944 1.00 94.44 721 ARG A O 1
ATOM 5788 N N . ILE A 1 722 ? -45.590 -10.161 29.132 1.00 92.06 722 ILE A N 1
ATOM 5789 C CA . ILE A 1 722 ? -45.669 -9.054 30.097 1.00 92.06 722 ILE A CA 1
ATOM 5790 C C . ILE A 1 722 ? -46.908 -8.194 29.823 1.00 92.06 722 ILE A C 1
ATOM 5792 O O . ILE A 1 722 ? -47.639 -7.909 30.763 1.00 92.06 722 ILE A O 1
ATOM 5796 N N . LEU A 1 723 ? -47.197 -7.848 28.564 1.00 92.81 723 LEU A N 1
ATOM 5797 C CA . LEU A 1 723 ? -48.404 -7.089 28.202 1.00 92.81 723 LEU A CA 1
ATOM 5798 C C . LEU A 1 723 ? -49.700 -7.857 28.522 1.00 92.81 723 LEU A C 1
ATOM 5800 O O . LEU A 1 723 ? -50.663 -7.255 29.001 1.00 92.81 723 LEU A O 1
ATOM 5804 N N . ASP A 1 724 ? -49.717 -9.177 28.314 1.00 93.88 724 ASP A N 1
ATOM 5805 C CA . ASP A 1 724 ? -50.842 -10.036 28.709 1.00 93.88 724 ASP A CA 1
ATOM 5806 C C . ASP A 1 724 ? -51.044 -10.010 30.241 1.00 93.88 724 ASP A C 1
ATOM 5808 O O . ASP A 1 724 ? -52.151 -9.757 30.720 1.00 93.88 724 ASP A O 1
ATOM 5812 N N . LEU A 1 725 ? -49.968 -10.167 31.024 1.00 93.69 725 LEU A N 1
ATOM 5813 C CA . LEU A 1 725 ? -50.004 -10.104 32.494 1.00 93.69 725 LEU A CA 1
ATOM 5814 C C . LEU A 1 725 ? -50.357 -8.706 33.034 1.00 93.69 725 LEU A C 1
ATOM 5816 O O . LEU A 1 725 ? -51.045 -8.594 34.048 1.00 93.69 725 LEU A O 1
ATOM 5820 N N . GLU A 1 726 ? -49.925 -7.629 32.374 1.00 93.12 726 GLU A N 1
ATOM 5821 C CA . GLU A 1 726 ? -50.341 -6.259 32.697 1.00 93.12 726 GLU A CA 1
ATOM 5822 C C . GLU A 1 726 ? -51.844 -6.059 32.447 1.00 93.12 726 GLU A C 1
ATOM 5824 O O . GLU A 1 726 ? -52.511 -5.380 33.232 1.00 93.12 726 GLU A O 1
ATOM 5829 N N . SER A 1 727 ? -52.400 -6.696 31.409 1.00 93.25 727 SER A N 1
ATOM 5830 C CA . SER A 1 727 ? -53.843 -6.721 31.145 1.00 93.25 727 SER A CA 1
ATOM 5831 C C . SER A 1 727 ? -54.610 -7.485 32.233 1.00 93.25 727 SER A C 1
ATOM 5833 O O . SER A 1 727 ? -55.579 -6.954 32.782 1.00 93.25 727 SER A O 1
ATOM 5835 N N . GLU A 1 728 ? -54.142 -8.677 32.619 1.00 94.75 728 GLU A N 1
ATOM 5836 C CA . GLU A 1 728 ? -54.723 -9.463 33.719 1.00 94.75 728 GLU A CA 1
ATOM 5837 C C . GLU A 1 728 ? -54.676 -8.706 35.057 1.00 94.75 728 GLU A C 1
ATOM 5839 O O . GLU A 1 728 ? -55.677 -8.655 35.776 1.00 94.75 728 GLU A O 1
ATOM 5844 N N . LEU A 1 729 ? -53.560 -8.038 35.371 1.00 93.06 729 LEU A N 1
ATOM 5845 C CA . LEU A 1 729 ? -53.437 -7.175 36.552 1.00 93.06 729 LEU A CA 1
ATOM 5846 C C . LEU A 1 729 ? -54.398 -5.979 36.509 1.00 93.06 729 LEU A C 1
ATOM 5848 O O . LEU A 1 729 ? -54.935 -5.595 37.550 1.00 93.06 729 LEU A O 1
ATOM 5852 N N . MET A 1 730 ? -54.657 -5.407 35.329 1.00 93.31 730 MET A N 1
ATOM 5853 C CA . MET A 1 730 ? -55.664 -4.355 35.149 1.00 93.31 730 MET A CA 1
ATOM 5854 C C . MET A 1 730 ? -57.069 -4.873 35.488 1.00 93.31 730 MET A C 1
ATOM 5856 O O . MET A 1 730 ? -57.788 -4.243 36.267 1.00 93.31 730 MET A O 1
ATOM 5860 N N . VAL A 1 731 ? -57.441 -6.052 34.971 1.00 94.25 731 VAL A N 1
ATOM 5861 C CA . VAL A 1 731 ? -58.730 -6.698 35.270 1.00 94.25 731 VAL A CA 1
ATOM 5862 C C . VAL A 1 731 ? -58.858 -6.968 36.770 1.00 94.25 731 VAL A C 1
ATOM 5864 O O . VAL A 1 731 ? -59.790 -6.456 37.394 1.00 94.25 731 VAL A O 1
ATOM 5867 N N . LEU A 1 732 ? -57.887 -7.664 37.372 1.00 93.06 732 LEU A N 1
ATOM 5868 C CA . LEU A 1 732 ? -57.872 -7.979 38.806 1.00 93.06 732 LEU A CA 1
ATOM 5869 C C . LEU A 1 732 ? -57.944 -6.725 39.687 1.00 93.06 732 LEU A C 1
ATOM 5871 O O . LEU A 1 732 ? -58.608 -6.736 40.724 1.00 93.06 732 LEU A O 1
ATOM 5875 N N . LYS A 1 733 ? -57.324 -5.614 39.268 1.00 93.94 733 LYS A N 1
ATOM 5876 C CA . LYS A 1 733 ? -57.446 -4.333 39.970 1.00 93.94 733 LYS A CA 1
ATOM 5877 C C . LYS A 1 733 ? -58.875 -3.783 39.916 1.00 93.94 733 LYS A C 1
ATOM 5879 O O . LYS A 1 733 ? -59.397 -3.373 40.950 1.00 93.94 733 LYS A O 1
ATOM 5884 N N . THR A 1 734 ? -59.536 -3.809 38.757 1.00 92.31 734 THR A N 1
ATOM 5885 C CA . THR A 1 734 ? -60.944 -3.370 38.663 1.00 92.31 734 THR A CA 1
ATOM 5886 C C . THR A 1 734 ? -61.903 -4.281 39.436 1.00 92.31 734 THR A C 1
ATOM 5888 O O . THR A 1 734 ? -62.912 -3.805 39.962 1.00 92.31 734 THR A O 1
ATOM 5891 N N . GLU A 1 735 ? -61.584 -5.574 39.570 1.00 93.75 735 GLU A N 1
ATOM 5892 C CA . GLU A 1 735 ? -62.316 -6.495 40.443 1.00 93.75 735 GLU A CA 1
ATOM 5893 C C . GLU A 1 735 ? -62.092 -6.178 41.926 1.00 93.75 735 GLU A C 1
ATOM 5895 O O . GLU A 1 735 ? -63.067 -6.135 42.679 1.00 93.75 735 GLU A O 1
ATOM 5900 N N . LEU A 1 736 ? -60.857 -5.872 42.341 1.00 93.19 736 LEU A N 1
ATOM 5901 C CA . LEU A 1 736 ? -60.538 -5.443 43.706 1.00 93.19 736 LEU A CA 1
ATOM 5902 C C . LEU A 1 736 ? -61.284 -4.154 44.078 1.00 93.19 736 LEU A C 1
ATOM 5904 O O . LEU A 1 736 ? -62.016 -4.149 45.064 1.00 93.19 736 LEU A O 1
ATOM 5908 N N . GLU A 1 737 ? -61.223 -3.116 43.238 1.00 93.25 737 GLU A N 1
ATOM 5909 C CA . GLU A 1 737 ? -61.986 -1.866 43.417 1.00 93.25 737 GLU A CA 1
ATOM 5910 C C . GLU A 1 737 ? -63.512 -2.117 43.484 1.00 93.25 737 GLU A C 1
ATOM 5912 O O . GLU A 1 737 ? -64.271 -1.344 44.075 1.00 93.25 737 GLU A O 1
ATOM 5917 N N . ASN A 1 738 ? -64.002 -3.207 42.877 1.00 94.06 738 ASN A N 1
ATOM 5918 C CA . ASN A 1 738 ? -65.402 -3.633 42.940 1.00 94.06 738 ASN A CA 1
ATOM 5919 C C . ASN A 1 738 ? -65.741 -4.432 44.209 1.00 94.06 738 ASN A C 1
ATOM 5921 O O . ASN A 1 738 ? -66.881 -4.376 44.671 1.00 94.06 738 ASN A O 1
ATOM 5925 N N . VAL A 1 739 ? -64.778 -5.155 44.782 1.00 92.62 739 VAL A N 1
ATOM 5926 C CA . VAL A 1 739 ? -64.899 -5.801 46.096 1.00 92.62 739 VAL A CA 1
ATOM 5927 C C . VAL A 1 739 ? -64.831 -4.756 47.207 1.00 92.62 739 VAL A C 1
ATOM 5929 O O . VAL A 1 739 ? -65.706 -4.759 48.066 1.00 92.62 739 VAL A O 1
ATOM 5932 N N . GLU A 1 740 ? -63.898 -3.805 47.152 1.00 93.12 740 GLU A N 1
ATOM 5933 C CA . GLU A 1 740 ? -63.787 -2.692 48.109 1.00 93.12 740 GLU A CA 1
ATOM 5934 C C . GLU A 1 740 ? -65.088 -1.878 48.182 1.00 93.12 740 GLU A C 1
ATOM 5936 O O . GLU A 1 740 ? -65.625 -1.656 49.267 1.00 93.12 740 GLU A O 1
ATOM 5941 N N . ARG A 1 741 ? -65.686 -1.534 47.030 1.00 92.88 741 ARG A N 1
ATOM 5942 C CA . ARG A 1 741 ? -67.005 -0.872 46.980 1.00 92.88 741 ARG A CA 1
ATOM 5943 C C . ARG A 1 741 ? -68.141 -1.706 47.589 1.00 92.88 741 ARG A C 1
ATOM 5945 O O . ARG A 1 741 ? -69.079 -1.127 48.130 1.00 92.88 741 ARG A O 1
ATOM 5952 N N . LYS A 1 742 ? -68.080 -3.043 47.525 1.00 93.62 742 LYS A N 1
ATOM 5953 C CA . LYS A 1 742 ? -69.056 -3.928 48.194 1.00 93.62 742 LYS A CA 1
ATOM 5954 C C . LYS A 1 742 ? -68.814 -4.005 49.699 1.00 93.62 742 LYS A C 1
ATOM 5956 O O . LYS A 1 742 ? -69.778 -3.922 50.451 1.00 93.62 742 LYS A O 1
ATOM 5961 N N . VAL A 1 743 ? -67.556 -4.128 50.131 1.00 92.62 743 VAL A N 1
ATOM 5962 C CA . VAL A 1 743 ? -67.173 -4.121 51.552 1.00 92.62 743 VAL A CA 1
ATOM 5963 C C . VAL A 1 743 ? -67.648 -2.828 52.203 1.00 92.62 743 VAL A C 1
ATOM 5965 O O . VAL A 1 743 ? -68.376 -2.894 53.185 1.00 92.62 743 VAL A O 1
ATOM 5968 N N . HIS A 1 744 ? -67.372 -1.673 51.593 1.00 92.50 744 HIS A N 1
ATOM 5969 C CA . HIS A 1 744 ? -67.805 -0.385 52.130 1.00 92.50 744 HIS A CA 1
ATOM 5970 C C . HIS A 1 744 ? -69.335 -0.250 52.255 1.00 92.50 744 HIS A C 1
ATOM 5972 O O . HIS A 1 744 ? -69.840 0.347 53.203 1.00 92.50 744 HIS A O 1
ATOM 5978 N N . MET A 1 745 ? -70.098 -0.838 51.329 1.00 91.06 745 MET A N 1
ATOM 5979 C CA . MET A 1 745 ? -71.562 -0.846 51.417 1.00 91.06 745 MET A CA 1
ATOM 5980 C C . MET A 1 745 ? -72.069 -1.774 52.535 1.00 91.06 745 MET A C 1
ATOM 5982 O O . MET A 1 745 ? -72.990 -1.401 53.257 1.00 91.06 745 MET A O 1
ATOM 5986 N N . ILE A 1 746 ? -71.422 -2.925 52.750 1.00 92.06 746 ILE A N 1
ATOM 5987 C CA . ILE A 1 746 ? -71.705 -3.823 53.885 1.00 92.06 746 ILE A CA 1
ATOM 5988 C C . ILE A 1 746 ? -71.321 -3.163 55.222 1.00 92.06 746 ILE A C 1
ATOM 5990 O O . ILE A 1 746 ? -72.037 -3.323 56.205 1.00 92.06 746 ILE A O 1
ATOM 5994 N N . GLU A 1 747 ? -70.237 -2.384 55.276 1.00 93.06 747 GLU A N 1
ATOM 5995 C CA . GLU A 1 747 ? -69.867 -1.588 56.455 1.00 93.06 747 GLU A CA 1
ATOM 5996 C C . GLU A 1 747 ? -70.940 -0.542 56.792 1.00 93.06 747 GLU A C 1
ATOM 5998 O O . GLU A 1 747 ? -71.311 -0.406 57.958 1.00 93.06 747 GLU A O 1
ATOM 6003 N N . GLN A 1 748 ? -71.489 0.157 55.790 1.00 92.12 748 GLN A N 1
ATOM 6004 C CA . GLN A 1 748 ? -72.602 1.092 55.995 1.00 92.12 748 GLN A CA 1
ATOM 6005 C C . GLN A 1 748 ? -73.881 0.380 56.470 1.00 92.12 748 GLN A C 1
ATOM 6007 O O . GLN A 1 748 ? -74.526 0.855 57.406 1.00 92.12 748 GLN A O 1
ATOM 6012 N N . GLU A 1 749 ? -74.227 -0.780 55.897 1.00 93.12 749 GLU A N 1
ATOM 6013 C CA . GLU A 1 749 ? -75.348 -1.600 56.384 1.00 93.12 749 GLU A CA 1
ATOM 6014 C C . GLU A 1 749 ? -75.126 -2.088 57.825 1.00 93.12 749 GLU A C 1
ATOM 6016 O O . GLU A 1 749 ? -76.062 -2.074 58.625 1.00 93.12 749 GLU A O 1
ATOM 6021 N N . LEU A 1 750 ? -73.895 -2.468 58.190 1.00 92.12 750 LEU A N 1
ATOM 6022 C CA . LEU A 1 750 ? -73.534 -2.883 59.548 1.00 92.12 750 LEU A CA 1
ATOM 6023 C C . LEU A 1 750 ? -73.660 -1.724 60.548 1.00 92.12 750 LEU A C 1
ATOM 6025 O O . LEU A 1 750 ? -74.174 -1.928 61.647 1.00 92.12 750 LEU A O 1
ATOM 6029 N N . ILE A 1 751 ? -73.226 -0.515 60.174 1.00 93.69 751 ILE A N 1
ATOM 6030 C CA . ILE A 1 751 ? -73.387 0.699 60.989 1.00 93.69 751 ILE A CA 1
ATOM 6031 C C . ILE A 1 751 ? -74.876 0.984 61.207 1.00 93.69 751 ILE A C 1
ATOM 6033 O O . ILE A 1 751 ? -75.306 1.087 62.353 1.00 93.69 751 ILE A O 1
ATOM 6037 N N . TYR A 1 752 ? -75.681 1.003 60.140 1.00 91.88 752 TYR A N 1
ATOM 6038 C CA . TYR A 1 752 ? -77.126 1.223 60.241 1.00 91.88 752 TYR A CA 1
ATOM 6039 C C . TYR A 1 752 ? -77.825 0.154 61.099 1.00 91.88 752 TYR A C 1
ATOM 6041 O O . TYR A 1 752 ? -78.641 0.474 61.962 1.00 91.88 752 TYR A O 1
ATOM 6049 N N . LYS A 1 753 ? -77.474 -1.127 60.925 1.00 92.25 753 LYS A N 1
ATOM 6050 C CA . LYS A 1 753 ? -78.030 -2.225 61.734 1.00 92.25 753 LYS A CA 1
ATOM 6051 C C . LYS A 1 753 ? -77.572 -2.186 63.189 1.00 92.25 753 LYS A C 1
ATOM 6053 O O . LYS A 1 753 ? -78.316 -2.635 64.060 1.00 92.25 753 LYS A O 1
ATOM 6058 N N . LYS A 1 754 ? -76.395 -1.624 63.471 1.00 92.88 754 LYS A N 1
ATOM 6059 C CA . LYS A 1 754 ? -75.957 -1.342 64.837 1.00 92.88 754 LYS A CA 1
ATOM 6060 C C . LYS A 1 754 ? -76.763 -0.196 65.450 1.00 92.88 754 LYS A C 1
ATOM 6062 O O . LYS A 1 754 ? -77.251 -0.361 66.558 1.00 92.88 754 LYS A O 1
ATOM 6067 N N . GLU A 1 755 ? -76.969 0.908 64.734 1.00 92.81 755 GLU A N 1
ATOM 6068 C CA . GLU A 1 755 ? -77.826 2.009 65.201 1.00 92.81 755 GLU A CA 1
ATOM 6069 C C . GLU A 1 755 ? -79.263 1.528 65.469 1.00 92.81 755 GLU A C 1
ATOM 6071 O O . GLU A 1 755 ? -79.854 1.878 66.489 1.00 92.81 755 GLU A O 1
ATOM 6076 N N . GLU A 1 756 ? -79.825 0.674 64.611 1.00 92.19 756 GLU A N 1
ATOM 6077 C CA . GLU A 1 756 ? -81.132 0.038 64.830 1.00 92.19 756 GLU A CA 1
ATOM 6078 C C . GLU A 1 756 ? -81.143 -0.840 66.096 1.00 92.19 756 GLU A C 1
ATOM 6080 O O . GLU A 1 756 ? -82.074 -0.752 66.898 1.00 92.19 756 GLU A O 1
ATOM 6085 N N . ALA A 1 757 ? -80.094 -1.638 66.325 1.00 89.50 757 ALA A N 1
ATOM 6086 C CA . ALA A 1 757 ? -79.955 -2.466 67.524 1.00 89.50 757 ALA A CA 1
ATOM 6087 C C . ALA A 1 757 ? -79.775 -1.637 68.811 1.00 89.50 757 ALA A C 1
ATOM 6089 O O . ALA A 1 757 ? -80.427 -1.931 69.812 1.00 89.50 757 ALA A O 1
ATOM 6090 N N . ASP A 1 758 ? -78.957 -0.582 68.779 1.00 92.06 758 ASP A N 1
ATOM 6091 C CA . ASP A 1 758 ? -78.736 0.329 69.908 1.00 92.06 758 ASP A CA 1
ATOM 6092 C C . ASP A 1 758 ? -80.050 1.061 70.274 1.00 92.06 758 ASP A C 1
ATOM 6094 O O . ASP A 1 758 ? -80.419 1.132 71.449 1.00 92.06 758 ASP A O 1
ATOM 6098 N N . ASN A 1 759 ? -80.832 1.509 69.279 1.00 92.69 759 ASN A N 1
ATOM 6099 C CA . ASN A 1 759 ? -82.171 2.083 69.490 1.00 92.69 759 ASN A CA 1
ATOM 6100 C C . ASN A 1 759 ? -83.168 1.070 70.087 1.00 92.69 759 ASN A C 1
ATOM 6102 O O . ASN A 1 759 ? -83.919 1.405 71.008 1.00 92.69 759 ASN A O 1
ATOM 6106 N N . LEU A 1 760 ? -83.173 -0.178 69.604 1.00 92.19 760 LEU A N 1
ATOM 6107 C CA . LEU A 1 760 ? -84.005 -1.247 70.170 1.00 92.19 760 LEU A CA 1
ATOM 6108 C C . LEU A 1 760 ? -83.595 -1.589 71.611 1.00 92.19 760 LEU A C 1
ATOM 6110 O O . LEU A 1 760 ? -84.467 -1.841 72.443 1.00 92.19 760 LEU A O 1
ATOM 6114 N N . GLN A 1 761 ? -82.300 -1.549 71.934 1.00 92.94 761 GLN A N 1
ATOM 6115 C CA . GLN A 1 761 ? -81.805 -1.768 73.292 1.00 92.94 761 GLN A CA 1
ATOM 6116 C C . GLN A 1 761 ? -82.213 -0.632 74.244 1.00 92.94 761 GLN A C 1
ATOM 6118 O O . GLN A 1 761 ? -82.614 -0.916 75.373 1.00 92.94 761 GLN A O 1
ATOM 6123 N N . ILE A 1 762 ? -82.202 0.629 73.793 1.00 92.12 762 ILE A N 1
ATOM 6124 C CA . ILE A 1 762 ? -82.756 1.764 74.556 1.00 92.12 762 ILE A CA 1
ATOM 6125 C C . ILE A 1 762 ? -84.258 1.557 74.804 1.00 92.12 762 ILE A C 1
ATOM 6127 O O . ILE A 1 762 ? -84.706 1.611 75.948 1.00 92.12 762 ILE A O 1
ATOM 6131 N N . SER A 1 763 ? -85.036 1.225 73.766 1.00 91.19 763 SER A N 1
ATOM 6132 C CA . SER A 1 763 ? -86.479 0.983 73.918 1.00 91.19 763 SER A CA 1
ATOM 6133 C C . SER A 1 763 ? -86.800 -0.217 74.819 1.00 91.19 763 SER A C 1
ATOM 6135 O O . SER A 1 763 ? -87.846 -0.222 75.473 1.00 91.19 763 SER A O 1
ATOM 6137 N N . LEU A 1 764 ? -85.937 -1.238 74.858 1.00 90.94 764 LEU A N 1
ATOM 6138 C CA . LEU A 1 764 ? -86.060 -2.367 75.778 1.00 90.94 764 LEU A CA 1
ATOM 6139 C C . LEU A 1 764 ? -85.733 -1.947 77.217 1.00 90.94 764 LEU A C 1
ATOM 6141 O O . LEU A 1 764 ? -86.448 -2.346 78.136 1.00 90.94 764 LEU A O 1
ATOM 6145 N N . GLN A 1 765 ? -84.709 -1.113 77.415 1.00 89.69 765 GLN A N 1
ATOM 6146 C CA . GLN A 1 765 ? -84.354 -0.574 78.726 1.00 89.69 765 GLN A CA 1
ATOM 6147 C C . GLN A 1 765 ? -85.510 0.256 79.311 1.00 89.69 765 GLN A C 1
ATOM 6149 O O . GLN A 1 765 ? -85.921 -0.002 80.444 1.00 89.69 765 GLN A O 1
ATOM 6154 N N . ASP A 1 766 ? -86.112 1.151 78.522 1.00 90.25 766 ASP A N 1
ATOM 6155 C CA . ASP A 1 766 ? -87.299 1.927 78.916 1.00 90.25 766 ASP A CA 1
ATOM 6156 C C . ASP A 1 766 ? -88.485 1.028 79.302 1.00 90.25 766 ASP A C 1
ATOM 6158 O O . ASP A 1 766 ? -89.200 1.300 80.268 1.00 90.25 766 ASP A O 1
ATOM 6162 N N . GLU A 1 767 ? -88.718 -0.062 78.565 1.00 87.25 767 GLU A N 1
ATOM 6163 C CA . GLU A 1 767 ? -89.806 -1.000 78.862 1.00 87.25 767 GLU A CA 1
ATOM 6164 C C . GLU A 1 767 ? -89.515 -1.867 80.100 1.00 87.25 767 GLU A C 1
ATOM 6166 O O . GLU A 1 767 ? -90.431 -2.182 80.862 1.00 87.25 767 GLU A O 1
ATOM 6171 N N . THR A 1 768 ? -88.248 -2.201 80.374 1.00 88.88 768 THR A N 1
ATOM 6172 C CA . THR A 1 768 ? -87.873 -2.825 81.655 1.00 88.88 768 THR A CA 1
ATOM 6173 C C . THR A 1 768 ? -88.014 -1.860 82.832 1.00 88.88 768 THR A C 1
ATOM 6175 O O . THR A 1 768 ? -88.504 -2.281 83.879 1.00 88.88 768 THR A O 1
ATOM 6178 N N . GLN A 1 769 ? -87.708 -0.568 82.664 1.00 91.31 769 GLN A N 1
ATOM 6179 C CA . GLN A 1 769 ? -87.956 0.437 83.702 1.00 91.31 769 GLN A CA 1
ATOM 6180 C C . GLN A 1 769 ? -89.458 0.581 83.982 1.00 91.31 769 GLN A C 1
ATOM 6182 O O . GLN A 1 769 ? -89.872 0.448 85.130 1.00 91.31 769 GLN A O 1
ATOM 6187 N N . LYS A 1 770 ? -90.298 0.707 82.942 1.00 90.56 770 LYS A N 1
ATOM 6188 C CA . LYS A 1 770 ? -91.768 0.712 83.084 1.00 90.56 770 LYS A CA 1
ATOM 6189 C C . LYS A 1 770 ? -92.305 -0.531 83.805 1.00 90.56 770 LYS A C 1
ATOM 6191 O O . LYS A 1 770 ? -93.270 -0.431 84.561 1.00 90.56 770 LYS A O 1
ATOM 6196 N N . ARG A 1 771 ? -91.688 -1.704 83.607 1.00 88.25 771 ARG A N 1
ATOM 6197 C CA . ARG A 1 771 ? -92.025 -2.925 84.361 1.00 88.25 771 ARG A CA 1
ATOM 6198 C C . ARG A 1 771 ? -91.647 -2.822 85.836 1.00 88.25 771 ARG A C 1
ATOM 6200 O O . ARG A 1 771 ? -92.481 -3.163 86.665 1.00 88.25 771 ARG A O 1
ATOM 6207 N N . VAL A 1 772 ? -90.465 -2.305 86.172 1.00 89.06 772 VAL A N 1
ATOM 6208 C CA . VAL A 1 772 ? -90.054 -2.057 87.569 1.00 89.06 772 VAL A CA 1
ATOM 6209 C C . VAL A 1 772 ? -90.967 -1.025 88.246 1.00 89.06 772 VAL A C 1
ATOM 6211 O O . VAL A 1 772 ? -91.399 -1.230 89.383 1.00 89.06 772 VAL A O 1
ATOM 6214 N N . ASP A 1 773 ? -91.347 0.041 87.542 1.00 88.44 773 ASP A N 1
ATOM 6215 C CA . ASP A 1 773 ? -92.288 1.058 88.033 1.00 88.44 773 ASP A CA 1
ATOM 6216 C C . ASP A 1 773 ? -93.699 0.464 88.245 1.00 88.44 773 ASP A C 1
ATOM 6218 O O . ASP A 1 773 ? -94.388 0.768 89.224 1.00 88.44 773 ASP A O 1
ATOM 6222 N N . GLY A 1 774 ? -94.120 -0.455 87.370 1.00 87.38 774 GLY A N 1
ATOM 6223 C CA . GLY A 1 774 ? -95.356 -1.227 87.515 1.00 87.38 774 GLY A CA 1
ATOM 6224 C C . GLY A 1 774 ? -95.323 -2.230 88.675 1.00 87.38 774 GLY A C 1
ATOM 6225 O O . GLY A 1 774 ? -96.287 -2.324 89.435 1.00 87.38 774 GLY A O 1
ATOM 6226 N N . GLU A 1 775 ? -94.219 -2.956 88.859 1.00 88.38 775 GLU A N 1
ATOM 6227 C CA . GLU A 1 775 ? -94.032 -3.926 89.946 1.00 88.38 775 GLU A CA 1
ATOM 6228 C C . GLU A 1 775 ? -93.950 -3.244 91.317 1.00 88.38 775 GLU A C 1
ATOM 6230 O O . GLU A 1 775 ? -94.570 -3.713 92.275 1.00 88.38 775 GLU A O 1
ATOM 6235 N N . THR A 1 776 ? -93.268 -2.101 91.417 1.00 87.31 776 THR A N 1
ATOM 6236 C CA . THR A 1 776 ? -93.240 -1.282 92.642 1.00 87.31 776 THR A CA 1
ATOM 6237 C C . THR A 1 776 ? -94.611 -0.675 92.954 1.00 87.31 776 THR A C 1
ATOM 6239 O O . THR A 1 776 ? -95.053 -0.737 94.104 1.00 87.31 776 THR A O 1
ATOM 6242 N N . SER A 1 777 ? -95.347 -0.199 91.943 1.00 88.94 777 SER A N 1
ATOM 6243 C CA . SER A 1 777 ? -96.743 0.243 92.099 1.00 88.94 777 SER A CA 1
ATOM 6244 C C . SER A 1 777 ? -97.664 -0.891 92.575 1.00 88.94 777 SER A C 1
ATOM 6246 O O . SER A 1 777 ? -98.499 -0.698 93.463 1.00 88.94 777 SER A O 1
ATOM 6248 N N . LEU A 1 778 ? -97.491 -2.103 92.038 1.00 88.31 778 LEU A N 1
ATOM 6249 C CA . LEU A 1 778 ? -98.252 -3.292 92.432 1.00 88.31 778 LEU A CA 1
ATOM 6250 C C . LEU A 1 778 ? -97.892 -3.764 93.850 1.00 88.31 778 LEU A C 1
ATOM 6252 O O . LEU A 1 778 ? -98.777 -4.180 94.602 1.00 88.31 778 LEU A O 1
ATOM 6256 N N . LEU A 1 779 ? -96.625 -3.652 94.257 1.00 89.75 779 LEU A N 1
ATOM 6257 C CA . LEU A 1 779 ? -96.191 -3.898 95.633 1.00 89.75 779 LEU A CA 1
ATOM 6258 C C . LEU A 1 779 ? -96.814 -2.883 96.606 1.00 89.75 779 LEU A C 1
ATOM 6260 O O . LEU A 1 779 ? -97.300 -3.276 97.666 1.00 89.75 779 LEU A O 1
ATOM 6264 N N . MET A 1 780 ? -96.874 -1.601 96.233 1.00 86.81 780 MET A N 1
ATOM 6265 C CA . MET A 1 780 ? -97.518 -0.559 97.039 1.00 86.81 780 MET A CA 1
ATOM 6266 C C . MET A 1 780 ? -99.030 -0.805 97.185 1.00 86.81 780 MET A C 1
ATOM 6268 O O . MET A 1 780 ? -99.547 -0.782 98.301 1.00 86.81 780 MET A O 1
ATOM 6272 N N . MET A 1 781 ? -99.720 -1.161 96.094 1.00 85.06 781 MET A N 1
ATOM 6273 C CA . MET A 1 781 ? -101.116 -1.629 96.116 1.00 85.06 781 MET A CA 1
ATOM 6274 C C . MET A 1 781 ? -101.315 -2.844 97.036 1.00 85.06 781 MET A C 1
ATOM 6276 O O . MET A 1 781 ? -102.284 -2.901 97.792 1.00 85.06 781 MET A O 1
ATOM 6280 N N . LYS A 1 782 ? -100.394 -3.816 97.010 1.00 85.25 782 LYS A N 1
ATOM 6281 C CA . LYS A 1 782 ? -100.453 -5.016 97.858 1.00 85.25 782 LYS A CA 1
ATOM 6282 C C . LYS A 1 782 ? -100.255 -4.693 99.343 1.00 85.25 782 LYS A C 1
ATOM 6284 O O . LYS A 1 782 ? -100.919 -5.301 100.183 1.00 85.25 782 LYS A O 1
ATOM 6289 N N . ASN A 1 783 ? -99.395 -3.726 99.664 1.00 86.12 783 ASN A N 1
ATOM 6290 C CA . ASN A 1 783 ? -99.206 -3.238 101.030 1.00 86.12 783 ASN A CA 1
ATOM 6291 C C . ASN A 1 783 ? -100.469 -2.526 101.539 1.00 86.12 783 ASN A C 1
ATOM 6293 O O . ASN A 1 783 ? -100.986 -2.914 102.583 1.00 86.12 783 ASN A O 1
ATOM 6297 N N . LEU A 1 784 ? -101.031 -1.593 100.759 1.00 86.31 784 LEU A N 1
ATOM 6298 C CA . LEU A 1 784 ? -102.295 -0.910 101.079 1.00 86.31 784 LEU A CA 1
ATOM 6299 C C . LEU A 1 784 ? -103.468 -1.894 101.241 1.00 86.31 784 LEU A C 1
ATOM 6301 O O . LEU A 1 784 ? -104.298 -1.739 102.133 1.00 86.31 784 LEU A O 1
ATOM 6305 N N . HIS A 1 785 ? -103.525 -2.954 100.428 1.00 84.00 785 HIS A N 1
ATOM 6306 C CA . HIS A 1 785 ? -104.525 -4.012 100.589 1.00 84.00 785 HIS A CA 1
ATOM 6307 C C . HIS A 1 785 ? -104.338 -4.812 101.891 1.00 84.00 785 HIS A C 1
ATOM 6309 O O . HIS A 1 785 ? -105.320 -5.140 102.552 1.00 84.00 785 HIS A O 1
ATOM 6315 N N . SER A 1 786 ? -103.095 -5.106 102.288 1.00 84.56 786 SER A N 1
ATOM 6316 C CA . SER A 1 786 ? -102.785 -5.759 103.570 1.00 84.56 786 SER A CA 1
ATOM 6317 C C . SER A 1 786 ? -103.168 -4.878 104.766 1.00 84.56 786 SER A C 1
ATOM 6319 O O . SER A 1 786 ? -103.758 -5.357 105.734 1.00 84.56 786 SER A O 1
ATOM 6321 N N . GLU A 1 787 ? -102.889 -3.578 104.671 1.00 84.19 787 GLU A N 1
ATOM 6322 C CA . GLU A 1 787 ? -103.225 -2.562 105.670 1.00 84.19 787 GLU A CA 1
ATOM 6323 C C . GLU A 1 787 ? -104.746 -2.423 105.835 1.00 84.19 787 GLU A C 1
ATOM 6325 O O . GLU A 1 787 ? -105.264 -2.615 106.935 1.00 84.19 787 GLU A O 1
ATOM 6330 N N . SER A 1 788 ? -105.482 -2.276 104.728 1.00 81.94 788 SER A N 1
ATOM 6331 C CA . SER A 1 788 ? -106.950 -2.304 104.711 1.00 81.94 788 SER A CA 1
ATOM 6332 C C . SER A 1 788 ? -107.526 -3.630 105.239 1.00 81.94 788 SER A C 1
ATOM 6334 O O . SER A 1 788 ? -108.499 -3.630 105.989 1.00 81.94 788 SER A O 1
ATOM 6336 N N . GLN A 1 789 ? -106.911 -4.781 104.939 1.00 81.69 789 GLN A N 1
ATOM 6337 C CA . GLN A 1 789 ? -107.352 -6.069 105.489 1.00 81.69 789 GLN A CA 1
ATOM 6338 C C . GLN A 1 789 ? -107.112 -6.171 107.011 1.00 81.69 789 GLN A C 1
ATOM 6340 O O . GLN A 1 789 ? -107.870 -6.847 107.710 1.00 81.69 789 GLN A O 1
ATOM 6345 N N . ASN A 1 790 ? -106.087 -5.501 107.545 1.00 83.25 790 ASN A N 1
ATOM 6346 C CA . ASN A 1 790 ? -105.859 -5.393 108.988 1.00 83.25 790 ASN A CA 1
ATOM 6347 C C . ASN A 1 790 ? -106.865 -4.447 109.656 1.00 83.25 790 ASN A C 1
ATOM 6349 O O . ASN A 1 790 ? -107.380 -4.778 110.722 1.00 83.25 790 ASN A O 1
ATOM 6353 N N . GLU A 1 791 ? -107.207 -3.333 109.011 1.00 84.06 791 GLU A N 1
ATOM 6354 C CA . GLU A 1 791 ? -108.260 -2.416 109.460 1.00 84.06 791 GLU A CA 1
ATOM 6355 C C . GLU A 1 791 ? -109.633 -3.112 109.495 1.00 84.06 791 GLU A C 1
ATOM 6357 O O . GLU A 1 791 ? -110.320 -3.085 110.516 1.00 84.06 791 GLU A O 1
ATOM 6362 N N . VAL A 1 792 ? -109.982 -3.871 108.447 1.00 82.12 792 VAL A N 1
ATOM 6363 C CA . VAL A 1 792 ? -111.188 -4.722 108.407 1.00 82.12 792 VAL A CA 1
ATOM 6364 C C . VAL A 1 792 ? -111.175 -5.794 109.506 1.00 82.12 792 VAL A C 1
ATOM 6366 O O . VAL A 1 792 ? -112.217 -6.054 110.108 1.00 82.12 792 VAL A O 1
ATOM 6369 N N . ARG A 1 793 ? -110.017 -6.391 109.833 1.00 85.19 793 ARG A N 1
ATOM 6370 C CA . ARG A 1 793 ? -109.885 -7.293 110.998 1.00 85.19 793 ARG A CA 1
ATOM 6371 C C . ARG A 1 793 ? -110.124 -6.566 112.327 1.00 85.19 793 ARG A C 1
ATOM 6373 O O . ARG A 1 793 ? -110.765 -7.137 113.205 1.00 85.19 793 ARG A O 1
ATOM 6380 N N . GLY A 1 794 ? -109.657 -5.325 112.470 1.00 83.62 794 GLY A N 1
ATOM 6381 C CA . GLY A 1 794 ? -109.936 -4.481 113.637 1.00 83.62 794 GLY A CA 1
ATOM 6382 C C . GLY A 1 794 ? -111.431 -4.195 113.795 1.00 83.62 794 GLY A C 1
ATOM 6383 O O . GLY A 1 794 ? -112.010 -4.494 114.838 1.00 83.62 794 GLY A O 1
ATOM 6384 N N . LEU A 1 795 ? -112.078 -3.722 112.726 1.00 83.75 795 LEU A N 1
ATOM 6385 C CA . LEU A 1 795 ? -113.519 -3.449 112.691 1.00 83.75 795 LEU A CA 1
ATOM 6386 C C . LEU A 1 795 ? -114.367 -4.704 112.960 1.00 83.75 795 LEU A C 1
ATOM 6388 O O . LEU A 1 795 ? -115.397 -4.619 113.626 1.00 83.75 795 LEU A O 1
ATOM 6392 N N . ALA A 1 796 ? -113.931 -5.883 112.502 1.00 79.69 796 ALA A N 1
ATOM 6393 C CA . ALA A 1 796 ? -114.600 -7.149 112.808 1.00 79.69 796 ALA A CA 1
ATOM 6394 C C . ALA A 1 796 ? -114.556 -7.492 114.311 1.00 79.69 796 ALA A C 1
ATOM 6396 O O . ALA A 1 796 ? -115.567 -7.924 114.865 1.00 79.69 796 ALA A O 1
ATOM 6397 N N . LEU A 1 797 ? -113.427 -7.248 114.987 1.00 84.06 797 LEU A N 1
ATOM 6398 C CA . LEU A 1 797 ? -113.296 -7.437 116.438 1.00 84.06 797 LEU A CA 1
ATOM 6399 C C . LEU A 1 797 ? -114.117 -6.407 117.234 1.00 84.06 797 LEU A C 1
ATOM 6401 O O . LEU A 1 797 ? -114.698 -6.745 118.267 1.00 84.06 797 LEU A O 1
ATOM 6405 N N . GLU A 1 798 ? -114.224 -5.163 116.754 1.00 82.81 798 GLU A N 1
ATOM 6406 C CA . GLU A 1 798 ? -115.119 -4.167 117.358 1.00 82.81 798 GLU A CA 1
ATOM 6407 C C . GLU A 1 798 ? -116.599 -4.531 117.184 1.00 82.81 798 GLU A C 1
ATOM 6409 O O . GLU A 1 798 ? -117.367 -4.415 118.142 1.00 82.81 798 GLU A O 1
ATOM 6414 N N . LEU A 1 799 ? -116.996 -5.041 116.013 1.00 82.44 799 LEU A N 1
ATOM 6415 C CA . LEU A 1 799 ? -118.340 -5.575 115.773 1.00 82.44 799 LEU A CA 1
ATOM 6416 C C . LEU A 1 799 ? -118.647 -6.783 116.664 1.00 82.44 799 LEU A C 1
ATOM 6418 O O . LEU A 1 799 ? -119.741 -6.860 117.221 1.00 82.44 799 LEU A O 1
ATOM 6422 N N . GLU A 1 800 ? -117.701 -7.706 116.852 1.00 83.25 800 GLU A N 1
ATOM 6423 C CA . GLU A 1 800 ? -117.882 -8.854 117.747 1.00 83.25 800 GLU A CA 1
ATOM 6424 C C . GLU A 1 800 ? -118.051 -8.413 119.211 1.00 83.25 800 GLU A C 1
ATOM 6426 O O . GLU A 1 800 ? -118.953 -8.892 119.903 1.00 83.25 800 GLU A O 1
ATOM 6431 N N . LYS A 1 801 ? -117.271 -7.421 119.658 1.00 85.56 801 LYS A N 1
ATOM 6432 C CA . LYS A 1 801 ? -117.404 -6.786 120.979 1.00 85.56 801 LYS A CA 1
ATOM 6433 C C . LYS A 1 801 ? -118.753 -6.072 121.150 1.00 85.56 801 LYS A C 1
ATOM 6435 O O . LYS A 1 801 ? -119.412 -6.250 122.173 1.00 85.56 801 LYS A O 1
ATOM 6440 N N . LEU A 1 802 ? -119.203 -5.314 120.146 1.00 82.00 802 LEU A N 1
ATOM 6441 C CA . LEU A 1 802 ? -120.530 -4.682 120.123 1.00 82.00 802 LEU A CA 1
ATOM 6442 C C . LEU A 1 802 ? -121.663 -5.717 120.163 1.00 82.00 802 LEU A C 1
ATOM 6444 O O . LEU A 1 802 ? -122.632 -5.529 120.892 1.00 82.00 802 LEU A O 1
ATOM 6448 N N . ASN A 1 803 ? -121.522 -6.834 119.449 1.00 82.12 803 ASN A N 1
ATOM 6449 C CA . ASN A 1 803 ? -122.476 -7.945 119.443 1.00 82.12 803 ASN A CA 1
ATOM 6450 C C . ASN A 1 803 ? -122.443 -8.769 120.755 1.00 82.12 803 ASN A C 1
ATOM 6452 O O . ASN A 1 803 ? -123.419 -9.423 121.127 1.00 82.12 803 ASN A O 1
ATOM 6456 N N . GLY A 1 804 ? -121.331 -8.740 121.495 1.00 80.81 804 GLY A N 1
ATOM 6457 C CA . GLY A 1 804 ? -121.266 -9.203 122.885 1.00 80.81 804 GLY A CA 1
ATOM 6458 C C . GLY A 1 804 ? -122.087 -8.306 123.817 1.00 80.81 804 GLY A C 1
ATOM 6459 O O . GLY A 1 804 ? -122.961 -8.794 124.533 1.00 80.81 804 GLY A O 1
ATOM 6460 N N . ASN A 1 805 ? -121.871 -6.989 123.739 1.00 83.56 805 ASN A N 1
ATOM 6461 C CA . ASN A 1 805 ? -122.628 -5.998 124.512 1.00 83.56 805 ASN A CA 1
ATOM 6462 C C . ASN A 1 805 ? -124.135 -6.045 124.194 1.00 83.56 805 ASN A C 1
ATOM 6464 O O . ASN A 1 805 ? -124.956 -5.967 125.105 1.00 83.56 805 ASN A O 1
ATOM 6468 N N . LEU A 1 806 ? -124.508 -6.206 122.917 1.00 82.94 806 LEU A N 1
ATOM 6469 C CA . LEU A 1 806 ? -125.905 -6.302 122.488 1.00 82.94 806 LEU A CA 1
ATOM 6470 C C . LEU A 1 806 ? -126.607 -7.496 123.146 1.00 82.94 806 LEU A C 1
ATOM 6472 O O . LEU A 1 806 ? -127.647 -7.310 123.769 1.00 82.94 806 LEU A O 1
ATOM 6476 N N . ARG A 1 807 ? -125.990 -8.685 123.123 1.00 81.12 807 ARG A N 1
ATOM 6477 C CA . ARG A 1 807 ? -126.533 -9.883 123.789 1.00 81.12 807 ARG A CA 1
ATOM 6478 C C . ARG A 1 807 ? -126.654 -9.731 125.307 1.00 81.12 807 ARG A C 1
ATOM 6480 O O . ARG A 1 807 ? -127.564 -10.296 125.908 1.00 81.12 807 ARG A O 1
ATOM 6487 N N . GLN A 1 808 ? -125.791 -8.933 125.943 1.00 81.31 808 GLN A N 1
ATOM 6488 C CA . GLN A 1 808 ? -125.953 -8.589 127.361 1.00 81.31 808 GLN A CA 1
ATOM 6489 C C . GLN A 1 808 ? -127.198 -7.706 127.597 1.00 81.31 808 GLN A C 1
ATOM 6491 O O . GLN A 1 808 ? -127.921 -7.913 128.576 1.00 81.31 808 GLN A O 1
ATOM 6496 N N . VAL A 1 809 ? -127.483 -6.757 126.696 1.00 80.19 809 VAL A N 1
ATOM 6497 C CA . VAL A 1 809 ? -128.699 -5.918 126.737 1.00 80.19 809 VAL A CA 1
ATOM 6498 C C . VAL A 1 809 ? -129.956 -6.739 126.428 1.00 80.19 809 VAL A C 1
ATOM 6500 O O . VAL A 1 809 ? -130.971 -6.559 127.095 1.00 80.19 809 VAL A O 1
ATOM 6503 N N . GLU A 1 810 ? -129.895 -7.676 125.480 1.00 79.94 810 GLU A N 1
ATOM 6504 C CA . GLU A 1 810 ? -130.998 -8.591 125.154 1.00 79.94 810 GLU A CA 1
ATOM 6505 C C . GLU A 1 810 ? -131.348 -9.510 126.333 1.00 79.94 810 GLU A C 1
ATOM 6507 O O . GLU A 1 810 ? -132.520 -9.603 126.691 1.00 79.94 810 GLU A O 1
ATOM 6512 N N . ASN A 1 811 ? -130.358 -10.100 127.013 1.00 81.69 811 ASN A N 1
ATOM 6513 C CA . ASN A 1 811 ? -130.598 -10.861 128.246 1.00 81.69 811 ASN A CA 1
ATOM 6514 C C . ASN A 1 811 ? -131.260 -9.985 129.327 1.00 81.69 811 ASN A C 1
ATOM 6516 O O . ASN A 1 811 ? -132.284 -10.363 129.891 1.00 81.69 811 ASN A O 1
ATOM 6520 N N . SER A 1 812 ? -130.741 -8.769 129.541 1.00 81.81 812 SER A N 1
ATOM 6521 C CA . SER A 1 812 ? -131.314 -7.807 130.498 1.00 81.81 812 SER A CA 1
ATOM 6522 C C . SER A 1 812 ? -132.756 -7.402 130.142 1.00 81.81 812 SER A C 1
ATOM 6524 O O . SER A 1 812 ? -133.568 -7.142 131.028 1.00 81.81 812 SER A O 1
ATOM 6526 N N . LYS A 1 813 ? -133.099 -7.358 128.846 1.00 83.19 813 LYS A N 1
ATOM 6527 C CA . LYS A 1 813 ? -134.465 -7.130 128.355 1.00 83.19 813 LYS A CA 1
ATOM 6528 C C . LYS A 1 813 ? -135.374 -8.326 128.655 1.00 83.19 813 LYS A C 1
ATOM 6530 O O . LYS A 1 813 ? -136.490 -8.112 129.116 1.00 83.19 813 LYS A O 1
ATOM 6535 N N . VAL A 1 814 ? -134.906 -9.556 128.438 1.00 82.00 814 VAL A N 1
ATOM 6536 C CA . VAL A 1 814 ? -135.670 -10.781 128.742 1.00 82.00 814 VAL A CA 1
ATOM 6537 C C . VAL A 1 814 ? -135.976 -10.882 130.240 1.00 82.00 814 VAL A C 1
ATOM 6539 O O . VAL A 1 814 ? -137.110 -11.183 130.608 1.00 82.00 814 VAL A O 1
ATOM 6542 N N . ASP A 1 815 ? -135.022 -10.543 131.112 1.00 81.31 815 ASP A N 1
ATOM 6543 C CA . ASP A 1 815 ? -135.257 -10.479 132.561 1.00 81.31 815 ASP A CA 1
ATOM 6544 C C . ASP A 1 815 ? -136.350 -9.456 132.926 1.00 81.31 815 ASP A C 1
ATOM 6546 O O . ASP A 1 815 ? -137.231 -9.743 133.740 1.00 81.31 815 ASP A O 1
ATOM 6550 N N . LEU A 1 816 ? -136.364 -8.285 132.277 1.00 79.31 816 LEU A N 1
ATOM 6551 C CA . LEU A 1 816 ? -137.424 -7.286 132.454 1.00 79.31 816 LEU A CA 1
ATOM 6552 C C . LEU A 1 816 ? -138.784 -7.758 131.907 1.00 79.31 816 LEU A C 1
ATOM 6554 O O . LEU A 1 816 ? -139.808 -7.517 132.545 1.00 79.31 816 LEU A O 1
ATOM 6558 N N . GLU A 1 817 ? -138.825 -8.462 130.775 1.00 80.12 817 GLU A N 1
ATOM 6559 C CA . GLU A 1 817 ? -140.064 -9.019 130.207 1.00 80.12 817 GLU A CA 1
ATOM 6560 C C . GLU A 1 817 ? -140.650 -10.142 131.087 1.00 80.12 817 GLU A C 1
ATOM 6562 O O . GLU A 1 817 ? -141.869 -10.203 131.282 1.00 80.12 817 GLU A O 1
ATOM 6567 N N . ASN A 1 818 ? -139.800 -10.952 131.726 1.00 79.44 818 ASN A N 1
ATOM 6568 C CA . ASN A 1 818 ? -140.199 -11.921 132.756 1.00 79.44 818 ASN A CA 1
ATOM 6569 C C . ASN A 1 818 ? -140.768 -11.236 134.018 1.00 79.44 818 ASN A C 1
ATOM 6571 O O . ASN A 1 818 ? -141.721 -11.724 134.629 1.00 79.44 818 ASN A O 1
ATOM 6575 N N . ILE A 1 819 ? -140.232 -10.072 134.405 1.00 80.25 819 ILE A N 1
ATOM 6576 C CA . ILE A 1 819 ? -140.761 -9.278 135.527 1.00 80.25 819 ILE A CA 1
ATOM 6577 C C . ILE A 1 819 ? -142.114 -8.640 135.165 1.00 80.25 819 ILE A C 1
ATOM 6579 O O . ILE A 1 819 ? -143.029 -8.638 135.990 1.00 80.25 819 ILE A O 1
ATOM 6583 N N . VAL A 1 820 ? -142.273 -8.114 133.946 1.00 79.00 820 VAL A N 1
ATOM 6584 C CA . VAL A 1 820 ? -143.525 -7.480 133.486 1.00 79.00 820 VAL A CA 1
ATOM 6585 C C . VAL A 1 820 ? -144.657 -8.499 133.330 1.00 79.00 820 VAL A C 1
ATOM 6587 O O . VAL A 1 820 ? -145.777 -8.238 133.775 1.00 79.00 820 VAL A O 1
ATOM 6590 N N . THR A 1 821 ? -144.383 -9.673 132.756 1.00 78.50 821 THR A N 1
ATOM 6591 C CA . THR A 1 821 ? -145.385 -10.747 132.629 1.00 78.50 821 THR A CA 1
ATOM 6592 C C . THR A 1 821 ? -145.883 -11.213 133.997 1.00 78.50 821 THR A C 1
ATOM 6594 O O . THR A 1 821 ? -147.093 -11.250 134.208 1.00 78.50 821 THR A O 1
ATOM 6597 N N . LYS A 1 822 ? -144.989 -11.431 134.974 1.00 81.00 822 LYS A N 1
ATOM 6598 C CA . LYS A 1 822 ? -145.379 -11.798 136.348 1.00 81.00 822 LYS A CA 1
ATOM 6599 C C . LYS A 1 822 ? -146.334 -10.784 136.998 1.00 81.00 822 LYS A C 1
ATOM 6601 O O . LYS A 1 822 ? -147.352 -11.183 137.556 1.00 81.00 822 LYS A O 1
ATOM 6606 N N . HIS A 1 823 ? -146.042 -9.484 136.909 1.00 79.31 823 HIS A N 1
ATOM 6607 C CA . HIS A 1 823 ? -146.938 -8.450 137.450 1.00 79.31 823 HIS A CA 1
ATOM 6608 C C . HIS A 1 823 ? -148.272 -8.364 136.687 1.00 79.31 823 HIS A C 1
ATOM 6610 O O . HIS A 1 823 ? -149.293 -8.003 137.268 1.00 79.31 823 HIS A O 1
ATOM 6616 N N . THR A 1 824 ? -148.288 -8.706 135.395 1.00 80.19 824 THR A N 1
ATOM 6617 C CA . THR A 1 824 ? -149.520 -8.747 134.588 1.00 80.19 824 THR A CA 1
ATOM 6618 C C . THR A 1 824 ? -150.446 -9.876 135.051 1.00 80.19 824 THR A C 1
ATOM 6620 O O . THR A 1 824 ? -151.649 -9.656 135.191 1.00 80.19 824 THR A O 1
ATOM 6623 N N . GLU A 1 825 ? -149.883 -11.043 135.377 1.00 78.25 825 GLU A N 1
ATOM 6624 C CA . GLU A 1 825 ? -150.610 -12.189 135.940 1.00 78.25 825 GLU A CA 1
ATOM 6625 C C . GLU A 1 825 ? -151.220 -11.853 137.316 1.00 78.25 825 GLU A C 1
ATOM 6627 O O . GLU A 1 825 ? -152.404 -12.083 137.565 1.00 78.25 825 GLU A O 1
ATOM 6632 N N . GLU A 1 826 ? -150.441 -11.208 138.193 1.00 77.56 826 GLU A N 1
ATOM 6633 C CA . GLU A 1 826 ? -150.906 -10.745 139.511 1.00 77.56 826 GLU A CA 1
ATOM 6634 C C . GLU A 1 826 ? -152.064 -9.733 139.394 1.00 77.56 826 GLU A C 1
ATOM 6636 O O . GLU A 1 826 ? -153.018 -9.780 140.175 1.00 77.56 826 GLU A O 1
ATOM 6641 N N . ILE A 1 827 ? -152.042 -8.867 138.374 1.00 77.00 827 ILE A N 1
ATOM 6642 C CA . ILE A 1 827 ? -153.137 -7.933 138.065 1.00 77.00 827 ILE A CA 1
ATOM 6643 C C . ILE A 1 827 ? -154.380 -8.657 137.511 1.00 77.00 827 ILE A C 1
ATOM 6645 O O . ILE A 1 827 ? -155.500 -8.208 137.775 1.00 77.00 827 ILE A O 1
ATOM 6649 N N . HIS A 1 828 ? -154.228 -9.766 136.775 1.00 78.62 828 HIS A N 1
ATOM 6650 C CA . HIS A 1 828 ? -155.362 -10.565 136.287 1.00 78.62 828 HIS A CA 1
ATOM 6651 C C . HIS A 1 828 ? -156.134 -11.200 137.447 1.00 78.62 828 HIS A C 1
ATOM 6653 O O . HIS A 1 828 ? -157.343 -10.997 137.576 1.00 78.62 828 HIS A O 1
ATOM 6659 N N . ILE A 1 829 ? -155.416 -11.881 138.345 1.00 79.12 829 ILE A N 1
ATOM 6660 C CA . ILE A 1 829 ? -155.986 -12.581 139.506 1.00 79.12 829 ILE A CA 1
ATOM 6661 C C . ILE A 1 829 ? -156.783 -11.610 140.396 1.00 79.12 829 ILE A C 1
ATOM 6663 O O . ILE A 1 829 ? -157.901 -11.912 140.819 1.00 79.12 829 ILE A O 1
ATOM 6667 N N . LEU A 1 830 ? -156.253 -10.403 140.630 1.00 76.19 830 LEU A N 1
ATOM 6668 C CA . LEU A 1 830 ? -156.939 -9.357 141.401 1.00 76.19 830 LEU A CA 1
ATOM 6669 C C . LEU A 1 830 ? -158.205 -8.817 140.707 1.00 76.19 830 LEU A C 1
ATOM 6671 O O . LEU A 1 830 ? -159.150 -8.406 141.384 1.00 76.19 830 LEU A O 1
ATOM 6675 N N . ARG A 1 831 ? -158.267 -8.823 139.368 1.00 76.88 831 ARG A N 1
ATOM 6676 C CA . ARG A 1 831 ? -159.471 -8.417 138.619 1.00 76.88 831 ARG A CA 1
ATOM 6677 C C . ARG A 1 831 ? -160.579 -9.462 138.687 1.00 76.88 831 ARG A C 1
ATOM 6679 O O . ARG A 1 831 ? -161.732 -9.083 138.879 1.00 76.88 831 ARG A O 1
ATOM 6686 N N . GLU A 1 832 ? -160.252 -10.748 138.581 1.00 74.31 832 GLU A N 1
ATOM 6687 C CA . GLU A 1 832 ? -161.243 -11.828 138.705 1.00 74.31 832 GLU A CA 1
ATOM 6688 C C . GLU A 1 832 ? -161.867 -11.869 140.106 1.00 74.31 832 GLU A C 1
ATOM 6690 O O . GLU A 1 832 ? -163.087 -11.989 140.236 1.00 74.31 832 GLU A O 1
ATOM 6695 N N . GLN A 1 833 ? -161.064 -11.659 141.155 1.00 74.81 833 GLN A N 1
ATOM 6696 C CA . GLN A 1 833 ? -161.565 -11.540 142.531 1.00 74.81 833 GLN A CA 1
ATOM 6697 C C . GLN A 1 833 ? -162.546 -10.362 142.701 1.00 74.81 833 GLN A C 1
ATOM 6699 O O . GLN A 1 833 ? -163.569 -10.505 143.376 1.00 74.81 833 GLN A O 1
ATOM 6704 N N . ASN A 1 834 ? -162.295 -9.221 142.048 1.00 72.44 834 ASN A N 1
ATOM 6705 C CA . ASN A 1 834 ? -163.223 -8.084 142.061 1.00 72.44 834 ASN A CA 1
ATOM 6706 C C . ASN A 1 834 ? -164.511 -8.340 141.258 1.00 72.44 834 ASN A C 1
ATOM 6708 O O . ASN A 1 834 ? -165.584 -7.975 141.732 1.00 72.44 834 ASN A O 1
ATOM 6712 N N . LEU A 1 835 ? -164.457 -9.005 140.095 1.00 77.00 835 LEU A N 1
ATOM 6713 C CA . LEU A 1 835 ? -165.689 -9.380 139.378 1.00 77.00 835 LEU A CA 1
ATOM 6714 C C . LEU A 1 835 ? -166.542 -10.363 140.194 1.00 77.00 835 LEU A C 1
ATOM 6716 O O . LEU A 1 835 ? -167.766 -10.237 140.223 1.00 77.00 835 LEU A O 1
ATOM 6720 N N . SER A 1 836 ? -165.904 -11.316 140.882 1.00 73.50 836 SER A N 1
ATOM 6721 C CA . SER A 1 836 ? -166.602 -12.295 141.720 1.00 73.50 836 SER A CA 1
ATOM 6722 C C . SER A 1 836 ? -167.337 -11.642 142.896 1.00 73.50 836 SER A C 1
ATOM 6724 O O . SER A 1 836 ? -168.448 -12.058 143.222 1.00 73.50 836 SER A O 1
ATOM 6726 N N . THR A 1 837 ? -166.748 -10.623 143.533 1.00 71.06 837 THR A N 1
ATOM 6727 C CA . THR A 1 837 ? -167.412 -9.896 144.629 1.00 71.06 837 THR A CA 1
ATOM 6728 C C . THR A 1 837 ? -168.503 -8.950 144.120 1.00 71.06 837 THR A C 1
ATOM 6730 O O . THR A 1 837 ? -169.554 -8.855 144.752 1.00 71.06 837 THR A O 1
ATOM 6733 N N . GLU A 1 838 ? -168.326 -8.316 142.955 1.00 71.06 838 GLU A N 1
ATOM 6734 C CA . GLU A 1 838 ? -169.356 -7.456 142.352 1.00 71.06 838 GLU A CA 1
ATOM 6735 C C . GLU A 1 838 ? -170.621 -8.241 141.948 1.00 71.06 838 GLU A C 1
ATOM 6737 O O . GLU A 1 838 ? -171.739 -7.761 142.150 1.00 71.06 838 GLU A O 1
ATOM 6742 N N . LEU A 1 839 ? -170.462 -9.466 141.428 1.00 72.38 839 LEU A N 1
ATOM 6743 C CA . LEU A 1 839 ? -171.577 -10.379 141.140 1.00 72.38 839 LEU A CA 1
ATOM 6744 C C . LEU A 1 839 ? -172.346 -10.751 142.415 1.00 72.38 839 LEU A C 1
ATOM 6746 O O . LEU A 1 839 ? -173.557 -10.553 142.482 1.00 72.38 839 LEU A O 1
ATOM 6750 N N . MET A 1 840 ? -171.637 -11.190 143.458 1.00 72.25 840 MET A N 1
ATOM 6751 C CA . MET A 1 840 ? -172.257 -11.615 144.718 1.00 72.25 840 MET A CA 1
ATOM 6752 C C . MET A 1 840 ? -173.030 -10.479 145.417 1.00 72.25 840 MET A C 1
ATOM 6754 O O . MET A 1 840 ? -174.045 -10.718 146.070 1.00 72.25 840 MET A O 1
ATOM 6758 N N . ILE A 1 841 ? -172.597 -9.224 145.247 1.00 64.94 841 ILE A N 1
ATOM 6759 C CA . ILE A 1 841 ? -173.303 -8.043 145.770 1.00 64.94 841 ILE A CA 1
ATOM 6760 C C . ILE A 1 841 ? -174.564 -7.711 144.950 1.00 64.94 841 ILE A C 1
ATOM 6762 O O . ILE A 1 841 ? -175.526 -7.189 145.518 1.00 64.94 841 ILE A O 1
ATOM 6766 N N . LYS A 1 842 ? -174.612 -8.027 143.647 1.00 70.69 842 LYS A N 1
ATOM 6767 C CA . LYS A 1 842 ? -175.829 -7.882 142.822 1.00 70.69 842 LYS A CA 1
ATOM 6768 C C . LYS A 1 842 ? -176.908 -8.890 143.216 1.00 70.69 842 LYS A C 1
ATOM 6770 O O . LYS A 1 842 ? -178.063 -8.492 143.353 1.00 70.69 842 LYS A O 1
ATOM 6775 N N . ASP A 1 843 ? -176.538 -10.140 143.483 1.00 72.56 843 ASP A N 1
ATOM 6776 C CA . ASP A 1 843 ? -177.491 -11.170 143.920 1.00 72.56 843 ASP A CA 1
ATOM 6777 C C . ASP A 1 843 ? -178.130 -10.810 145.276 1.00 72.56 843 ASP A C 1
ATOM 6779 O O . ASP A 1 843 ? -179.352 -10.864 145.428 1.00 72.56 843 ASP A O 1
ATOM 6783 N N . LEU A 1 844 ? -177.336 -10.296 146.223 1.00 71.50 844 LEU A N 1
ATOM 6784 C CA . LEU A 1 844 ? -177.838 -9.782 147.507 1.00 71.50 844 LEU A CA 1
ATOM 6785 C C . LEU A 1 844 ? -178.789 -8.575 147.358 1.00 71.50 844 LEU A C 1
ATOM 6787 O O . LEU A 1 844 ? -179.674 -8.390 148.192 1.00 71.50 844 LEU A O 1
ATOM 6791 N N . HIS A 1 845 ? -178.658 -7.763 146.301 1.00 67.56 845 HIS A N 1
ATOM 6792 C CA . HIS A 1 845 ? -179.625 -6.693 146.014 1.00 67.56 845 HIS A CA 1
ATOM 6793 C C . HIS A 1 845 ? -180.955 -7.226 145.459 1.00 67.56 845 HIS A C 1
ATOM 6795 O O . HIS A 1 845 ? -181.992 -6.610 145.703 1.00 67.56 845 HIS A O 1
ATOM 6801 N N . LEU A 1 846 ? -180.963 -8.377 144.778 1.00 72.00 846 LEU A N 1
ATOM 6802 C CA . LEU A 1 846 ? -182.206 -9.028 144.350 1.00 72.00 846 LEU A CA 1
ATOM 6803 C C . LEU A 1 846 ? -182.963 -9.623 145.549 1.00 72.00 846 LEU A C 1
ATOM 6805 O O . LEU A 1 846 ? -184.175 -9.432 145.656 1.00 72.00 846 LEU A O 1
ATOM 6809 N N . GLU A 1 847 ? -182.270 -10.255 146.503 1.00 69.62 847 GLU A N 1
ATOM 6810 C CA . GLU A 1 847 ? -182.891 -10.703 147.764 1.00 69.62 847 GLU A CA 1
ATOM 6811 C C . GLU A 1 847 ? -183.454 -9.528 148.584 1.00 69.62 847 GLU A C 1
ATOM 6813 O O . GLU A 1 847 ? -184.564 -9.608 149.124 1.00 69.62 847 GLU A O 1
ATOM 6818 N N . LEU A 1 848 ? -182.721 -8.407 148.621 1.00 62.03 848 LEU A N 1
ATOM 6819 C CA . LEU A 1 848 ? -183.134 -7.169 149.284 1.00 62.03 848 LEU A CA 1
ATOM 6820 C C . LEU A 1 848 ? -184.456 -6.609 148.726 1.00 62.03 848 LEU A C 1
ATOM 6822 O O . LEU A 1 848 ? -185.212 -5.999 149.481 1.00 62.03 848 LEU A O 1
ATOM 6826 N N . ASP A 1 849 ? -184.749 -6.808 147.438 1.00 71.50 849 ASP A N 1
ATOM 6827 C CA . ASP A 1 849 ? -185.989 -6.341 146.805 1.00 71.50 849 ASP A CA 1
ATOM 6828 C C . ASP A 1 849 ? -187.140 -7.361 146.893 1.00 71.50 849 ASP A C 1
ATOM 6830 O O . ASP A 1 849 ? -188.290 -6.956 147.065 1.00 71.50 849 ASP A O 1
ATOM 6834 N N . VAL A 1 850 ? -186.868 -8.673 146.910 1.00 69.88 850 VAL A N 1
ATOM 6835 C CA . VAL A 1 850 ? -187.909 -9.696 147.160 1.00 69.88 850 VAL A CA 1
ATOM 6836 C C . VAL A 1 850 ? -188.496 -9.563 148.573 1.00 69.88 850 VAL A C 1
ATOM 6838 O O . VAL A 1 850 ? -189.715 -9.621 148.753 1.00 69.88 850 VAL A O 1
ATOM 6841 N N . LEU A 1 851 ? -187.662 -9.308 149.587 1.00 64.25 851 LEU A N 1
ATOM 6842 C CA . LEU A 1 851 ? -188.144 -9.079 150.956 1.00 64.25 851 LEU A CA 1
ATOM 6843 C C . LEU A 1 851 ? -188.940 -7.762 151.097 1.00 64.25 851 LEU A C 1
ATOM 6845 O O . LEU A 1 851 ? -189.849 -7.684 151.928 1.00 64.25 851 LEU A O 1
ATOM 6849 N N . LYS A 1 852 ? -188.684 -6.759 150.240 1.00 66.44 852 LYS A N 1
ATOM 6850 C CA . LYS A 1 852 ? -189.484 -5.518 150.147 1.00 66.44 852 LYS A CA 1
ATOM 6851 C C . LYS A 1 852 ? -190.850 -5.694 149.473 1.00 66.44 852 LYS A C 1
ATOM 6853 O O . LYS A 1 852 ? -191.670 -4.787 149.605 1.00 66.44 852 LYS A O 1
ATOM 6858 N N . ASP A 1 853 ? -191.127 -6.815 148.804 1.00 61.84 853 ASP A N 1
ATOM 6859 C CA . ASP A 1 853 ? -192.488 -7.165 148.352 1.00 61.84 853 ASP A CA 1
ATOM 6860 C C . ASP A 1 853 ? -193.276 -7.893 149.459 1.00 61.84 853 ASP A C 1
ATOM 6862 O O . ASP A 1 853 ? -194.472 -7.663 149.650 1.00 61.84 853 ASP A O 1
ATOM 6866 N N . LEU A 1 854 ? -192.593 -8.709 150.272 1.00 66.00 854 LEU A N 1
ATOM 6867 C CA . LEU A 1 854 ? -193.191 -9.434 151.405 1.00 66.00 854 LEU A CA 1
ATOM 6868 C C . LEU A 1 854 ? -193.717 -8.484 152.505 1.00 66.00 854 LEU A C 1
ATOM 6870 O O . LEU A 1 854 ? -194.776 -8.732 153.085 1.00 66.00 854 LEU A O 1
ATOM 6874 N N . ASN A 1 855 ? -193.039 -7.345 152.682 1.00 57.78 855 ASN A N 1
ATOM 6875 C CA . ASN A 1 855 ? -193.515 -6.106 153.323 1.00 57.78 855 ASN A CA 1
ATOM 6876 C C . ASN A 1 855 ? -195.019 -5.817 153.112 1.00 57.78 855 ASN A C 1
ATOM 6878 O O . ASN A 1 855 ? -195.728 -5.475 154.053 1.00 57.78 855 ASN A O 1
ATOM 6882 N N . VAL A 1 856 ? -195.521 -5.968 151.882 1.00 61.25 856 VAL A N 1
ATOM 6883 C CA . VAL A 1 856 ? -196.847 -5.464 151.484 1.00 61.25 856 VAL A CA 1
ATOM 6884 C C . VAL A 1 856 ? -197.978 -6.457 151.794 1.00 61.25 856 VAL A C 1
ATOM 6886 O O . VAL A 1 856 ? -199.133 -6.055 151.901 1.00 61.25 856 VAL A O 1
ATOM 6889 N N . LYS A 1 857 ? -197.675 -7.752 151.971 1.00 59.38 857 LYS A N 1
ATOM 6890 C CA . LYS A 1 857 ? -198.699 -8.810 152.122 1.00 59.38 857 LYS A CA 1
ATOM 6891 C C . LYS A 1 857 ? -199.067 -9.110 153.576 1.00 59.38 857 LYS A C 1
ATOM 6893 O O . LYS A 1 857 ? -200.243 -9.286 153.871 1.00 59.38 857 LYS A O 1
ATOM 6898 N N . LEU A 1 858 ? -198.105 -9.084 154.502 1.00 53.69 858 LEU A N 1
ATOM 6899 C CA . LEU A 1 858 ? -198.392 -9.263 155.939 1.00 53.69 858 LEU A CA 1
ATOM 6900 C C . LEU A 1 858 ? -199.085 -8.040 156.576 1.00 53.69 858 LEU A C 1
ATOM 6902 O O . LEU A 1 858 ? -199.681 -8.148 157.643 1.00 53.69 858 LEU A O 1
ATOM 6906 N N . GLN A 1 859 ? -199.072 -6.900 155.882 1.00 52.00 859 GLN A N 1
ATOM 6907 C CA . GLN A 1 859 ? -199.733 -5.645 156.254 1.00 52.00 859 GLN A CA 1
ATOM 6908 C C . GLN A 1 859 ? -201.276 -5.677 156.095 1.00 52.00 859 GLN A C 1
ATOM 6910 O O . GLN A 1 859 ? -201.917 -4.649 156.308 1.00 52.00 859 GLN A O 1
ATOM 6915 N N . ALA A 1 860 ? -201.876 -6.816 155.709 1.00 54.94 860 ALA A N 1
ATOM 6916 C CA . ALA A 1 860 ? -203.267 -6.886 155.236 1.00 54.94 860 ALA A CA 1
ATOM 6917 C C . ALA A 1 860 ? -204.193 -7.932 155.906 1.00 54.94 860 ALA A C 1
ATOM 6919 O O . ALA A 1 860 ? -205.381 -7.938 155.590 1.00 54.94 860 ALA A O 1
ATOM 6920 N N . GLU A 1 861 ? -203.707 -8.824 156.786 1.00 53.03 861 GLU A N 1
ATOM 6921 C CA . GLU A 1 861 ? -204.440 -10.078 157.100 1.00 53.03 861 GLU A CA 1
ATOM 6922 C C . GLU A 1 861 ? -204.822 -10.321 158.583 1.00 53.03 861 GLU A C 1
ATOM 6924 O O . GLU A 1 861 ? -205.373 -11.374 158.899 1.00 53.03 861 GLU A O 1
ATOM 6929 N N . MET A 1 862 ? -204.588 -9.375 159.510 1.00 45.75 862 MET A N 1
ATOM 6930 C CA . MET A 1 862 ? -204.979 -9.530 160.934 1.00 45.75 862 MET A CA 1
ATOM 6931 C C . MET A 1 862 ? -205.722 -8.342 161.585 1.00 45.75 862 MET A C 1
ATOM 6933 O O . MET A 1 862 ? -205.912 -8.335 162.806 1.00 45.75 862 MET A O 1
ATOM 6937 N N . ASP A 1 863 ? -206.251 -7.398 160.799 1.00 50.81 863 ASP A N 1
ATOM 6938 C CA . ASP A 1 863 ? -207.233 -6.402 161.273 1.00 50.81 863 ASP A CA 1
ATOM 6939 C C . ASP A 1 863 ? -208.617 -7.048 161.508 1.00 50.81 863 ASP A C 1
ATOM 6941 O O . ASP A 1 863 ? -209.570 -6.857 160.754 1.00 50.81 863 ASP A O 1
ATOM 6945 N N . LEU A 1 864 ? -208.723 -7.871 162.557 1.00 57.34 864 LEU A N 1
ATOM 6946 C CA . LEU A 1 864 ? -209.993 -8.466 163.003 1.00 57.34 864 LEU A CA 1
ATOM 6947 C C . LEU A 1 864 ? -210.029 -8.807 164.506 1.00 57.34 864 LEU A C 1
ATOM 6949 O O . LEU A 1 864 ? -210.877 -9.581 164.948 1.00 57.34 864 LEU A O 1
ATOM 6953 N N . HIS A 1 865 ? -209.113 -8.249 165.311 1.00 41.19 865 HIS A N 1
ATOM 6954 C CA . HIS A 1 865 ? -209.065 -8.515 166.757 1.00 41.19 865 HIS A CA 1
ATOM 6955 C C . HIS A 1 865 ? -208.994 -7.266 167.662 1.00 41.19 865 HIS A C 1
ATOM 6957 O O . HIS A 1 865 ? -208.515 -7.359 168.801 1.00 41.19 865 HIS A O 1
ATOM 6963 N N . LYS A 1 866 ? -209.533 -6.126 167.206 1.00 38.94 866 LYS A N 1
ATOM 6964 C CA . LYS A 1 866 ? -210.073 -5.055 168.066 1.00 38.94 866 LYS A CA 1
ATOM 6965 C C . LYS A 1 866 ? -211.010 -4.116 167.315 1.00 38.94 866 LYS A C 1
ATOM 6967 O O . LYS A 1 866 ? -210.696 -3.821 166.147 1.00 38.94 866 LYS A O 1
#

Organism: Zea mays (NCBI:txid4577)

Sequence (866 aa):
MATLVRHDSRQYSWWWVSHISPKNSKWLQENLSDMDTKVKAMIKLINEDADSFARRAEMYYKKRPELMKFVEEFYRAYRALAERYDQATGALRQAHRTISEAFPNQMPSMSDESPSSFSQEMEPHTPDMSTFTRAAFDSDDLQKDGVGMSPQRFTSKRNGTHPEETSALSSRKGLKLFNDLSSSSENAPRAGFDGKVRKGLTFESPEVKGKDGISNEMANLQQEVARLLSESQNLKQQMLSESERANKAENEMQMLKATVLQLSADKDTSLTQYNHSSERISTLESELLKAQADLKKLTDEMAADVQKLINAETLNIAILSEAEGLDQKMKMQQQELEQKLKELESFRSSFQEEHEKRMQAESALLSQGKELAQSHEEVQRLTIEIKMANEKLNELKQTKEDLHDTVCELKRDVERLTEQNQSSEVLIRELGDEINTLKDSKNELQSEIKSLKSTISQLNTEKNAAALQHQQSVEQVSVIESQLSKLQSELDETEQKVQLLTQDLEKKKEEAENIHFKLQDECHRRMQIEATLLMTEGLHSQLQEEMKTLTQDFDGSTKKLSELENNKLDLESTLKELNNTILGLNSEKDAALLQQQQSLDKVSDLELELSKMQLEMEKSEQKILLLEQEIARKTESVDSLEISFKDECEKRLQAQTSLVSLEKMYCQSQEDVRRLQIEIEKQNDKLNELENLSSELNNTILLVNTEKDATLHENQQSLARILDLESELMVLKTELENVERKVHMIEQELIYKKEEADNLQISLQDETQKRVDGETSLLMMKNLHSESQNEVRGLALELEKLNGNLRQVENSKVDLENIVTKHTEEIHILREQNLSTELMIKDLHLELDVLKDLNVKLQAEMDLHK

Radius of gyration: 127.06 Å; chains: 1; bounding box: 344×110×405 Å

Foldseek 3Di:
DDDDDDDDPVVVVVVVCQDPDCVHDPVSVVLVVVLVVLVVVLVCLQPPDDPDPVSNVVSCVVCVVVNVVSVVVSVVSVVVVVVVVCVVVVVVVVVVVVVCVVPVPPDDDDDDPDDDDDDDDDDDDDDDDDDDDDDDDDDDDDDDDDDDDDDDDDDDDDDDDDDDDDDDDDDDDDDDDDDDDDDDDDDDDDDDDDDDDDDDDDDDDDDDDDDDDPPPPVPVVVVVVVVVVVVVVVVVVVVVVVVVVVVVVVVV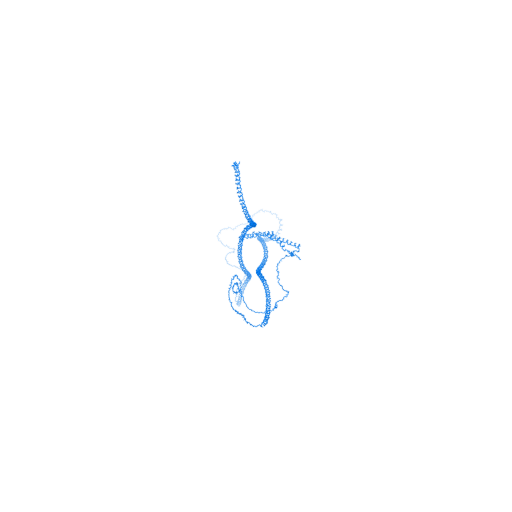VVVVVVVVVVVVVVVVVVVVVVVVVVVVVVVVVVVVVVVVVVVVVVVVVVVVVVVVVVVVVVVVVVVVVVVVVVVVVVVVVVVVVVVVVVVVVVVVVVVVVVVVVVVVVVVVVVVVVVVVVVVVVVVVVVVVVVVVVVVVVVVVVVVVVVVVVVVVVVVVVVVVVVVVVVVVVVVVVVVVVVVVVVVVVVVVVVVVVVVVVVVVVVVVVVVVVVVVVVVVVVVVVVVVVVVVVPPPPPPPPPPPPDDDDDDDDDDDDDDDDDDDDDDDDDDDDDDDDDDDDDDDDDDDDDDDDDDDDDDDDDDDDDDDDDDDDDDDDPPPVVVVVVVVVVVVVVVVVVVVVVVVVVVVVVVVVVVVVVVVVVVVVVVVVVVVVVVVVVVVVVVVVVVVVVVVVVVVVVVVVVVVVVVVVVVVVVVVVVVVVVVVVVVVVVVVVVVVVVVVVVVVVVVVVVVVVVVVVVVVVVVVVVVVVVVVVVVVVVVVVVVVVVVVVVVVVVVVVVVVVVVVVVVVVVVVVVVVVVVVVVVVVVVVVVVVVVVVVVVVVVVVVVVVVVVVVVVVVVVVVVVVVVVVVVVVVVVVVVVVVVVVVVVVVVVVVVVVVVVVVVVVVVVPPPPPDD

pLDDT: mean 72.23, std 23.77, range [23.61, 96.56]